Protein AF-0000000073406367 (afdb_homodimer)

Solvent-accessible surface area (backbone atoms only — not comparable to full-atom values): 50911 Å² total; per-residue (Å²): 112,74,60,57,54,50,44,50,31,50,30,35,41,52,18,30,58,46,17,44,56,32,30,74,64,54,22,62,35,59,53,30,27,22,51,23,15,34,50,27,43,74,74,62,51,68,64,83,35,63,36,47,51,50,34,30,53,48,17,54,26,46,50,26,20,48,58,19,28,65,53,51,63,80,81,30,58,84,48,40,60,60,23,47,52,29,38,53,43,16,50,50,47,32,38,48,54,42,46,55,52,29,58,74,74,64,52,54,68,59,37,39,53,52,49,31,49,31,45,62,26,43,27,58,72,62,32,53,63,65,42,57,93,69,50,56,70,68,59,46,52,40,53,52,48,25,39,54,46,33,51,50,51,45,45,52,51,49,29,54,64,71,23,62,86,45,60,71,75,56,48,53,59,50,47,51,49,34,26,53,49,18,22,50,50,22,43,67,46,35,41,60,15,65,78,58,38,72,57,39,34,50,43,31,46,51,23,50,42,47,44,31,34,51,48,12,61,74,70,59,38,42,32,45,37,33,13,22,28,25,12,41,18,24,36,73,42,34,90,54,49,66,57,54,50,59,55,43,44,45,46,36,46,54,23,38,50,53,28,31,22,52,56,16,50,72,52,77,86,45,80,76,48,47,71,56,43,51,57,53,34,54,50,42,35,49,44,29,27,47,18,44,15,51,25,40,25,72,68,31,43,52,57,69,58,20,49,52,52,16,50,57,53,27,25,32,15,68,62,25,38,55,53,35,46,56,37,36,75,71,62,61,33,54,71,65,56,39,47,37,35,53,47,28,30,40,49,19,19,44,48,28,50,57,44,53,83,43,39,68,61,53,46,51,54,49,47,51,50,36,62,72,66,50,42,62,58,55,41,53,50,40,33,51,42,39,52,50,42,64,74,37,41,69,64,49,46,51,50,51,49,49,49,50,51,51,48,48,49,51,50,50,51,50,51,48,49,48,52,52,41,28,73,74,40,68,75,43,54,72,48,48,60,54,51,57,38,48,52,48,50,53,50,52,50,46,45,55,53,57,35,64,68,45,79,56,66,76,56,23,56,44,50,40,51,52,44,50,53,50,46,51,54,51,40,52,47,48,45,52,51,50,32,51,66,43,41,84,34,74,64,69,59,40,58,51,41,55,52,48,35,52,47,47,50,66,60,37,48,65,50,47,54,52,47,51,53,48,51,54,70,71,95,115,74,58,57,55,50,46,50,31,50,28,36,41,52,17,28,58,46,18,44,56,33,30,74,64,54,22,62,35,61,53,31,27,22,50,23,15,34,51,27,42,75,74,62,50,68,64,84,34,63,36,44,51,49,34,30,51,47,16,53,26,44,49,26,22,47,58,19,29,65,53,49,62,81,80,32,56,85,49,41,59,62,23,47,52,28,36,54,42,18,50,52,46,32,37,47,56,41,46,55,52,26,58,75,74,64,53,52,69,58,36,36,52,51,49,30,49,29,44,60,23,40,26,59,72,62,31,53,62,66,41,58,93,70,51,55,68,68,57,48,51,40,53,52,47,23,41,53,46,32,51,50,52,44,44,52,51,48,27,52,63,72,23,62,86,46,59,69,75,55,49,53,60,50,47,51,48,33,24,52,49,19,24,50,48,24,43,66,47,36,40,59,16,65,78,56,37,70,59,39,33,48,44,31,47,51,22,48,41,46,44,32,34,53,48,12,60,74,70,60,36,42,33,46,37,35,13,21,28,24,12,40,18,23,36,72,42,33,91,56,48,66,58,53,50,59,55,42,44,45,44,36,47,53,21,37,51,52,30,32,21,50,55,15,51,72,52,78,87,46,79,75,48,46,72,54,44,52,57,52,32,54,50,42,34,49,44,28,26,49,18,43,14,49,24,41,25,72,70,30,42,52,55,69,58,20,48,53,53,16,48,59,51,27,24,33,18,68,63,24,37,55,52,34,46,56,37,36,76,70,63,62,33,53,70,66,56,40,46,37,35,53,48,28,30,41,50,18,20,44,49,29,52,58,43,51,85,41,40,68,60,54,46,49,54,49,48,51,50,37,61,73,67,51,43,61,58,56,40,53,51,39,32,51,42,39,50,51,43,65,74,37,40,69,63,48,48,51,49,51,48,49,50,50,49,51,49,50,50,51,50,50,52,50,52,50,50,48,51,50,41,29,73,72,39,68,74,42,54,73,48,46,61,56,49,56,40,48,53,48,49,53,49,52,49,47,46,55,54,56,36,62,68,46,79,55,65,76,56,22,56,45,49,39,50,51,44,48,51,50,46,49,54,52,39,52,46,48,44,52,51,52,33,50,65,44,41,84,33,74,64,69,60,40,58,51,44,53,52,47,37,53,49,48,50,65,62,37,46,64,51,47,54,52,48,51,54,50,50,55,71,70,98

InterPro domains:
  IPR006153 Cation/H+ exchanger, transmembrane domain [PF00999] (13-357)
  IPR038770 Sodium/solute symporter superfamily [G3DSA:1.20.1530.20] (2-362)

Sequence (1046 aa):
MESQLTLITLTLVIATIFGVALSRFRISPIPAYLIAGLLGKSFGLDYSSDLFNFLSTLAINLVSFNVGISLDIRELKNILSKATIIAITEYIVGFTIISIISLIIGLPFYDTFILTIISVTTSTTITYKLIQNKIDDKQSGLILAVLSLEDVITFIALGVILSSNSNIVEIIPTSLASLGLGYLVSRTIINRSINTSEESVIISSIASVLSFSLLGQIFDIPSTLANFLLGLGASYALKDTKKVSRILSPLIDFSLIFFFFSAGSYLNLSLSSLYVLVPISLIMTLVKYLSFSTSYWLTGSNFLVAFRSGIYMTSLSELGIIVALNAFQQGIITSLVYNLSAFLVMMSSTITSITVPRERRIIGLISKTYEKLRIDRIDGALQRITRVVKLNRNTTSNFILRFILIGLITIFSASYLLIFLVSFARFFIYIAPLISVLVPFLLALLVIEETRRLSNLGQKRINEIILWIIYVFITINFEIFIVRIISELNYYVIYLGILVSIIVIVIMYQRLNTFIKELDKSLMESQLTLITLTLVIATIFGVALSRFRISPIPAYLIAGLLGKSFGLDYSSDLFNFLSTLAINLVSFNVGISLDIRELKNILSKATIIAITEYIVGFTIISIISLIIGLPFYDTFILTIISVTTSTTITYKLIQNKIDDKQSGLILAVLSLEDVITFIALGVILSSNSNIVEIIPTSLASLGLGYLVSRTIINRSINTSEESVIISSIASVLSFSLLGQIFDIPSTLANFLLGLGASYALKDTKKVSRILSPLIDFSLIFFFFSAGSYLNLSLSSLYVLVPISLIMTLVKYLSFSTSYWLTGSNFLVAFRSGIYMTSLSELGIIVALNAFQQGIITSLVYNLSAFLVMMSSTITSITVPRERRIIGLISKTYEKLRIDRIDGALQRITRVVKLNRNTTSNFILRFILIGLITIFSASYLLIFLVSFARFFIYIAPLISVLVPFLLALLVIEETRRLSNLGQKRINEIILWIIYVFITINFEIFIVRIISELNYYVIYLGILVSIIVIVIMYQRLNTFIKELDKSL

Nearest PDB structures (foldseek):
  5bz2-assembly1_A-2  TM=7.770E-01  e=1.256E-09  Thermus thermophilus
  4bwz-assembly1_A  TM=6.239E-01  e=2.070E-09  Thermus thermophilus
  8xq9-assembly1_A  TM=7.175E-01  e=1.554E-06  Strongylocentrotus purpuratus
  8xq7-assembly1_B  TM=6.788E-01  e=6.141E-06  Strongylocentrotus purpuratus
  8xq4-assembly1_A  TM=5.512E-01  e=2.902E-06  Strongylocentrotus purpuratus

Radius of gyration: 36.96 Å; Cα contacts (8 Å, |Δi|>4): 1364; chains: 2; bounding box: 52×112×102 Å

Foldseek 3Di:
DVVLVVLVVVLVVQLVVQLVVCVVLQFHSLLSLLVSLQVSVVVPHDCPDPVNVVLLLLLLLVVLLLLQLPPLCVVCVVLLVLLLLLLVQLLLLLLLVLLVVCVVVVFAPLLSNLLSLLLQQFALVSLLVLCPPPPDPVVSSNLNSNNSVSVVVSLVSLQCLQLVVPDPVLAVVVLVVLLVVLLVLLQPQQQVQLPPDLVSNQVSLSVVLVVQCVVCVVSVTHSSSSSNSSSNSNSVRHPCSPSSSVSCVVSNVVSVSSSSSSLSNLADDDPVLCVVLVVVLVVSLVSNLCSSLVSSLLLLDASLVSSLSSLSRSQTHCVSLVSLSVCVVVVNGDSSSNNNSSVNNRNSSVSSSVCSVVSVVVSVVVVVVCVVVVCVVVSVVSNVLNVLCVVVVVVLVVLVVVLVVVLVCLLVVLLVVQVVVCVVPVVSLVCLLVSLQVSLVVSVLVLLVSLVPDDDPVNSVSSSVVSVVVSVSSSSVSLSSSQSVCVVPPNVVSVVSVVVNVVCCVVCVVVSNVVVVVVVVVD/DVVQVVLVVVLVVQLCVQLVVCVVLQFHSLLSLLVSLQVSVVVPHDCVDPVNVVLLLLLLLVVLLLLQLPPLCVVCVVLLVLLLQLLVQLLLLLLLVLLVVCVVVVFAPLLSNLLSLLLQQFALVSLLVLCPPPPDPVVSSNLNSNNSVSVVVSLVSLQCLQLVVPDPVLQVVVLVVLLVVLLVLLQPQQQVQLPPDLVSNQVSLSVVLVVQCVVCVVSVTHSSSSSNSSSNSNNVRHPCSPSSSVSCVVSNVVSVSSSSSSLSNLADDDPVLCVVLVVVLVVSLVSNLCSSLVSSLLLLDASLVSSLSSLSRSQTHCVSLVSLSVCVVVVNGDSSSNNNSSSNNRNSSVSSSVCSVVSVVVSVVVVVVCVVVVCVVVSVVSNLLNVVCVVVVVVLVVLVVVLVVVLVCLLVVLLVVQVVVCVVPVVSLVCLLVSLQVSLVVSVLVLLVSLVPDDDVVNSVSSSVVSVVVSVSSSSVSLSSSQSVCVVPPNVVSVVSVVVNVVCCVVCVVVSNVVVVVVVVVD

Secondary structure (DSSP, 8-state):
-HHHHHHHHHHHHHHHHHHHHHHHTT--SHHHHHHHHHHHHHHT--TTSHHHHHHHHHHHHHHHHHHHHH--TTTTHHHHHHHHHHHHHHHHHHHHHHHHHHHHHT--HHHHHHHHHHHH-B-HHHHHHHHTTTS-HHHHHHHHHHHHHHHHHHHHHHHHHHTTTS-HHHHHHHHHHHHHHHHHHIIIIIHHHHTT-HHHHHHHHHHHHHHHHHHHHHTT--HHHHHHHHHHHHHHH-S-HHHHHHHHHHHHHHHHHHHHHHHHTT----HHHHHHHHHHHHHHHHHHHHHHHHHHHHTT--HHHHHHHHHHT-SBPTHHHHHHHHHHHTTSS-HHHHHHHHHHHHHHHHHHHHHTTTHHHHHHHHHHHHHHTTHHHHHHHHHHHHHHHHHTHHHHHHHHHHHHHHHHHHHHHHHHHHHHHHHH-GGGGGGHHHHHHHHHHHHHHHHHHHHHT---HHHHHHHHHHHHHHHHHHHHHHHHHHHHHHHTS-THHHHHHHHHHHHHHHHHHHHHHHHHHHHHHH-/-HHHHHHHHHHHHHHHHHHHHHHHTT--SHHHHHHHHHHHHHHT--TTSHHHHHHHHHHHHHHHHHHHHH--TTTTHHHHHHHHHHHHHHHHHHHHHHHHHHHHHT--HHHHHHHHHHHH-B-HHHHHHHHTTTS-HHHHHHHHHHHHHHHHHHHHHHHHHHTTTS-HHHHHHHHHHHHHHHHHHIIIIIHHHHTT-HHHHHHHHHHHHHHHHHHHHHTT--HHHHHHHHHHHHHHH-S-HHHHHHHHHHHHHHHHHHHHHHHHTT----HHHHHHHHHHHHHHHHHHHHHHHHHHHHTT--HHHHHHHHHHT-SBPTHHHHHHHHHHHTTSS-HHHHHHHHHHHHHHHHHHHHHTTTHHHHHHHHHHHHHHTTHHHHHHHHHHHHHHHHHTHHHHHHHHHHHHHHHHHHHHHHHHHHHHHHHH-GGGGGGHHHHHHHHHHHHHHHHHHHHHT--SHHHHHHHHHHHHHHHHHHHHHHHHHHHHHHHTS-THHHHHHHHHHHHHHHHHHHHHHHHHHHHHHH-

pLDDT: mean 80.74, std 14.48, range [37.91, 96.94]

Organism: Sulfolobus acidocaldarius (strain ATCC 33909 / DSM 639 / JCM 8929 / NBRC 15157 / NCIMB 11770) (NCBI:txid330779)

Structure (mmCIF, N/CA/C/O backbone):
data_AF-0000000073406367-model_v1
#
loop_
_entity.id
_entity.type
_entity.pdbx_description
1 polymer 'Conserved protein'
#
loop_
_atom_site.group_PDB
_atom_site.id
_atom_site.type_symbol
_atom_site.label_atom_id
_atom_site.label_alt_id
_atom_site.label_comp_id
_atom_site.label_asym_id
_atom_site.label_entity_id
_atom_site.label_seq_id
_atom_site.pdbx_PDB_ins_code
_atom_site.Cartn_x
_atom_site.Cartn_y
_atom_site.Cartn_z
_atom_site.occupancy
_atom_site.B_iso_or_equiv
_atom_site.auth_seq_id
_atom_site.auth_comp_id
_atom_site.auth_asym_id
_atom_site.auth_atom_id
_atom_site.pdbx_PDB_model_num
ATOM 1 N N . MET A 1 1 ? -21.656 -0.828 13.07 1 46.56 1 MET A N 1
ATOM 2 C CA . MET A 1 1 ? -20.516 -0.262 12.352 1 46.56 1 MET A CA 1
ATOM 3 C C . MET A 1 1 ? -19.234 -0.431 13.148 1 46.56 1 MET A C 1
ATOM 5 O O . MET A 1 1 ? -18.219 -0.864 12.602 1 46.56 1 MET A O 1
ATOM 9 N N . GLU A 1 2 ? -19.344 -0.039 14.523 1 61.78 2 GLU A N 1
ATOM 10 C CA . GLU A 1 2 ? -18.266 -0.172 15.484 1 61.78 2 GLU A CA 1
ATOM 11 C C . GLU A 1 2 ? -17.891 -1.638 15.703 1 61.78 2 GLU A C 1
ATOM 13 O O . GLU A 1 2 ? -16.719 -1.979 15.805 1 61.78 2 GLU A O 1
ATOM 18 N N . SER A 1 3 ? -18.875 -2.41 15.25 1 80.69 3 SER A N 1
ATOM 19 C CA . SER A 1 3 ? -18.688 -3.824 15.555 1 80.69 3 SER A CA 1
ATOM 20 C C . SER A 1 3 ? -17.875 -4.52 14.477 1 80.69 3 SER A C 1
ATOM 22 O O . SER A 1 3 ? -16.969 -5.301 14.789 1 80.69 3 SER A O 1
ATOM 24 N N . GLN A 1 4 ? -18.047 -4.078 13.266 1 88 4 GLN A N 1
ATOM 25 C CA . GLN A 1 4 ? -17.312 -4.73 12.18 1 88 4 GLN A CA 1
ATOM 26 C C . GLN A 1 4 ? -15.836 -4.359 12.211 1 88 4 GLN A C 1
ATOM 28 O O . GLN A 1 4 ? -14.969 -5.211 11.984 1 88 4 GLN A O 1
ATOM 33 N N . LEU A 1 5 ? -15.609 -3.131 12.562 1 90.44 5 LEU A N 1
ATOM 34 C CA . LEU A 1 5 ? -14.234 -2.67 12.648 1 90.44 5 LEU A CA 1
ATOM 35 C C . LEU A 1 5 ? -13.484 -3.396 13.758 1 90.44 5 LEU A C 1
ATOM 37 O O . LEU A 1 5 ? -12.305 -3.715 13.609 1 90.44 5 LEU A O 1
ATOM 41 N N . THR A 1 6 ? -14.195 -3.598 14.828 1 92.25 6 THR A N 1
ATOM 42 C CA . THR A 1 6 ? -13.602 -4.32 15.945 1 92.25 6 THR A CA 1
ATOM 43 C C . THR A 1 6 ? -13.266 -5.754 15.547 1 92.25 6 THR A C 1
ATOM 45 O O . THR A 1 6 ? -12.203 -6.266 15.898 1 92.25 6 THR A O 1
ATOM 48 N N . LEU A 1 7 ? -14.164 -6.324 14.828 1 94 7 LEU A N 1
ATOM 49 C CA . LEU A 1 7 ? -13.961 -7.707 14.414 1 94 7 LEU A CA 1
ATOM 50 C C . LEU A 1 7 ? -12.828 -7.809 13.398 1 94 7 LEU A C 1
ATOM 52 O O . LEU A 1 7 ? -12.047 -8.758 13.43 1 94 7 LEU A O 1
ATOM 56 N N . ILE A 1 8 ? -12.742 -6.859 12.523 1 95.44 8 ILE A N 1
ATOM 57 C CA . ILE A 1 8 ? -11.656 -6.824 11.547 1 95.44 8 ILE A CA 1
ATOM 58 C C . ILE A 1 8 ? -10.32 -6.664 12.266 1 95.44 8 ILE A C 1
ATOM 60 O O . ILE A 1 8 ? -9.344 -7.336 11.93 1 95.44 8 ILE A O 1
ATOM 64 N N . THR A 1 9 ? -10.305 -5.785 13.227 1 94.38 9 THR A N 1
ATOM 65 C CA . THR A 1 9 ? -9.094 -5.535 13.992 1 94.38 9 THR A CA 1
ATOM 66 C C . THR A 1 9 ? -8.648 -6.789 14.742 1 94.38 9 THR A C 1
ATOM 68 O O . THR A 1 9 ? -7.469 -7.129 14.75 1 94.38 9 THR A O 1
ATOM 71 N N . LEU A 1 10 ? -9.594 -7.406 15.312 1 94.06 10 LEU A N 1
ATOM 72 C CA . LEU A 1 10 ? -9.289 -8.633 16.031 1 94.06 10 LEU A CA 1
ATOM 73 C C . LEU A 1 10 ? -8.727 -9.695 15.094 1 94.06 10 LEU A C 1
ATOM 75 O O . LEU A 1 10 ? -7.762 -10.391 15.438 1 94.06 10 LEU A O 1
ATOM 79 N N . THR A 1 11 ? -9.344 -9.844 13.984 1 95.25 11 THR A N 1
ATOM 80 C CA . THR A 1 11 ? -8.875 -10.805 12.992 1 95.25 11 THR A CA 1
ATOM 81 C C . THR A 1 11 ? -7.461 -10.477 12.539 1 95.25 11 THR A C 1
ATOM 83 O O . THR A 1 11 ? -6.629 -11.375 12.375 1 95.25 11 THR A O 1
ATOM 86 N N . LEU A 1 12 ? -7.234 -9.219 12.336 1 96.12 12 LEU A N 1
ATOM 87 C CA . LEU A 1 12 ? -5.91 -8.766 11.922 1 96.12 12 LEU A CA 1
ATOM 88 C C . LEU A 1 12 ? -4.875 -9.047 13.008 1 96.12 12 LEU A C 1
ATOM 90 O O . LEU A 1 12 ? -3.744 -9.43 12.711 1 96.12 12 LEU A O 1
ATOM 94 N N . VAL A 1 13 ? -5.227 -8.82 14.227 1 95.25 13 VAL A N 1
ATOM 95 C CA . VAL A 1 13 ? -4.309 -9.047 15.336 1 95.25 13 VAL A CA 1
ATOM 96 C C . VAL A 1 13 ? -3.955 -10.531 15.414 1 95.25 13 VAL A C 1
ATOM 98 O O . VAL A 1 13 ? -2.783 -10.883 15.562 1 95.25 13 VAL A O 1
ATOM 101 N N . ILE A 1 14 ? -4.926 -11.359 15.312 1 95.5 14 ILE A N 1
ATOM 102 C CA . ILE A 1 14 ? -4.703 -12.805 15.336 1 95.5 14 ILE A CA 1
ATOM 103 C C . ILE A 1 14 ? -3.795 -13.203 14.18 1 95.5 14 ILE A C 1
ATOM 105 O O . ILE A 1 14 ? -2.836 -13.961 14.367 1 95.5 14 ILE A O 1
ATOM 109 N N . ALA A 1 15 ? -4.156 -12.719 13 1 95.44 15 ALA A N 1
ATOM 110 C CA . ALA A 1 15 ? -3.354 -13.016 11.812 1 95.44 15 ALA A CA 1
ATOM 111 C C . ALA A 1 15 ? -1.911 -12.555 11.992 1 95.44 15 ALA A C 1
ATOM 113 O O . ALA A 1 15 ? -0.977 -13.227 11.547 1 95.44 15 ALA A O 1
ATOM 114 N N . THR A 1 16 ? -1.753 -11.391 12.648 1 94.69 16 THR A N 1
ATOM 115 C CA . THR A 1 16 ? -0.423 -10.828 12.852 1 94.69 16 THR A CA 1
ATOM 116 C C . THR A 1 16 ? 0.399 -11.703 13.789 1 94.69 16 THR A C 1
ATOM 118 O O . THR A 1 16 ? 1.562 -12 13.516 1 94.69 16 THR A O 1
ATOM 121 N N . ILE A 1 17 ? -0.13 -12.062 14.844 1 93.94 17 ILE A N 1
ATOM 122 C CA . ILE A 1 17 ? 0.576 -12.859 15.844 1 93.94 17 ILE A CA 1
ATOM 123 C C . ILE A 1 17 ? 1.018 -14.188 15.227 1 93.94 17 ILE A C 1
ATOM 125 O O . ILE A 1 17 ? 2.197 -14.547 15.289 1 93.94 17 ILE A O 1
ATOM 129 N N . PHE A 1 18 ? 0.125 -14.852 14.555 1 92.94 18 PHE A N 1
ATOM 130 C CA . PHE A 1 18 ? 0.433 -16.156 13.984 1 92.94 18 PHE A CA 1
ATOM 131 C C . PHE A 1 18 ? 1.265 -16.016 12.719 1 92.94 18 PHE A C 1
ATOM 133 O O . PHE A 1 18 ? 2.135 -16.844 12.438 1 92.94 18 PHE A O 1
ATOM 140 N N . GLY A 1 19 ? 0.916 -15 11.922 1 91.56 19 GLY A N 1
ATOM 141 C CA . GLY A 1 19 ? 1.676 -14.766 10.703 1 91.56 19 GLY A CA 1
ATOM 142 C C . GLY A 1 19 ? 3.137 -14.453 10.961 1 91.56 19 GLY A C 1
ATOM 143 O O . GLY A 1 19 ? 4.023 -15.016 10.32 1 91.56 19 GLY A O 1
ATOM 144 N N . VAL A 1 20 ? 3.385 -13.586 11.93 1 89.75 20 VAL A N 1
ATOM 145 C CA . VAL A 1 20 ? 4.75 -13.211 12.281 1 89.75 20 VAL A CA 1
ATOM 146 C C . VAL A 1 20 ? 5.473 -14.398 12.906 1 89.75 20 VAL A C 1
ATOM 148 O O . VAL A 1 20 ? 6.66 -14.617 12.656 1 89.75 20 VAL A O 1
ATOM 151 N N . ALA A 1 21 ? 4.832 -15.156 13.648 1 90.31 21 ALA A N 1
ATOM 152 C CA . ALA A 1 21 ? 5.414 -16.344 14.266 1 90.31 21 ALA A CA 1
ATOM 153 C C . ALA A 1 21 ? 5.867 -17.344 13.211 1 90.31 21 ALA A C 1
ATOM 155 O O . ALA A 1 21 ? 6.957 -17.922 13.312 1 90.31 21 ALA A O 1
ATOM 156 N N . LEU A 1 22 ? 5.027 -17.578 12.234 1 87.31 22 LEU A N 1
ATOM 157 C CA . LEU A 1 22 ? 5.363 -18.5 11.156 1 87.31 22 LEU A CA 1
ATOM 158 C C . LEU A 1 22 ? 6.539 -17.984 10.336 1 87.31 22 LEU A C 1
ATOM 160 O O . LEU A 1 22 ? 7.449 -18.734 9.992 1 87.31 22 LEU A O 1
ATOM 164 N N . SER A 1 23 ? 6.453 -16.703 10.078 1 85.12 23 SER A N 1
ATOM 165 C CA . SER A 1 23 ? 7.477 -16.094 9.234 1 85.12 23 SER A CA 1
ATOM 166 C C . SER A 1 23 ? 8.852 -16.156 9.891 1 85.12 23 SER A C 1
ATOM 168 O O . SER A 1 23 ? 9.875 -16.219 9.211 1 85.12 23 SER A O 1
ATOM 170 N N . ARG A 1 24 ? 8.891 -16.141 11.156 1 82.5 24 ARG A N 1
ATOM 171 C CA . ARG A 1 24 ? 10.148 -16.25 11.883 1 82.5 24 ARG A CA 1
ATOM 172 C C . ARG A 1 24 ? 10.859 -17.547 11.57 1 82.5 24 ARG A C 1
ATOM 174 O O . ARG A 1 24 ? 12.086 -17.625 11.617 1 82.5 24 ARG A O 1
ATOM 181 N N . PHE A 1 25 ? 10.07 -18.531 11.195 1 80.12 25 PHE A N 1
ATOM 182 C CA . PHE A 1 25 ? 10.625 -19.844 10.867 1 80.12 25 PHE A CA 1
ATOM 183 C C . PHE A 1 25 ? 10.711 -20.031 9.352 1 80.12 25 PHE A C 1
ATOM 185 O O . PHE A 1 25 ? 10.828 -21.156 8.867 1 80.12 25 PHE A O 1
ATOM 192 N N . ARG A 1 26 ? 10.43 -18.969 8.664 1 78.38 26 ARG A N 1
ATOM 193 C CA . ARG A 1 26 ? 10.5 -18.953 7.211 1 78.38 26 ARG A CA 1
ATOM 194 C C . ARG A 1 26 ? 9.383 -19.797 6.602 1 78.38 26 ARG A C 1
ATOM 196 O O . ARG A 1 26 ? 9.594 -20.484 5.602 1 78.38 26 ARG A O 1
ATOM 203 N N . ILE A 1 27 ? 8.414 -19.938 7.355 1 82.12 27 ILE A N 1
ATOM 204 C CA . ILE A 1 27 ? 7.184 -20.547 6.859 1 82.12 27 ILE A CA 1
ATOM 205 C C . ILE A 1 27 ? 6.25 -19.453 6.34 1 82.12 27 ILE A C 1
ATOM 207 O O . ILE A 1 27 ? 6.207 -18.344 6.891 1 82.12 27 ILE A O 1
ATOM 211 N N . SER A 1 28 ? 5.637 -19.719 5.215 1 82.44 28 SER A N 1
ATOM 212 C CA . SER A 1 28 ? 4.688 -18.766 4.652 1 82.44 28 SER A CA 1
ATOM 213 C C . SER A 1 28 ? 3.645 -18.359 5.684 1 82.44 28 SER A C 1
ATOM 215 O O . SER A 1 28 ? 3.123 -19.188 6.426 1 82.44 28 SER A O 1
ATOM 217 N N . PRO A 1 29 ? 3.381 -17.078 5.758 1 89.25 29 PRO A N 1
ATOM 218 C CA . PRO A 1 29 ? 2.387 -16.609 6.727 1 89.25 29 PRO A CA 1
ATOM 219 C C . PRO A 1 29 ? 0.952 -16.828 6.25 1 89.25 29 PRO A C 1
ATOM 221 O O . PRO A 1 29 ? 0.008 -16.656 7.027 1 89.25 29 PRO A O 1
ATOM 224 N N . ILE A 1 30 ? 0.739 -17.25 5.098 1 86.75 30 ILE A N 1
ATOM 225 C CA . ILE A 1 30 ? -0.562 -17.297 4.438 1 86.75 30 ILE A CA 1
ATOM 226 C C . ILE A 1 30 ? -1.494 -18.219 5.223 1 86.75 30 ILE A C 1
ATOM 228 O O . ILE A 1 30 ? -2.668 -17.906 5.426 1 86.75 30 ILE A O 1
ATOM 232 N N . PRO A 1 31 ? -1.022 -19.406 5.723 1 86.62 31 PRO A N 1
ATOM 233 C CA . PRO A 1 31 ? -1.911 -20.234 6.535 1 86.62 31 PRO A CA 1
ATOM 234 C C . PRO A 1 31 ? -2.477 -19.484 7.746 1 86.62 31 PRO A C 1
ATOM 236 O O . PRO A 1 31 ? -3.617 -19.734 8.148 1 86.62 31 PRO A O 1
ATOM 239 N N . ALA A 1 32 ? -1.681 -18.688 8.32 1 91.5 32 ALA A N 1
ATOM 240 C CA . ALA A 1 32 ? -2.145 -17.891 9.461 1 91.5 32 ALA A CA 1
ATOM 241 C C . ALA A 1 32 ? -3.285 -16.953 9.047 1 91.5 32 ALA A C 1
ATOM 243 O O . ALA A 1 32 ? -4.242 -16.766 9.805 1 91.5 32 ALA A O 1
ATOM 244 N N . TYR A 1 33 ? -3.184 -16.375 7.875 1 93.5 33 TYR A N 1
ATOM 245 C CA . TYR A 1 33 ? -4.23 -15.492 7.371 1 93.5 33 TYR A CA 1
ATOM 246 C C . TYR A 1 33 ? -5.52 -16.266 7.113 1 93.5 33 TYR A C 1
ATOM 248 O O . TYR A 1 33 ? -6.609 -15.781 7.414 1 93.5 33 TYR A O 1
ATOM 256 N N . LEU A 1 34 ? -5.363 -17.438 6.547 1 92.56 34 LEU A N 1
ATOM 257 C CA . LEU A 1 34 ? -6.52 -18.281 6.266 1 92.56 34 LEU A CA 1
ATOM 258 C C . LEU A 1 34 ? -7.227 -18.688 7.551 1 92.56 34 LEU A C 1
ATOM 260 O O . LEU A 1 34 ? -8.453 -18.609 7.645 1 92.56 34 LEU A O 1
ATOM 264 N N . ILE A 1 35 ? -6.473 -19.078 8.523 1 91.81 35 ILE A N 1
ATOM 265 C CA . ILE A 1 35 ? -7.035 -19.484 9.805 1 91.81 35 ILE A CA 1
ATOM 266 C C . ILE A 1 35 ? -7.703 -18.297 10.484 1 91.81 35 ILE A C 1
ATOM 268 O O . ILE A 1 35 ? -8.773 -18.422 11.086 1 91.81 35 ILE A O 1
ATOM 272 N N . ALA A 1 36 ? -7.027 -17.188 10.453 1 95.06 36 ALA A N 1
ATOM 273 C CA . ALA A 1 36 ? -7.625 -15.977 11 1 95.06 36 ALA A CA 1
ATOM 274 C C . ALA A 1 36 ? -8.961 -15.664 10.328 1 95.06 36 ALA A C 1
ATOM 276 O O . ALA A 1 36 ? -9.906 -15.219 10.984 1 95.06 36 ALA A O 1
ATOM 277 N N . GLY A 1 37 ? -9.008 -15.805 9.023 1 94 37 GLY A N 1
ATOM 278 C CA . GLY A 1 37 ? -10.258 -15.625 8.297 1 94 37 GLY A CA 1
ATOM 279 C C . GLY A 1 37 ? -11.352 -16.578 8.75 1 94 37 GLY A C 1
ATOM 280 O O . GLY A 1 37 ? -12.508 -16.172 8.898 1 94 37 GLY A O 1
ATOM 281 N N . LEU A 1 38 ? -10.953 -17.812 8.93 1 92.44 38 LEU A N 1
ATOM 282 C CA . LEU A 1 38 ? -11.898 -18.812 9.422 1 92.44 38 LEU A CA 1
ATOM 283 C C . LEU A 1 38 ? -12.43 -18.422 10.797 1 92.44 38 LEU A C 1
ATOM 285 O O . LEU A 1 38 ? -13.633 -18.531 11.055 1 92.44 38 LEU A O 1
ATOM 289 N N . LEU A 1 39 ? -11.539 -18.016 11.68 1 93.88 39 LEU A N 1
ATOM 290 C CA . LEU A 1 39 ? -11.945 -17.578 13.008 1 93.88 39 LEU A CA 1
ATOM 291 C C . LEU A 1 39 ? -12.82 -16.344 12.922 1 93.88 39 LEU A C 1
ATOM 293 O O . LEU A 1 39 ? -13.773 -16.188 13.695 1 93.88 39 LEU A O 1
ATOM 297 N N . GLY A 1 40 ? -12.453 -15.438 12.039 1 93.81 40 GLY A N 1
ATOM 298 C CA . GLY A 1 40 ? -13.266 -14.25 11.836 1 93.81 40 GLY A CA 1
ATOM 299 C C . GLY A 1 40 ? -14.703 -14.562 11.484 1 93.81 40 GLY A C 1
ATOM 300 O O . GLY A 1 40 ? -15.625 -13.891 11.953 1 93.81 40 GLY A O 1
ATOM 301 N N . LYS A 1 41 ? -14.828 -15.531 10.641 1 92.38 41 LYS A N 1
ATOM 302 C CA . LYS A 1 41 ? -16.172 -15.961 10.289 1 92.38 41 LYS A CA 1
ATOM 303 C C . LYS A 1 41 ? -16.938 -16.453 11.516 1 92.38 41 LYS A C 1
ATOM 305 O O . LYS A 1 41 ? -18.109 -16.141 11.695 1 92.38 41 LYS A O 1
ATOM 310 N N . SER A 1 42 ? -16.297 -17.203 12.328 1 91.69 42 SER A N 1
ATOM 311 C CA . SER A 1 42 ? -16.906 -17.734 13.547 1 91.69 42 SER A CA 1
ATOM 312 C C . SER A 1 42 ? -17.297 -16.609 14.508 1 91.69 42 SER A C 1
ATOM 314 O O . SER A 1 42 ? -18.266 -16.75 15.258 1 91.69 42 SER A O 1
ATOM 316 N N . PHE A 1 43 ? -16.531 -15.531 14.477 1 92.5 43 PHE A N 1
ATOM 317 C CA . PHE A 1 43 ? -16.812 -14.383 15.344 1 92.5 43 PHE A CA 1
ATOM 318 C C . PHE A 1 43 ? -17.938 -13.539 14.766 1 92.5 43 PHE A C 1
ATOM 320 O O . PHE A 1 43 ? -18.5 -12.68 15.461 1 92.5 43 PHE A O 1
ATOM 327 N N . GLY A 1 44 ? -18.312 -13.773 13.523 1 91.31 44 GLY A N 1
ATOM 328 C CA . GLY A 1 44 ? -19.438 -13.062 12.93 1 91.31 44 GLY A CA 1
ATOM 329 C C . GLY A 1 44 ? -19 -12.031 11.898 1 91.31 44 GLY A C 1
ATOM 330 O O . GLY A 1 44 ? -19.781 -11.164 11.523 1 91.31 44 GLY A O 1
ATOM 331 N N . LEU A 1 45 ? -17.781 -12.07 11.5 1 92.62 45 LEU A N 1
ATOM 332 C CA . LEU A 1 45 ? -17.297 -11.156 10.469 1 92.62 45 LEU A CA 1
ATOM 333 C C . LEU A 1 45 ? -17.984 -11.438 9.133 1 92.62 45 LEU A C 1
ATOM 335 O O . LEU A 1 45 ? -18.125 -12.594 8.734 1 92.62 45 LEU A O 1
ATOM 339 N N . ASP A 1 46 ? -18.516 -10.375 8.516 1 91.75 46 ASP A N 1
ATOM 340 C CA . ASP A 1 46 ? -19.234 -10.508 7.254 1 91.75 46 ASP A CA 1
ATOM 341 C C . ASP A 1 46 ? -18.297 -10.344 6.066 1 91.75 46 ASP A C 1
ATOM 343 O O . ASP A 1 46 ? -17.938 -9.219 5.703 1 91.75 46 ASP A O 1
ATOM 347 N N . TYR A 1 47 ? -18.016 -11.453 5.438 1 91.75 47 TYR A N 1
ATOM 348 C CA . TYR A 1 47 ? -17.078 -11.43 4.32 1 91.75 47 TYR A CA 1
ATOM 349 C C . TYR A 1 47 ? -17.781 -11.055 3.025 1 91.75 47 TYR A C 1
ATOM 351 O O . TYR A 1 47 ? -17.141 -10.914 1.979 1 91.75 47 TYR A O 1
ATOM 359 N N . SER A 1 48 ? -19.094 -10.836 3.066 1 87.75 48 SER A N 1
ATOM 360 C CA . SER A 1 48 ? -19.859 -10.398 1.896 1 87.75 48 SER A CA 1
ATOM 361 C C . SER A 1 48 ? -19.984 -8.883 1.858 1 87.75 48 SER A C 1
ATOM 363 O O . SER A 1 48 ? -20.672 -8.336 0.986 1 87.75 48 SER A O 1
ATOM 365 N N . SER A 1 49 ? -19.328 -8.273 2.744 1 90.38 49 SER A N 1
ATOM 366 C CA . SER A 1 49 ? -19.375 -6.82 2.801 1 90.38 49 SER A CA 1
ATOM 367 C C . SER A 1 49 ? -18.672 -6.191 1.603 1 90.38 49 SER A C 1
ATOM 369 O O . SER A 1 49 ? -17.906 -6.859 0.91 1 90.38 49 SER A O 1
ATOM 371 N N . ASP A 1 50 ? -18.922 -4.898 1.373 1 90 50 ASP A N 1
ATOM 372 C CA . ASP A 1 50 ? -18.297 -4.156 0.279 1 90 50 ASP A CA 1
ATOM 373 C C . ASP A 1 50 ? -16.781 -4.094 0.446 1 90 50 ASP A C 1
ATOM 375 O O . ASP A 1 50 ? -16.047 -4.086 -0.541 1 90 50 ASP A O 1
ATOM 379 N N . LEU A 1 51 ? -16.391 -4.086 1.642 1 92.81 51 LEU A N 1
ATOM 380 C CA . LEU A 1 51 ? -14.969 -4 1.933 1 92.81 51 LEU A CA 1
ATOM 381 C C . LEU A 1 51 ? -14.234 -5.227 1.403 1 92.81 51 LEU A C 1
ATOM 383 O O . LEU A 1 51 ? -13.281 -5.098 0.634 1 92.81 51 LEU A O 1
ATOM 387 N N . PHE A 1 52 ? -14.719 -6.387 1.768 1 93.5 52 PHE A N 1
ATOM 388 C CA . PHE A 1 52 ? -14.039 -7.621 1.388 1 93.5 52 PHE A CA 1
ATOM 389 C C . PHE A 1 52 ? -14.188 -7.883 -0.107 1 93.5 52 PHE A C 1
ATOM 391 O O . PHE A 1 52 ? -13.266 -8.383 -0.749 1 93.5 52 PHE A O 1
ATOM 398 N N . ASN A 1 53 ? -15.336 -7.539 -0.61 1 90.62 53 ASN A N 1
ATOM 399 C CA . ASN A 1 53 ? -15.531 -7.695 -2.049 1 90.62 53 ASN A CA 1
ATOM 400 C C . ASN A 1 53 ? -14.562 -6.82 -2.842 1 90.62 53 ASN A C 1
ATOM 402 O O . ASN A 1 53 ? -13.969 -7.273 -3.822 1 90.62 53 ASN A O 1
ATOM 406 N N . PHE A 1 54 ? -14.414 -5.625 -2.486 1 93.88 54 PHE A N 1
ATOM 407 C CA . PHE A 1 54 ? -13.531 -4.688 -3.168 1 93.88 54 PHE A CA 1
ATOM 408 C C . PHE A 1 54 ? -12.078 -5.121 -3.043 1 93.88 54 PHE A C 1
ATOM 410 O O . PHE A 1 54 ? -11.359 -5.199 -4.043 1 93.88 54 PHE A O 1
ATOM 417 N N . LEU A 1 55 ? -11.648 -5.363 -1.84 1 94.94 55 LEU A N 1
ATOM 418 C CA . LEU A 1 55 ? -10.242 -5.676 -1.593 1 94.94 55 LEU A CA 1
ATOM 419 C C . LEU A 1 55 ? -9.867 -7.02 -2.215 1 94.94 55 LEU A C 1
ATOM 421 O O . LEU A 1 55 ? -8.742 -7.199 -2.678 1 94.94 55 LEU A O 1
ATOM 425 N N . SER A 1 56 ? -10.781 -7.984 -2.176 1 91.62 56 SER A N 1
ATOM 426 C CA . SER A 1 56 ? -10.516 -9.266 -2.818 1 91.62 56 SER A CA 1
ATOM 427 C C . SER A 1 56 ? -10.375 -9.109 -4.328 1 91.62 56 SER A C 1
ATOM 429 O O . SER A 1 56 ? -9.469 -9.688 -4.938 1 91.62 56 SER A O 1
ATOM 431 N N . THR A 1 57 ? -11.273 -8.328 -4.883 1 90.94 57 THR A N 1
ATOM 432 C CA . THR A 1 57 ? -11.188 -8.055 -6.312 1 90.94 57 THR A CA 1
ATOM 433 C C . THR A 1 57 ? -9.891 -7.328 -6.648 1 90.94 57 THR A C 1
ATOM 435 O O . THR A 1 57 ? -9.234 -7.652 -7.641 1 90.94 57 THR A O 1
ATOM 438 N N . LEU A 1 58 ? -9.586 -6.391 -5.844 1 94.94 58 LEU A N 1
ATOM 439 C CA . LEU A 1 58 ? -8.359 -5.633 -6.047 1 94.94 58 LEU A CA 1
ATOM 440 C C . LEU A 1 58 ? -7.137 -6.539 -5.938 1 94.94 58 LEU A C 1
ATOM 442 O O . LEU A 1 58 ? -6.211 -6.445 -6.746 1 94.94 58 LEU A O 1
ATOM 446 N N . ALA A 1 59 ? -7.137 -7.406 -4.969 1 93.75 59 ALA A N 1
ATOM 447 C CA . ALA A 1 59 ? -6.012 -8.297 -4.703 1 93.75 59 ALA A CA 1
ATOM 448 C C . ALA A 1 59 ? -5.715 -9.18 -5.914 1 93.75 59 ALA A C 1
ATOM 450 O O . ALA A 1 59 ? -4.59 -9.18 -6.426 1 93.75 59 ALA A O 1
ATOM 451 N N . ILE A 1 60 ? -6.707 -9.852 -6.387 1 88.56 60 ILE A N 1
ATOM 452 C CA . ILE A 1 60 ? -6.547 -10.828 -7.457 1 88.56 60 ILE A CA 1
ATOM 453 C C . ILE A 1 60 ? -6.133 -10.117 -8.742 1 88.56 60 ILE A C 1
ATOM 455 O O . ILE A 1 60 ? -5.258 -10.594 -9.469 1 88.56 60 ILE A O 1
ATOM 459 N N . ASN A 1 61 ? -6.676 -9.008 -8.977 1 91.94 61 ASN A N 1
ATOM 460 C CA . ASN A 1 61 ? -6.41 -8.297 -10.219 1 91.94 61 ASN A CA 1
ATOM 461 C C . ASN A 1 61 ? -5.062 -7.578 -10.18 1 91.94 61 ASN A C 1
ATOM 463 O O . ASN A 1 61 ? -4.379 -7.48 -11.203 1 91.94 61 ASN A O 1
ATOM 467 N N . LEU A 1 62 ? -4.699 -7.07 -9.039 1 94.81 62 LEU A N 1
ATOM 468 C CA . LEU A 1 62 ? -3.389 -6.441 -8.914 1 94.81 62 LEU A CA 1
ATOM 469 C C . LEU A 1 62 ? -2.275 -7.477 -9.047 1 94.81 62 LEU A C 1
ATOM 471 O O . LEU A 1 62 ? -1.225 -7.191 -9.625 1 94.81 62 LEU A O 1
ATOM 475 N N . VAL A 1 63 ? -2.502 -8.617 -8.414 1 90.25 63 VAL A N 1
ATOM 476 C CA . VAL A 1 63 ? -1.525 -9.695 -8.531 1 90.25 63 VAL A CA 1
ATOM 477 C C . VAL A 1 63 ? -1.353 -10.078 -10 1 90.25 63 VAL A C 1
ATOM 479 O O . VAL A 1 63 ? -0.227 -10.227 -10.484 1 90.25 63 VAL A O 1
ATOM 482 N N . SER A 1 64 ? -2.488 -10.219 -10.656 1 88.62 64 SER A N 1
ATOM 483 C CA . SER A 1 64 ? -2.461 -10.562 -12.07 1 88.62 64 SER A CA 1
ATOM 484 C C . SER A 1 64 ? -1.729 -9.5 -12.883 1 88.62 64 SER A C 1
ATOM 486 O O . SER A 1 64 ? -0.93 -9.828 -13.766 1 88.62 64 SER A O 1
ATOM 488 N N . PHE A 1 65 ? -1.999 -8.266 -12.633 1 93.12 65 PHE A N 1
ATOM 489 C CA . PHE A 1 65 ? -1.337 -7.141 -13.281 1 93.12 65 PHE A CA 1
ATOM 490 C C . PHE A 1 65 ? 0.166 -7.176 -13.031 1 93.12 65 PHE A C 1
ATOM 492 O O . PHE A 1 65 ? 0.96 -6.953 -13.945 1 93.12 65 PHE A O 1
ATOM 499 N N . ASN A 1 66 ? 0.52 -7.457 -11.797 1 90.69 66 ASN A N 1
ATOM 500 C CA . ASN A 1 66 ? 1.922 -7.473 -11.391 1 90.69 66 ASN A CA 1
ATOM 501 C C . ASN A 1 66 ? 2.689 -8.594 -12.078 1 90.69 66 ASN A C 1
ATOM 503 O O . ASN A 1 66 ? 3.861 -8.43 -12.43 1 90.69 66 ASN A O 1
ATOM 507 N N . VAL A 1 67 ? 2.109 -9.742 -12.211 1 86.25 67 VAL A N 1
ATOM 508 C CA . VAL A 1 67 ? 2.721 -10.859 -12.93 1 86.25 67 VAL A CA 1
ATOM 509 C C . VAL A 1 67 ? 2.994 -10.461 -14.375 1 86.25 67 VAL A C 1
ATOM 511 O O . VAL A 1 67 ? 4.059 -10.758 -14.922 1 86.25 67 VAL A O 1
ATOM 514 N N . GLY A 1 68 ? 2.096 -9.758 -14.961 1 87.25 68 GLY A N 1
ATOM 515 C CA . GLY A 1 68 ? 2.258 -9.305 -16.328 1 87.25 68 GLY A CA 1
ATOM 516 C C . GLY A 1 68 ? 3.393 -8.312 -16.5 1 87.25 68 GLY A C 1
ATOM 517 O O . GLY A 1 68 ? 4.227 -8.461 -17.406 1 87.25 68 GLY A O 1
ATOM 518 N N . ILE A 1 69 ? 3.408 -7.379 -15.625 1 90.19 69 ILE A N 1
ATOM 519 C CA . ILE A 1 69 ? 4.391 -6.309 -15.75 1 90.19 69 ILE A CA 1
ATOM 520 C C . ILE A 1 69 ? 5.789 -6.859 -15.484 1 90.19 69 ILE A C 1
ATOM 522 O O . ILE A 1 69 ? 6.777 -6.336 -16 1 90.19 69 ILE A O 1
ATOM 526 N N . SER A 1 70 ? 5.961 -7.867 -14.734 1 83.06 70 SER A N 1
ATOM 527 C CA . SER A 1 70 ? 7.254 -8.422 -14.336 1 83.06 70 SER A CA 1
ATOM 528 C C . SER A 1 70 ? 7.867 -9.242 -15.469 1 83.06 70 SER A C 1
ATOM 530 O O . SER A 1 70 ? 9.047 -9.586 -15.422 1 83.06 70 SER A O 1
ATOM 532 N N . LEU A 1 71 ? 7.086 -9.547 -16.391 1 76.88 71 LEU A N 1
ATOM 533 C CA . LEU A 1 71 ? 7.605 -10.32 -17.531 1 76.88 71 LEU A CA 1
ATOM 534 C C . LEU A 1 71 ? 8.477 -9.445 -18.422 1 76.88 71 LEU A C 1
ATOM 536 O O . LEU A 1 71 ? 7.961 -8.742 -19.297 1 76.88 71 LEU A O 1
ATOM 540 N N . ASP A 1 72 ? 9.562 -9.008 -17.812 1 68.12 72 ASP A N 1
ATOM 541 C CA . ASP A 1 72 ? 10.477 -8.234 -18.656 1 68.12 72 ASP A CA 1
ATOM 542 C C . ASP A 1 72 ? 11.047 -9.094 -19.781 1 68.12 72 ASP A C 1
ATOM 544 O O . ASP A 1 72 ? 12.102 -9.711 -19.625 1 68.12 72 ASP A O 1
ATOM 548 N N . ILE A 1 73 ? 10.367 -9.141 -20.797 1 62.97 73 ILE A N 1
ATOM 549 C CA . ILE A 1 73 ? 10.734 -9.992 -21.922 1 62.97 73 ILE A CA 1
ATOM 550 C C . ILE A 1 73 ? 12.055 -9.516 -22.516 1 62.97 73 ILE A C 1
ATOM 552 O O . ILE A 1 73 ? 12.828 -10.32 -23.047 1 62.97 73 ILE A O 1
ATOM 556 N N . ARG A 1 74 ? 12.43 -8.297 -22.344 1 62.91 74 ARG A N 1
ATOM 557 C CA . ARG A 1 74 ? 13.617 -7.711 -22.969 1 62.91 74 ARG A CA 1
ATOM 558 C C . ARG A 1 74 ? 14.891 -8.203 -22.297 1 62.91 74 ARG A C 1
ATOM 560 O O . ARG A 1 74 ? 15.898 -8.445 -22.953 1 62.91 74 ARG A O 1
ATOM 567 N N . GLU A 1 75 ? 14.797 -8.43 -21.047 1 61.66 75 GLU A N 1
ATOM 568 C CA . GLU A 1 75 ? 15.984 -8.812 -20.297 1 61.66 75 GLU A CA 1
ATOM 569 C C . GLU A 1 75 ? 16.203 -10.32 -20.328 1 61.66 75 GLU A C 1
ATOM 571 O O . GLU A 1 75 ? 17.328 -10.797 -20.094 1 61.66 75 GLU A O 1
ATOM 576 N N . LEU A 1 76 ? 15.195 -11 -20.766 1 64.06 76 LEU A N 1
ATOM 577 C CA . LEU A 1 76 ? 15.281 -12.445 -20.594 1 64.06 76 LEU A CA 1
ATOM 578 C C . LEU A 1 76 ? 15.391 -13.148 -21.938 1 64.06 76 LEU A C 1
ATOM 580 O O . LEU A 1 76 ? 15.227 -14.367 -22.031 1 64.06 76 LEU A O 1
ATOM 584 N N . LYS A 1 77 ? 15.773 -12.43 -22.844 1 66.06 77 LYS A N 1
ATOM 585 C CA . LYS A 1 77 ? 15.695 -13.023 -24.172 1 66.06 77 LYS A CA 1
ATOM 586 C C . LYS A 1 77 ? 16.562 -14.281 -24.266 1 66.06 77 LYS A C 1
ATOM 588 O O . LYS A 1 77 ? 16.109 -15.312 -24.781 1 66.06 77 LYS A O 1
ATOM 593 N N . ASN A 1 78 ? 17.703 -14.203 -23.734 1 69.12 78 ASN A N 1
ATOM 594 C CA . ASN A 1 78 ? 18.625 -15.328 -23.906 1 69.12 78 ASN A CA 1
ATOM 595 C C . ASN A 1 78 ? 18.25 -16.5 -23 1 69.12 78 ASN A C 1
ATOM 597 O O . ASN A 1 78 ? 18.547 -17.656 -23.312 1 69.12 78 ASN A O 1
ATOM 601 N N . ILE A 1 79 ? 17.656 -16.203 -21.984 1 80.38 79 ILE A N 1
ATOM 602 C CA . ILE A 1 79 ? 17.375 -17.234 -20.984 1 80.38 79 ILE A CA 1
ATOM 603 C C . ILE A 1 79 ? 15.914 -17.656 -21.094 1 80.38 79 ILE A C 1
ATOM 605 O O . ILE A 1 79 ? 15.539 -18.734 -20.641 1 80.38 79 ILE A O 1
ATOM 609 N N . LEU A 1 80 ? 15.211 -16.922 -21.859 1 80.81 80 LEU A N 1
ATOM 610 C CA . LEU A 1 80 ? 13.766 -17.109 -21.922 1 80.81 80 LEU A CA 1
ATOM 611 C C . LEU A 1 80 ? 13.414 -18.406 -22.641 1 80.81 80 LEU A C 1
ATOM 613 O O . LEU A 1 80 ? 12.438 -19.078 -22.281 1 80.81 80 LEU A O 1
ATOM 617 N N . SER A 1 81 ? 14.211 -18.703 -23.578 1 79.62 81 SER A N 1
ATOM 618 C CA . SER A 1 81 ? 13.906 -19.922 -24.328 1 79.62 81 SER A CA 1
ATOM 619 C C . SER A 1 81 ? 14.031 -21.156 -23.453 1 79.62 81 SER A C 1
ATOM 621 O O . SER A 1 81 ? 13.125 -22 -23.438 1 79.62 81 SER A O 1
ATOM 623 N N . LYS A 1 82 ? 15.133 -21.234 -22.812 1 84.38 82 LYS A N 1
ATOM 624 C CA . LYS A 1 82 ? 15.344 -22.375 -21.922 1 84.38 82 LYS A CA 1
ATOM 625 C C . LYS A 1 82 ? 14.32 -22.375 -20.797 1 84.38 82 LYS A C 1
ATOM 627 O O . LYS A 1 82 ? 13.789 -23.438 -20.438 1 84.38 82 LYS A O 1
ATOM 632 N N . ALA A 1 83 ? 14.078 -21.25 -20.266 1 90.69 83 ALA A N 1
ATOM 633 C CA . ALA A 1 83 ? 13.117 -21.125 -19.172 1 90.69 83 ALA A CA 1
ATOM 634 C C . ALA A 1 83 ? 11.719 -21.547 -19.625 1 90.69 83 ALA A C 1
ATOM 636 O O . ALA A 1 83 ? 10.977 -22.172 -18.859 1 90.69 83 ALA A O 1
ATOM 637 N N . THR A 1 84 ? 11.406 -21.188 -20.828 1 86.94 84 THR A N 1
ATOM 638 C CA . THR A 1 84 ? 10.094 -21.531 -21.375 1 86.94 84 THR A CA 1
ATOM 639 C C . THR A 1 84 ? 9.945 -23.047 -21.531 1 86.94 84 THR A C 1
ATOM 641 O O . THR A 1 84 ? 8.898 -23.609 -21.203 1 86.94 84 THR A O 1
ATOM 644 N N . ILE A 1 85 ? 10.945 -23.609 -22 1 83.75 85 ILE A N 1
ATOM 645 C CA . ILE A 1 85 ? 10.914 -25.062 -22.188 1 83.75 85 ILE A CA 1
ATOM 646 C C . ILE A 1 85 ? 10.766 -25.75 -20.828 1 83.75 85 ILE A C 1
ATOM 648 O O . ILE A 1 85 ? 9.984 -26.703 -20.688 1 83.75 85 ILE A O 1
ATOM 652 N N . ILE A 1 86 ? 11.461 -25.281 -19.875 1 91.12 86 ILE A N 1
ATOM 653 C CA . ILE A 1 86 ? 11.406 -25.875 -18.547 1 91.12 86 ILE A CA 1
ATOM 654 C C . ILE A 1 86 ? 10 -25.719 -17.969 1 91.12 86 ILE A C 1
ATOM 656 O O . ILE A 1 86 ? 9.422 -26.688 -17.453 1 91.12 86 ILE A O 1
ATOM 660 N N . ALA A 1 87 ? 9.469 -24.547 -18.094 1 92.06 87 ALA A N 1
ATOM 661 C CA . ALA A 1 87 ? 8.156 -24.25 -17.516 1 92.06 87 ALA A CA 1
ATOM 662 C C . ALA A 1 87 ? 7.066 -25.094 -18.172 1 92.06 87 ALA A C 1
ATOM 664 O O . ALA A 1 87 ? 6.219 -25.672 -17.484 1 92.06 87 ALA A O 1
ATOM 665 N N . ILE A 1 88 ? 7.086 -25.203 -19.453 1 86.12 88 ILE A N 1
ATOM 666 C CA . ILE A 1 88 ? 6.074 -25.953 -20.188 1 86.12 88 ILE A CA 1
ATOM 667 C C . ILE A 1 88 ? 6.203 -27.438 -19.859 1 86.12 88 ILE A C 1
ATOM 669 O O . ILE A 1 88 ? 5.207 -28.109 -19.594 1 86.12 88 ILE A O 1
ATOM 673 N N . THR A 1 89 ? 7.406 -27.938 -19.922 1 86.12 89 THR A N 1
ATOM 674 C CA . THR A 1 89 ? 7.641 -29.344 -19.641 1 86.12 89 THR A CA 1
ATOM 675 C C . THR A 1 89 ? 7.273 -29.672 -18.203 1 86.12 89 THR A C 1
ATOM 677 O O . THR A 1 89 ? 6.785 -30.766 -17.906 1 86.12 89 THR A O 1
ATOM 680 N N . GLU A 1 90 ? 7.555 -28.797 -17.328 1 93.81 90 GLU A N 1
ATOM 681 C CA . GLU A 1 90 ? 7.211 -28.969 -15.922 1 93.81 90 GLU A CA 1
ATOM 682 C C . GLU A 1 90 ? 5.707 -29.156 -15.742 1 93.81 90 GLU A C 1
ATOM 684 O O . GLU A 1 90 ? 5.27 -30.031 -14.977 1 93.81 90 GLU A O 1
ATOM 689 N N . TYR A 1 91 ? 4.961 -28.344 -16.438 1 89.94 91 TYR A N 1
ATOM 690 C CA . TYR A 1 91 ? 3.508 -28.453 -16.359 1 89.94 91 TYR A CA 1
ATOM 691 C C . TYR A 1 91 ? 3.031 -29.766 -16.969 1 89.94 91 TYR A C 1
ATOM 693 O O . TYR A 1 91 ? 2.088 -30.375 -16.453 1 89.94 91 TYR A O 1
ATOM 701 N N . ILE A 1 92 ? 3.656 -30.188 -18 1 84.81 92 ILE A N 1
ATOM 702 C CA . ILE A 1 92 ? 3.279 -31.438 -18.656 1 84.81 92 ILE A CA 1
ATOM 703 C C . ILE A 1 92 ? 3.596 -32.625 -17.75 1 84.81 92 ILE A C 1
ATOM 705 O O . ILE A 1 92 ? 2.756 -33.5 -17.547 1 84.81 92 ILE A O 1
ATOM 709 N N . VAL A 1 93 ? 4.789 -32.625 -17.234 1 86.19 93 VAL A N 1
ATOM 710 C CA . VAL A 1 93 ? 5.207 -33.719 -16.328 1 86.19 93 VAL A CA 1
ATOM 711 C C . VAL A 1 93 ? 4.328 -33.719 -15.086 1 86.19 93 VAL A C 1
ATOM 713 O O . VAL A 1 93 ? 3.855 -34.75 -14.648 1 86.19 93 VAL A O 1
ATOM 716 N N . GLY A 1 94 ? 4.125 -32.562 -14.508 1 91.25 94 GLY A N 1
ATOM 717 C CA . GLY A 1 94 ? 3.266 -32.438 -13.336 1 91.25 94 GLY A CA 1
ATOM 718 C C . GLY A 1 94 ? 1.851 -32.906 -13.586 1 91.25 94 GLY A C 1
ATOM 719 O O . GLY A 1 94 ? 1.288 -33.656 -12.766 1 91.25 94 GLY A O 1
ATOM 720 N N . PHE A 1 95 ? 1.31 -32.5 -14.719 1 89.12 95 PHE A N 1
ATOM 721 C CA . PHE A 1 95 ? -0.049 -32.906 -15.07 1 89.12 95 PHE A CA 1
ATOM 722 C C . PHE A 1 95 ? -0.147 -34.406 -15.227 1 89.12 95 PHE A C 1
ATOM 724 O O . PHE A 1 95 ? -1.139 -35.031 -14.812 1 89.12 95 PHE A O 1
ATOM 731 N N . THR A 1 96 ? 0.808 -35 -15.828 1 83.62 96 THR A N 1
ATOM 732 C CA . THR A 1 96 ? 0.817 -36.438 -16.031 1 83.62 96 THR A CA 1
ATOM 733 C C . THR A 1 96 ? 0.814 -37.188 -14.695 1 83.62 96 THR A C 1
ATOM 735 O O . THR A 1 96 ? 0.004 -38.062 -14.484 1 83.62 96 THR A O 1
ATOM 738 N N . ILE A 1 97 ? 1.688 -36.781 -13.828 1 88.94 97 ILE A N 1
ATOM 739 C CA . ILE A 1 97 ? 1.8 -37.438 -12.539 1 88.94 97 ILE A CA 1
ATOM 740 C C . ILE A 1 97 ? 0.53 -37.219 -11.719 1 88.94 97 ILE A C 1
ATOM 742 O O . ILE A 1 97 ? -0.014 -38.156 -11.125 1 88.94 97 ILE A O 1
ATOM 746 N N . ILE A 1 98 ? 0.052 -36.062 -11.703 1 91.94 98 ILE A N 1
ATOM 747 C CA . ILE A 1 98 ? -1.118 -35.719 -10.906 1 91.94 98 ILE A CA 1
ATOM 748 C C . ILE A 1 98 ? -2.359 -36.375 -11.477 1 91.94 98 ILE A C 1
ATOM 750 O O . ILE A 1 98 ? -3.252 -36.781 -10.734 1 91.94 98 ILE A O 1
ATOM 754 N N . SER A 1 99 ? -2.404 -36.5 -12.797 1 86.19 99 SER A N 1
ATOM 755 C CA . SER A 1 99 ? -3.516 -37.188 -13.422 1 86.19 99 SER A CA 1
ATOM 756 C C . SER A 1 99 ? -3.574 -38.656 -12.977 1 86.19 99 SER A C 1
ATOM 758 O O . SER A 1 99 ? -4.656 -39.188 -12.766 1 86.19 99 SER A O 1
ATOM 760 N N . ILE A 1 100 ? -2.439 -39.219 -12.859 1 83.31 100 ILE A N 1
ATOM 761 C CA . ILE A 1 100 ? -2.369 -40.625 -12.391 1 83.31 100 ILE A CA 1
ATOM 762 C C . ILE A 1 100 ? -2.85 -40.688 -10.945 1 83.31 100 ILE A C 1
ATOM 764 O O . ILE A 1 100 ? -3.662 -41.562 -10.602 1 83.31 100 ILE A O 1
ATOM 768 N N . ILE A 1 101 ? -2.406 -39.844 -10.141 1 86.44 101 ILE A N 1
ATOM 769 C CA . ILE A 1 101 ? -2.781 -39.812 -8.734 1 86.44 101 ILE A CA 1
ATOM 770 C C . ILE A 1 101 ? -4.27 -39.5 -8.602 1 86.44 101 ILE A C 1
ATOM 772 O O . ILE A 1 101 ? -4.965 -40.094 -7.781 1 86.44 101 ILE A O 1
ATOM 776 N N . SER A 1 102 ? -4.746 -38.531 -9.328 1 87.69 102 SER A N 1
ATOM 777 C CA . SER A 1 102 ? -6.145 -38.094 -9.281 1 87.69 102 SER A CA 1
ATOM 778 C C . SER A 1 102 ? -7.078 -39.25 -9.695 1 87.69 102 SER A C 1
ATOM 780 O O . SER A 1 102 ? -8.203 -39.344 -9.203 1 87.69 102 SER A O 1
ATOM 782 N N . LEU A 1 103 ? -6.645 -40.094 -10.609 1 81.12 103 LEU A N 1
ATOM 783 C CA . LEU A 1 103 ? -7.43 -41.25 -11.031 1 81.12 103 LEU A CA 1
ATOM 784 C C . LEU A 1 103 ? -7.598 -42.25 -9.891 1 81.12 103 LEU A C 1
ATOM 786 O O . LEU A 1 103 ? -8.664 -42.844 -9.727 1 81.12 103 LEU A O 1
ATOM 790 N N . ILE A 1 104 ? -6.574 -42.375 -9.141 1 82.38 104 ILE A N 1
ATOM 791 C CA . ILE A 1 104 ? -6.586 -43.312 -8.023 1 82.38 104 ILE A CA 1
ATOM 792 C C . ILE A 1 104 ? -7.52 -42.812 -6.926 1 82.38 104 ILE A C 1
ATOM 794 O O . ILE A 1 104 ? -8.273 -43.594 -6.328 1 82.38 104 ILE A O 1
ATOM 798 N N . ILE A 1 105 ? -7.578 -41.562 -6.711 1 85 105 ILE A N 1
ATOM 799 C CA . ILE A 1 105 ? -8.375 -40.969 -5.645 1 85 105 ILE A CA 1
ATOM 800 C C . ILE A 1 105 ? -9.781 -40.656 -6.16 1 85 105 ILE A C 1
ATOM 802 O O . ILE A 1 105 ? -10.711 -40.469 -5.371 1 85 105 ILE A O 1
ATOM 806 N N . GLY A 1 106 ? -10.016 -40.625 -7.48 1 84.06 106 GLY A N 1
ATOM 807 C CA . GLY A 1 106 ? -11.328 -40.406 -8.062 1 84.06 106 GLY A CA 1
ATOM 808 C C . GLY A 1 106 ? -11.688 -38.938 -8.203 1 84.06 106 GLY A C 1
ATOM 809 O O . GLY A 1 106 ? -12.844 -38.562 -7.992 1 84.06 106 GLY A O 1
ATOM 810 N N . LEU A 1 107 ? -10.773 -38.188 -8.5 1 87.81 107 LEU A N 1
ATOM 811 C CA . LEU A 1 107 ? -11.039 -36.75 -8.688 1 87.81 107 LEU A CA 1
ATOM 812 C C . LEU A 1 107 ? -11.5 -36.469 -10.109 1 87.81 107 LEU A C 1
ATOM 814 O O . LEU A 1 107 ? -10.992 -37.062 -11.062 1 87.81 107 LEU A O 1
ATOM 818 N N . PRO A 1 108 ? -12.477 -35.562 -10.219 1 85.31 108 PRO A N 1
ATOM 819 C CA . PRO A 1 108 ? -12.914 -35.156 -11.555 1 85.31 108 PRO A CA 1
ATOM 820 C C . PRO A 1 108 ? -11.82 -34.469 -12.352 1 85.31 108 PRO A C 1
ATOM 822 O O . PRO A 1 108 ? -10.797 -34.062 -11.781 1 85.31 108 PRO A O 1
ATOM 825 N N . PHE A 1 109 ? -12.07 -34.281 -13.617 1 82.5 109 PHE A N 1
ATOM 826 C CA . PHE A 1 109 ? -11.086 -33.75 -14.547 1 82.5 109 PHE A CA 1
ATOM 827 C C . PHE A 1 109 ? -10.703 -32.312 -14.164 1 82.5 109 PHE A C 1
ATOM 829 O O . PHE A 1 109 ? -9.516 -31.984 -14.125 1 82.5 109 PHE A O 1
ATOM 836 N N . TYR A 1 110 ? -11.711 -31.484 -13.93 1 85.06 110 TYR A N 1
ATOM 837 C CA . TYR A 1 110 ? -11.422 -30.094 -13.609 1 85.06 110 TYR A CA 1
ATOM 838 C C . TYR A 1 110 ? -10.648 -29.984 -12.305 1 85.06 110 TYR A C 1
ATOM 840 O O . TYR A 1 110 ? -9.766 -29.125 -12.164 1 85.06 110 TYR A O 1
ATOM 848 N N . ASP A 1 111 ? -10.977 -30.844 -11.414 1 92.12 111 ASP A N 1
ATOM 849 C CA . ASP A 1 111 ? -10.234 -30.906 -10.156 1 92.12 111 ASP A CA 1
ATOM 850 C C . ASP A 1 111 ? -8.766 -31.25 -10.398 1 92.12 111 ASP A C 1
ATOM 852 O O . ASP A 1 111 ? -7.871 -30.656 -9.789 1 92.12 111 ASP A O 1
ATOM 856 N N . THR A 1 112 ? -8.555 -32.219 -11.305 1 90.06 112 THR A N 1
ATOM 857 C CA . THR A 1 112 ? -7.199 -32.625 -11.625 1 90.06 112 THR A CA 1
ATOM 858 C C . THR A 1 112 ? -6.41 -31.5 -12.273 1 90.06 112 THR A C 1
ATOM 860 O O . THR A 1 112 ? -5.242 -31.281 -11.945 1 90.06 112 THR A O 1
ATOM 863 N N . PHE A 1 113 ? -7.023 -30.891 -13.125 1 89 113 PHE A N 1
ATOM 864 C CA . PHE A 1 113 ? -6.383 -29.797 -13.844 1 89 113 PHE A CA 1
ATOM 865 C C . PHE A 1 113 ? -6.004 -28.672 -12.883 1 89 113 PHE A C 1
ATOM 867 O O . PHE A 1 113 ? -4.879 -28.172 -12.93 1 89 113 PHE A O 1
ATOM 874 N N . ILE A 1 114 ? -6.93 -28.281 -12.047 1 91.81 114 ILE A N 1
ATOM 875 C CA . ILE A 1 114 ? -6.68 -27.188 -11.102 1 91.81 114 ILE A CA 1
ATOM 876 C C . ILE A 1 114 ? -5.633 -27.625 -10.078 1 91.81 114 ILE A C 1
ATOM 878 O O . ILE A 1 114 ? -4.781 -26.828 -9.672 1 91.81 114 ILE A O 1
ATOM 882 N N . LEU A 1 115 ? -5.727 -28.844 -9.711 1 93.5 115 LEU A N 1
ATOM 883 C CA . LEU A 1 115 ? -4.734 -29.375 -8.781 1 93.5 115 LEU A CA 1
ATOM 884 C C . LEU A 1 115 ? -3.336 -29.312 -9.391 1 93.5 115 LEU A C 1
ATOM 886 O O . LEU A 1 115 ? -2.354 -29.078 -8.68 1 93.5 115 LEU A O 1
ATOM 890 N N . THR A 1 116 ? -3.244 -29.578 -10.672 1 92.75 116 THR A N 1
ATOM 891 C CA . THR A 1 116 ? -1.964 -29.469 -11.367 1 92.75 116 THR A CA 1
ATOM 892 C C . THR A 1 116 ? -1.436 -28.047 -11.328 1 92.75 116 THR A C 1
ATOM 894 O O . THR A 1 116 ? -0.262 -27.812 -11.023 1 92.75 116 THR A O 1
ATOM 897 N N . ILE A 1 117 ? -2.275 -27.141 -11.586 1 92.12 117 ILE A N 1
ATOM 898 C CA . ILE A 1 117 ? -1.89 -25.734 -11.602 1 92.12 117 ILE A CA 1
ATOM 899 C C . ILE A 1 117 ? -1.392 -25.312 -10.219 1 92.12 117 ILE A C 1
ATOM 901 O O . ILE A 1 117 ? -0.342 -24.672 -10.094 1 92.12 117 ILE A O 1
ATOM 905 N N . ILE A 1 118 ? -2.088 -25.688 -9.227 1 92.88 118 ILE A N 1
ATOM 906 C CA . ILE A 1 118 ? -1.762 -25.344 -7.848 1 92.88 118 ILE A CA 1
ATOM 907 C C . ILE A 1 118 ? -0.426 -25.984 -7.461 1 92.88 118 ILE A C 1
ATOM 909 O O . ILE A 1 118 ? 0.375 -25.359 -6.75 1 92.88 118 ILE A O 1
ATOM 913 N N . SER A 1 119 ? -0.202 -27.125 -7.934 1 94 119 SER A N 1
ATOM 914 C CA . SER A 1 119 ? 0.947 -27.906 -7.492 1 94 119 SER A CA 1
ATOM 915 C C . SER A 1 119 ? 2.201 -27.531 -8.281 1 94 119 SER A C 1
ATOM 917 O O . SER A 1 119 ? 3.311 -27.922 -7.902 1 94 119 SER A O 1
ATOM 919 N N . VAL A 1 120 ? 2.059 -26.828 -9.336 1 92.62 120 VAL A N 1
ATOM 920 C CA . VAL A 1 120 ? 3.219 -26.562 -10.18 1 92.62 120 VAL A CA 1
ATOM 921 C C . VAL A 1 120 ? 3.693 -25.125 -9.961 1 92.62 120 VAL A C 1
ATOM 923 O O . VAL A 1 120 ? 4.883 -24.828 -10.094 1 92.62 120 VAL A O 1
ATOM 926 N N . THR A 1 121 ? 2.875 -24.266 -9.57 1 92 121 THR A N 1
ATOM 927 C CA . THR A 1 121 ? 3.232 -22.859 -9.406 1 92 121 THR A CA 1
ATOM 928 C C . THR A 1 121 ? 4.051 -22.656 -8.133 1 92 121 THR A C 1
ATOM 930 O O . THR A 1 121 ? 3.639 -23.078 -7.051 1 92 121 THR A O 1
ATOM 933 N N . THR A 1 122 ? 5.211 -21.984 -8.312 1 94.31 122 THR A N 1
ATOM 934 C CA . THR A 1 122 ? 6.164 -21.797 -7.227 1 94.31 122 THR A CA 1
ATOM 935 C C . THR A 1 122 ? 6.109 -20.375 -6.688 1 94.31 122 THR A C 1
ATOM 937 O O . THR A 1 122 ? 5.848 -19.438 -7.434 1 94.31 122 THR A O 1
ATOM 940 N N . SER A 1 123 ? 6.363 -20.25 -5.391 1 88.81 123 SER A N 1
ATOM 941 C CA . SER A 1 123 ? 6.406 -18.938 -4.758 1 88.81 123 SER A CA 1
ATOM 942 C C . SER A 1 123 ? 7.672 -18.172 -5.141 1 88.81 123 SER A C 1
ATOM 944 O O . SER A 1 123 ? 8.781 -18.594 -4.801 1 88.81 123 SER A O 1
ATOM 946 N N . THR A 1 124 ? 7.508 -17.016 -5.77 1 83.81 124 THR A N 1
ATOM 947 C CA . THR A 1 124 ? 8.641 -16.203 -6.199 1 83.81 124 THR A CA 1
ATOM 948 C C . THR A 1 124 ? 9.336 -15.57 -4.996 1 83.81 124 THR A C 1
ATOM 950 O O . THR A 1 124 ? 10.57 -15.492 -4.957 1 83.81 124 THR A O 1
ATOM 953 N N . THR A 1 125 ? 8.602 -15.109 -4.031 1 74.25 125 THR A N 1
ATOM 954 C CA . THR A 1 125 ? 9.133 -14.391 -2.875 1 74.25 125 THR A CA 1
ATOM 955 C C . THR A 1 125 ? 10.016 -15.312 -2.029 1 74.25 125 THR A C 1
ATOM 957 O O . THR A 1 125 ? 11.109 -14.922 -1.621 1 74.25 125 THR A O 1
ATOM 960 N N . ILE A 1 126 ? 9.531 -16.484 -1.765 1 79.44 126 ILE A N 1
ATOM 961 C CA . ILE A 1 126 ? 10.273 -17.422 -0.929 1 79.44 126 ILE A CA 1
ATOM 962 C C . ILE A 1 126 ? 11.508 -17.922 -1.68 1 79.44 126 ILE A C 1
ATOM 964 O O . ILE A 1 126 ? 12.609 -17.938 -1.132 1 79.44 126 ILE A O 1
ATOM 968 N N . THR A 1 127 ? 11.367 -18.328 -2.896 1 87.25 127 THR A N 1
ATOM 969 C CA . THR A 1 127 ? 12.461 -18.859 -3.699 1 87.25 127 THR A CA 1
ATOM 970 C C . THR A 1 127 ? 13.555 -17.812 -3.891 1 87.25 127 THR A C 1
ATOM 972 O O . THR A 1 127 ? 14.742 -18.125 -3.775 1 87.25 127 THR A O 1
ATOM 975 N N . TYR A 1 128 ? 13.164 -16.625 -4.195 1 81.25 128 TYR A N 1
ATOM 976 C CA . TYR A 1 128 ? 14.125 -15.547 -4.383 1 81.25 128 TYR A CA 1
ATOM 977 C C . TYR A 1 128 ? 15.008 -15.375 -3.15 1 81.25 128 TYR A C 1
ATOM 979 O O . TYR A 1 128 ? 16.219 -15.227 -3.264 1 81.25 128 TYR A O 1
ATOM 987 N N . LYS A 1 129 ? 14.469 -15.414 -2.023 1 77 129 LYS A N 1
ATOM 988 C CA . LYS A 1 129 ? 15.203 -15.25 -0.771 1 77 129 LYS A CA 1
ATOM 989 C C . LYS A 1 129 ? 16.141 -16.422 -0.533 1 77 129 LYS A C 1
ATOM 991 O O . LYS A 1 129 ? 17.234 -16.25 0.004 1 77 129 LYS A O 1
ATOM 996 N N . LEU A 1 130 ? 15.711 -17.547 -0.895 1 84.81 130 LEU A N 1
ATOM 997 C CA . LEU A 1 130 ? 16.469 -18.766 -0.605 1 84.81 130 LEU A CA 1
ATOM 998 C C . LEU A 1 130 ? 17.641 -18.906 -1.555 1 84.81 130 LEU A C 1
ATOM 1000 O O . LEU A 1 130 ? 18.688 -19.453 -1.178 1 84.81 130 LEU A O 1
ATOM 1004 N N . ILE A 1 131 ? 17.469 -18.391 -2.754 1 88.88 131 ILE A N 1
ATOM 1005 C CA . ILE A 1 131 ? 18.5 -18.609 -3.752 1 88.88 131 ILE A CA 1
ATOM 1006 C C . ILE A 1 131 ? 19.562 -17.516 -3.66 1 88.88 131 ILE A C 1
ATOM 1008 O O . ILE A 1 131 ? 20.672 -17.672 -4.16 1 88.88 131 ILE A O 1
ATOM 1012 N N . GLN A 1 132 ? 19.141 -16.453 -3.027 1 80.75 132 GLN A N 1
ATOM 1013 C CA . GLN A 1 132 ? 20.062 -15.328 -2.936 1 80.75 132 GLN A CA 1
ATOM 1014 C C . GLN A 1 132 ? 21.359 -15.742 -2.248 1 80.75 132 GLN A C 1
ATOM 1016 O O . GLN A 1 132 ? 21.344 -16.312 -1.151 1 80.75 132 GLN A O 1
ATOM 1021 N N . ASN A 1 133 ? 22.516 -15.531 -2.865 1 76.62 133 ASN A N 1
ATOM 1022 C CA . ASN A 1 133 ? 23.875 -15.758 -2.385 1 76.62 133 ASN A CA 1
ATOM 1023 C C . ASN A 1 133 ? 24.172 -17.25 -2.225 1 76.62 133 ASN A C 1
ATOM 1025 O O . ASN A 1 133 ? 25.156 -17.625 -1.58 1 76.62 133 ASN A O 1
ATOM 1029 N N . LYS A 1 134 ? 23.312 -18.141 -2.666 1 83.81 134 LYS A N 1
ATOM 1030 C CA . LYS A 1 134 ? 23.547 -19.578 -2.535 1 83.81 134 LYS A CA 1
ATOM 1031 C C . LYS A 1 134 ? 23.859 -20.219 -3.889 1 83.81 134 LYS A C 1
ATOM 1033 O O . LYS A 1 134 ? 24.547 -21.234 -3.963 1 83.81 134 LYS A O 1
ATOM 1038 N N . ILE A 1 135 ? 23.188 -19.688 -4.836 1 86.44 135 ILE A N 1
ATOM 1039 C CA . ILE A 1 135 ? 23.344 -20.219 -6.188 1 86.44 135 ILE A CA 1
ATOM 1040 C C . ILE A 1 135 ? 23.984 -19.156 -7.086 1 86.44 135 ILE A C 1
ATOM 1042 O O . ILE A 1 135 ? 23.906 -17.953 -6.793 1 86.44 135 ILE A O 1
ATOM 1046 N N . ASP A 1 136 ? 24.625 -19.578 -8.117 1 87.75 136 ASP A N 1
ATOM 1047 C CA . ASP A 1 136 ? 25.297 -18.656 -9.031 1 87.75 136 ASP A CA 1
ATOM 1048 C C . ASP A 1 136 ? 24.281 -17.766 -9.742 1 87.75 136 ASP A C 1
ATOM 1050 O O . ASP A 1 136 ? 23.109 -18.141 -9.891 1 87.75 136 ASP A O 1
ATOM 1054 N N . ASP A 1 137 ? 24.719 -16.688 -10.273 1 84.88 137 ASP A N 1
ATOM 1055 C CA . ASP A 1 137 ? 23.875 -15.656 -10.852 1 84.88 137 ASP A CA 1
ATOM 1056 C C . ASP A 1 137 ? 23.156 -16.172 -12.102 1 84.88 137 ASP A C 1
ATOM 1058 O O . ASP A 1 137 ? 22 -15.828 -12.344 1 84.88 137 ASP A O 1
ATOM 1062 N N . LYS A 1 138 ? 23.891 -16.906 -12.812 1 84.94 138 LYS A N 1
ATOM 1063 C CA . LYS A 1 138 ? 23.281 -17.422 -14.039 1 84.94 138 LYS A CA 1
ATOM 1064 C C . LYS A 1 138 ? 22.141 -18.391 -13.734 1 84.94 138 LYS A C 1
ATOM 1066 O O . LYS A 1 138 ? 21.078 -18.328 -14.352 1 84.94 138 LYS A O 1
ATOM 1071 N N . GLN A 1 139 ? 22.406 -19.25 -12.828 1 88.88 139 GLN A N 1
ATOM 1072 C CA . GLN A 1 139 ? 21.375 -20.203 -12.422 1 88.88 139 GLN A CA 1
ATOM 1073 C C . GLN A 1 139 ? 20.219 -19.5 -11.727 1 88.88 139 GLN A C 1
ATOM 1075 O O . GLN A 1 139 ? 19.047 -19.875 -11.906 1 88.88 139 GLN A O 1
ATOM 1080 N N . SER A 1 140 ? 20.578 -18.531 -10.961 1 89.69 140 SER A N 1
ATOM 1081 C CA . SER A 1 140 ? 19.547 -17.766 -10.281 1 89.69 140 SER A CA 1
ATOM 1082 C C . SER A 1 140 ? 18.641 -17.047 -11.273 1 89.69 140 SER A C 1
ATOM 1084 O O . SER A 1 140 ? 17.422 -17.016 -11.094 1 89.69 140 SER A O 1
ATOM 1086 N N . GLY A 1 141 ? 19.25 -16.531 -12.281 1 86.25 141 GLY A N 1
ATOM 1087 C CA . GLY A 1 141 ? 18.484 -15.875 -13.328 1 86.25 141 GLY A CA 1
ATOM 1088 C C . GLY A 1 141 ? 17.516 -16.812 -14.039 1 86.25 141 GLY A C 1
ATOM 1089 O O . GLY A 1 141 ? 16.391 -16.438 -14.344 1 86.25 141 GLY A O 1
ATOM 1090 N N . LEU A 1 142 ? 17.984 -18 -14.266 1 89.31 142 LEU A N 1
ATOM 1091 C CA . LEU A 1 142 ? 17.141 -19 -14.938 1 89.31 142 LEU A CA 1
ATOM 1092 C C . LEU A 1 142 ? 15.969 -19.391 -14.055 1 89.31 142 LEU A C 1
ATOM 1094 O O . LEU A 1 142 ? 14.836 -19.5 -14.531 1 89.31 142 LEU A O 1
ATOM 1098 N N . ILE A 1 143 ? 16.266 -19.625 -12.836 1 91.69 143 ILE A N 1
ATOM 1099 C CA . ILE A 1 143 ? 15.234 -20.031 -11.891 1 91.69 143 ILE A CA 1
ATOM 1100 C C . ILE A 1 143 ? 14.172 -18.938 -11.789 1 91.69 143 ILE A C 1
ATOM 1102 O O . ILE A 1 143 ? 12.969 -19.219 -11.828 1 91.69 143 ILE A O 1
ATOM 1106 N N . LEU A 1 144 ? 14.602 -17.734 -11.766 1 87.94 144 LEU A N 1
ATOM 1107 C CA . LEU A 1 144 ? 13.68 -16.609 -11.656 1 87.94 144 LEU A CA 1
ATOM 1108 C C . LEU A 1 144 ? 12.836 -16.469 -12.922 1 87.94 144 LEU A C 1
ATOM 1110 O O . LEU A 1 144 ? 11.664 -16.094 -12.852 1 87.94 144 LEU A O 1
ATOM 1114 N N . ALA A 1 145 ? 13.469 -16.719 -13.977 1 87.94 145 ALA A N 1
ATOM 1115 C CA . ALA A 1 145 ? 12.734 -16.688 -15.242 1 87.94 145 ALA A CA 1
ATOM 1116 C C . ALA A 1 145 ? 11.664 -17.766 -15.281 1 87.94 145 ALA A C 1
ATOM 1118 O O . ALA A 1 145 ? 10.547 -17.531 -15.758 1 87.94 145 ALA A O 1
ATOM 1119 N N . VAL A 1 146 ? 11.961 -18.922 -14.828 1 91.62 146 VAL A N 1
ATOM 1120 C CA . VAL A 1 146 ? 11.008 -20.016 -14.797 1 91.62 146 VAL A CA 1
ATOM 1121 C C . VAL A 1 146 ? 9.844 -19.672 -13.875 1 91.62 146 VAL A C 1
ATOM 1123 O O . VAL A 1 146 ? 8.688 -19.953 -14.195 1 91.62 146 VAL A O 1
ATOM 1126 N N . LEU A 1 147 ? 10.164 -19.078 -12.789 1 91.25 147 LEU A N 1
ATOM 1127 C CA . LEU A 1 147 ? 9.141 -18.656 -11.828 1 91.25 147 LEU A CA 1
ATOM 1128 C C . LEU A 1 147 ? 8.125 -17.734 -12.484 1 91.25 147 LEU A C 1
ATOM 1130 O O . LEU A 1 147 ? 6.918 -17.906 -12.32 1 91.25 147 LEU A O 1
ATOM 1134 N N . SER A 1 148 ? 8.641 -16.797 -13.188 1 86 148 SER A N 1
ATOM 1135 C CA . SER A 1 148 ? 7.785 -15.828 -13.859 1 86 148 SER A CA 1
ATOM 1136 C C . SER A 1 148 ? 6.898 -16.5 -14.898 1 86 148 SER A C 1
ATOM 1138 O O . SER A 1 148 ? 5.723 -16.156 -15.039 1 86 148 SER A O 1
ATOM 1140 N N . LEU A 1 149 ? 7.465 -17.422 -15.57 1 86.56 149 LEU A N 1
ATOM 1141 C CA . LEU A 1 149 ? 6.719 -18.125 -16.625 1 86.56 149 LEU A CA 1
ATOM 1142 C C . LEU A 1 149 ? 5.66 -19.031 -16.016 1 86.56 149 LEU A C 1
ATOM 1144 O O . LEU A 1 149 ? 4.586 -19.219 -16.594 1 86.56 149 LEU A O 1
ATOM 1148 N N . GLU A 1 150 ? 5.965 -19.688 -14.922 1 91.56 150 GLU A N 1
ATOM 1149 C CA . GLU A 1 150 ? 4.973 -20.484 -14.203 1 91.56 150 GLU A CA 1
ATOM 1150 C C . GLU A 1 150 ? 3.729 -19.656 -13.883 1 91.56 150 GLU A C 1
ATOM 1152 O O . GLU A 1 150 ? 2.604 -20.125 -14.047 1 91.56 150 GLU A O 1
ATOM 1157 N N . ASP A 1 151 ? 3.986 -18.516 -13.484 1 88.19 151 ASP A N 1
ATOM 1158 C CA . ASP A 1 151 ? 2.877 -17.625 -13.141 1 88.19 151 ASP A CA 1
ATOM 1159 C C . ASP A 1 151 ? 2.057 -17.266 -14.383 1 88.19 151 ASP A C 1
ATOM 1161 O O . ASP A 1 151 ? 0.826 -17.234 -14.328 1 88.19 151 ASP A O 1
ATOM 1165 N N . VAL A 1 152 ? 2.732 -17.047 -15.422 1 83.62 152 VAL A N 1
ATOM 1166 C CA . VAL A 1 152 ? 2.08 -16.688 -16.688 1 83.62 152 VAL A CA 1
ATOM 1167 C C . VAL A 1 152 ? 1.185 -17.844 -17.141 1 83.62 152 VAL A C 1
ATOM 1169 O O . VAL A 1 152 ? 0.017 -17.641 -17.469 1 83.62 152 VAL A O 1
ATOM 1172 N N . ILE A 1 153 ? 1.719 -18.969 -17.109 1 85.62 153 ILE A N 1
ATOM 1173 C CA . ILE A 1 153 ? 0.98 -20.156 -17.547 1 85.62 153 ILE A CA 1
ATOM 1174 C C . ILE A 1 153 ? -0.229 -20.359 -16.641 1 85.62 153 ILE A C 1
ATOM 1176 O O . ILE A 1 153 ? -1.31 -20.734 -17.109 1 85.62 153 ILE A O 1
ATOM 1180 N N . THR A 1 154 ? -0.045 -20.109 -15.398 1 85.94 154 THR A N 1
ATOM 1181 C CA . THR A 1 154 ? -1.11 -20.266 -14.414 1 85.94 154 THR A CA 1
ATOM 1182 C C . THR A 1 154 ? -2.275 -19.328 -14.719 1 85.94 154 THR A C 1
ATOM 1184 O O . THR A 1 154 ? -3.434 -19.75 -14.727 1 85.94 154 THR A O 1
ATOM 1187 N N . PHE A 1 155 ? -2.053 -18.125 -15 1 79.12 155 PHE A N 1
ATOM 1188 C CA . PHE A 1 155 ? -3.107 -17.141 -15.234 1 79.12 155 PHE A CA 1
ATOM 1189 C C . PHE A 1 155 ? -3.775 -17.375 -16.578 1 79.12 155 PHE A C 1
ATOM 1191 O O . PHE A 1 155 ? -4.98 -17.156 -16.734 1 79.12 155 PHE A O 1
ATOM 1198 N N . ILE A 1 156 ? -2.99 -17.812 -17.531 1 75.88 156 ILE A N 1
ATOM 1199 C CA . ILE A 1 156 ? -3.562 -18.156 -18.828 1 75.88 156 ILE A CA 1
ATOM 1200 C C . ILE A 1 156 ? -4.48 -19.375 -18.672 1 75.88 156 ILE A C 1
ATOM 1202 O O . ILE A 1 156 ? -5.602 -19.375 -19.188 1 75.88 156 ILE A O 1
ATOM 1206 N N . ALA A 1 157 ? -3.959 -20.328 -17.984 1 77.19 157 ALA A N 1
ATOM 1207 C CA . ALA A 1 157 ? -4.746 -21.531 -17.75 1 77.19 157 ALA A CA 1
ATOM 1208 C C . ALA A 1 157 ? -6.035 -21.219 -17 1 77.19 157 ALA A C 1
ATOM 1210 O O . ALA A 1 157 ? -7.098 -21.75 -17.328 1 77.19 157 ALA A O 1
ATOM 1211 N N . LEU A 1 158 ? -5.926 -20.359 -15.992 1 75.81 158 LEU A N 1
ATOM 1212 C CA . LEU A 1 158 ? -7.102 -19.938 -15.234 1 75.81 158 LEU A CA 1
ATOM 1213 C C . LEU A 1 158 ? -8.102 -19.219 -16.141 1 75.81 158 LEU A C 1
ATOM 1215 O O . LEU A 1 158 ? -9.312 -19.453 -16.031 1 75.81 158 LEU A O 1
ATOM 1219 N N . GLY A 1 159 ? -7.609 -18.359 -16.922 1 72.81 159 GLY A N 1
ATOM 1220 C CA . GLY A 1 159 ? -8.469 -17.641 -17.844 1 72.81 159 GLY A CA 1
ATOM 1221 C C . GLY A 1 159 ? -9.258 -18.562 -18.766 1 72.81 159 GLY A C 1
ATOM 1222 O O . GLY A 1 159 ? -10.453 -18.359 -18.984 1 72.81 159 GLY A O 1
ATOM 1223 N N . VAL A 1 160 ? -8.641 -19.578 -19.188 1 69.94 160 VAL A N 1
ATOM 1224 C CA . VAL A 1 160 ? -9.25 -20.516 -20.125 1 69.94 160 VAL A CA 1
ATOM 1225 C C . VAL A 1 160 ? -10.312 -21.344 -19.422 1 69.94 160 VAL A C 1
ATOM 1227 O O . VAL A 1 160 ? -11.391 -21.594 -19.969 1 69.94 160 VAL A O 1
ATOM 1230 N N . ILE A 1 161 ? -10.078 -21.719 -18.25 1 71.69 161 ILE A N 1
ATOM 1231 C CA . ILE A 1 161 ? -10.984 -22.562 -17.484 1 71.69 161 ILE A CA 1
ATOM 1232 C C . ILE A 1 161 ? -12.234 -21.781 -17.094 1 71.69 161 ILE A C 1
ATOM 1234 O O . ILE A 1 161 ? -13.344 -22.312 -17.141 1 71.69 161 ILE A O 1
ATOM 1238 N N . LEU A 1 162 ? -11.93 -20.578 -16.734 1 72.69 162 LEU A N 1
ATOM 1239 C CA . LEU A 1 162 ? -13.047 -19.75 -16.25 1 72.69 162 LEU A CA 1
ATOM 1240 C C . LEU A 1 162 ? -13.906 -19.281 -17.422 1 72.69 162 LEU A C 1
ATOM 1242 O O . LEU A 1 162 ? -15.062 -18.906 -17.234 1 72.69 162 LEU A O 1
ATOM 1246 N N . SER A 1 163 ? -13.227 -19.203 -18.609 1 63.62 163 SER A N 1
ATOM 1247 C CA . SER A 1 163 ? -13.961 -18.766 -19.797 1 63.62 163 SER A CA 1
ATOM 1248 C C . SER A 1 163 ? -14.82 -19.891 -20.359 1 63.62 163 SER A C 1
ATOM 1250 O O . SER A 1 163 ? -15.531 -19.703 -21.344 1 63.62 163 SER A O 1
ATOM 1252 N N . SER A 1 164 ? -14.656 -21.062 -20.016 1 57.91 164 SER A N 1
ATOM 1253 C CA . SER A 1 164 ? -15.25 -22.266 -20.594 1 57.91 164 SER A CA 1
ATOM 1254 C C . SER A 1 164 ? -16.688 -22.016 -21.016 1 57.91 164 SER A C 1
ATOM 1256 O O . SER A 1 164 ? -17.188 -22.641 -21.969 1 57.91 164 SER A O 1
ATOM 1258 N N . ASN A 1 165 ? -17.297 -21.109 -20.406 1 54.56 165 ASN A N 1
ATOM 1259 C CA . ASN A 1 165 ? -18.625 -20.875 -20.969 1 54.56 165 ASN A CA 1
ATOM 1260 C C . ASN A 1 165 ? -18.562 -20 -22.219 1 54.56 165 ASN A C 1
ATOM 1262 O O . ASN A 1 165 ? -19.562 -19.875 -22.953 1 54.56 165 ASN A O 1
ATOM 1266 N N . SER A 1 166 ? -17.406 -19.359 -22.375 1 55.22 166 SER A N 1
ATOM 1267 C CA . SER A 1 166 ? -17.281 -18.484 -23.531 1 55.22 166 SER A CA 1
ATOM 1268 C C . SER A 1 166 ? -16.547 -19.188 -24.672 1 55.22 166 SER A C 1
ATOM 1270 O O . SER A 1 166 ? -15.773 -20.125 -24.438 1 55.22 166 SER A O 1
ATOM 1272 N N . ASN A 1 167 ? -16.938 -19.016 -25.906 1 57.72 167 ASN A N 1
ATOM 1273 C CA . ASN A 1 167 ? -16.359 -19.547 -27.125 1 57.72 167 ASN A CA 1
ATOM 1274 C C . ASN A 1 167 ? -14.883 -19.156 -27.25 1 57.72 167 ASN A C 1
ATOM 1276 O O . ASN A 1 167 ? -14.523 -18 -27.078 1 57.72 167 ASN A O 1
ATOM 1280 N N . ILE A 1 168 ? -13.992 -20.172 -27.109 1 61.09 168 ILE A N 1
ATOM 1281 C CA . ILE A 1 168 ? -12.555 -20.016 -27.266 1 61.09 168 ILE A CA 1
ATOM 1282 C C . ILE A 1 168 ? -12.266 -19.016 -28.391 1 61.09 168 ILE A C 1
ATOM 1284 O O . ILE A 1 168 ? -11.312 -18.234 -28.312 1 61.09 168 ILE A O 1
ATOM 1288 N N . VAL A 1 169 ? -13.156 -18.953 -29.328 1 60.03 169 VAL A N 1
ATOM 1289 C CA . VAL A 1 169 ? -12.984 -18.094 -30.5 1 60.03 169 VAL A CA 1
ATOM 1290 C C . VAL A 1 169 ? -13.086 -16.625 -30.094 1 60.03 169 VAL A C 1
ATOM 1292 O O . VAL A 1 169 ? -12.398 -15.773 -30.656 1 60.03 169 VAL A O 1
ATOM 1295 N N . GLU A 1 170 ? -13.812 -16.438 -29.109 1 67.69 170 GLU A N 1
ATOM 1296 C CA . GLU A 1 170 ? -14.008 -15.055 -28.688 1 67.69 170 GLU A CA 1
ATOM 1297 C C . GLU A 1 170 ? -12.93 -14.625 -27.703 1 67.69 170 GLU A C 1
ATOM 1299 O O . GLU A 1 170 ? -12.641 -13.438 -27.562 1 67.69 170 GLU A O 1
ATOM 1304 N N . ILE A 1 171 ? -12.273 -15.586 -27.172 1 72.62 171 ILE A N 1
ATOM 1305 C CA . ILE A 1 171 ? -11.297 -15.289 -26.125 1 72.62 171 ILE A CA 1
ATOM 1306 C C . ILE A 1 171 ? -10.023 -14.719 -26.75 1 72.62 171 ILE A C 1
ATOM 1308 O O . ILE A 1 171 ? -9.406 -13.805 -26.203 1 72.62 171 ILE A O 1
ATOM 1312 N N . ILE A 1 172 ? -9.703 -15.203 -27.906 1 73.12 172 ILE A N 1
ATOM 1313 C CA . ILE A 1 172 ? -8.43 -14.836 -28.5 1 73.12 172 ILE A CA 1
ATOM 1314 C C . ILE A 1 172 ? -8.469 -13.375 -28.953 1 73.12 172 ILE A C 1
ATOM 1316 O O . ILE A 1 172 ? -7.621 -12.578 -28.547 1 73.12 172 ILE A O 1
ATOM 1320 N N . PRO A 1 173 ? -9.469 -12.977 -29.75 1 76.81 173 PRO A N 1
ATOM 1321 C CA . PRO A 1 173 ? -9.492 -11.57 -30.141 1 76.81 173 PRO A CA 1
ATOM 1322 C C . PRO A 1 173 ? -9.656 -10.617 -28.953 1 76.81 173 PRO A C 1
ATOM 1324 O O . PRO A 1 173 ? -9.062 -9.531 -28.953 1 76.81 173 PRO A O 1
ATOM 1327 N N . THR A 1 174 ? -10.422 -11.008 -28.062 1 79.31 174 THR A N 1
ATOM 1328 C CA . THR A 1 174 ? -10.641 -10.148 -26.906 1 79.31 174 THR A CA 1
ATOM 1329 C C . THR A 1 174 ? -9.367 -10.031 -26.078 1 79.31 174 THR A C 1
ATOM 1331 O O . THR A 1 174 ? -9.094 -8.977 -25.5 1 79.31 174 THR A O 1
ATOM 1334 N N . SER A 1 175 ? -8.68 -11.117 -26.031 1 80.75 175 SER A N 1
ATOM 1335 C CA . SER A 1 175 ? -7.402 -11.078 -25.312 1 80.75 175 SER A CA 1
ATOM 1336 C C . SER A 1 175 ? -6.41 -10.156 -26.031 1 80.75 175 SER A C 1
ATOM 1338 O O . SER A 1 175 ? -5.672 -9.414 -25.375 1 80.75 175 SER A O 1
ATOM 1340 N N . LEU A 1 176 ? -6.426 -10.242 -27.281 1 82.56 176 LEU A N 1
ATOM 1341 C CA . LEU A 1 176 ? -5.535 -9.375 -28.047 1 82.56 176 LEU A CA 1
ATOM 1342 C C . LEU A 1 176 ? -5.941 -7.914 -27.906 1 82.56 176 LEU A C 1
ATOM 1344 O O . LEU A 1 176 ? -5.082 -7.031 -27.812 1 82.56 176 LEU A O 1
ATOM 1348 N N . ALA A 1 177 ? -7.176 -7.707 -27.938 1 87.19 177 ALA A N 1
ATOM 1349 C CA . ALA A 1 177 ? -7.684 -6.355 -27.734 1 87.19 177 ALA A CA 1
ATOM 1350 C C . ALA A 1 177 ? -7.305 -5.832 -26.344 1 87.19 177 ALA A C 1
ATOM 1352 O O . ALA A 1 177 ? -6.969 -4.656 -26.188 1 87.19 177 ALA A O 1
ATOM 1353 N N . SER A 1 178 ? -7.43 -6.695 -25.391 1 88.44 178 SER A N 1
ATOM 1354 C CA . SER A 1 178 ? -7.062 -6.316 -24.031 1 88.44 178 SER A CA 1
ATOM 1355 C C . SER A 1 178 ? -5.582 -5.969 -23.938 1 88.44 178 SER A C 1
ATOM 1357 O O . SER A 1 178 ? -5.199 -5.047 -23.203 1 88.44 178 SER A O 1
ATOM 1359 N N . LEU A 1 179 ? -4.809 -6.73 -24.641 1 90.12 179 LEU A N 1
ATOM 1360 C CA . LEU A 1 179 ? -3.377 -6.453 -24.672 1 90.12 179 LEU A CA 1
ATOM 1361 C C . LEU A 1 179 ? -3.102 -5.098 -25.312 1 90.12 179 LEU A C 1
ATOM 1363 O O . LEU A 1 179 ? -2.32 -4.305 -24.781 1 90.12 179 LEU A O 1
ATOM 1367 N N . GLY A 1 180 ? -3.691 -4.906 -26.438 1 92.31 180 GLY A N 1
ATOM 1368 C CA . GLY A 1 180 ? -3.523 -3.629 -27.109 1 92.31 180 GLY A CA 1
ATOM 1369 C C . GLY A 1 180 ? -4.004 -2.451 -26.297 1 92.31 180 GLY A C 1
ATOM 1370 O O . GLY A 1 180 ? -3.318 -1.432 -26.203 1 92.31 180 GLY A O 1
ATOM 1371 N N . LEU A 1 181 ? -5.164 -2.541 -25.75 1 93.81 181 LEU A N 1
ATOM 1372 C CA . LEU A 1 181 ? -5.707 -1.495 -24.891 1 93.81 181 LEU A CA 1
ATOM 1373 C C . LEU A 1 181 ? -4.836 -1.293 -23.656 1 93.81 181 LEU A C 1
ATOM 1375 O O . LEU A 1 181 ? -4.684 -0.168 -23.172 1 93.81 181 LEU A O 1
ATOM 1379 N N . GLY A 1 182 ? -4.438 -2.412 -23.109 1 94.12 182 GLY A N 1
ATOM 1380 C CA . GLY A 1 182 ? -3.537 -2.326 -21.969 1 94.12 182 GLY A CA 1
ATOM 1381 C C . GLY A 1 182 ? -2.277 -1.533 -22.266 1 94.12 182 GLY A C 1
ATOM 1382 O O . GLY A 1 182 ? -1.827 -0.741 -21.438 1 94.12 182 GLY A O 1
ATOM 1383 N N . TYR A 1 183 ? -1.729 -1.793 -23.406 1 93.5 183 TYR A N 1
ATOM 1384 C CA . TYR A 1 183 ? -0.562 -1.035 -23.844 1 93.5 183 TYR A CA 1
ATOM 1385 C C . TYR A 1 183 ? -0.878 0.454 -23.922 1 93.5 183 TYR A C 1
ATOM 1387 O O . TYR A 1 183 ? -0.107 1.286 -23.453 1 93.5 183 TYR A O 1
ATOM 1395 N N . LEU A 1 184 ? -1.975 0.761 -24.516 1 94.56 184 LEU A N 1
ATOM 1396 C CA . LEU A 1 184 ? -2.359 2.152 -24.734 1 94.56 184 LEU A CA 1
ATOM 1397 C C . LEU A 1 184 ? -2.605 2.854 -23.391 1 94.56 184 LEU A C 1
ATOM 1399 O O . LEU A 1 184 ? -2.139 3.977 -23.188 1 94.56 184 LEU A O 1
ATOM 1403 N N . VAL A 1 185 ? -3.373 2.25 -22.562 1 94.5 185 VAL A N 1
ATOM 1404 C CA . VAL A 1 185 ? -3.693 2.822 -21.266 1 94.5 185 VAL A CA 1
ATOM 1405 C C . VAL A 1 185 ? -2.41 3.014 -20.453 1 94.5 185 VAL A C 1
ATOM 1407 O O . VAL A 1 185 ? -2.232 4.039 -19.797 1 94.5 185 VAL A O 1
ATOM 1410 N N . SER A 1 186 ? -1.579 2 -20.438 1 94.31 186 SER A N 1
ATOM 1411 C CA . SER A 1 186 ? -0.327 2.084 -19.703 1 94.31 186 SER A CA 1
ATOM 1412 C C . SER A 1 186 ? 0.566 3.195 -20.25 1 94.31 186 SER A C 1
ATOM 1414 O O . SER A 1 186 ? 1.215 3.908 -19.469 1 94.31 186 SER A O 1
ATOM 1416 N N . ARG A 1 187 ? 0.558 3.311 -21.516 1 93.06 187 ARG A N 1
ATOM 1417 C CA . ARG A 1 187 ? 1.4 4.312 -22.156 1 93.06 187 ARG A CA 1
ATOM 1418 C C . ARG A 1 187 ? 0.888 5.723 -21.875 1 93.06 187 ARG A C 1
ATOM 1420 O O . ARG A 1 187 ? 1.679 6.648 -21.688 1 93.06 187 ARG A O 1
ATOM 1427 N N . THR A 1 188 ? -0.357 5.926 -21.828 1 91.75 188 THR A N 1
ATOM 1428 C CA . THR A 1 188 ? -0.941 7.258 -21.75 1 91.75 188 THR A CA 1
ATOM 1429 C C . THR A 1 188 ? -1.168 7.672 -20.297 1 91.75 188 THR A C 1
ATOM 1431 O O . THR A 1 188 ? -1.098 8.859 -19.969 1 91.75 188 THR A O 1
ATOM 1434 N N . ILE A 1 189 ? -1.485 6.738 -19.469 1 92.69 189 ILE A N 1
ATOM 1435 C CA . ILE A 1 189 ? -1.904 7.086 -18.125 1 92.69 189 ILE A CA 1
ATOM 1436 C C . ILE A 1 189 ? -0.807 6.707 -17.125 1 92.69 189 ILE A C 1
ATOM 1438 O O . ILE A 1 189 ? -0.255 7.574 -16.438 1 92.69 189 ILE A O 1
ATOM 1442 N N . ILE A 1 190 ? -0.441 5.48 -17.109 1 92.94 190 ILE A N 1
ATOM 1443 C CA . ILE A 1 190 ? 0.468 4.988 -16.078 1 92.94 190 ILE A CA 1
ATOM 1444 C C . ILE A 1 190 ? 1.868 5.547 -16.312 1 92.94 190 ILE A C 1
ATOM 1446 O O . ILE A 1 190 ? 2.537 5.98 -15.367 1 92.94 190 ILE A O 1
ATOM 1450 N N . ASN A 1 191 ? 2.289 5.496 -17.531 1 92.56 191 ASN A N 1
ATOM 1451 C CA . ASN A 1 191 ? 3.639 5.969 -17.828 1 92.56 191 ASN A CA 1
ATOM 1452 C C . ASN A 1 191 ? 3.809 7.441 -17.469 1 92.56 191 ASN A C 1
ATOM 1454 O O . ASN A 1 191 ? 4.871 7.855 -17 1 92.56 191 ASN A O 1
ATOM 1458 N N . ARG A 1 192 ? 2.871 8.242 -17.672 1 88.81 192 ARG A N 1
ATOM 1459 C CA . ARG A 1 192 ? 2.918 9.664 -17.359 1 88.81 192 ARG A CA 1
ATOM 1460 C C . ARG A 1 192 ? 2.943 9.891 -15.852 1 88.81 192 ARG A C 1
ATOM 1462 O O . ARG A 1 192 ? 3.488 10.891 -15.375 1 88.81 192 ARG A O 1
ATOM 1469 N N . SER A 1 193 ? 2.377 9 -15.156 1 90.88 193 SER A N 1
ATOM 1470 C CA . SER A 1 193 ? 2.295 9.125 -13.703 1 90.88 193 SER A CA 1
ATOM 1471 C C . SER A 1 193 ? 3.633 8.805 -13.047 1 90.88 193 SER A C 1
ATOM 1473 O O . SER A 1 193 ? 3.902 9.25 -11.93 1 90.88 193 SER A O 1
ATOM 1475 N N . ILE A 1 194 ? 4.469 8.016 -13.695 1 89.31 194 ILE A N 1
ATOM 1476 C CA . ILE A 1 194 ? 5.727 7.543 -13.125 1 89.31 194 ILE A CA 1
ATOM 1477 C C . ILE A 1 194 ? 6.629 8.734 -12.812 1 89.31 194 ILE A C 1
ATOM 1479 O O . ILE A 1 194 ? 7.367 8.719 -11.82 1 89.31 194 ILE A O 1
ATOM 1483 N N . ASN A 1 195 ? 6.562 9.773 -13.547 1 82.12 195 ASN A N 1
ATOM 1484 C CA . ASN A 1 195 ? 7.465 10.906 -13.391 1 82.12 195 ASN A CA 1
ATOM 1485 C C . ASN A 1 195 ? 6.867 11.977 -12.477 1 82.12 195 ASN A C 1
ATOM 1487 O O . ASN A 1 195 ? 7.523 12.969 -12.164 1 82.12 195 ASN A O 1
ATOM 1491 N N . THR A 1 196 ? 5.754 11.789 -12.055 1 82.5 196 THR A N 1
ATOM 1492 C CA . THR A 1 196 ? 5.113 12.812 -11.242 1 82.5 196 THR A CA 1
ATOM 1493 C C . THR A 1 196 ? 5.23 12.477 -9.758 1 82.5 196 THR A C 1
ATOM 1495 O O . THR A 1 196 ? 6.047 13.07 -9.047 1 82.5 196 THR A O 1
ATOM 1498 N N . SER A 1 197 ? 4.488 11.5 -9.281 1 83.56 197 SER A N 1
ATOM 1499 C CA . SER A 1 197 ? 4.531 11.109 -7.875 1 83.56 197 SER A CA 1
ATOM 1500 C C . SER A 1 197 ? 4.168 9.633 -7.707 1 83.56 197 SER A C 1
ATOM 1502 O O . SER A 1 197 ? 3.566 9.031 -8.594 1 83.56 197 SER A O 1
ATOM 1504 N N . GLU A 1 198 ? 4.574 9.086 -6.582 1 88.25 198 GLU A N 1
ATOM 1505 C CA . GLU A 1 198 ? 4.211 7.707 -6.277 1 88.25 198 GLU A CA 1
ATOM 1506 C C . GLU A 1 198 ? 2.701 7.559 -6.102 1 88.25 198 GLU A C 1
ATOM 1508 O O . GLU A 1 198 ? 2.125 6.531 -6.461 1 88.25 198 GLU A O 1
ATOM 1513 N N . GLU A 1 199 ? 2.146 8.57 -5.605 1 89 199 GLU A N 1
ATOM 1514 C CA . GLU A 1 199 ? 0.697 8.578 -5.434 1 89 199 GLU A CA 1
ATOM 1515 C C . GLU A 1 199 ? -0.019 8.484 -6.777 1 89 199 GLU A C 1
ATOM 1517 O O . GLU A 1 199 ? -1.034 7.793 -6.895 1 89 199 GLU A O 1
ATOM 1522 N N . SER A 1 200 ? 0.518 9.203 -7.723 1 90.81 200 SER A N 1
ATOM 1523 C CA . SER A 1 200 ? -0.076 9.18 -9.055 1 90.81 200 SER A CA 1
ATOM 1524 C C . SER A 1 200 ? 0.039 7.793 -9.688 1 90.81 200 SER A C 1
ATOM 1526 O O . SER A 1 200 ? -0.859 7.355 -10.406 1 90.81 200 SER A O 1
ATOM 1528 N N . VAL A 1 201 ? 1.142 7.156 -9.43 1 93.5 201 VAL A N 1
ATOM 1529 C CA . VAL A 1 201 ? 1.345 5.805 -9.945 1 93.5 201 VAL A CA 1
ATOM 1530 C C . VAL A 1 201 ? 0.322 4.859 -9.32 1 93.5 201 VAL A C 1
ATOM 1532 O O . VAL A 1 201 ? -0.252 4.012 -10.008 1 93.5 201 VAL A O 1
ATOM 1535 N N . ILE A 1 202 ? 0.065 5.004 -8.07 1 95 202 ILE A N 1
ATOM 1536 C CA . ILE A 1 202 ? -0.86 4.152 -7.332 1 95 202 ILE A CA 1
ATOM 1537 C C . ILE A 1 202 ? -2.271 4.316 -7.891 1 95 202 ILE A C 1
ATOM 1539 O O . ILE A 1 202 ? -2.914 3.332 -8.266 1 95 202 ILE A O 1
ATOM 1543 N N . ILE A 1 203 ? -2.729 5.504 -7.969 1 94.62 203 ILE A N 1
ATOM 1544 C CA . ILE A 1 203 ? -4.113 5.738 -8.359 1 94.62 203 ILE A CA 1
ATOM 1545 C C . ILE A 1 203 ? -4.305 5.363 -9.828 1 94.62 203 ILE A C 1
ATOM 1547 O O . ILE A 1 203 ? -5.348 4.828 -10.211 1 94.62 203 ILE A O 1
ATOM 1551 N N . SER A 1 204 ? -3.354 5.715 -10.68 1 95.5 204 SER A N 1
ATOM 1552 C CA . SER A 1 204 ? -3.463 5.375 -12.094 1 95.5 204 SER A CA 1
ATOM 1553 C C . SER A 1 204 ? -3.477 3.863 -12.297 1 95.5 204 SER A C 1
ATOM 1555 O O . SER A 1 204 ? -4.242 3.352 -13.117 1 95.5 204 SER A O 1
ATOM 1557 N N . SER A 1 205 ? -2.635 3.18 -11.57 1 96.06 205 SER A N 1
ATOM 1558 C CA . SER A 1 205 ? -2.566 1.728 -11.703 1 96.06 205 SER A CA 1
ATOM 1559 C C . SER A 1 205 ? -3.842 1.065 -11.195 1 96.06 205 SER A C 1
ATOM 1561 O O . SER A 1 205 ? -4.391 0.178 -11.852 1 96.06 205 SER A O 1
ATOM 1563 N N . ILE A 1 206 ? -4.305 1.474 -10.047 1 96.88 206 ILE A N 1
ATOM 1564 C CA . ILE A 1 206 ? -5.5 0.886 -9.453 1 96.88 206 ILE A CA 1
ATOM 1565 C C . ILE A 1 206 ? -6.711 1.177 -10.336 1 96.88 206 ILE A C 1
ATOM 1567 O O . ILE A 1 206 ? -7.543 0.295 -10.57 1 96.88 206 ILE A O 1
ATOM 1571 N N . ALA A 1 207 ? -6.809 2.404 -10.781 1 96.5 207 ALA A N 1
ATOM 1572 C CA . ALA A 1 207 ? -7.902 2.77 -11.672 1 96.5 207 ALA A CA 1
ATOM 1573 C C . ALA A 1 207 ? -7.883 1.919 -12.938 1 96.5 207 ALA A C 1
ATOM 1575 O O . ALA A 1 207 ? -8.93 1.479 -13.414 1 96.5 207 ALA A O 1
ATOM 1576 N N . SER A 1 208 ? -6.727 1.753 -13.508 1 96.5 208 SER A N 1
ATOM 1577 C CA . SER A 1 208 ? -6.59 0.95 -14.719 1 96.5 208 SER A CA 1
ATOM 1578 C C . SER A 1 208 ? -6.957 -0.508 -14.461 1 96.5 208 SER A C 1
ATOM 1580 O O . SER A 1 208 ? -7.68 -1.121 -15.25 1 96.5 208 SER A O 1
ATOM 1582 N N . VAL A 1 209 ? -6.465 -1.05 -13.375 1 96.38 209 VAL A N 1
ATOM 1583 C CA . VAL A 1 209 ? -6.699 -2.447 -13.031 1 96.38 209 VAL A CA 1
ATOM 1584 C C . VAL A 1 209 ? -8.195 -2.684 -12.82 1 96.38 209 VAL A C 1
ATOM 1586 O O . VAL A 1 209 ? -8.75 -3.664 -13.32 1 96.38 209 VAL A O 1
ATOM 1589 N N . LEU A 1 210 ? -8.82 -1.823 -12.086 1 96.19 210 LEU A N 1
ATOM 1590 C CA . LEU A 1 210 ? -10.25 -1.976 -11.836 1 96.19 210 LEU A CA 1
ATOM 1591 C C . LEU A 1 210 ? -11.055 -1.736 -13.109 1 96.19 210 LEU A C 1
ATOM 1593 O O . LEU A 1 210 ? -12.094 -2.367 -13.32 1 96.19 210 LEU A O 1
ATOM 1597 N N . SER A 1 211 ? -10.602 -0.798 -13.922 1 95.75 211 SER A N 1
ATOM 1598 C CA . SER A 1 211 ? -11.258 -0.571 -15.203 1 95.75 211 SER A CA 1
ATOM 1599 C C . SER A 1 211 ? -11.219 -1.822 -16.078 1 95.75 211 SER A C 1
ATOM 1601 O O . SER A 1 211 ? -12.211 -2.176 -16.703 1 95.75 211 SER A O 1
ATOM 1603 N N . PHE A 1 212 ? -10.102 -2.465 -16.094 1 94.81 212 PHE A N 1
ATOM 1604 C CA . PHE A 1 212 ? -9.953 -3.674 -16.891 1 94.81 212 PHE A CA 1
ATOM 1605 C C . PHE A 1 212 ? -10.758 -4.824 -16.297 1 94.81 212 PHE A C 1
ATOM 1607 O O . PHE A 1 212 ? -11.211 -5.715 -17.016 1 94.81 212 PHE A O 1
ATOM 1614 N N . SER A 1 213 ? -10.836 -4.801 -14.969 1 92.44 213 SER A N 1
ATOM 1615 C CA . SER A 1 213 ? -11.711 -5.785 -14.336 1 92.44 213 SER A CA 1
ATOM 1616 C C . SER A 1 213 ? -13.148 -5.621 -14.805 1 92.44 213 SER A C 1
ATOM 1618 O O . SER A 1 213 ? -13.836 -6.609 -15.07 1 92.44 213 SER A O 1
ATOM 1620 N N . LEU A 1 214 ? -13.617 -4.391 -14.938 1 91 214 LEU A N 1
ATOM 1621 C CA . LEU A 1 214 ? -14.961 -4.109 -15.414 1 91 214 LEU A CA 1
ATOM 1622 C C . LEU A 1 214 ? -15.102 -4.445 -16.891 1 91 214 LEU A C 1
ATOM 1624 O O . LEU A 1 214 ? -16.125 -4.988 -17.328 1 91 214 LEU A O 1
ATOM 1628 N N . LEU A 1 215 ? -14.117 -4.121 -17.641 1 89.5 215 LEU A N 1
ATOM 1629 C CA . LEU A 1 215 ? -14.125 -4.43 -19.062 1 89.5 215 LEU A CA 1
ATOM 1630 C C . LEU A 1 215 ? -14.18 -5.938 -19.297 1 89.5 215 LEU A C 1
ATOM 1632 O O . LEU A 1 215 ? -14.812 -6.406 -20.234 1 89.5 215 LEU A O 1
ATOM 1636 N N . GLY A 1 216 ? -13.359 -6.617 -18.484 1 85.5 216 GLY A N 1
ATOM 1637 C CA . GLY A 1 216 ? -13.414 -8.07 -18.578 1 85.5 216 GLY A CA 1
ATOM 1638 C C . GLY A 1 216 ? -14.82 -8.625 -18.391 1 85.5 216 GLY A C 1
ATOM 1639 O O . GLY A 1 216 ? -15.219 -9.539 -19.109 1 85.5 216 GLY A O 1
ATOM 1640 N N . GLN A 1 217 ? -15.539 -8.047 -17.5 1 82.62 217 GLN A N 1
ATOM 1641 C CA . GLN A 1 217 ? -16.906 -8.477 -17.25 1 82.62 217 GLN A CA 1
ATOM 1642 C C . GLN A 1 217 ? -17.797 -8.172 -18.453 1 82.62 217 GLN A C 1
ATOM 1644 O O . GLN A 1 217 ? -18.703 -8.945 -18.781 1 82.62 217 GLN A O 1
ATOM 1649 N N . ILE A 1 218 ? -17.578 -7.062 -19.047 1 83.31 218 ILE A N 1
ATOM 1650 C CA . ILE A 1 218 ? -18.375 -6.633 -20.188 1 83.31 218 ILE A CA 1
ATOM 1651 C C . ILE A 1 218 ? -18.094 -7.527 -21.391 1 83.31 218 ILE A C 1
ATOM 1653 O O . ILE A 1 218 ? -19.016 -7.895 -22.125 1 83.31 218 ILE A O 1
ATOM 1657 N N . PHE A 1 219 ? -16.891 -7.938 -21.562 1 80.88 219 PHE A N 1
ATOM 1658 C CA . PHE A 1 219 ? -16.5 -8.711 -22.734 1 80.88 219 PHE A CA 1
ATOM 1659 C C . PHE A 1 219 ? -16.453 -10.203 -22.406 1 80.88 219 PHE A C 1
ATOM 1661 O O . PHE A 1 219 ? -16 -11.008 -23.219 1 80.88 219 PHE A O 1
ATOM 1668 N N . ASP A 1 220 ? -16.797 -10.523 -21.219 1 77.88 220 ASP A N 1
ATOM 1669 C CA . ASP A 1 220 ? -16.906 -11.906 -20.75 1 77.88 220 ASP A CA 1
ATOM 1670 C C . ASP A 1 220 ? -15.539 -12.586 -20.734 1 77.88 220 ASP A C 1
ATOM 1672 O O . ASP A 1 220 ? -15.391 -13.711 -21.219 1 77.88 220 ASP A O 1
ATOM 1676 N N . ILE A 1 221 ? -14.648 -11.945 -20.469 1 78.56 221 ILE A N 1
ATOM 1677 C CA . ILE A 1 221 ? -13.312 -12.477 -20.188 1 78.56 221 ILE A CA 1
ATOM 1678 C C . ILE A 1 221 ? -13.008 -12.367 -18.703 1 78.56 221 ILE A C 1
ATOM 1680 O O . ILE A 1 221 ? -13.359 -11.375 -18.062 1 78.56 221 ILE A O 1
ATOM 1684 N N . PRO A 1 222 ? -12.461 -13.43 -18.188 1 81.12 222 PRO A N 1
ATOM 1685 C CA . PRO A 1 222 ? -12.102 -13.336 -16.781 1 81.12 222 PRO A CA 1
ATOM 1686 C C . PRO A 1 222 ? -11.25 -12.109 -16.453 1 81.12 222 PRO A C 1
ATOM 1688 O O . PRO A 1 222 ? -10.352 -11.758 -17.234 1 81.12 222 PRO A O 1
ATOM 1691 N N . SER A 1 223 ? -11.562 -11.484 -15.359 1 87.12 223 SER A N 1
ATOM 1692 C CA . SER A 1 223 ? -10.883 -10.25 -14.977 1 87.12 223 SER A CA 1
ATOM 1693 C C . SER A 1 223 ? -9.391 -10.477 -14.773 1 87.12 223 SER A C 1
ATOM 1695 O O . SER A 1 223 ? -8.578 -9.602 -15.078 1 87.12 223 SER A O 1
ATOM 1697 N N . THR A 1 224 ? -9.039 -11.633 -14.32 1 84.44 224 THR A N 1
ATOM 1698 C CA . THR A 1 224 ? -7.641 -11.953 -14.078 1 84.44 224 THR A CA 1
ATOM 1699 C C . THR A 1 224 ? -6.859 -11.969 -15.391 1 84.44 224 THR A C 1
ATOM 1701 O O . THR A 1 224 ? -5.73 -11.477 -15.453 1 84.44 224 THR A O 1
ATOM 1704 N N . LEU A 1 225 ? -7.441 -12.547 -16.359 1 83.69 225 LEU A N 1
ATOM 1705 C CA . LEU A 1 225 ? -6.785 -12.586 -17.656 1 83.69 225 LEU A CA 1
ATOM 1706 C C . LEU A 1 225 ? -6.664 -11.188 -18.25 1 83.69 225 LEU A C 1
ATOM 1708 O O . LEU A 1 225 ? -5.625 -10.828 -18.812 1 83.69 225 LEU A O 1
ATOM 1712 N N . ALA A 1 226 ? -7.723 -10.5 -18.203 1 89.06 226 ALA A N 1
ATOM 1713 C CA . ALA A 1 226 ? -7.711 -9.125 -18.719 1 89.06 226 ALA A CA 1
ATOM 1714 C C . ALA A 1 226 ? -6.609 -8.312 -18.047 1 89.06 226 ALA A C 1
ATOM 1716 O O . ALA A 1 226 ? -5.898 -7.555 -18.719 1 89.06 226 ALA A O 1
ATOM 1717 N N . ASN A 1 227 ? -6.473 -8.391 -16.766 1 92.06 227 ASN A N 1
ATOM 1718 C CA . ASN A 1 227 ? -5.488 -7.602 -16.016 1 92.06 227 ASN A CA 1
ATOM 1719 C C . ASN A 1 227 ? -4.074 -8.133 -16.234 1 92.06 227 ASN A C 1
ATOM 1721 O O . ASN A 1 227 ? -3.105 -7.375 -16.172 1 92.06 227 ASN A O 1
ATOM 1725 N N . PHE A 1 228 ? -3.982 -9.406 -16.438 1 87.75 228 PHE A N 1
ATOM 1726 C CA . PHE A 1 228 ? -2.688 -9.945 -16.828 1 87.75 228 PHE A CA 1
ATOM 1727 C C . PHE A 1 228 ? -2.219 -9.32 -18.141 1 87.75 228 PHE A C 1
ATOM 1729 O O . PHE A 1 228 ? -1.06 -8.922 -18.266 1 87.75 228 PHE A O 1
ATOM 1736 N N . LEU A 1 229 ? -3.098 -9.297 -19.031 1 89.19 229 LEU A N 1
ATOM 1737 C CA . LEU A 1 229 ? -2.779 -8.719 -20.328 1 89.19 229 LEU A CA 1
ATOM 1738 C C . LEU A 1 229 ? -2.494 -7.223 -20.203 1 89.19 229 LEU A C 1
ATOM 1740 O O . LEU A 1 229 ? -1.644 -6.688 -20.922 1 89.19 229 LEU A O 1
ATOM 1744 N N . LEU A 1 230 ? -3.279 -6.555 -19.391 1 93.88 230 LEU A N 1
ATOM 1745 C CA . LEU A 1 230 ? -2.955 -5.168 -19.078 1 93.88 230 LEU A CA 1
ATOM 1746 C C . LEU A 1 230 ? -1.516 -5.047 -18.578 1 93.88 230 LEU A C 1
ATOM 1748 O O . LEU A 1 230 ? -0.778 -4.164 -19.031 1 93.88 230 LEU A O 1
ATOM 1752 N N . GLY A 1 231 ? -1.12 -5.887 -17.656 1 93.44 231 GLY A N 1
ATOM 1753 C CA . GLY A 1 231 ? 0.242 -5.891 -17.156 1 93.44 231 GLY A CA 1
ATOM 1754 C C . GLY A 1 231 ? 1.279 -6.16 -18.219 1 93.44 231 GLY A C 1
ATOM 1755 O O . GLY A 1 231 ? 2.33 -5.516 -18.25 1 93.44 231 GLY A O 1
ATOM 1756 N N . LEU A 1 232 ? 0.979 -7.121 -19.047 1 88.06 232 LEU A N 1
ATOM 1757 C CA . LEU A 1 232 ? 1.877 -7.434 -20.141 1 88.06 232 LEU A CA 1
ATOM 1758 C C . LEU A 1 232 ? 2.031 -6.234 -21.078 1 88.06 232 LEU A C 1
ATOM 1760 O O . LEU A 1 232 ? 3.135 -5.934 -21.531 1 88.06 232 LEU A O 1
ATOM 1764 N N . GLY A 1 233 ? 0.937 -5.656 -21.375 1 90.62 233 GLY A N 1
ATOM 1765 C CA . GLY A 1 233 ? 0.998 -4.43 -22.156 1 90.62 233 GLY A CA 1
ATOM 1766 C C . GLY A 1 233 ? 1.812 -3.338 -21.484 1 90.62 233 GLY A C 1
ATOM 1767 O O . GLY A 1 233 ? 2.564 -2.621 -22.156 1 90.62 233 GLY A O 1
ATOM 1768 N N . ALA A 1 234 ? 1.604 -3.211 -20.266 1 93.56 234 ALA A N 1
ATOM 1769 C CA . ALA A 1 234 ? 2.336 -2.211 -19.484 1 93.56 234 ALA A CA 1
ATOM 1770 C C . ALA A 1 234 ? 3.838 -2.484 -19.516 1 93.56 234 ALA A C 1
ATOM 1772 O O . ALA A 1 234 ? 4.645 -1.552 -19.516 1 93.56 234 ALA A O 1
ATOM 1773 N N . SER A 1 235 ? 4.254 -3.76 -19.438 1 90.06 235 SER A N 1
ATOM 1774 C CA . SER A 1 235 ? 5.664 -4.125 -19.469 1 90.06 235 SER A CA 1
ATOM 1775 C C . SER A 1 235 ? 6.355 -3.586 -20.719 1 90.06 235 SER A C 1
ATOM 1777 O O . SER A 1 235 ? 7.543 -3.26 -20.688 1 90.06 235 SER A O 1
ATOM 1779 N N . TYR A 1 236 ? 5.613 -3.408 -21.766 1 86.75 236 TYR A N 1
ATOM 1780 C CA . TYR A 1 236 ? 6.16 -2.898 -23.016 1 86.75 236 TYR A CA 1
ATOM 1781 C C . TYR A 1 236 ? 6.082 -1.377 -23.062 1 86.75 236 TYR A C 1
ATOM 1783 O O . TYR A 1 236 ? 6.922 -0.725 -23.688 1 86.75 236 TYR A O 1
ATOM 1791 N N . ALA A 1 237 ? 5.152 -0.872 -22.422 1 90.44 237 ALA A N 1
ATOM 1792 C CA . ALA A 1 237 ? 4.844 0.549 -22.562 1 90.44 237 ALA A CA 1
ATOM 1793 C C . ALA A 1 237 ? 5.613 1.384 -21.547 1 90.44 237 ALA A C 1
ATOM 1795 O O . ALA A 1 237 ? 5.898 2.561 -21.781 1 90.44 237 ALA A O 1
ATOM 1796 N N . LEU A 1 238 ? 5.898 0.862 -20.422 1 90.88 238 LEU A N 1
ATOM 1797 C CA . LEU A 1 238 ? 6.43 1.636 -19.312 1 90.88 238 LEU A CA 1
ATOM 1798 C C . LEU A 1 238 ? 7.945 1.773 -19.406 1 90.88 238 LEU A C 1
ATOM 1800 O O . LEU A 1 238 ? 8.633 0.837 -19.828 1 90.88 238 LEU A O 1
ATOM 1804 N N . LYS A 1 239 ? 8.43 2.869 -18.984 1 86.25 239 LYS A N 1
ATOM 1805 C CA . LYS A 1 239 ? 9.867 3.135 -18.938 1 86.25 239 LYS A CA 1
ATOM 1806 C C . LYS A 1 239 ? 10.531 2.426 -17.766 1 86.25 239 LYS A C 1
ATOM 1808 O O . LYS A 1 239 ? 11.688 2.008 -17.859 1 86.25 239 LYS A O 1
ATOM 1813 N N . ASP A 1 240 ? 9.812 2.328 -16.719 1 89.5 240 ASP A N 1
ATOM 1814 C CA . ASP A 1 240 ? 10.352 1.733 -15.5 1 89.5 240 ASP A CA 1
ATOM 1815 C C . ASP A 1 240 ? 9.328 0.809 -14.844 1 89.5 240 ASP A C 1
ATOM 1817 O O . ASP A 1 240 ? 8.625 1.21 -13.914 1 89.5 240 ASP A O 1
ATOM 1821 N N . THR A 1 241 ? 9.336 -0.416 -15.25 1 89.69 241 THR A N 1
ATOM 1822 C CA . THR A 1 241 ? 8.391 -1.405 -14.742 1 89.69 241 THR A CA 1
ATOM 1823 C C . THR A 1 241 ? 8.711 -1.776 -13.297 1 89.69 241 THR A C 1
ATOM 1825 O O . THR A 1 241 ? 7.809 -2.037 -12.5 1 89.69 241 THR A O 1
ATOM 1828 N N . LYS A 1 242 ? 9.961 -1.764 -12.961 1 88.38 242 LYS A N 1
ATOM 1829 C CA . LYS A 1 242 ? 10.398 -2.143 -11.625 1 88.38 242 LYS A CA 1
ATOM 1830 C C . LYS A 1 242 ? 9.906 -1.14 -10.578 1 88.38 242 LYS A C 1
ATOM 1832 O O . LYS A 1 242 ? 9.539 -1.521 -9.469 1 88.38 242 LYS A O 1
ATOM 1837 N N . LYS A 1 243 ? 9.891 0.092 -10.984 1 91.38 243 LYS A N 1
ATOM 1838 C CA . LYS A 1 243 ? 9.406 1.132 -10.086 1 91.38 243 LYS A CA 1
ATOM 1839 C C . LYS A 1 243 ? 7.918 0.961 -9.797 1 91.38 243 LYS A C 1
ATOM 1841 O O . LYS A 1 243 ? 7.484 1.076 -8.648 1 91.38 243 LYS A O 1
ATOM 1846 N N . VAL A 1 244 ? 7.16 0.738 -10.828 1 92.88 244 VAL A N 1
ATOM 1847 C CA . VAL A 1 244 ? 5.723 0.555 -10.672 1 92.88 244 VAL A CA 1
ATOM 1848 C C . VAL A 1 244 ? 5.445 -0.658 -9.789 1 92.88 244 VAL A C 1
ATOM 1850 O O . VAL A 1 244 ? 4.617 -0.592 -8.875 1 92.88 244 VAL A O 1
ATOM 1853 N N . SER A 1 245 ? 6.129 -1.724 -10.031 1 91.06 245 SER A N 1
ATOM 1854 C CA . SER A 1 245 ? 5.953 -2.941 -9.242 1 91.06 245 SER A CA 1
ATOM 1855 C C . SER A 1 245 ? 6.305 -2.713 -7.781 1 91.06 245 SER A C 1
ATOM 1857 O O . SER A 1 245 ? 5.641 -3.242 -6.887 1 91.06 245 SER A O 1
ATOM 1859 N N . ARG A 1 246 ? 7.34 -1.998 -7.594 1 90.75 246 ARG A N 1
ATOM 1860 C CA . ARG A 1 246 ? 7.781 -1.707 -6.234 1 90.75 246 ARG A CA 1
ATOM 1861 C C . ARG A 1 246 ? 6.75 -0.867 -5.488 1 90.75 246 ARG A C 1
ATOM 1863 O O . ARG A 1 246 ? 6.477 -1.108 -4.309 1 90.75 246 ARG A O 1
ATOM 1870 N N . ILE A 1 247 ? 6.203 0.083 -6.145 1 93.12 247 ILE A N 1
ATOM 1871 C CA . ILE A 1 247 ? 5.238 0.998 -5.547 1 93.12 247 ILE A CA 1
ATOM 1872 C C . ILE A 1 247 ? 3.941 0.251 -5.242 1 93.12 247 ILE A C 1
ATOM 1874 O O . ILE A 1 247 ? 3.291 0.514 -4.227 1 93.12 247 ILE A O 1
ATOM 1878 N N . LEU A 1 248 ? 3.611 -0.701 -6.039 1 95.06 248 LEU A N 1
ATOM 1879 C CA . LEU A 1 248 ? 2.334 -1.396 -5.918 1 95.06 248 LEU A CA 1
ATOM 1880 C C . LEU A 1 248 ? 2.449 -2.584 -4.969 1 95.06 248 LEU A C 1
ATOM 1882 O O . LEU A 1 248 ? 1.438 -3.105 -4.496 1 95.06 248 LEU A O 1
ATOM 1886 N N . SER A 1 249 ? 3.641 -3.039 -4.656 1 93.12 249 SER A N 1
ATOM 1887 C CA . SER A 1 249 ? 3.875 -4.27 -3.908 1 93.12 249 SER A CA 1
ATOM 1888 C C . SER A 1 249 ? 3.191 -4.23 -2.547 1 93.12 249 SER A C 1
ATOM 1890 O O . SER A 1 249 ? 2.518 -5.184 -2.154 1 93.12 249 SER A O 1
ATOM 1892 N N . PRO A 1 250 ? 3.322 -3.129 -1.817 1 93.81 250 PRO A N 1
ATOM 1893 C CA . PRO A 1 250 ? 2.648 -3.088 -0.517 1 93.81 250 PRO A CA 1
ATOM 1894 C C . PRO A 1 250 ? 1.129 -3.17 -0.636 1 93.81 250 PRO A C 1
ATOM 1896 O O . PRO A 1 250 ? 0.466 -3.723 0.246 1 93.81 250 PRO A O 1
ATOM 1899 N N . LEU A 1 251 ? 0.608 -2.6 -1.679 1 95.69 251 LEU A N 1
ATOM 1900 C CA . LEU A 1 251 ? -0.833 -2.635 -1.897 1 95.69 251 LEU A CA 1
ATOM 1901 C C . LEU A 1 251 ? -1.301 -4.051 -2.223 1 95.69 251 LEU A C 1
ATOM 1903 O O . LEU A 1 251 ? -2.375 -4.469 -1.785 1 95.69 251 LEU A O 1
ATOM 1907 N N . ILE A 1 252 ? -0.524 -4.691 -2.99 1 94.5 252 ILE A N 1
ATOM 1908 C CA . ILE A 1 252 ? -0.82 -6.082 -3.32 1 94.5 252 ILE A CA 1
ATOM 1909 C C . ILE A 1 252 ? -0.829 -6.926 -2.049 1 94.5 252 ILE A C 1
ATOM 1911 O O . ILE A 1 252 ? -1.782 -7.664 -1.791 1 94.5 252 ILE A O 1
ATOM 1915 N N . ASP A 1 253 ? 0.203 -6.77 -1.256 1 93 253 ASP A N 1
ATOM 1916 C CA . ASP A 1 253 ? 0.32 -7.531 -0.016 1 93 253 ASP A CA 1
ATOM 1917 C C . ASP A 1 253 ? -0.848 -7.234 0.922 1 93 253 ASP A C 1
ATOM 1919 O O . ASP A 1 253 ? -1.406 -8.148 1.534 1 93 253 ASP A O 1
ATOM 1923 N N . PHE A 1 254 ? -1.142 -6 0.991 1 95.25 254 PHE A N 1
ATOM 1924 C CA . PHE A 1 254 ? -2.24 -5.566 1.846 1 95.25 254 PHE A CA 1
ATOM 1925 C C . PHE A 1 254 ? -3.559 -6.176 1.381 1 95.25 254 PHE A C 1
ATOM 1927 O O . PHE A 1 254 ? -4.309 -6.73 2.186 1 95.25 254 PHE A O 1
ATOM 1934 N N . SER A 1 255 ? -3.918 -6.016 0.138 1 95.62 255 SER A N 1
ATOM 1935 C CA . SER A 1 255 ? -5.164 -6.543 -0.409 1 95.62 255 SER A CA 1
ATOM 1936 C C . SER A 1 255 ? -5.215 -8.062 -0.299 1 95.62 255 SER A C 1
ATOM 1938 O O . SER A 1 255 ? -6.285 -8.641 -0.083 1 95.62 255 SER A O 1
ATOM 1940 N N . LEU A 1 256 ? -4.113 -8.695 -0.428 1 93.44 256 LEU A N 1
ATOM 1941 C CA . LEU A 1 256 ? -4.047 -10.148 -0.352 1 93.44 256 LEU A CA 1
ATOM 1942 C C . LEU A 1 256 ? -4.406 -10.641 1.048 1 93.44 256 LEU A C 1
ATOM 1944 O O . LEU A 1 256 ? -5 -11.703 1.205 1 93.44 256 LEU A O 1
ATOM 1948 N N . ILE A 1 257 ? -3.979 -9.93 2.047 1 94.31 257 ILE A N 1
ATOM 1949 C CA . ILE A 1 257 ? -4.305 -10.305 3.418 1 94.31 257 ILE A CA 1
ATOM 1950 C C . ILE A 1 257 ? -5.816 -10.414 3.576 1 94.31 257 ILE A C 1
ATOM 1952 O O . ILE A 1 257 ? -6.32 -11.406 4.109 1 94.31 257 ILE A O 1
ATOM 1956 N N . PHE A 1 258 ? -6.512 -9.461 3.092 1 95.06 258 PHE A N 1
ATOM 1957 C CA . PHE A 1 258 ? -7.969 -9.469 3.189 1 95.06 258 PHE A CA 1
ATOM 1958 C C . PHE A 1 258 ? -8.562 -10.547 2.289 1 95.06 258 PHE A C 1
ATOM 1960 O O . PHE A 1 258 ? -9.57 -11.164 2.633 1 95.06 258 PHE A O 1
ATOM 1967 N N . PHE A 1 259 ? -8.008 -10.688 1.136 1 93.94 259 PHE A N 1
ATOM 1968 C CA . PHE A 1 259 ? -8.43 -11.773 0.261 1 93.94 259 PHE A CA 1
ATOM 1969 C C . PHE A 1 259 ? -8.312 -13.117 0.974 1 93.94 259 PHE A C 1
ATOM 1971 O O . PHE A 1 259 ? -9.227 -13.945 0.897 1 93.94 259 PHE A O 1
ATOM 1978 N N . PHE A 1 260 ? -7.234 -13.328 1.685 1 93.5 260 PHE A N 1
ATOM 1979 C CA . PHE A 1 260 ? -7.004 -14.602 2.348 1 93.5 260 PHE A CA 1
ATOM 1980 C C . PHE A 1 260 ? -7.918 -14.758 3.557 1 93.5 260 PHE A C 1
ATOM 1982 O O . PHE A 1 260 ? -8.289 -15.875 3.924 1 93.5 260 PHE A O 1
ATOM 1989 N N . PHE A 1 261 ? -8.25 -13.625 4.191 1 94.94 261 PHE A N 1
ATOM 1990 C CA . PHE A 1 261 ? -9.289 -13.703 5.211 1 94.94 261 PHE A CA 1
ATOM 1991 C C . PHE A 1 261 ? -10.578 -14.273 4.625 1 94.94 261 PHE A C 1
ATOM 1993 O O . PHE A 1 261 ? -11.164 -15.195 5.191 1 94.94 261 PHE A O 1
ATOM 2000 N N . SER A 1 262 ? -10.961 -13.664 3.506 1 92.75 262 SER A N 1
ATOM 2001 C CA . SER A 1 262 ? -12.172 -14.125 2.838 1 92.75 262 SER A CA 1
ATOM 2002 C C . SER A 1 262 ? -12.031 -15.57 2.371 1 92.75 262 SER A C 1
ATOM 2004 O O . SER A 1 262 ? -12.977 -16.359 2.482 1 92.75 262 SER A O 1
ATOM 2006 N N . ALA A 1 263 ? -10.906 -15.875 1.796 1 92.06 263 ALA A N 1
ATOM 2007 C CA . ALA A 1 263 ? -10.641 -17.234 1.322 1 92.06 263 ALA A CA 1
ATOM 2008 C C . ALA A 1 263 ? -10.703 -18.234 2.469 1 92.06 263 ALA A C 1
ATOM 2010 O O . ALA A 1 263 ? -11.156 -19.375 2.285 1 92.06 263 ALA A O 1
ATOM 2011 N N . GLY A 1 264 ? -10.211 -17.812 3.6 1 92.56 264 GLY A N 1
ATOM 2012 C CA . GLY A 1 264 ? -10.227 -18.672 4.77 1 92.56 264 GLY A CA 1
ATOM 2013 C C . GLY A 1 264 ? -11.625 -19.016 5.238 1 92.56 264 GLY A C 1
ATOM 2014 O O . GLY A 1 264 ? -11.844 -20.078 5.82 1 92.56 264 GLY A O 1
ATOM 2015 N N . SER A 1 265 ? -12.516 -18.172 4.992 1 92.12 265 SER A N 1
ATOM 2016 C CA . SER A 1 265 ? -13.891 -18.391 5.43 1 92.12 265 SER A CA 1
ATOM 2017 C C . SER A 1 265 ? -14.531 -19.547 4.668 1 92.12 265 SER A C 1
ATOM 2019 O O . SER A 1 265 ? -15.508 -20.141 5.129 1 92.12 265 SER A O 1
ATOM 2021 N N . TYR A 1 266 ? -14 -19.891 3.51 1 89.69 266 TYR A N 1
ATOM 2022 C CA . TYR A 1 266 ? -14.547 -20.969 2.688 1 89.69 266 TYR A CA 1
ATOM 2023 C C . TYR A 1 266 ? -13.898 -22.312 3.033 1 89.69 266 TYR A C 1
ATOM 2025 O O . TYR A 1 266 ? -14.32 -23.359 2.533 1 89.69 266 TYR A O 1
ATOM 2033 N N . LEU A 1 267 ? -12.914 -22.234 3.9 1 89.5 267 LEU A N 1
ATOM 2034 C CA . LEU A 1 267 ? -12.219 -23.453 4.27 1 89.5 267 LEU A CA 1
ATOM 2035 C C . LEU A 1 267 ? -13.078 -24.312 5.18 1 89.5 267 LEU A C 1
ATOM 2037 O O . LEU A 1 267 ? -13.781 -23.797 6.051 1 89.5 267 LEU A O 1
ATOM 2041 N N . ASN A 1 268 ? -13.18 -25.484 4.781 1 85.19 268 ASN A N 1
ATOM 2042 C CA . ASN A 1 268 ? -13.82 -26.484 5.633 1 85.19 268 ASN A CA 1
ATOM 2043 C C . ASN A 1 268 ? -12.797 -27.438 6.246 1 85.19 268 ASN A C 1
ATOM 2045 O O . ASN A 1 268 ? -12.492 -28.469 5.668 1 85.19 268 ASN A O 1
ATOM 2049 N N . LEU A 1 269 ? -12.312 -26.953 7.438 1 80.12 269 LEU A N 1
ATOM 2050 C CA . LEU A 1 269 ? -11.258 -27.75 8.07 1 80.12 269 LEU A CA 1
ATOM 2051 C C . LEU A 1 269 ? -11.836 -28.609 9.188 1 80.12 269 LEU A C 1
ATOM 2053 O O . LEU A 1 269 ? -12.469 -28.094 10.117 1 80.12 269 LEU A O 1
ATOM 2057 N N . SER A 1 270 ? -12.094 -29.828 8.883 1 80.44 270 SER A N 1
ATOM 2058 C CA . SER A 1 270 ? -12.43 -30.797 9.922 1 80.44 270 SER A CA 1
ATOM 2059 C C . SER A 1 270 ? -11.227 -31.656 10.281 1 80.44 270 SER A C 1
ATOM 2061 O O . SER A 1 270 ? -10.305 -31.828 9.484 1 80.44 270 SER A O 1
ATOM 2063 N N . LEU A 1 271 ? -11.148 -32.031 11.461 1 79.5 271 LEU A N 1
ATOM 2064 C CA . LEU A 1 271 ? -10.055 -32.906 11.906 1 79.5 271 LEU A CA 1
ATOM 2065 C C . LEU A 1 271 ? -9.969 -34.156 11.047 1 79.5 271 LEU A C 1
ATOM 2067 O O . LEU A 1 271 ? -8.875 -34.656 10.781 1 79.5 271 LEU A O 1
ATOM 2071 N N . SER A 1 272 ? -11.094 -34.625 10.633 1 81.62 272 SER A N 1
ATOM 2072 C CA . SER A 1 272 ? -11.133 -35.812 9.805 1 81.62 272 SER A CA 1
ATOM 2073 C C . SER A 1 272 ? -10.547 -35.562 8.422 1 81.62 272 SER A C 1
ATOM 2075 O O . SER A 1 272 ? -9.992 -36.469 7.801 1 81.62 272 SER A O 1
ATOM 2077 N N . SER A 1 273 ? -10.586 -34.406 8 1 85 273 SER A N 1
ATOM 2078 C CA . SER A 1 273 ? -10.086 -34.062 6.676 1 85 273 SER A CA 1
ATOM 2079 C C . SER A 1 273 ? -8.562 -34 6.66 1 85 273 SER A C 1
ATOM 2081 O O . SER A 1 273 ? -7.938 -34.125 5.605 1 85 273 SER A O 1
ATOM 2083 N N . LEU A 1 274 ? -7.977 -33.875 7.816 1 86.44 274 LEU A N 1
ATOM 2084 C CA . LEU A 1 274 ? -6.523 -33.719 7.91 1 86.44 274 LEU A CA 1
ATOM 2085 C C . LEU A 1 274 ? -5.832 -35.031 7.492 1 86.44 274 LEU A C 1
ATOM 2087 O O . LEU A 1 274 ? -4.723 -35 6.957 1 86.44 274 LEU A O 1
ATOM 2091 N N . TYR A 1 275 ? -6.516 -36.094 7.688 1 87.06 275 TYR A N 1
ATOM 2092 C CA . TYR A 1 275 ? -5.941 -37.375 7.344 1 87.06 275 TYR A CA 1
ATOM 2093 C C . TYR A 1 275 ? -5.773 -37.531 5.832 1 87.06 275 TYR A C 1
ATOM 2095 O O . TYR A 1 275 ? -4.91 -38.281 5.363 1 87.06 275 TYR A O 1
ATOM 2103 N N . VAL A 1 276 ? -6.578 -36.844 5.172 1 87.06 276 VAL A N 1
ATOM 2104 C CA . VAL A 1 276 ? -6.527 -36.906 3.717 1 87.06 276 VAL A CA 1
ATOM 2105 C C . VAL A 1 276 ? -5.672 -35.781 3.168 1 87.06 276 VAL A C 1
ATOM 2107 O O . VAL A 1 276 ? -4.898 -35.969 2.23 1 87.06 276 VAL A O 1
ATOM 2110 N N . LEU A 1 277 ? -5.727 -34.625 3.762 1 91.38 277 LEU A N 1
ATOM 2111 C CA . LEU A 1 277 ? -5.098 -33.438 3.238 1 91.38 277 LEU A CA 1
ATOM 2112 C C . LEU A 1 277 ? -3.584 -33.5 3.418 1 91.38 277 LEU A C 1
ATOM 2114 O O . LEU A 1 277 ? -2.834 -33.062 2.533 1 91.38 277 LEU A O 1
ATOM 2118 N N . VAL A 1 278 ? -3.115 -34 4.523 1 91.19 278 VAL A N 1
ATOM 2119 C CA . VAL A 1 278 ? -1.69 -33.969 4.844 1 91.19 278 VAL A CA 1
ATOM 2120 C C . VAL A 1 278 ? -0.933 -34.906 3.896 1 91.19 278 VAL A C 1
ATOM 2122 O O . VAL A 1 278 ? 0.016 -34.469 3.232 1 91.19 278 VAL A O 1
ATOM 2125 N N . PRO A 1 279 ? -1.354 -36.156 3.762 1 91.88 279 PRO A N 1
ATOM 2126 C CA . PRO A 1 279 ? -0.61 -37.031 2.861 1 91.88 279 PRO A CA 1
ATOM 2127 C C . PRO A 1 279 ? -0.652 -36.562 1.408 1 91.88 279 PRO A C 1
ATOM 2129 O O . PRO A 1 279 ? 0.357 -36.656 0.703 1 91.88 279 PRO A O 1
ATOM 2132 N N . ILE A 1 280 ? -1.764 -36.156 0.954 1 92 280 ILE A N 1
ATOM 2133 C CA . ILE A 1 280 ? -1.881 -35.719 -0.43 1 92 280 ILE A CA 1
ATOM 2134 C C . ILE A 1 280 ? -0.979 -34.5 -0.659 1 92 280 ILE A C 1
ATOM 2136 O O . ILE A 1 280 ? -0.351 -34.375 -1.713 1 92 280 ILE A O 1
ATOM 2140 N N . SER A 1 281 ? -0.972 -33.594 0.327 1 93.12 281 SER A N 1
ATOM 2141 C CA . SER A 1 281 ? -0.121 -32.406 0.205 1 93.12 281 SER A CA 1
ATOM 2142 C C . SER A 1 281 ? 1.354 -32.812 0.148 1 93.12 281 SER A C 1
ATOM 2144 O O . SER A 1 281 ? 2.135 -32.188 -0.576 1 93.12 281 SER A O 1
ATOM 2146 N N . LEU A 1 282 ? 1.75 -33.75 0.896 1 93.69 282 LEU A N 1
ATOM 2147 C CA . LEU A 1 282 ? 3.129 -34.25 0.876 1 93.69 282 LEU A CA 1
ATOM 2148 C C . LEU A 1 282 ? 3.48 -34.844 -0.484 1 93.69 282 LEU A C 1
ATOM 2150 O O . LEU A 1 282 ? 4.555 -34.562 -1.024 1 93.69 282 LEU A O 1
ATOM 2154 N N . ILE A 1 283 ? 2.586 -35.562 -0.983 1 94.31 283 ILE A N 1
ATOM 2155 C CA . ILE A 1 283 ? 2.801 -36.219 -2.279 1 94.31 283 ILE A CA 1
ATOM 2156 C C . ILE A 1 283 ? 2.885 -35.156 -3.369 1 94.31 283 ILE A C 1
ATOM 2158 O O . ILE A 1 283 ? 3.736 -35.219 -4.258 1 94.31 283 ILE A O 1
ATOM 2162 N N . MET A 1 284 ? 1.98 -34.219 -3.289 1 94.44 284 MET A N 1
ATOM 2163 C CA . MET A 1 284 ? 1.954 -33.156 -4.301 1 94.44 284 MET A CA 1
ATOM 2164 C C . MET A 1 284 ? 3.236 -32.312 -4.266 1 94.44 284 MET A C 1
ATOM 2166 O O . MET A 1 284 ? 3.713 -31.859 -5.301 1 94.44 284 MET A O 1
ATOM 2170 N N . THR A 1 285 ? 3.744 -32.062 -3.066 1 95.19 285 THR A N 1
ATOM 2171 C CA . THR A 1 285 ? 5.008 -31.359 -2.945 1 95.19 285 THR A CA 1
ATOM 2172 C C . THR A 1 285 ? 6.145 -32.156 -3.58 1 95.19 285 THR A C 1
ATOM 2174 O O . THR A 1 285 ? 7.027 -31.578 -4.223 1 95.19 285 THR A O 1
ATOM 2177 N N . LEU A 1 286 ? 6.113 -33.406 -3.385 1 95.31 286 LEU A N 1
ATOM 2178 C CA . LEU A 1 286 ? 7.105 -34.281 -4.016 1 95.31 286 LEU A CA 1
ATOM 2179 C C . LEU A 1 286 ? 6.957 -34.25 -5.531 1 95.31 286 LEU A C 1
ATOM 2181 O O . LEU A 1 286 ? 7.957 -34.281 -6.258 1 95.31 286 LEU A O 1
ATOM 2185 N N . VAL A 1 287 ? 5.734 -34.312 -5.961 1 95.06 287 VAL A N 1
ATOM 2186 C CA . VAL A 1 287 ? 5.465 -34.25 -7.395 1 95.06 287 VAL A CA 1
ATOM 2187 C C . VAL A 1 287 ? 6.039 -32.938 -7.977 1 95.06 287 VAL A C 1
ATOM 2189 O O . VAL A 1 287 ? 6.621 -32.969 -9.062 1 95.06 287 VAL A O 1
ATOM 2192 N N . LYS A 1 288 ? 5.812 -31.844 -7.297 1 96 288 LYS A N 1
ATOM 2193 C CA . LYS A 1 288 ? 6.371 -30.562 -7.734 1 96 288 LYS A CA 1
ATOM 2194 C C . LYS A 1 288 ? 7.891 -30.641 -7.836 1 96 288 LYS A C 1
ATOM 2196 O O . LYS A 1 288 ? 8.477 -30.188 -8.82 1 96 288 LYS A O 1
ATOM 2201 N N . TYR A 1 289 ? 8.531 -31.172 -6.793 1 96.56 289 TYR A N 1
ATOM 2202 C CA . TYR A 1 289 ? 9.977 -31.344 -6.785 1 96.56 289 TYR A CA 1
ATOM 2203 C C . TYR A 1 289 ? 10.445 -32.156 -7.992 1 96.56 289 TYR A C 1
ATOM 2205 O O . TYR A 1 289 ? 11.367 -31.734 -8.703 1 96.56 289 TYR A O 1
ATOM 2213 N N . LEU A 1 290 ? 9.781 -33.219 -8.25 1 95.62 290 LEU A N 1
ATOM 2214 C CA . LEU A 1 290 ? 10.164 -34.094 -9.336 1 95.62 290 LEU A CA 1
ATOM 2215 C C . LEU A 1 290 ? 9.859 -33.469 -10.695 1 95.62 290 LEU A C 1
ATOM 2217 O O . LEU A 1 290 ? 10.625 -33.625 -11.641 1 95.62 290 LEU A O 1
ATOM 2221 N N . SER A 1 291 ? 8.719 -32.844 -10.805 1 95.12 291 SER A N 1
ATOM 2222 C CA . SER A 1 291 ? 8.328 -32.219 -12.07 1 95.12 291 SER A CA 1
ATOM 2223 C C . SER A 1 291 ? 9.336 -31.172 -12.516 1 95.12 291 SER A C 1
ATOM 2225 O O . SER A 1 291 ? 9.758 -31.156 -13.672 1 95.12 291 SER A O 1
ATOM 2227 N N . PHE A 1 292 ? 9.688 -30.297 -11.633 1 96.44 292 PHE A N 1
ATOM 2228 C CA . PHE A 1 292 ? 10.641 -29.25 -11.992 1 96.44 292 PHE A CA 1
ATOM 2229 C C . PHE A 1 292 ? 12.016 -29.844 -12.273 1 96.44 292 PHE A C 1
ATOM 2231 O O . PHE A 1 292 ? 12.648 -29.5 -13.281 1 96.44 292 PHE A O 1
ATOM 2238 N N . SER A 1 293 ? 12.562 -30.703 -11.32 1 95.81 293 SER A N 1
ATOM 2239 C CA . SER A 1 293 ? 13.906 -31.266 -11.438 1 95.81 293 SER A CA 1
ATOM 2240 C C . SER A 1 293 ? 14.062 -32.062 -12.727 1 95.81 293 SER A C 1
ATOM 2242 O O . SER A 1 293 ? 15.078 -31.938 -13.414 1 95.81 293 SER A O 1
ATOM 2244 N N . THR A 1 294 ? 13.078 -32.812 -13.016 1 93.19 294 THR A N 1
ATOM 2245 C CA . THR A 1 294 ? 13.125 -33.594 -14.242 1 93.19 294 THR A CA 1
ATOM 2246 C C . THR A 1 294 ? 13.078 -32.719 -15.469 1 93.19 294 THR A C 1
ATOM 2248 O O . THR A 1 294 ? 13.781 -32.938 -16.453 1 93.19 294 THR A O 1
ATOM 2251 N N . SER A 1 295 ? 12.203 -31.719 -15.461 1 92.19 295 SER A N 1
ATOM 2252 C CA . SER A 1 295 ? 12.094 -30.797 -16.578 1 92.19 295 SER A CA 1
ATOM 2253 C C . SER A 1 295 ? 13.398 -30.031 -16.781 1 92.19 295 SER A C 1
ATOM 2255 O O . SER A 1 295 ? 13.82 -29.812 -17.922 1 92.19 295 SER A O 1
ATOM 2257 N N . TYR A 1 296 ? 13.969 -29.531 -15.656 1 93.62 296 TYR A N 1
ATOM 2258 C CA . TYR A 1 296 ? 15.258 -28.859 -15.719 1 93.62 296 TYR A CA 1
ATOM 2259 C C . TYR A 1 296 ? 16.344 -29.781 -16.266 1 93.62 296 TYR A C 1
ATOM 2261 O O . TYR A 1 296 ? 17.156 -29.359 -17.094 1 93.62 296 TYR A O 1
ATOM 2269 N N . TRP A 1 297 ? 16.344 -31 -15.875 1 91.94 297 TRP A N 1
ATOM 2270 C CA . TRP A 1 297 ? 17.312 -32 -16.312 1 91.94 297 TRP A CA 1
ATOM 2271 C C . TRP A 1 297 ? 17.156 -32.281 -17.812 1 91.94 297 TRP A C 1
ATOM 2273 O O . TRP A 1 297 ? 18.141 -32.469 -18.516 1 91.94 297 TRP A O 1
ATOM 2283 N N . LEU A 1 298 ? 16.016 -32.312 -18.281 1 85.62 298 LEU A N 1
ATOM 2284 C CA . LEU A 1 298 ? 15.711 -32.656 -19.672 1 85.62 298 LEU A CA 1
ATOM 2285 C C . LEU A 1 298 ? 16.234 -31.594 -20.625 1 85.62 298 LEU A C 1
ATOM 2287 O O . LEU A 1 298 ? 16.375 -31.844 -21.828 1 85.62 298 LEU A O 1
ATOM 2291 N N . THR A 1 299 ? 16.516 -30.406 -20.141 1 84.25 299 THR A N 1
ATOM 2292 C CA . THR A 1 299 ? 17.047 -29.344 -21 1 84.25 299 THR A CA 1
ATOM 2293 C C . THR A 1 299 ? 18.547 -29.516 -21.203 1 84.25 299 THR A C 1
ATOM 2295 O O . THR A 1 299 ? 19.172 -28.703 -21.891 1 84.25 299 THR A O 1
ATOM 2298 N N . GLY A 1 300 ? 19.156 -30.484 -20.594 1 82.94 300 GLY A N 1
ATOM 2299 C CA . GLY A 1 300 ? 20.562 -30.781 -20.797 1 82.94 300 GLY A CA 1
ATOM 2300 C C . GLY A 1 300 ? 21.438 -30.375 -19.625 1 82.94 300 GLY A C 1
ATOM 2301 O O . GLY A 1 300 ? 22.672 -30.453 -19.703 1 82.94 300 GLY A O 1
ATOM 2302 N N . SER A 1 301 ? 20.859 -29.953 -18.641 1 87.75 301 SER A N 1
ATOM 2303 C CA . SER A 1 301 ? 21.609 -29.594 -17.453 1 87.75 301 SER A CA 1
ATOM 2304 C C . SER A 1 301 ? 22.031 -30.844 -16.672 1 87.75 301 SER A C 1
ATOM 2306 O O . SER A 1 301 ? 21.438 -31.906 -16.844 1 87.75 301 SER A O 1
ATOM 2308 N N . ASN A 1 302 ? 23.062 -30.641 -15.953 1 90.25 302 ASN A N 1
ATOM 2309 C CA . ASN A 1 302 ? 23.531 -31.734 -15.117 1 90.25 302 ASN A CA 1
ATOM 2310 C C . ASN A 1 302 ? 22.469 -32.188 -14.109 1 90.25 302 ASN A C 1
ATOM 2312 O O . ASN A 1 302 ? 21.781 -31.344 -13.523 1 90.25 302 ASN A O 1
ATOM 2316 N N . PHE A 1 303 ? 22.422 -33.5 -13.969 1 92.06 303 PHE A N 1
ATOM 2317 C CA . PHE A 1 303 ? 21.422 -34.125 -13.102 1 92.06 303 PHE A CA 1
ATOM 2318 C C . PHE A 1 303 ? 21.484 -33.531 -11.695 1 92.06 303 PHE A C 1
ATOM 2320 O O . PHE A 1 303 ? 20.469 -33.125 -11.125 1 92.06 303 PHE A O 1
ATOM 2327 N N . LEU A 1 304 ? 22.625 -33.438 -11.148 1 92.31 304 LEU A N 1
ATOM 2328 C CA . LEU A 1 304 ? 22.797 -33 -9.773 1 92.31 304 LEU A CA 1
ATOM 2329 C C . LEU A 1 304 ? 22.453 -31.516 -9.633 1 92.31 304 LEU A C 1
ATOM 2331 O O . LEU A 1 304 ? 21.938 -31.094 -8.602 1 92.31 304 LEU A O 1
ATOM 2335 N N . VAL A 1 305 ? 22.75 -30.797 -10.672 1 92 305 VAL A N 1
ATOM 2336 C CA . VAL A 1 305 ? 22.422 -29.359 -10.672 1 92 305 VAL A CA 1
ATOM 2337 C C . VAL A 1 305 ? 20.906 -29.172 -10.742 1 92 305 VAL A C 1
ATOM 2339 O O . VAL A 1 305 ? 20.344 -28.359 -10.008 1 92 305 VAL A O 1
ATOM 2342 N N . ALA A 1 306 ? 20.281 -29.938 -11.586 1 94.19 306 ALA A N 1
ATOM 2343 C CA . ALA A 1 306 ? 18.844 -29.844 -11.773 1 94.19 306 ALA A CA 1
ATOM 2344 C C . ALA A 1 306 ? 18.094 -30.25 -10.508 1 94.19 306 ALA A C 1
ATOM 2346 O O . ALA A 1 306 ? 17.172 -29.547 -10.078 1 94.19 306 ALA A O 1
ATOM 2347 N N . PHE A 1 307 ? 18.516 -31.312 -9.898 1 94.5 307 PHE A N 1
ATOM 2348 C CA . PHE A 1 307 ? 17.812 -31.828 -8.734 1 94.5 307 PHE A CA 1
ATOM 2349 C C . PHE A 1 307 ? 18.156 -31.016 -7.488 1 94.5 307 PHE A C 1
ATOM 2351 O O . PHE A 1 307 ? 17.344 -30.922 -6.566 1 94.5 307 PHE A O 1
ATOM 2358 N N . ARG A 1 308 ? 19.297 -30.406 -7.488 1 94.12 308 ARG A N 1
ATOM 2359 C CA . ARG A 1 308 ? 19.609 -29.453 -6.426 1 94.12 308 ARG A CA 1
ATOM 2360 C C . ARG A 1 308 ? 18.75 -28.219 -6.539 1 94.12 308 ARG A C 1
ATOM 2362 O O . ARG A 1 308 ? 18.203 -27.734 -5.539 1 94.12 308 ARG A O 1
ATOM 2369 N N . SER A 1 309 ? 18.625 -27.734 -7.777 1 94.25 309 SER A N 1
ATOM 2370 C CA . SER A 1 309 ? 17.797 -26.547 -8.023 1 94.25 309 SER A CA 1
ATOM 2371 C C . SER A 1 309 ? 16.344 -26.812 -7.664 1 94.25 309 SER A C 1
ATOM 2373 O O . SER A 1 309 ? 15.633 -25.906 -7.242 1 94.25 309 SER A O 1
ATOM 2375 N N . GLY A 1 310 ? 15.938 -28.047 -7.828 1 95.69 310 GLY A N 1
ATOM 2376 C CA . GLY A 1 310 ? 14.562 -28.422 -7.527 1 95.69 310 GLY A CA 1
ATOM 2377 C C . GLY A 1 310 ? 14.203 -28.25 -6.066 1 95.69 310 GLY A C 1
ATOM 2378 O O . GLY A 1 310 ? 13.047 -27.984 -5.734 1 95.69 310 GLY A O 1
ATOM 2379 N N . ILE A 1 311 ? 15.156 -28.359 -5.195 1 94.81 311 ILE A N 1
ATOM 2380 C CA . ILE A 1 311 ? 14.922 -28.219 -3.764 1 94.81 311 ILE A CA 1
ATOM 2381 C C . ILE A 1 311 ? 14.461 -26.797 -3.455 1 94.81 311 ILE A C 1
ATOM 2383 O O . ILE A 1 311 ? 13.609 -26.578 -2.59 1 94.81 311 ILE A O 1
ATOM 2387 N N . TYR A 1 312 ? 14.984 -25.828 -4.246 1 93.38 312 TYR A N 1
ATOM 2388 C CA . TYR A 1 312 ? 14.656 -24.422 -4.035 1 93.38 312 TYR A CA 1
ATOM 2389 C C . TYR A 1 312 ? 13.305 -24.078 -4.648 1 93.38 312 TYR A C 1
ATOM 2391 O O . TYR A 1 312 ? 12.719 -23.031 -4.34 1 93.38 312 TYR A O 1
ATOM 2399 N N . MET A 1 313 ? 12.742 -25 -5.461 1 94.44 313 MET A N 1
ATOM 2400 C CA . MET A 1 313 ? 11.523 -24.719 -6.211 1 94.44 313 MET A CA 1
ATOM 2401 C C . MET A 1 313 ? 10.32 -25.438 -5.586 1 94.44 313 MET A C 1
ATOM 2403 O O . MET A 1 313 ? 9.258 -25.516 -6.203 1 94.44 313 MET A O 1
ATOM 2407 N N . THR A 1 314 ? 10.445 -25.891 -4.371 1 94.19 314 THR A N 1
ATOM 2408 C CA . THR A 1 314 ? 9.422 -26.734 -3.777 1 94.19 314 THR A CA 1
ATOM 2409 C C . THR A 1 314 ? 8.336 -25.906 -3.109 1 94.19 314 THR A C 1
ATOM 2411 O O . THR A 1 314 ? 7.223 -26.391 -2.875 1 94.19 314 THR A O 1
ATOM 2414 N N . SER A 1 315 ? 8.594 -24.703 -2.773 1 92.56 315 SER A N 1
ATOM 2415 C CA . SER A 1 315 ? 7.598 -23.859 -2.131 1 92.56 315 SER A CA 1
ATOM 2416 C C . SER A 1 315 ? 6.559 -23.375 -3.135 1 92.56 315 SER A C 1
ATOM 2418 O O . SER A 1 315 ? 6.887 -22.625 -4.066 1 92.56 315 SER A O 1
ATOM 2420 N N . LEU A 1 316 ? 5.363 -23.781 -2.861 1 94.31 316 LEU A N 1
ATOM 2421 C CA . LEU A 1 316 ? 4.301 -23.469 -3.811 1 94.31 316 LEU A CA 1
ATOM 2422 C C . LEU A 1 316 ? 3.777 -22.047 -3.594 1 94.31 316 LEU A C 1
ATOM 2424 O O . LEU A 1 316 ? 3.9 -21.5 -2.498 1 94.31 316 LEU A O 1
ATOM 2428 N N . SER A 1 317 ? 3.238 -21.531 -4.637 1 89.94 317 SER A N 1
ATOM 2429 C CA . SER A 1 317 ? 2.824 -20.125 -4.668 1 89.94 317 SER A CA 1
ATOM 2430 C C . SER A 1 317 ? 1.42 -19.953 -4.098 1 89.94 317 SER A C 1
ATOM 2432 O O . SER A 1 317 ? 0.594 -20.875 -4.18 1 89.94 317 SER A O 1
ATOM 2434 N N . GLU A 1 318 ? 1.156 -18.828 -3.604 1 87.56 318 GLU A N 1
ATOM 2435 C CA . GLU A 1 318 ? -0.168 -18.438 -3.125 1 87.56 318 GLU A CA 1
ATOM 2436 C C . GLU A 1 318 ? -1.143 -18.266 -4.285 1 87.56 318 GLU A C 1
ATOM 2438 O O . GLU A 1 318 ? -2.359 -18.281 -4.09 1 87.56 318 GLU A O 1
ATOM 2443 N N . LEU A 1 319 ? -0.601 -18.062 -5.438 1 87.88 319 LEU A N 1
ATOM 2444 C CA . LEU A 1 319 ? -1.437 -17.969 -6.629 1 87.88 319 LEU A CA 1
ATOM 2445 C C . LEU A 1 319 ? -2.303 -19.203 -6.801 1 87.88 319 LEU A C 1
ATOM 2447 O O . LEU A 1 319 ? -3.406 -19.125 -7.344 1 87.88 319 LEU A O 1
ATOM 2451 N N . GLY A 1 320 ? -1.775 -20.266 -6.328 1 90.75 320 GLY A N 1
ATOM 2452 C CA . GLY A 1 320 ? -2.559 -21.5 -6.379 1 90.75 320 GLY A CA 1
ATOM 2453 C C . GLY A 1 320 ? -3.865 -21.406 -5.613 1 90.75 320 GLY A C 1
ATOM 2454 O O . GLY A 1 320 ? -4.898 -21.891 -6.074 1 90.75 320 GLY A O 1
ATOM 2455 N N . ILE A 1 321 ? -3.812 -20.766 -4.504 1 91 321 ILE A N 1
ATOM 2456 C CA . ILE A 1 321 ? -5.008 -20.578 -3.688 1 91 321 ILE A CA 1
ATOM 2457 C C . ILE A 1 321 ? -5.988 -19.656 -4.402 1 91 321 ILE A C 1
ATOM 2459 O O . ILE A 1 321 ? -7.199 -19.891 -4.379 1 91 321 ILE A O 1
ATOM 2463 N N . ILE A 1 322 ? -5.445 -18.656 -4.996 1 88 322 ILE A N 1
ATOM 2464 C CA . ILE A 1 322 ? -6.266 -17.688 -5.719 1 88 322 ILE A CA 1
ATOM 2465 C C . ILE A 1 322 ? -7.008 -18.391 -6.855 1 88 322 ILE A C 1
ATOM 2467 O O . ILE A 1 322 ? -8.219 -18.219 -7.016 1 88 322 ILE A O 1
ATOM 2471 N N . VAL A 1 323 ? -6.336 -19.188 -7.555 1 88.5 323 VAL A N 1
ATOM 2472 C CA . VAL A 1 323 ? -6.91 -19.906 -8.68 1 88.5 323 VAL A CA 1
ATOM 2473 C C . VAL A 1 323 ? -7.945 -20.922 -8.172 1 88.5 323 VAL A C 1
ATOM 2475 O O . VAL A 1 323 ? -9.039 -21.016 -8.719 1 88.5 323 VAL A O 1
ATOM 2478 N N . ALA A 1 324 ? -7.617 -21.594 -7.152 1 91.19 324 ALA A N 1
ATOM 2479 C CA . ALA A 1 324 ? -8.508 -22.609 -6.59 1 91.19 324 ALA A CA 1
ATOM 2480 C C . ALA A 1 324 ? -9.797 -21.984 -6.062 1 91.19 324 ALA A C 1
ATOM 2482 O O . ALA A 1 324 ? -10.883 -22.516 -6.254 1 91.19 324 ALA A O 1
ATOM 2483 N N . LEU A 1 325 ? -9.648 -20.875 -5.406 1 88.88 325 LEU A N 1
ATOM 2484 C CA . LEU A 1 325 ? -10.82 -20.203 -4.852 1 88.88 325 LEU A CA 1
ATOM 2485 C C . LEU A 1 325 ? -11.75 -19.734 -5.965 1 88.88 325 LEU A C 1
ATOM 2487 O O . LEU A 1 325 ? -12.969 -19.875 -5.867 1 88.88 325 LEU A O 1
ATOM 2491 N N . ASN A 1 326 ? -11.141 -19.062 -6.906 1 84 326 ASN A N 1
ATOM 2492 C CA . ASN A 1 326 ? -11.945 -18.594 -8.031 1 84 326 ASN A CA 1
ATOM 2493 C C . ASN A 1 326 ? -12.68 -19.75 -8.703 1 84 326 ASN A C 1
ATOM 2495 O O . ASN A 1 326 ? -13.867 -19.641 -9.023 1 84 326 ASN A O 1
ATOM 2499 N N . ALA A 1 327 ? -12.039 -20.859 -8.961 1 85.69 327 ALA A N 1
ATOM 2500 C CA . ALA A 1 327 ? -12.656 -22.031 -9.562 1 85.69 327 ALA A CA 1
ATOM 2501 C C . ALA A 1 327 ? -13.719 -22.625 -8.648 1 85.69 327 ALA A C 1
ATOM 2503 O O . ALA A 1 327 ? -14.758 -23.109 -9.117 1 85.69 327 ALA A O 1
ATOM 2504 N N . PHE A 1 328 ? -13.477 -22.594 -7.375 1 89.56 328 PHE A N 1
ATOM 2505 C CA . PHE A 1 328 ? -14.398 -23.125 -6.387 1 89.56 328 PHE A CA 1
ATOM 2506 C C . PHE A 1 328 ? -15.68 -22.297 -6.328 1 89.56 328 PHE A C 1
ATOM 2508 O O . PHE A 1 328 ? -16.781 -22.859 -6.293 1 89.56 328 PHE A O 1
ATOM 2515 N N . GLN A 1 329 ? -15.469 -21.031 -6.273 1 84.62 329 GLN A N 1
ATOM 2516 C CA . GLN A 1 329 ? -16.609 -20.125 -6.199 1 84.62 329 GLN A CA 1
ATOM 2517 C C . GLN A 1 329 ? -17.5 -20.266 -7.434 1 84.62 329 GLN A C 1
ATOM 2519 O O . GLN A 1 329 ? -18.719 -20.062 -7.355 1 84.62 329 GLN A O 1
ATOM 2524 N N . GLN A 1 330 ? -16.938 -20.625 -8.555 1 81.94 330 GLN A N 1
ATOM 2525 C CA . GLN A 1 330 ? -17.703 -20.828 -9.789 1 81.94 330 GLN A CA 1
ATOM 2526 C C . GLN A 1 330 ? -18.266 -22.234 -9.867 1 81.94 330 GLN A C 1
ATOM 2528 O O . GLN A 1 330 ? -18.969 -22.578 -10.828 1 81.94 330 GLN A O 1
ATOM 2533 N N . GLY A 1 331 ? -17.984 -23.047 -8.922 1 86.94 331 GLY A N 1
ATOM 2534 C CA . GLY A 1 331 ? -18.5 -24.406 -8.859 1 86.94 331 GLY A CA 1
ATOM 2535 C C . GLY A 1 331 ? -17.766 -25.359 -9.773 1 86.94 331 GLY A C 1
ATOM 2536 O O . GLY A 1 331 ? -18.281 -26.438 -10.094 1 86.94 331 GLY A O 1
ATOM 2537 N N . ILE A 1 332 ? -16.656 -25.016 -10.203 1 85.44 332 ILE A N 1
ATOM 2538 C CA . ILE A 1 332 ? -15.898 -25.812 -11.164 1 85.44 332 ILE A CA 1
ATOM 2539 C C . ILE A 1 332 ? -15.18 -26.953 -10.438 1 85.44 332 ILE A C 1
ATOM 2541 O O . ILE A 1 332 ? -15.031 -28.047 -10.984 1 85.44 332 ILE A O 1
ATOM 2545 N N . ILE A 1 333 ? -14.758 -26.594 -9.203 1 90.5 333 ILE A N 1
ATOM 2546 C CA . ILE A 1 333 ? -14 -27.625 -8.484 1 90.5 333 ILE A CA 1
ATOM 2547 C C . ILE A 1 333 ? -14.695 -27.938 -7.16 1 90.5 333 ILE A C 1
ATOM 2549 O O . ILE A 1 333 ? -15.547 -27.172 -6.703 1 90.5 333 ILE A O 1
ATOM 2553 N N . THR A 1 334 ? -14.312 -29.094 -6.652 1 90.81 334 THR A N 1
ATOM 2554 C CA . THR A 1 334 ? -14.883 -29.562 -5.395 1 90.81 334 THR A CA 1
ATOM 2555 C C . THR A 1 334 ? -14.188 -28.906 -4.207 1 90.81 334 THR A C 1
ATOM 2557 O O . THR A 1 334 ? -13.109 -28.312 -4.359 1 90.81 334 THR A O 1
ATOM 2560 N N . SER A 1 335 ? -14.836 -29.031 -3.002 1 91.25 335 SER A N 1
ATOM 2561 C CA . SER A 1 335 ? -14.305 -28.438 -1.775 1 91.25 335 SER A CA 1
ATOM 2562 C C . SER A 1 335 ? -12.984 -29.094 -1.383 1 91.25 335 SER A C 1
ATOM 2564 O O . SER A 1 335 ? -12.133 -28.438 -0.767 1 91.25 335 SER A O 1
ATOM 2566 N N . LEU A 1 336 ? -12.805 -30.281 -1.785 1 90.69 336 LEU A N 1
ATOM 2567 C CA . LEU A 1 336 ? -11.586 -31 -1.45 1 90.69 336 LEU A CA 1
ATOM 2568 C C . LEU A 1 336 ? -10.367 -30.344 -2.084 1 90.69 336 LEU A C 1
ATOM 2570 O O . LEU A 1 336 ? -9.352 -30.125 -1.416 1 90.69 336 LEU A O 1
ATOM 2574 N N . VAL A 1 337 ? -10.5 -30.016 -3.338 1 92.12 337 VAL A N 1
ATOM 2575 C CA . VAL A 1 337 ? -9.383 -29.438 -4.059 1 92.12 337 VAL A CA 1
ATOM 2576 C C . VAL A 1 337 ? -9.086 -28.031 -3.51 1 92.12 337 VAL A C 1
ATOM 2578 O O . VAL A 1 337 ? -7.922 -27.641 -3.41 1 92.12 337 VAL A O 1
ATOM 2581 N N . TYR A 1 338 ? -10.125 -27.344 -3.178 1 92.88 338 TYR A N 1
ATOM 2582 C CA . TYR A 1 338 ? -9.914 -26.031 -2.59 1 92.88 338 TYR A CA 1
ATOM 2583 C C . TYR A 1 338 ? -9.203 -26.141 -1.246 1 92.88 338 TYR A C 1
ATOM 2585 O O . TYR A 1 338 ? -8.242 -25.406 -0.982 1 92.88 338 TYR A O 1
ATOM 2593 N N . ASN A 1 339 ? -9.664 -27.031 -0.399 1 92.31 339 ASN A N 1
ATOM 2594 C CA . ASN A 1 339 ? -9.016 -27.234 0.888 1 92.31 339 ASN A CA 1
ATOM 2595 C C . ASN A 1 339 ? -7.559 -27.656 0.716 1 92.31 339 ASN A C 1
ATOM 2597 O O . ASN A 1 339 ? -6.684 -27.219 1.469 1 92.31 339 ASN A O 1
ATOM 2601 N N . LEU A 1 340 ? -7.336 -28.453 -0.254 1 92.31 340 LEU A N 1
ATOM 2602 C CA . LEU A 1 340 ? -5.984 -28.938 -0.53 1 92.31 340 LEU A CA 1
ATOM 2603 C C . LEU A 1 340 ? -5.07 -27.781 -0.924 1 92.31 340 LEU A C 1
ATOM 2605 O O . LEU A 1 340 ? -3.887 -27.766 -0.581 1 92.31 340 LEU A O 1
ATOM 2609 N N . SER A 1 341 ? -5.602 -26.859 -1.698 1 91.81 341 SER A N 1
ATOM 2610 C CA . SER A 1 341 ? -4.797 -25.734 -2.158 1 91.81 341 SER A CA 1
ATOM 2611 C C . SER A 1 341 ? -4.211 -24.969 -0.984 1 91.81 341 SER A C 1
ATOM 2613 O O . SER A 1 341 ? -3.031 -24.609 -0.995 1 91.81 341 SER A O 1
ATOM 2615 N N . ALA A 1 342 ? -5.008 -24.703 -0.005 1 88.25 342 ALA A N 1
ATOM 2616 C CA . ALA A 1 342 ? -4.555 -23.984 1.181 1 88.25 342 ALA A CA 1
ATOM 2617 C C . ALA A 1 342 ? -3.5 -24.781 1.939 1 88.25 342 ALA A C 1
ATOM 2619 O O . ALA A 1 342 ? -2.475 -24.234 2.352 1 88.25 342 ALA A O 1
ATOM 2620 N N . PHE A 1 343 ? -3.682 -26 2.076 1 89.12 343 PHE A N 1
ATOM 2621 C CA . PHE A 1 343 ? -2.775 -26.859 2.826 1 89.12 343 PHE A CA 1
ATOM 2622 C C . PHE A 1 343 ? -1.466 -27.047 2.072 1 89.12 343 PHE A C 1
ATOM 2624 O O . PHE A 1 343 ? -0.4 -27.156 2.684 1 89.12 343 PHE A O 1
ATOM 2631 N N . LEU A 1 344 ? -1.609 -27.156 0.816 1 92.25 344 LEU A N 1
ATOM 2632 C CA . LEU A 1 344 ? -0.435 -27.359 -0.024 1 92.25 344 LEU A CA 1
ATOM 2633 C C . LEU A 1 344 ? 0.541 -26.203 0.114 1 92.25 344 LEU A C 1
ATOM 2635 O O . LEU A 1 344 ? 1.754 -26.406 0.193 1 92.25 344 LEU A O 1
ATOM 2639 N N . VAL A 1 345 ? 0.033 -25 0.115 1 87.31 345 VAL A N 1
ATOM 2640 C CA . VAL A 1 345 ? 0.889 -23.828 0.238 1 87.31 345 VAL A CA 1
ATOM 2641 C C . VAL A 1 345 ? 1.604 -23.844 1.588 1 87.31 345 VAL A C 1
ATOM 2643 O O . VAL A 1 345 ? 2.812 -23.609 1.661 1 87.31 345 VAL A O 1
ATOM 2646 N N . MET A 1 346 ? 0.878 -24.156 2.602 1 86.25 346 MET A N 1
ATOM 2647 C CA . MET A 1 346 ? 1.444 -24.203 3.945 1 86.25 346 MET A CA 1
ATOM 2648 C C . MET A 1 346 ? 2.467 -25.328 4.07 1 86.25 346 MET A C 1
ATOM 2650 O O . MET A 1 346 ? 3.58 -25.109 4.555 1 86.25 346 MET A O 1
ATOM 2654 N N . MET A 1 347 ? 2.133 -26.438 3.625 1 90.12 347 MET A N 1
ATOM 2655 C CA . MET A 1 347 ? 2.977 -27.625 3.773 1 90.12 347 MET A CA 1
ATOM 2656 C C . MET A 1 347 ? 4.234 -27.5 2.916 1 90.12 347 MET A C 1
ATOM 2658 O O . MET A 1 347 ? 5.324 -27.875 3.354 1 90.12 347 MET A O 1
ATOM 2662 N N . SER A 1 348 ? 4.047 -27.062 1.726 1 92.88 348 SER A N 1
ATOM 2663 C CA . SER A 1 348 ? 5.191 -26.938 0.827 1 92.88 348 SER A CA 1
ATOM 2664 C C . SER A 1 348 ? 6.211 -25.938 1.361 1 92.88 348 SER A C 1
ATOM 2666 O O . SER A 1 348 ? 7.418 -26.172 1.269 1 92.88 348 SER A O 1
ATOM 2668 N N . SER A 1 349 ? 5.75 -24.812 1.879 1 88.38 349 SER A N 1
ATOM 2669 C CA . SER A 1 349 ? 6.656 -23.828 2.453 1 88.38 349 SER A CA 1
ATOM 2670 C C . SER A 1 349 ? 7.391 -24.391 3.666 1 88.38 349 SER A C 1
ATOM 2672 O O . SER A 1 349 ? 8.57 -24.094 3.881 1 88.38 349 SER A O 1
ATOM 2674 N N . THR A 1 350 ? 6.707 -25.141 4.48 1 89.19 350 THR A N 1
ATOM 2675 C CA . THR A 1 350 ? 7.32 -25.781 5.637 1 89.19 350 THR A CA 1
ATOM 2676 C C . THR A 1 350 ? 8.391 -26.781 5.203 1 89.19 350 THR A C 1
ATOM 2678 O O . THR A 1 350 ? 9.492 -26.797 5.75 1 89.19 350 THR A O 1
ATOM 2681 N N . ILE A 1 351 ? 8.039 -27.531 4.262 1 92.44 351 ILE A N 1
ATOM 2682 C CA . ILE A 1 351 ? 8.977 -28.516 3.752 1 92.44 351 ILE A CA 1
ATOM 2683 C C . ILE A 1 351 ? 10.219 -27.828 3.189 1 92.44 351 ILE A C 1
ATOM 2685 O O . ILE A 1 351 ? 11.344 -28.266 3.43 1 92.44 351 ILE A O 1
ATOM 2689 N N . THR A 1 352 ? 9.977 -26.812 2.459 1 91 352 THR A N 1
ATOM 2690 C CA . THR A 1 352 ? 11.07 -26.047 1.868 1 91 352 THR A CA 1
ATOM 2691 C C . THR A 1 352 ? 11.977 -25.469 2.953 1 91 352 THR A C 1
ATOM 2693 O O . THR A 1 352 ? 13.203 -25.484 2.822 1 91 352 THR A O 1
ATOM 2696 N N . SER A 1 353 ? 11.398 -24.938 3.996 1 86.44 353 SER A N 1
ATOM 2697 C CA . SER A 1 353 ? 12.156 -24.328 5.094 1 86.44 353 SER A CA 1
ATOM 2698 C C . SER A 1 353 ? 13.016 -25.375 5.805 1 86.44 353 SER A C 1
ATOM 2700 O O . SER A 1 353 ? 14.047 -25.031 6.395 1 86.44 353 SER A O 1
ATOM 2702 N N . ILE A 1 354 ? 12.664 -26.562 5.727 1 89.44 354 ILE A N 1
ATOM 2703 C CA . ILE A 1 354 ? 13.391 -27.641 6.383 1 89.44 354 ILE A CA 1
ATOM 2704 C C . ILE A 1 354 ? 14.43 -28.219 5.426 1 89.44 354 ILE A C 1
ATOM 2706 O O . ILE A 1 354 ? 15.539 -28.562 5.836 1 89.44 354 ILE A O 1
ATOM 2710 N N . THR A 1 355 ? 14.102 -28.328 4.191 1 92.06 355 THR A N 1
ATOM 2711 C CA . THR A 1 355 ? 14.922 -29.031 3.225 1 92.06 355 THR A CA 1
ATOM 2712 C C . THR A 1 355 ? 16.062 -28.156 2.732 1 92.06 355 THR A C 1
ATOM 2714 O O . THR A 1 355 ? 17.172 -28.641 2.504 1 92.06 355 THR A O 1
ATOM 2717 N N . VAL A 1 356 ? 15.836 -26.875 2.551 1 90.12 356 VAL A N 1
ATOM 2718 C CA . VAL A 1 356 ? 16.828 -26 1.933 1 90.12 356 VAL A CA 1
ATOM 2719 C C . VAL A 1 356 ? 18.062 -25.922 2.814 1 90.12 356 VAL A C 1
ATOM 2721 O O . VAL A 1 356 ? 19.188 -26.047 2.326 1 90.12 356 VAL A O 1
ATOM 2724 N N . PRO A 1 357 ? 17.906 -25.688 4.152 1 87.75 357 PRO A N 1
ATOM 2725 C CA . PRO A 1 357 ? 19.109 -25.688 4.992 1 87.75 357 PRO A CA 1
ATOM 2726 C C . PRO A 1 357 ? 19.828 -27.031 4.988 1 87.75 357 PRO A C 1
ATOM 2728 O O . PRO A 1 357 ? 21.031 -27.094 5.285 1 87.75 357 PRO A O 1
ATOM 2731 N N . ARG A 1 358 ? 19.203 -28.125 4.668 1 92.69 358 ARG A N 1
ATOM 2732 C CA . ARG A 1 358 ? 19.781 -29.469 4.645 1 92.69 358 ARG A CA 1
ATOM 2733 C C . ARG A 1 358 ? 20.094 -29.891 3.219 1 92.69 358 ARG A C 1
ATOM 2735 O O . ARG A 1 358 ? 20.109 -31.094 2.914 1 92.69 358 ARG A O 1
ATOM 2742 N N . GLU A 1 359 ? 20.188 -28.922 2.342 1 91.69 359 GLU A N 1
ATOM 2743 C CA . GLU A 1 359 ? 20.359 -29.188 0.917 1 91.69 359 GLU A CA 1
ATOM 2744 C C . GLU A 1 359 ? 21.594 -30.062 0.667 1 91.69 359 GLU A C 1
ATOM 2746 O O . GLU A 1 359 ? 21.547 -30.969 -0.171 1 91.69 359 GLU A O 1
ATOM 2751 N N . ARG A 1 360 ? 22.719 -29.828 1.359 1 90.25 360 ARG A N 1
ATOM 2752 C CA . ARG A 1 360 ? 23.953 -30.578 1.152 1 90.25 360 ARG A CA 1
ATOM 2753 C C . ARG A 1 360 ? 23.766 -32.062 1.481 1 90.25 360 ARG A C 1
ATOM 2755 O O . ARG A 1 360 ? 24.281 -32.906 0.775 1 90.25 360 ARG A O 1
ATOM 2762 N N . ARG A 1 361 ? 23.047 -32.312 2.51 1 93.19 361 ARG A N 1
ATOM 2763 C CA . ARG A 1 361 ? 22.797 -33.688 2.914 1 93.19 361 ARG A CA 1
ATOM 2764 C C . ARG A 1 361 ? 21.906 -34.406 1.908 1 93.19 361 ARG A C 1
ATOM 2766 O O . ARG A 1 361 ? 22.125 -35.562 1.578 1 93.19 361 ARG A O 1
ATOM 2773 N N . ILE A 1 362 ? 20.922 -33.75 1.481 1 93.38 362 ILE A N 1
ATOM 2774 C CA . ILE A 1 362 ? 19.969 -34.344 0.543 1 93.38 362 ILE A CA 1
ATOM 2775 C C . ILE A 1 362 ? 20.656 -34.625 -0.786 1 93.38 362 ILE A C 1
ATOM 2777 O O . ILE A 1 362 ? 20.469 -35.688 -1.364 1 93.38 362 ILE A O 1
ATOM 2781 N N . ILE A 1 363 ? 21.391 -33.688 -1.236 1 91 363 ILE A N 1
ATOM 2782 C CA . ILE A 1 363 ? 22.094 -33.875 -2.502 1 91 363 ILE A CA 1
ATOM 2783 C C . ILE A 1 363 ? 23.156 -34.938 -2.355 1 91 363 ILE A C 1
ATOM 2785 O O . ILE A 1 363 ? 23.438 -35.688 -3.303 1 91 363 ILE A O 1
ATOM 2789 N N . GLY A 1 364 ? 23.75 -34.938 -1.182 1 91.19 364 GLY A N 1
ATOM 2790 C CA . GLY A 1 364 ? 24.688 -36.031 -0.923 1 91.19 364 GLY A CA 1
ATOM 2791 C C . GLY A 1 364 ? 24.078 -37.406 -1.077 1 91.19 364 GLY A C 1
ATOM 2792 O O . GLY A 1 364 ? 24.688 -38.312 -1.656 1 91.19 364 GLY A O 1
ATOM 2793 N N . LEU A 1 365 ? 22.891 -37.562 -0.613 1 91.94 365 LEU A N 1
ATOM 2794 C CA . LEU A 1 365 ? 22.172 -38.844 -0.74 1 91.94 365 LEU A CA 1
ATOM 2795 C C . LEU A 1 365 ? 21.812 -39.094 -2.197 1 91.94 365 LEU A C 1
ATOM 2797 O O . LEU A 1 365 ? 21.906 -40.25 -2.656 1 91.94 365 LEU A O 1
ATOM 2801 N N . ILE A 1 366 ? 21.406 -38.062 -2.869 1 91.25 366 ILE A N 1
ATOM 2802 C CA . ILE A 1 366 ? 21.031 -38.188 -4.273 1 91.25 366 ILE A CA 1
ATOM 2803 C C . ILE A 1 366 ? 22.266 -38.531 -5.105 1 91.25 366 ILE A C 1
ATOM 2805 O O . ILE A 1 366 ? 22.172 -39.312 -6.059 1 91.25 366 ILE A O 1
ATOM 2809 N N . SER A 1 367 ? 23.344 -37.938 -4.75 1 89.62 367 SER A N 1
ATOM 2810 C CA . SER A 1 367 ? 24.594 -38.188 -5.457 1 89.62 367 SER A CA 1
ATOM 2811 C C . SER A 1 367 ? 25.016 -39.656 -5.312 1 89.62 367 SER A C 1
ATOM 2813 O O . SER A 1 367 ? 25.562 -40.25 -6.246 1 89.62 367 SER A O 1
ATOM 2815 N N . LYS A 1 368 ? 24.781 -40.188 -4.172 1 90 368 LYS A N 1
ATOM 2816 C CA . LYS A 1 368 ? 25.094 -41.594 -3.959 1 90 368 LYS A CA 1
ATOM 2817 C C . LYS A 1 368 ? 24.25 -42.5 -4.863 1 90 368 LYS A C 1
ATOM 2819 O O . LYS A 1 368 ? 24.75 -43.469 -5.438 1 90 368 LYS A O 1
ATOM 2824 N N . THR A 1 369 ? 22.984 -42.156 -4.941 1 87.31 369 THR A N 1
ATOM 2825 C CA . THR A 1 369 ? 22.094 -42.906 -5.816 1 87.31 369 THR A CA 1
ATOM 2826 C C . THR A 1 369 ? 22.453 -42.656 -7.281 1 87.31 369 THR A C 1
ATOM 2828 O O . THR A 1 369 ? 22.328 -43.594 -8.102 1 87.31 369 THR A O 1
ATOM 2831 N N . TYR A 1 370 ? 22.859 -41.469 -7.566 1 86 370 TYR A N 1
ATOM 2832 C CA . TYR A 1 370 ? 23.312 -41.094 -8.891 1 86 370 TYR A CA 1
ATOM 2833 C C . TYR A 1 370 ? 24.484 -41.969 -9.336 1 86 370 TYR A C 1
ATOM 2835 O O . TYR A 1 370 ? 24.516 -42.406 -10.477 1 86 370 TYR A O 1
ATOM 2843 N N . GLU A 1 371 ? 25.391 -42.156 -8.453 1 85.06 371 GLU A N 1
ATOM 2844 C CA . GLU A 1 371 ? 26.562 -42.969 -8.758 1 85.06 371 GLU A CA 1
ATOM 2845 C C . GLU A 1 371 ? 26.203 -44.469 -8.836 1 85.06 371 GLU A C 1
ATOM 2847 O O . GLU A 1 371 ? 26.688 -45.188 -9.719 1 85.06 371 GLU A O 1
ATOM 2852 N N . LYS A 1 372 ? 25.344 -44.844 -7.961 1 86.38 372 LYS A N 1
ATOM 2853 C CA . LYS A 1 372 ? 24.969 -46.281 -7.895 1 86.38 372 LYS A CA 1
ATOM 2854 C C . LYS A 1 372 ? 24.172 -46.688 -9.133 1 86.38 372 LYS A C 1
ATOM 2856 O O . LYS A 1 372 ? 24.375 -47.781 -9.648 1 86.38 372 LYS A O 1
ATOM 2861 N N . LEU A 1 373 ? 23.297 -45.781 -9.594 1 84.56 373 LEU A N 1
ATOM 2862 C CA . LEU A 1 373 ? 22.422 -46.125 -10.711 1 84.56 373 LEU A CA 1
ATOM 2863 C C . LEU A 1 373 ? 23.047 -45.719 -12.039 1 84.56 373 LEU A C 1
ATOM 2865 O O . LEU A 1 373 ? 22.453 -45.906 -13.102 1 84.56 373 LEU A O 1
ATOM 2869 N N . ARG A 1 374 ? 24.266 -45.219 -12.062 1 81 374 ARG A N 1
ATOM 2870 C CA . ARG A 1 374 ? 25.031 -44.812 -13.234 1 81 374 ARG A CA 1
ATOM 2871 C C . ARG A 1 374 ? 24.234 -43.844 -14.094 1 81 374 ARG A C 1
ATOM 2873 O O . ARG A 1 374 ? 24.094 -44.062 -15.305 1 81 374 ARG A O 1
ATOM 2880 N N . ILE A 1 375 ? 23.719 -42.906 -13.43 1 83.75 375 ILE A N 1
ATOM 2881 C CA . ILE A 1 375 ? 22.922 -41.906 -14.109 1 83.75 375 ILE A CA 1
ATOM 2882 C C . ILE A 1 375 ? 23.812 -41 -14.945 1 83.75 375 ILE A C 1
ATOM 2884 O O . ILE A 1 375 ? 23.344 -40.281 -15.844 1 83.75 375 ILE A O 1
ATOM 2888 N N . ASP A 1 376 ? 25.047 -41.031 -14.734 1 81.56 376 ASP A N 1
ATOM 2889 C CA . ASP A 1 376 ? 26.031 -40.25 -15.484 1 81.56 376 ASP A CA 1
ATOM 2890 C C . ASP A 1 376 ? 25.938 -40.562 -16.984 1 81.56 376 ASP A C 1
ATOM 2892 O O . ASP A 1 376 ? 26.125 -39.656 -17.812 1 81.56 376 ASP A O 1
ATOM 2896 N N . ARG A 1 377 ? 25.609 -41.719 -17.281 1 78.25 377 ARG A N 1
ATOM 2897 C CA . ARG A 1 377 ? 25.469 -42.062 -18.688 1 78.25 377 ARG A CA 1
ATOM 2898 C C . ARG A 1 377 ? 24.266 -41.375 -19.312 1 78.25 377 ARG A C 1
ATOM 2900 O O . ARG A 1 377 ? 24.328 -40.906 -20.453 1 78.25 377 ARG A O 1
ATOM 2907 N N . ILE A 1 378 ? 23.281 -41.438 -18.516 1 81 378 ILE A N 1
ATOM 2908 C CA . ILE A 1 378 ? 22.078 -40.781 -19 1 81 378 ILE A CA 1
ATOM 2909 C C . ILE A 1 378 ? 22.312 -39.281 -19.094 1 81 378 ILE A C 1
ATOM 2911 O O . ILE A 1 378 ? 21.844 -38.625 -20.047 1 81 378 ILE A O 1
ATOM 2915 N N . ASP A 1 379 ? 23 -38.75 -18.141 1 85.5 379 ASP A N 1
ATOM 2916 C CA . ASP A 1 379 ? 23.359 -37.344 -18.125 1 85.5 379 ASP A CA 1
ATOM 2917 C C . ASP A 1 379 ? 24.141 -36.938 -19.375 1 85.5 379 ASP A C 1
ATOM 2919 O O . ASP A 1 379 ? 23.875 -35.906 -20 1 85.5 379 ASP A O 1
ATOM 2923 N N . GLY A 1 380 ? 25.141 -37.688 -19.625 1 77.31 380 GLY A N 1
ATOM 2924 C CA . GLY A 1 380 ? 25.938 -37.469 -20.812 1 77.31 380 GLY A CA 1
ATOM 2925 C C . GLY A 1 380 ? 25.156 -37.562 -22.109 1 77.31 380 GLY A C 1
ATOM 2926 O O . GLY A 1 380 ? 25.328 -36.75 -23.016 1 77.31 380 GLY A O 1
ATOM 2927 N N . ALA A 1 381 ? 24.266 -38.531 -22.109 1 77.94 381 ALA A N 1
ATOM 2928 C CA . ALA A 1 381 ? 23.422 -38.688 -23.297 1 77.94 381 ALA A CA 1
ATOM 2929 C C . ALA A 1 381 ? 22.5 -37.5 -23.484 1 77.94 381 ALA A C 1
ATOM 2931 O O . ALA A 1 381 ? 22.312 -37.031 -24.609 1 77.94 381 ALA A O 1
ATOM 2932 N N . LEU A 1 382 ? 21.953 -37.031 -22.438 1 80.88 382 LEU A N 1
ATOM 2933 C CA . LEU A 1 382 ? 21.047 -35.875 -22.484 1 80.88 382 LEU A CA 1
ATOM 2934 C C . LEU A 1 382 ? 21.781 -34.625 -22.922 1 80.88 382 LEU A C 1
ATOM 2936 O O . LEU A 1 382 ? 21.25 -33.812 -23.688 1 80.88 382 LEU A O 1
ATOM 2940 N N . GLN A 1 383 ? 22.938 -34.469 -22.422 1 81.56 383 GLN A N 1
ATOM 2941 C CA . GLN A 1 383 ? 23.734 -33.281 -22.781 1 81.56 383 GLN A CA 1
ATOM 2942 C C . GLN A 1 383 ? 24.109 -33.312 -24.266 1 81.56 383 GLN A C 1
ATOM 2944 O O . GLN A 1 383 ? 24.125 -32.281 -24.938 1 81.56 383 GLN A O 1
ATOM 2949 N N . ARG A 1 384 ? 24.375 -34.469 -24.734 1 75.62 384 ARG A N 1
ATOM 2950 C CA . ARG A 1 384 ? 24.703 -34.625 -26.141 1 75.62 384 ARG A CA 1
ATOM 2951 C C . ARG A 1 384 ? 23.484 -34.312 -27.016 1 75.62 384 ARG A C 1
ATOM 2953 O O . ARG A 1 384 ? 23.609 -33.656 -28.047 1 75.62 384 ARG A O 1
ATOM 2960 N N . ILE A 1 385 ? 22.422 -34.781 -26.562 1 74.19 385 ILE A N 1
ATOM 2961 C CA . ILE A 1 385 ? 21.188 -34.562 -27.297 1 74.19 385 ILE A CA 1
ATOM 2962 C C . ILE A 1 385 ? 20.891 -33.062 -27.359 1 74.19 385 ILE A C 1
ATOM 2964 O O . ILE A 1 385 ? 20.547 -32.531 -28.422 1 74.19 385 ILE A O 1
ATOM 2968 N N . THR A 1 386 ? 21.047 -32.406 -26.25 1 76.06 386 THR A N 1
ATOM 2969 C CA . THR A 1 386 ? 20.734 -31 -26.172 1 76.06 386 THR A CA 1
ATOM 2970 C C . THR A 1 386 ? 21.703 -30.172 -27.016 1 76.06 386 THR A C 1
ATOM 2972 O O . THR A 1 386 ? 21.328 -29.172 -27.609 1 76.06 386 THR A O 1
ATOM 2975 N N . ARG A 1 387 ? 22.891 -30.531 -27.047 1 72.81 387 ARG A N 1
ATOM 2976 C CA . ARG A 1 387 ? 23.891 -29.859 -27.875 1 72.81 387 ARG A CA 1
ATOM 2977 C C . ARG A 1 387 ? 23.547 -29.969 -29.359 1 72.81 387 ARG A C 1
ATOM 2979 O O . ARG A 1 387 ? 23.703 -29.016 -30.109 1 72.81 387 ARG A O 1
ATOM 2986 N N . VAL A 1 388 ? 23.094 -31.109 -29.703 1 64.94 388 VAL A N 1
ATOM 2987 C CA . VAL A 1 388 ? 22.75 -31.359 -31.094 1 64.94 388 VAL A CA 1
ATOM 2988 C C . VAL A 1 388 ? 21.516 -30.547 -31.469 1 64.94 388 VAL A C 1
ATOM 2990 O O . VAL A 1 388 ? 21.438 -30 -32.562 1 64.94 388 VAL A O 1
ATOM 2993 N N . VAL A 1 389 ? 20.609 -30.516 -30.531 1 67.5 389 VAL A N 1
ATOM 2994 C CA . VAL A 1 389 ? 19.375 -29.766 -30.75 1 67.5 389 VAL A CA 1
ATOM 2995 C C . VAL A 1 389 ? 19.688 -28.281 -30.891 1 67.5 389 VAL A C 1
ATOM 2997 O O . VAL A 1 389 ? 19.094 -27.594 -31.734 1 67.5 389 VAL A O 1
ATOM 3000 N N . LYS A 1 390 ? 20.594 -27.719 -30.125 1 68.81 390 LYS A N 1
ATOM 3001 C CA . LYS A 1 390 ? 20.969 -26.312 -30.188 1 68.81 390 LYS A CA 1
ATOM 3002 C C . LYS A 1 390 ? 21.672 -25.984 -31.5 1 68.81 390 LYS A C 1
ATOM 3004 O O . LYS A 1 390 ? 21.531 -24.875 -32.031 1 68.81 390 LYS A O 1
ATOM 3009 N N . LEU A 1 391 ? 22.438 -26.969 -31.969 1 56.25 391 LEU A N 1
ATOM 3010 C CA . LEU A 1 391 ? 23.203 -26.766 -33.188 1 56.25 391 LEU A CA 1
ATOM 3011 C C . LEU A 1 391 ? 22.281 -26.75 -34.406 1 56.25 391 LEU A C 1
ATOM 3013 O O . LEU A 1 391 ? 22.547 -26.062 -35.406 1 56.25 391 LEU A O 1
ATOM 3017 N N . ASN A 1 392 ? 21.156 -27.516 -34.281 1 59.41 392 ASN A N 1
ATOM 3018 C CA . ASN A 1 392 ? 20.219 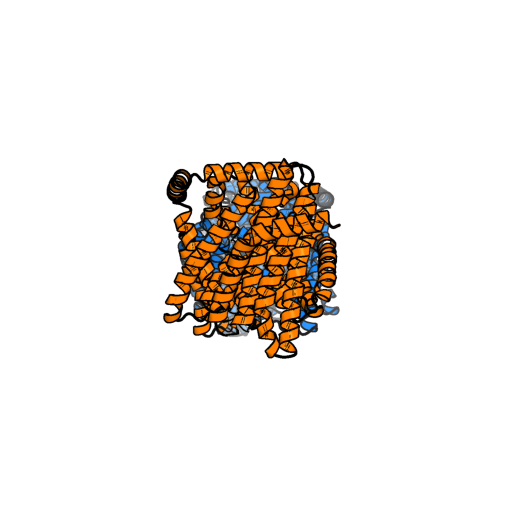-27.578 -35.375 1 59.41 392 ASN A CA 1
ATOM 3019 C C . ASN A 1 392 ? 18.859 -27.016 -35 1 59.41 392 ASN A C 1
ATOM 3021 O O . ASN A 1 392 ? 17.828 -27.656 -35.219 1 59.41 392 ASN A O 1
ATOM 3025 N N . ARG A 1 393 ? 18.891 -25.875 -34.406 1 62.22 393 ARG A N 1
ATOM 3026 C CA . ARG A 1 393 ? 17.75 -25.281 -33.719 1 62.22 393 ARG A CA 1
ATOM 3027 C C . ARG A 1 393 ? 16.578 -25.094 -34.688 1 62.22 393 ARG A C 1
ATOM 3029 O O . ARG A 1 393 ? 15.43 -25.375 -34.344 1 62.22 393 ARG A O 1
ATOM 3036 N N . ASN A 1 394 ? 16.844 -24.656 -35.844 1 57.94 394 ASN A N 1
ATOM 3037 C CA . ASN A 1 394 ? 15.766 -24.359 -36.781 1 57.94 394 ASN A CA 1
ATOM 3038 C C . ASN A 1 394 ? 15.062 -25.625 -37.25 1 57.94 394 ASN A C 1
ATOM 3040 O O . ASN A 1 394 ? 13.828 -25.688 -37.281 1 57.94 394 ASN A O 1
ATOM 3044 N N . THR A 1 395 ? 15.898 -26.578 -37.594 1 56.34 395 THR A N 1
ATOM 3045 C CA . THR A 1 395 ? 15.297 -27.797 -38.156 1 56.34 395 THR A CA 1
ATOM 3046 C C . THR A 1 395 ? 14.633 -28.609 -37.031 1 56.34 395 THR A C 1
ATOM 3048 O O . THR A 1 395 ? 13.508 -29.094 -37.219 1 56.34 395 THR A O 1
ATOM 3051 N N . THR A 1 396 ? 15.258 -28.703 -35.969 1 61.81 396 THR A N 1
ATOM 3052 C CA . THR A 1 396 ? 14.734 -29.516 -34.875 1 61.81 396 THR A CA 1
ATOM 3053 C C . THR A 1 396 ? 13.5 -28.859 -34.25 1 61.81 396 THR A C 1
ATOM 3055 O O . THR A 1 396 ? 12.531 -29.531 -33.906 1 61.81 396 THR A O 1
ATOM 3058 N N . SER A 1 397 ? 13.57 -27.562 -34.25 1 62.56 397 SER A N 1
ATOM 3059 C CA . SER A 1 397 ? 12.438 -26.859 -33.688 1 62.56 397 SER A CA 1
ATOM 3060 C C . SER A 1 397 ? 11.188 -27.016 -34.531 1 62.56 397 SER A C 1
ATOM 3062 O O . SER A 1 397 ? 10.086 -27.203 -34.031 1 62.56 397 SER A O 1
ATOM 3064 N N . ASN A 1 398 ? 11.391 -26.953 -35.781 1 59.38 398 ASN A N 1
ATOM 3065 C CA . ASN A 1 398 ? 10.258 -27.109 -36.688 1 59.38 398 ASN A CA 1
ATOM 3066 C C . ASN A 1 398 ? 9.68 -28.531 -36.625 1 59.38 398 ASN A C 1
ATOM 3068 O O . ASN A 1 398 ? 8.461 -28.703 -36.656 1 59.38 398 ASN A O 1
ATOM 3072 N N . PHE A 1 399 ? 10.578 -29.406 -36.438 1 60.69 399 PHE A N 1
ATOM 3073 C CA . PHE A 1 399 ? 10.156 -30.797 -36.344 1 60.69 399 PHE A CA 1
ATOM 3074 C C . PHE A 1 399 ? 9.383 -31.062 -35.062 1 60.69 399 PHE A C 1
ATOM 3076 O O . PHE A 1 399 ? 8.336 -31.703 -35.062 1 60.69 399 PHE A O 1
ATOM 3083 N N . ILE A 1 400 ? 9.836 -30.562 -34.062 1 64.25 400 ILE A N 1
ATOM 3084 C CA . ILE A 1 400 ? 9.211 -30.734 -32.75 1 64.25 400 ILE A CA 1
ATOM 3085 C C . ILE A 1 400 ? 7.855 -30.031 -32.719 1 64.25 400 ILE A C 1
ATOM 3087 O O . ILE A 1 400 ? 6.863 -30.594 -32.25 1 64.25 400 ILE A O 1
ATOM 3091 N N . LEU A 1 401 ? 7.922 -28.938 -33.312 1 60.41 401 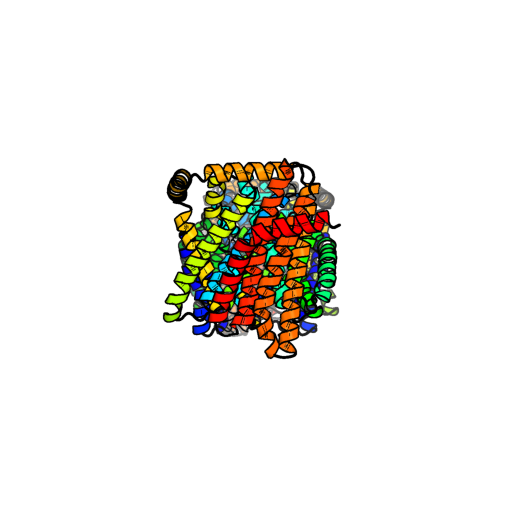LEU A N 1
ATOM 3092 C CA . LEU A 1 401 ? 6.684 -28.172 -33.344 1 60.41 401 LEU A CA 1
ATOM 3093 C C . LEU A 1 401 ? 5.625 -28.875 -34.188 1 60.41 401 LEU A C 1
ATOM 3095 O O . LEU A 1 401 ? 4.449 -28.922 -33.812 1 60.41 401 LEU A O 1
ATOM 3099 N N . ARG A 1 402 ? 6.016 -29.375 -35.25 1 58.69 402 ARG A N 1
ATOM 3100 C CA . ARG A 1 402 ? 5.09 -30.094 -36.125 1 58.69 402 ARG A CA 1
ATOM 3101 C C . ARG A 1 402 ? 4.535 -31.328 -35.438 1 58.69 402 ARG A C 1
ATOM 3103 O O . ARG A 1 402 ? 3.338 -31.609 -35.531 1 58.69 402 ARG A O 1
ATOM 3110 N N . PHE A 1 403 ? 5.379 -32.031 -34.75 1 63.81 403 PHE A N 1
ATOM 3111 C CA . PHE A 1 403 ? 4.938 -33.219 -34.062 1 63.81 403 PHE A CA 1
ATOM 3112 C C . PHE A 1 403 ? 3.967 -32.875 -32.938 1 63.81 403 PHE A C 1
ATOM 3114 O O . PHE A 1 403 ? 2.955 -33.562 -32.75 1 63.81 403 PHE A O 1
ATOM 3121 N N . ILE A 1 404 ? 4.297 -31.859 -32.312 1 63.62 404 ILE A N 1
ATOM 3122 C CA . ILE A 1 404 ? 3.43 -31.438 -31.203 1 63.62 404 ILE A CA 1
ATOM 3123 C C . ILE A 1 404 ? 2.07 -31.016 -31.766 1 63.62 404 ILE A C 1
ATOM 3125 O O . ILE A 1 404 ? 1.029 -31.375 -31.203 1 63.62 404 ILE A O 1
ATOM 3129 N N . LEU A 1 405 ? 2.117 -30.344 -32.812 1 57.59 405 LEU A N 1
ATOM 3130 C CA . LEU A 1 405 ? 0.881 -29.859 -33.438 1 57.59 405 LEU A CA 1
ATOM 3131 C C . LEU A 1 405 ? 0.031 -31.016 -33.938 1 57.59 405 LEU A C 1
ATOM 3133 O O . LEU A 1 405 ? -1.172 -31.078 -33.656 1 57.59 405 LEU A O 1
ATOM 3137 N N . ILE A 1 406 ? 0.637 -31.922 -34.594 1 60.09 406 ILE A N 1
ATOM 3138 C CA . ILE A 1 406 ? -0.092 -33.062 -35.125 1 60.09 406 ILE A CA 1
ATOM 3139 C C . ILE A 1 406 ? -0.587 -33.938 -33.969 1 60.09 406 ILE A C 1
ATOM 3141 O O . ILE A 1 406 ? -1.711 -34.438 -34 1 60.09 406 ILE A O 1
ATOM 3145 N N . GLY A 1 407 ? 0.239 -34.062 -33 1 63.06 407 GLY A N 1
ATOM 3146 C CA . GLY A 1 407 ? -0.166 -34.812 -31.828 1 63.06 407 GLY A CA 1
ATOM 3147 C C . GLY A 1 407 ? -1.362 -34.219 -31.109 1 63.06 407 GLY A C 1
ATOM 3148 O O . GLY A 1 407 ? -2.32 -34.906 -30.797 1 63.06 407 GLY A O 1
ATOM 3149 N N . LEU A 1 408 ? -1.317 -32.906 -31 1 61.94 408 LEU A N 1
ATOM 3150 C CA . LEU A 1 408 ? -2.406 -32.219 -30.312 1 61.94 408 LEU A CA 1
ATOM 3151 C C . LEU A 1 408 ? -3.693 -32.312 -31.125 1 61.94 408 LEU A C 1
ATOM 3153 O O . LEU A 1 408 ? -4.77 -32.531 -30.562 1 61.94 408 LEU A O 1
ATOM 3157 N N . ILE A 1 409 ? -3.574 -32.156 -32.375 1 56.97 409 ILE A N 1
ATOM 3158 C CA . ILE A 1 409 ? -4.734 -32.219 -33.25 1 56.97 409 ILE A CA 1
ATOM 3159 C C . ILE A 1 409 ? -5.336 -33.625 -33.188 1 56.97 409 ILE A C 1
ATOM 3161 O O . ILE A 1 409 ? -6.559 -33.781 -33.125 1 56.97 409 ILE A O 1
ATOM 3165 N N . THR A 1 410 ? -4.508 -34.562 -33.219 1 61.03 410 THR A N 1
ATOM 3166 C CA . THR A 1 410 ? -4.992 -35.938 -33.219 1 61.03 410 THR A CA 1
ATOM 3167 C C . THR A 1 410 ? -5.68 -36.281 -31.906 1 61.03 410 THR A C 1
ATOM 3169 O O . THR A 1 410 ? -6.746 -36.906 -31.906 1 61.03 410 THR A O 1
ATOM 3172 N N . ILE A 1 411 ? -5.113 -35.812 -30.875 1 69 411 ILE A N 1
ATOM 3173 C CA . ILE A 1 411 ? -5.656 -36.094 -29.547 1 69 411 ILE A CA 1
ATOM 3174 C C . ILE A 1 411 ? -6.969 -35.344 -29.344 1 69 411 ILE A C 1
ATOM 3176 O O . ILE A 1 411 ? -7.965 -35.938 -28.906 1 69 411 ILE A O 1
ATOM 3180 N N . PHE A 1 412 ? -6.934 -34.188 -29.719 1 61.25 412 PHE A N 1
ATOM 3181 C CA . PHE A 1 412 ? -8.133 -33.375 -29.531 1 61.25 412 PHE A CA 1
ATOM 3182 C C . PHE A 1 412 ? -9.258 -33.875 -30.438 1 61.25 412 PHE A C 1
ATOM 3184 O O . PHE A 1 412 ? -10.414 -33.938 -30.016 1 61.25 412 PHE A O 1
ATOM 3191 N N . SER A 1 413 ? -8.938 -34.156 -31.641 1 60.03 413 SER A N 1
ATOM 3192 C CA . SER A 1 413 ? -9.945 -34.656 -32.562 1 60.03 413 SER A CA 1
ATOM 3193 C C . SER A 1 413 ? -10.523 -36 -32.125 1 60.03 413 SER A C 1
ATOM 3195 O O . SER A 1 413 ? -11.734 -36.188 -32.188 1 60.03 413 SER A O 1
ATOM 3197 N N . ALA A 1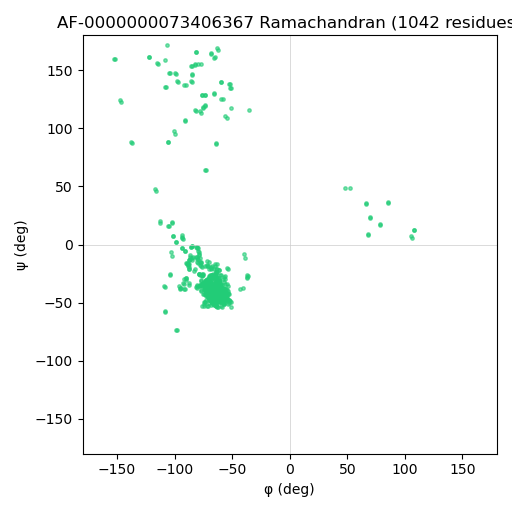 414 ? -9.609 -36.844 -31.609 1 68.69 414 ALA A N 1
ATOM 3198 C CA . ALA A 1 414 ? -10.07 -38.125 -31.141 1 68.69 414 ALA A CA 1
ATOM 3199 C C . ALA A 1 414 ? -10.938 -38 -29.891 1 68.69 414 ALA A C 1
ATOM 3201 O O . ALA A 1 414 ? -11.977 -38.656 -29.766 1 68.69 414 ALA A O 1
ATOM 3202 N N . SER A 1 415 ? -10.555 -37.188 -29.031 1 68.38 415 SER A N 1
ATOM 3203 C CA . SER A 1 415 ? -11.305 -37 -27.797 1 68.38 415 SER A CA 1
ATOM 3204 C C . SER A 1 415 ? -12.656 -36.344 -28.078 1 68.38 415 SER A C 1
ATOM 3206 O O . SER A 1 415 ? -13.68 -36.75 -27.531 1 68.38 415 SER A O 1
ATOM 3208 N N . TYR A 1 416 ? -12.625 -35.375 -28.906 1 61.62 416 TYR A N 1
ATOM 3209 C CA . TYR A 1 416 ? -13.875 -34.719 -29.234 1 61.62 416 TYR A CA 1
ATOM 3210 C C . TYR A 1 416 ? -14.82 -35.656 -29.984 1 61.62 416 TYR A C 1
ATOM 3212 O O . TYR A 1 416 ? -16.031 -35.625 -29.75 1 61.62 416 TYR A O 1
ATOM 3220 N N . LEU A 1 417 ? -14.297 -36.375 -30.875 1 62.31 417 LEU A N 1
ATOM 3221 C CA . LEU A 1 417 ? -15.102 -37.344 -31.594 1 62.31 417 LEU A CA 1
ATOM 3222 C C . LEU A 1 417 ? -15.742 -38.344 -30.641 1 62.31 417 LEU A C 1
ATOM 3224 O O . LEU A 1 417 ? -16.922 -38.688 -30.781 1 62.31 417 LEU A O 1
ATOM 3228 N N . LEU A 1 418 ? -14.961 -38.75 -29.688 1 72.69 418 LEU A N 1
ATOM 3229 C CA . LEU A 1 418 ? -15.484 -39.719 -28.719 1 72.69 418 LEU A CA 1
ATOM 3230 C C . LEU A 1 418 ? -16.578 -39.094 -27.859 1 72.69 418 LEU A C 1
ATOM 3232 O O . LEU A 1 418 ? -17.625 -39.719 -27.656 1 72.69 418 LEU A O 1
ATOM 3236 N N . ILE A 1 419 ? -16.391 -37.938 -27.406 1 67.12 419 ILE A N 1
ATOM 3237 C CA . ILE A 1 419 ? -17.391 -37.25 -26.594 1 67.12 419 ILE A CA 1
ATOM 3238 C C . ILE A 1 419 ? -18.656 -37 -27.422 1 67.12 419 ILE A C 1
ATOM 3240 O O . ILE A 1 419 ? -19.766 -37.188 -26.922 1 67.12 419 ILE A O 1
ATOM 3244 N N . PHE A 1 420 ? -18.422 -36.625 -28.656 1 61.75 420 PHE A N 1
ATOM 3245 C CA . PHE A 1 420 ? -19.547 -36.375 -29.547 1 61.75 420 PHE A CA 1
ATOM 3246 C C . PHE A 1 420 ? -20.328 -37.656 -29.781 1 61.75 420 PHE A C 1
ATOM 3248 O O . PHE A 1 420 ? -21.562 -37.656 -29.734 1 61.75 420 PHE A O 1
ATOM 3255 N N . LEU A 1 421 ? -19.688 -38.688 -29.984 1 65.44 421 LEU A N 1
ATOM 3256 C CA . LEU A 1 421 ? -20.344 -39.969 -30.25 1 65.44 421 LEU A CA 1
ATOM 3257 C C . LEU A 1 421 ? -21.078 -40.469 -29.016 1 65.44 421 LEU A C 1
ATOM 3259 O O . LEU A 1 421 ? -22.203 -40.969 -29.125 1 65.44 421 LEU A O 1
ATOM 3263 N N . VAL A 1 422 ? -20.469 -40.219 -27.906 1 71.38 422 VAL A N 1
ATOM 3264 C CA . VAL A 1 422 ? -21.078 -40.656 -26.656 1 71.38 422 VAL A CA 1
ATOM 3265 C C . VAL A 1 422 ? -22.297 -39.812 -26.344 1 71.38 422 VAL A C 1
ATOM 3267 O O . VAL A 1 422 ? -23.297 -40.312 -25.797 1 71.38 422 VAL A O 1
ATOM 3270 N N . SER A 1 423 ? -22.203 -38.531 -26.641 1 67.12 423 SER A N 1
ATOM 3271 C CA . SER A 1 423 ? -23.344 -37.656 -26.422 1 67.12 423 SER A CA 1
ATOM 3272 C C . SER A 1 423 ? -24.5 -38 -27.344 1 67.12 423 SER A C 1
ATOM 3274 O O . SER A 1 423 ? -25.672 -37.781 -27 1 67.12 423 SER A O 1
ATOM 3276 N N . PHE A 1 424 ? -24.188 -38.562 -28.562 1 63.09 424 PHE A N 1
ATOM 3277 C CA . PHE A 1 424 ? -25.219 -39 -29.516 1 63.09 424 PHE A CA 1
ATOM 3278 C C . PHE A 1 424 ? -25.875 -40.281 -29.047 1 63.09 424 PHE A C 1
ATOM 3280 O O . PHE A 1 424 ? -27.109 -40.406 -29.094 1 63.09 424 PHE A O 1
ATOM 3287 N N . ALA A 1 425 ? -25.125 -41.312 -28.672 1 65.75 425 ALA A N 1
ATOM 3288 C CA . ALA A 1 425 ? -25.609 -42.562 -28.109 1 65.75 425 ALA A CA 1
ATOM 3289 C C . ALA A 1 425 ? -24.594 -43.125 -27.125 1 65.75 425 ALA A C 1
ATOM 3291 O O . ALA A 1 425 ? -23.406 -43.281 -27.438 1 65.75 425 ALA A O 1
ATOM 3292 N N . ARG A 1 426 ? -25.016 -43.375 -25.906 1 75.12 426 ARG A N 1
ATOM 3293 C CA . ARG A 1 426 ? -24.156 -43.875 -24.828 1 75.12 426 ARG A CA 1
ATOM 3294 C C . ARG A 1 426 ? -23.438 -45.156 -25.234 1 75.12 426 ARG A C 1
ATOM 3296 O O . ARG A 1 426 ? -22.359 -45.469 -24.734 1 75.12 426 ARG A O 1
ATOM 3303 N N . PHE A 1 427 ? -24.062 -45.844 -26.328 1 66.56 427 PHE A N 1
ATOM 3304 C CA . PHE A 1 427 ? -23.484 -47.125 -26.797 1 66.56 427 PHE A CA 1
ATOM 3305 C C . PHE A 1 427 ? -22.094 -46.875 -27.375 1 66.56 427 PHE A C 1
ATOM 3307 O O . PHE A 1 427 ? -21.25 -47.781 -27.344 1 66.56 427 PHE A O 1
ATOM 3314 N N . PHE A 1 428 ? -21.781 -45.688 -27.703 1 65.12 428 PHE A N 1
ATOM 3315 C CA . PHE A 1 428 ? -20.516 -45.375 -28.359 1 65.12 428 PHE A CA 1
ATOM 3316 C C . PHE A 1 428 ? -19.375 -45.312 -27.344 1 65.12 428 PHE A C 1
ATOM 3318 O O . PHE A 1 428 ? -18.203 -45.219 -27.703 1 65.12 428 PHE A O 1
ATOM 3325 N N . ILE A 1 429 ? -19.688 -45.469 -26.125 1 72 429 ILE A N 1
ATOM 3326 C CA . ILE A 1 429 ? -18.672 -45.5 -25.078 1 72 429 ILE A CA 1
ATOM 3327 C C . ILE A 1 429 ? -17.797 -46.75 -25.266 1 72 429 ILE A C 1
ATOM 3329 O O . ILE A 1 429 ? -16.609 -46.75 -24.906 1 72 429 ILE A O 1
ATOM 3333 N N . TYR A 1 430 ? -18.375 -47.719 -25.984 1 64.44 430 TYR A N 1
ATOM 3334 C CA . TYR A 1 430 ? -17.672 -48.969 -26.172 1 64.44 430 TYR A CA 1
ATOM 3335 C C . TYR A 1 430 ? -16.594 -48.844 -27.25 1 64.44 430 TYR A C 1
ATOM 3337 O O . TYR A 1 430 ? -15.742 -49.719 -27.391 1 64.44 430 TYR A O 1
ATOM 3345 N N . ILE A 1 431 ? -16.594 -47.688 -27.938 1 68.75 431 ILE A N 1
ATOM 3346 C CA . ILE A 1 431 ? -15.586 -47.406 -28.953 1 68.75 431 ILE A CA 1
ATOM 3347 C C . ILE A 1 431 ? -14.359 -46.781 -28.297 1 68.75 431 ILE A C 1
ATOM 3349 O O . ILE A 1 431 ? -13.266 -46.781 -28.859 1 68.75 431 ILE A O 1
ATOM 3353 N N . ALA A 1 432 ? -14.422 -46.406 -27.078 1 73.56 432 ALA A N 1
ATOM 3354 C CA . ALA A 1 432 ? -13.383 -45.656 -26.391 1 73.56 432 ALA A CA 1
ATOM 3355 C C . ALA A 1 432 ? -12.094 -46.469 -26.281 1 73.56 432 ALA A C 1
ATOM 3357 O O . ALA A 1 432 ? -11.008 -45.969 -26.531 1 73.56 432 ALA A O 1
ATOM 3358 N N . PRO A 1 433 ? -12.273 -47.812 -25.953 1 66.75 433 PRO A N 1
ATOM 3359 C CA . PRO A 1 433 ? -11.031 -48.594 -25.906 1 66.75 433 PRO A CA 1
ATOM 3360 C C . PRO A 1 433 ? -10.336 -48.688 -27.266 1 66.75 433 PRO A C 1
ATOM 3362 O O . PRO A 1 433 ? -9.102 -48.688 -27.328 1 66.75 433 PRO A O 1
ATOM 3365 N N . LEU A 1 434 ? -11.125 -48.688 -28.266 1 66.75 434 LEU A N 1
ATOM 3366 C CA . LEU A 1 434 ? -10.547 -48.719 -29.609 1 66.75 434 LEU A CA 1
ATOM 3367 C C . LEU A 1 434 ? -9.797 -47.438 -29.906 1 66.75 434 LEU A C 1
ATOM 3369 O O . LEU A 1 434 ? -8.695 -47.469 -30.469 1 66.75 434 LEU A O 1
ATOM 3373 N N . ILE A 1 435 ? -10.336 -46.344 -29.516 1 72.12 435 ILE A N 1
ATOM 3374 C CA . ILE A 1 435 ? -9.711 -45.062 -29.734 1 72.12 435 ILE A CA 1
ATOM 3375 C C . ILE A 1 435 ? -8.461 -44.938 -28.859 1 72.12 435 ILE A C 1
ATOM 3377 O O . ILE A 1 435 ? -7.465 -44.344 -29.281 1 72.12 435 ILE A O 1
ATOM 3381 N N . SER A 1 436 ? -8.508 -45.531 -27.75 1 73.81 436 SER A N 1
ATOM 3382 C CA . SER A 1 436 ? -7.379 -45.469 -26.828 1 73.81 436 SER A CA 1
ATOM 3383 C C . SER A 1 436 ? -6.16 -46.188 -27.391 1 73.81 436 SER A C 1
ATOM 3385 O O . SER A 1 436 ? -5.02 -45.844 -27.062 1 73.81 436 SER A O 1
ATOM 3387 N N . VAL A 1 437 ? -6.48 -47.094 -28.234 1 67.06 437 VAL A N 1
ATOM 3388 C CA . VAL A 1 437 ? -5.383 -47.844 -28.828 1 67.06 437 VAL A CA 1
ATOM 3389 C C . VAL A 1 437 ? -4.996 -47.25 -30.172 1 67.06 437 VAL A C 1
ATOM 3391 O O . VAL A 1 437 ? -3.812 -47.156 -30.5 1 67.06 437 VAL A O 1
ATOM 3394 N N . LEU A 1 438 ? -5.941 -46.781 -30.875 1 67.81 438 LEU A N 1
ATOM 3395 C CA . LEU A 1 438 ? -5.719 -46.344 -32.25 1 67.81 438 LEU A CA 1
ATOM 3396 C C . LEU A 1 438 ? -4.926 -45.031 -32.281 1 67.81 438 LEU A C 1
ATOM 3398 O O . LEU A 1 438 ? -4.027 -44.844 -33.094 1 67.81 438 LEU A O 1
ATOM 3402 N N . VAL A 1 439 ? -5.23 -44.125 -31.406 1 76.06 439 VAL A N 1
ATOM 3403 C CA . VAL A 1 439 ? -4.629 -42.781 -31.453 1 76.06 439 VAL A CA 1
ATOM 3404 C C . VAL A 1 439 ? -3.143 -42.875 -31.109 1 76.06 439 VAL A C 1
ATOM 3406 O O . VAL A 1 439 ? -2.297 -42.375 -31.859 1 76.06 439 VAL A O 1
ATOM 3409 N N . PRO A 1 440 ? -2.797 -43.562 -30.031 1 75.44 440 PRO A N 1
ATOM 3410 C CA . PRO A 1 440 ? -1.362 -43.719 -29.781 1 75.44 440 PRO A CA 1
ATOM 3411 C C . PRO A 1 440 ? -0.641 -44.438 -30.906 1 75.44 440 PRO A C 1
ATOM 3413 O O . PRO A 1 440 ? 0.51 -44.125 -31.219 1 75.44 440 PRO A O 1
ATOM 3416 N N . PHE A 1 441 ? -1.294 -45.344 -31.5 1 69.19 441 PHE A N 1
ATOM 3417 C CA . PHE A 1 441 ? -0.708 -46.094 -32.594 1 69.19 441 PHE A CA 1
ATOM 3418 C C . PHE A 1 441 ? -0.427 -45.156 -33.781 1 69.19 441 PHE A C 1
ATOM 3420 O O . PHE A 1 441 ? 0.653 -45.219 -34.375 1 69.19 441 PHE A O 1
ATOM 3427 N N . LEU A 1 442 ? -1.405 -44.344 -34.094 1 70.38 442 LEU A N 1
ATOM 3428 C CA . LEU A 1 442 ? -1.235 -43.406 -35.188 1 70.38 442 LEU A CA 1
ATOM 3429 C C . LEU A 1 442 ? -0.122 -42.406 -34.875 1 70.38 442 LEU A C 1
ATOM 3431 O O . LEU A 1 442 ? 0.654 -42.031 -35.75 1 70.38 442 LEU A O 1
ATOM 3435 N N . LEU A 1 443 ? -0.051 -42 -33.656 1 77.62 443 LEU A N 1
ATOM 3436 C CA . LEU A 1 443 ? 0.988 -41.062 -33.25 1 77.62 443 LEU A CA 1
ATOM 3437 C C . LEU A 1 443 ? 2.367 -41.719 -33.312 1 77.62 443 LEU A C 1
ATOM 3439 O O . LEU A 1 443 ? 3.348 -41.062 -33.688 1 77.62 443 LEU A O 1
ATOM 3443 N N . ALA A 1 444 ? 2.438 -42.969 -32.906 1 72.69 444 ALA A N 1
ATOM 3444 C CA . ALA A 1 444 ? 3.705 -43.688 -33.031 1 72.69 444 ALA A CA 1
ATOM 3445 C C . ALA A 1 444 ? 4.148 -43.812 -34.469 1 72.69 444 ALA A C 1
ATOM 3447 O O . ALA A 1 444 ? 5.336 -43.656 -34.781 1 72.69 444 ALA A O 1
ATOM 3448 N N . LEU A 1 445 ? 3.145 -43.969 -35.375 1 67.62 445 LEU A N 1
ATOM 3449 C CA . LEU A 1 445 ? 3.441 -44 -36.812 1 67.62 445 LEU A CA 1
ATOM 3450 C C . LEU A 1 445 ? 3.969 -42.688 -37.312 1 67.62 445 LEU A C 1
ATOM 3452 O O . LEU A 1 445 ? 4.855 -42.625 -38.156 1 67.62 445 LEU A O 1
ATOM 3456 N N . LEU A 1 446 ? 3.418 -41.719 -36.75 1 72.12 446 LEU A N 1
ATOM 3457 C CA . LEU A 1 446 ? 3.857 -40.375 -37.125 1 72.12 446 LEU A CA 1
ATOM 3458 C C . LEU A 1 446 ? 5.293 -40.125 -36.688 1 72.12 446 LEU A C 1
ATOM 3460 O O . LEU A 1 446 ? 6.066 -39.5 -37.375 1 72.12 446 LEU A O 1
ATOM 3464 N N . VAL A 1 447 ? 5.648 -40.562 -35.5 1 73.44 447 VAL A N 1
ATOM 3465 C CA . VAL A 1 447 ? 7.016 -40.406 -35 1 73.44 447 VAL A CA 1
ATOM 3466 C C . VAL A 1 447 ? 7.984 -41.125 -35.938 1 73.44 447 VAL A C 1
ATOM 3468 O O . VAL A 1 447 ? 9.023 -40.562 -36.312 1 73.44 447 VAL A O 1
ATOM 3471 N N . ILE A 1 448 ? 7.625 -42.344 -36.344 1 69.5 448 ILE A N 1
ATOM 3472 C CA . ILE A 1 448 ? 8.5 -43.125 -37.219 1 69.5 448 ILE A CA 1
ATOM 3473 C C . ILE A 1 448 ? 8.633 -42.469 -38.562 1 69.5 448 ILE A C 1
ATOM 3475 O O . ILE A 1 448 ? 9.734 -42.375 -39.125 1 69.5 448 ILE A O 1
ATOM 3479 N N . GLU A 1 449 ? 7.508 -41.938 -39.031 1 66.69 449 GLU A N 1
ATOM 3480 C CA . GLU A 1 449 ? 7.531 -41.312 -40.344 1 66.69 449 GLU A CA 1
ATOM 3481 C C . GLU A 1 449 ? 8.359 -40.031 -40.312 1 66.69 449 GLU A C 1
ATOM 3483 O O . GLU A 1 449 ? 9.133 -39.75 -41.25 1 66.69 449 GLU A O 1
ATOM 3488 N N . GLU A 1 450 ? 8.18 -39.281 -39.281 1 66.62 450 GLU A N 1
ATOM 3489 C CA . GLU A 1 450 ? 8.891 -38.031 -39.219 1 66.62 450 GLU A CA 1
ATOM 3490 C C . GLU A 1 450 ? 10.391 -38.219 -39.031 1 66.62 450 GLU A C 1
ATOM 3492 O O . GLU A 1 450 ? 11.203 -37.438 -39.531 1 66.62 450 GLU A O 1
ATOM 3497 N N . THR A 1 451 ? 10.75 -39.219 -38.312 1 70.12 451 THR A N 1
ATOM 3498 C CA . THR A 1 451 ? 12.164 -39.531 -38.094 1 70.12 451 THR A CA 1
ATOM 3499 C C . THR A 1 451 ? 12.812 -40 -39.375 1 70.12 451 THR A C 1
ATOM 3501 O O . THR A 1 451 ? 14 -39.781 -39.625 1 70.12 451 THR A O 1
ATOM 3504 N N . ARG A 1 452 ? 12.117 -40.625 -40.156 1 64.06 452 ARG A N 1
ATOM 3505 C CA . ARG A 1 452 ? 12.664 -41.156 -41.406 1 64.06 452 ARG A CA 1
ATOM 3506 C C . ARG A 1 452 ? 12.977 -40.031 -42.375 1 64.06 452 ARG A C 1
ATOM 3508 O O . ARG A 1 452 ? 13.867 -40.156 -43.219 1 64.06 452 ARG A O 1
ATOM 3515 N N . ARG A 1 453 ? 12.258 -39.031 -42.219 1 60.62 453 ARG A N 1
ATOM 3516 C CA . ARG A 1 453 ? 12.461 -37.906 -43.125 1 60.62 453 ARG A CA 1
ATOM 3517 C C . ARG A 1 453 ? 13.773 -37.188 -42.812 1 60.62 453 ARG A C 1
ATOM 3519 O O . ARG A 1 453 ? 14.281 -36.438 -43.625 1 60.62 453 ARG A O 1
ATOM 3526 N N . LEU A 1 454 ? 14.273 -37.375 -41.719 1 60 454 LEU A N 1
ATOM 3527 C CA . LEU A 1 454 ? 15.5 -36.688 -41.344 1 60 454 LEU A CA 1
ATOM 3528 C C . LEU A 1 454 ? 16.719 -37.406 -41.938 1 60 454 LEU A C 1
ATOM 3530 O O . LEU A 1 454 ? 16.828 -38.625 -41.844 1 60 454 LEU A O 1
ATOM 3534 N N . SER A 1 455 ? 17.469 -36.812 -42.844 1 55.28 455 SER A N 1
ATOM 3535 C CA . SER A 1 455 ? 18.594 -37.344 -43.594 1 55.28 455 SER A CA 1
ATOM 3536 C C . SER A 1 455 ? 19.812 -37.562 -42.719 1 55.28 455 SER A C 1
ATOM 3538 O O . SER A 1 455 ? 20.547 -38.562 -42.875 1 55.28 455 SER A O 1
ATOM 3540 N N . ASN A 1 456 ? 20.172 -36.656 -41.938 1 57 456 ASN A N 1
ATOM 3541 C CA . ASN A 1 456 ? 21.422 -36.75 -41.188 1 57 456 ASN A CA 1
ATOM 3542 C C . ASN A 1 456 ? 21.281 -37.688 -39.969 1 57 456 ASN A C 1
ATOM 3544 O O . ASN A 1 456 ? 20.438 -37.469 -39.125 1 57 456 ASN A O 1
ATOM 3548 N N . LEU A 1 457 ? 22.016 -38.844 -39.938 1 54.31 457 LEU A N 1
ATOM 3549 C CA . LEU A 1 457 ? 21.953 -39.969 -39.031 1 54.31 457 LEU A CA 1
ATOM 3550 C C . LEU A 1 457 ? 22.062 -39.5 -37.594 1 54.31 457 LEU A C 1
ATOM 3552 O O . LEU A 1 457 ? 21.344 -39.969 -36.719 1 54.31 457 LEU A O 1
ATOM 3556 N N . GLY A 1 458 ? 23.062 -38.688 -37.312 1 58.31 458 GLY A N 1
ATOM 3557 C CA . GLY A 1 458 ? 23.25 -38.25 -35.938 1 58.31 458 GLY A CA 1
ATOM 3558 C C . GLY A 1 458 ? 22.062 -37.5 -35.375 1 58.31 458 GLY A C 1
ATOM 3559 O O . GLY A 1 458 ? 21.641 -37.75 -34.25 1 58.31 458 GLY A O 1
ATOM 3560 N N . GLN A 1 459 ? 21.516 -36.812 -36.25 1 62.81 459 GLN A N 1
ATOM 3561 C CA . GLN A 1 459 ? 20.359 -36 -35.906 1 62.81 459 GLN A CA 1
ATOM 3562 C C . GLN A 1 459 ? 19.094 -36.844 -35.812 1 62.81 459 GLN A C 1
ATOM 3564 O O . GLN A 1 459 ? 18.203 -36.562 -35 1 62.81 459 GLN A O 1
ATOM 3569 N N . LYS A 1 460 ? 19.219 -37.844 -36.531 1 67.62 460 LYS A N 1
ATOM 3570 C CA . LYS A 1 460 ? 18.047 -38.719 -36.625 1 67.62 460 LYS A CA 1
ATOM 3571 C C . LYS A 1 460 ? 17.766 -39.406 -35.281 1 67.62 460 LYS A C 1
ATOM 3573 O O . LYS A 1 460 ? 16.625 -39.469 -34.812 1 67.62 460 LYS A O 1
ATOM 3578 N N . ARG A 1 461 ? 18.844 -39.938 -34.688 1 67.81 461 ARG A N 1
ATOM 3579 C CA . ARG A 1 461 ? 18.656 -40.688 -33.469 1 67.81 461 ARG A CA 1
ATOM 3580 C C . ARG A 1 461 ? 18.172 -39.781 -32.344 1 67.81 461 ARG A C 1
ATOM 3582 O O . ARG A 1 461 ? 17.297 -40.156 -31.562 1 67.81 461 ARG A O 1
ATOM 3589 N N . ILE A 1 462 ? 18.766 -38.656 -32.406 1 70.25 462 ILE A N 1
ATOM 3590 C CA . ILE A 1 462 ? 18.422 -37.719 -31.328 1 70.25 462 ILE A CA 1
ATOM 3591 C C . ILE A 1 462 ? 16.984 -37.25 -31.5 1 70.25 462 ILE A C 1
ATOM 3593 O O . ILE A 1 462 ? 16.219 -37.219 -30.531 1 70.25 462 ILE A O 1
ATOM 3597 N N . ASN A 1 463 ? 16.688 -36.906 -32.656 1 69.75 463 ASN A N 1
ATOM 3598 C CA . ASN A 1 463 ? 15.32 -36.469 -32.938 1 69.75 463 ASN A CA 1
ATOM 3599 C C . ASN A 1 463 ? 14.312 -37.594 -32.688 1 69.75 463 ASN A C 1
ATOM 3601 O O . ASN A 1 463 ? 13.203 -37.344 -32.219 1 69.75 463 ASN A O 1
ATOM 3605 N N . GLU A 1 464 ? 14.781 -38.75 -32.969 1 72.06 464 GLU A N 1
ATOM 3606 C CA . GLU A 1 464 ? 13.914 -39.906 -32.688 1 72.06 464 GLU A CA 1
ATOM 3607 C C . GLU A 1 464 ? 13.641 -40.062 -31.203 1 72.06 464 GLU A C 1
ATOM 3609 O O . GLU A 1 464 ? 12.5 -40.281 -30.797 1 72.06 464 GLU A O 1
ATOM 3614 N N . ILE A 1 465 ? 14.633 -39.844 -30.469 1 72.88 465 ILE A N 1
ATOM 3615 C CA . ILE A 1 465 ? 14.477 -40 -29.016 1 72.88 465 ILE A CA 1
ATOM 3616 C C . ILE A 1 465 ? 13.562 -38.875 -28.484 1 72.88 465 ILE A C 1
ATOM 3618 O O . ILE A 1 465 ? 12.672 -39.156 -27.672 1 72.88 465 ILE A O 1
ATOM 3622 N N . ILE A 1 466 ? 13.75 -37.781 -28.984 1 73.06 466 ILE A N 1
ATOM 3623 C CA . ILE A 1 466 ? 12.945 -36.625 -28.547 1 73.06 466 ILE A CA 1
ATOM 3624 C C . ILE A 1 466 ? 11.484 -36.875 -28.906 1 73.06 466 ILE A C 1
ATOM 3626 O O . ILE A 1 466 ? 10.586 -36.656 -28.078 1 73.06 466 ILE A O 1
ATOM 3630 N N . LEU A 1 467 ? 11.289 -37.281 -30.094 1 75.5 467 LEU A N 1
ATOM 3631 C CA . LEU A 1 467 ? 9.922 -37.5 -30.547 1 75.5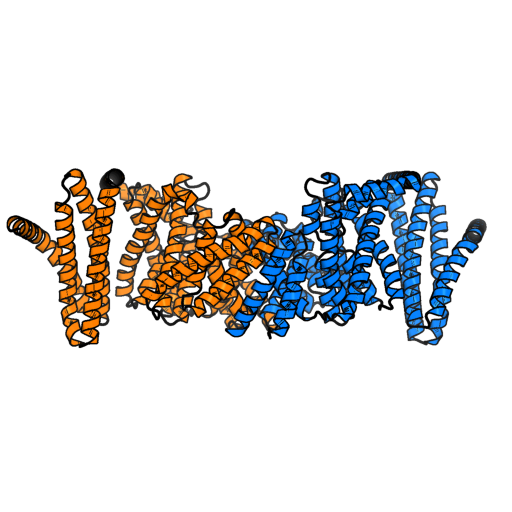 467 LEU A CA 1
ATOM 3632 C C . LEU A 1 467 ? 9.25 -38.625 -29.75 1 75.5 467 LEU A C 1
ATOM 3634 O O . LEU A 1 467 ? 8.055 -38.531 -29.453 1 75.5 467 LEU A O 1
ATOM 3638 N N . TRP A 1 468 ? 10.047 -39.594 -29.344 1 73.31 468 TRP A N 1
ATOM 3639 C CA . TRP A 1 468 ? 9.469 -40.688 -28.562 1 73.31 468 TRP A CA 1
ATOM 3640 C C . TRP A 1 468 ? 9.125 -40.219 -27.141 1 73.31 468 TRP A C 1
ATOM 3642 O O . TRP A 1 468 ? 8.125 -40.656 -26.562 1 73.31 468 TRP A O 1
ATOM 3652 N N . ILE A 1 469 ? 9.93 -39.375 -26.656 1 72.5 469 ILE A N 1
ATOM 3653 C CA . ILE A 1 469 ? 9.641 -38.812 -25.328 1 72.5 469 ILE A CA 1
ATOM 3654 C C . ILE A 1 469 ? 8.336 -38 -25.391 1 72.5 469 ILE A C 1
ATOM 3656 O O . ILE A 1 469 ? 7.465 -38.156 -24.531 1 72.5 469 ILE A O 1
ATOM 3660 N N . ILE A 1 470 ? 8.219 -37.281 -26.375 1 74.06 470 ILE A N 1
ATOM 3661 C CA . ILE A 1 470 ? 7.02 -36.469 -26.547 1 74.06 470 ILE A CA 1
ATOM 3662 C C . ILE A 1 470 ? 5.812 -37.375 -26.75 1 74.06 470 ILE A C 1
ATOM 3664 O O . ILE A 1 470 ? 4.738 -37.125 -26.203 1 74.06 470 ILE A O 1
ATOM 3668 N N . TYR A 1 471 ? 6.082 -38.375 -27.547 1 73.19 471 TYR A N 1
ATOM 3669 C CA . TYR A 1 471 ? 5.047 -39.375 -27.797 1 73.19 471 TYR A CA 1
ATOM 3670 C C . TYR A 1 471 ? 4.543 -39.969 -26.5 1 73.19 471 TYR A C 1
ATOM 3672 O O . TYR A 1 471 ? 3.334 -40.094 -26.281 1 73.19 471 TYR A O 1
ATOM 3680 N N . VAL A 1 472 ? 5.469 -40.312 -25.609 1 71.12 472 VAL A N 1
ATOM 3681 C CA . VAL A 1 472 ? 5.098 -40.938 -24.359 1 71.12 472 VAL A CA 1
ATOM 3682 C C . VAL A 1 472 ? 4.27 -40 -23.5 1 71.12 472 VAL A C 1
ATOM 3684 O O . VAL A 1 472 ? 3.242 -40.375 -22.953 1 71.12 472 VAL A O 1
ATOM 3687 N N . PHE A 1 473 ? 4.609 -38.844 -23.453 1 72.06 473 PHE A N 1
ATOM 3688 C CA . PHE A 1 473 ? 3.895 -37.875 -22.641 1 72.06 473 PHE A CA 1
ATOM 3689 C C . PHE A 1 473 ? 2.5 -37.625 -23.203 1 72.06 473 PHE A C 1
ATOM 3691 O O . PHE A 1 473 ? 1.521 -37.562 -22.453 1 72.06 473 PHE A O 1
ATOM 3698 N N . ILE A 1 474 ? 2.453 -37.469 -24.453 1 71.75 474 ILE A N 1
ATOM 3699 C CA . ILE A 1 474 ? 1.175 -37.188 -25.094 1 71.75 474 ILE A CA 1
ATOM 3700 C C . ILE A 1 474 ? 0.242 -38.375 -24.938 1 71.75 474 ILE A C 1
ATOM 3702 O O . ILE A 1 474 ? -0.938 -38.219 -24.625 1 71.75 474 ILE A O 1
ATOM 3706 N N . THR A 1 475 ? 0.841 -39.5 -25.125 1 70.81 475 THR A N 1
ATOM 3707 C CA . THR A 1 475 ? 0.034 -40.719 -25.078 1 70.81 475 THR A CA 1
ATOM 3708 C C . THR A 1 475 ? -0.464 -40.969 -23.656 1 70.81 475 THR A C 1
ATOM 3710 O O . THR A 1 475 ? -1.62 -41.375 -23.469 1 70.81 475 THR A O 1
ATOM 3713 N N . ILE A 1 476 ? 0.38 -40.781 -22.703 1 69.62 476 ILE A N 1
ATOM 3714 C CA . ILE A 1 476 ? -0.028 -41 -21.312 1 69.62 476 ILE A CA 1
ATOM 3715 C C . ILE A 1 476 ? -1.188 -40.062 -20.969 1 69.62 476 ILE A C 1
ATOM 3717 O O . ILE A 1 476 ? -2.191 -40.5 -20.391 1 69.62 476 ILE A O 1
ATOM 3721 N N . ASN A 1 477 ? -1.124 -38.906 -21.297 1 71 477 ASN A N 1
ATOM 3722 C CA . ASN A 1 477 ? -2.172 -37.938 -20.984 1 71 477 ASN A CA 1
ATOM 3723 C C . ASN A 1 477 ? -3.461 -38.25 -21.734 1 71 477 ASN A C 1
ATOM 3725 O O . ASN A 1 477 ? -4.559 -38.062 -21.203 1 71 477 ASN A O 1
ATOM 3729 N N . PHE A 1 478 ? -3.258 -38.656 -22.969 1 72.56 478 PHE A N 1
ATOM 3730 C CA . PHE A 1 478 ? -4.41 -39.062 -23.766 1 72.56 478 PHE A CA 1
ATOM 3731 C C . PHE A 1 478 ? -5.121 -40.25 -23.156 1 72.56 478 PHE A C 1
ATOM 3733 O O . PHE A 1 478 ? -6.352 -40.281 -23.047 1 72.56 478 PHE A O 1
ATOM 3740 N N . GLU A 1 479 ? -4.293 -41.156 -22.703 1 66.44 479 GLU A N 1
ATOM 3741 C CA . GLU A 1 479 ? -4.875 -42.344 -22.094 1 66.44 479 GLU A CA 1
ATOM 3742 C C . GLU A 1 479 ? -5.605 -42 -20.797 1 66.44 479 GLU A C 1
ATOM 3744 O O . GLU A 1 479 ? -6.684 -42.531 -20.531 1 66.44 479 GLU A O 1
ATOM 3749 N N . ILE A 1 480 ? -5.031 -41.219 -20.141 1 71 480 ILE A N 1
ATOM 3750 C CA . ILE A 1 480 ? -5.652 -40.812 -18.891 1 71 480 ILE A CA 1
ATOM 3751 C C . ILE A 1 480 ? -6.98 -40.094 -19.188 1 71 480 ILE A C 1
ATOM 3753 O O . ILE A 1 480 ? -7.973 -40.312 -18.484 1 71 480 ILE A O 1
ATOM 3757 N N . PHE A 1 481 ? -6.996 -39.312 -20.141 1 72 481 PHE A N 1
ATOM 3758 C CA . PHE A 1 481 ? -8.203 -38.594 -20.531 1 72 481 PHE A CA 1
ATOM 3759 C C . PHE A 1 481 ? -9.297 -39.562 -20.969 1 72 481 PHE A C 1
ATOM 3761 O O . PHE A 1 481 ? -10.461 -39.406 -20.594 1 72 481 PHE A O 1
ATOM 3768 N N . ILE A 1 482 ? -8.914 -40.531 -21.75 1 66.44 482 ILE A N 1
ATOM 3769 C CA . ILE A 1 482 ? -9.875 -41.5 -22.25 1 66.44 482 ILE A CA 1
ATOM 3770 C C . ILE A 1 482 ? -10.406 -42.344 -21.094 1 66.44 482 ILE A C 1
ATOM 3772 O O . ILE A 1 482 ? -11.602 -42.656 -21.031 1 66.44 482 ILE A O 1
ATOM 3776 N N . VAL A 1 483 ? -9.5 -42.625 -20.188 1 64.81 483 VAL A N 1
ATOM 3777 C CA . VAL A 1 483 ? -9.898 -43.406 -19.016 1 64.81 483 VAL A CA 1
ATOM 3778 C C . VAL A 1 483 ? -10.93 -42.656 -18.203 1 64.81 483 VAL A C 1
ATOM 3780 O O . VAL A 1 483 ? -11.875 -43.219 -17.672 1 64.81 483 VAL A O 1
ATOM 3783 N N . ARG A 1 484 ? -10.75 -41.5 -18.109 1 69.62 484 ARG A N 1
ATOM 3784 C CA . ARG A 1 484 ? -11.672 -40.656 -17.344 1 69.62 484 ARG A CA 1
ATOM 3785 C C . ARG A 1 484 ? -13.055 -40.625 -18 1 69.62 484 ARG A C 1
ATOM 3787 O O . ARG A 1 484 ? -14.07 -40.594 -17.312 1 69.62 484 ARG A O 1
ATOM 3794 N N . ILE A 1 485 ? -12.992 -40.5 -19.234 1 62.88 485 ILE A N 1
ATOM 3795 C CA . ILE A 1 485 ? -14.258 -40.531 -19.969 1 62.88 485 ILE A CA 1
ATOM 3796 C C . ILE A 1 485 ? -14.953 -41.875 -19.75 1 62.88 485 ILE A C 1
ATOM 3798 O O . ILE A 1 485 ? -16.172 -41.906 -19.531 1 62.88 485 ILE A O 1
ATOM 3802 N N . ILE A 1 486 ? -14.039 -42.844 -19.75 1 57.94 486 ILE A N 1
ATOM 3803 C CA . ILE A 1 486 ? -14.578 -44.219 -19.594 1 57.94 486 ILE A CA 1
ATOM 3804 C C . ILE A 1 486 ? -14.992 -44.438 -18.141 1 57.94 486 ILE A C 1
ATOM 3806 O O . ILE A 1 486 ? -15.977 -45.125 -17.859 1 57.94 486 ILE A O 1
ATOM 3810 N N . SER A 1 487 ? -13.992 -44.094 -17.234 1 57.34 487 SER A N 1
ATOM 3811 C CA . SER A 1 487 ? -14.227 -44.344 -15.82 1 57.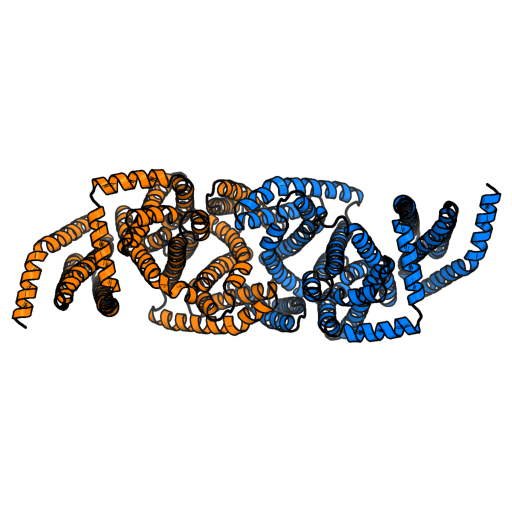34 487 SER A CA 1
ATOM 3812 C C . SER A 1 487 ? -15.547 -43.75 -15.359 1 57.34 487 SER A C 1
ATOM 3814 O O . SER A 1 487 ? -16.109 -44.156 -14.344 1 57.34 487 SER A O 1
ATOM 3816 N N . GLU A 1 488 ? -15.656 -42.594 -15.727 1 52.41 488 GLU A N 1
ATOM 3817 C CA . GLU A 1 488 ? -17.062 -42.344 -15.391 1 52.41 488 GLU A CA 1
ATOM 3818 C C . GLU A 1 488 ? -17.922 -43.562 -15.703 1 52.41 488 GLU A C 1
ATOM 3820 O O . GLU A 1 488 ? -19.031 -43.688 -15.18 1 52.41 488 GLU A O 1
ATOM 3825 N N . LEU A 1 489 ? -17.109 -44.531 -16.422 1 44.16 489 LEU A N 1
ATOM 3826 C CA . LEU A 1 489 ? -17.562 -45.906 -16.594 1 44.16 489 LEU A CA 1
ATOM 3827 C C . LEU A 1 489 ? -16.766 -46.844 -15.695 1 44.16 489 LEU A C 1
ATOM 3829 O O . LEU A 1 489 ? -15.727 -46.469 -15.156 1 44.16 489 LEU A O 1
ATOM 3833 N N . ASN A 1 490 ? -17.016 -48.312 -15.438 1 43.66 490 ASN A N 1
ATOM 3834 C CA . ASN A 1 490 ? -16.438 -49.312 -14.547 1 43.66 490 ASN A CA 1
ATOM 3835 C C . ASN A 1 490 ? -14.922 -49.344 -14.648 1 43.66 490 ASN A C 1
ATOM 3837 O O . ASN A 1 490 ? -14.367 -49.375 -15.75 1 43.66 490 ASN A O 1
ATOM 3841 N N . TYR A 1 491 ? -14.094 -49.062 -13.625 1 43.69 491 TYR A N 1
ATOM 3842 C CA . TYR A 1 491 ? -12.656 -48.969 -13.398 1 43.69 491 TYR A CA 1
ATOM 3843 C C . TYR A 1 491 ? -11.914 -50.094 -14.117 1 43.69 491 TYR A C 1
ATOM 3845 O O . TYR A 1 491 ? -10.789 -49.906 -14.578 1 43.69 491 TYR A O 1
ATOM 3853 N N . TYR A 1 492 ? -12.461 -51.312 -14.172 1 44.22 492 TYR A N 1
ATOM 3854 C CA . TYR A 1 492 ? -11.797 -52.469 -14.727 1 44.22 492 TYR A CA 1
ATOM 3855 C C . TYR A 1 492 ? -11.461 -52.281 -16.203 1 44.22 492 TYR A C 1
ATOM 3857 O O . TYR A 1 492 ? -10.414 -52.75 -16.672 1 44.22 492 TYR A O 1
ATOM 3865 N N . VAL A 1 493 ? -12.234 -51.562 -16.797 1 41.91 493 VAL A N 1
ATOM 3866 C CA . VAL A 1 493 ? -12.062 -51.406 -18.234 1 41.91 493 VAL A CA 1
ATOM 3867 C C . VAL A 1 493 ? -10.875 -50.469 -18.5 1 41.91 493 VAL A C 1
ATOM 3869 O O . VAL A 1 493 ? -10.141 -50.656 -19.469 1 41.91 493 VAL A O 1
ATOM 3872 N N . ILE A 1 494 ? -10.5 -49.688 -17.5 1 44.66 494 ILE A N 1
ATOM 3873 C CA . ILE A 1 494 ? -9.414 -48.719 -17.594 1 44.66 494 ILE A CA 1
ATOM 3874 C C . ILE A 1 494 ? -8.07 -49.438 -17.578 1 44.66 494 ILE A C 1
ATOM 3876 O O . ILE A 1 494 ? -7.207 -49.188 -18.422 1 44.66 494 ILE A O 1
ATOM 3880 N N . TYR A 1 495 ? -7.996 -50.219 -16.578 1 44.34 495 TYR A N 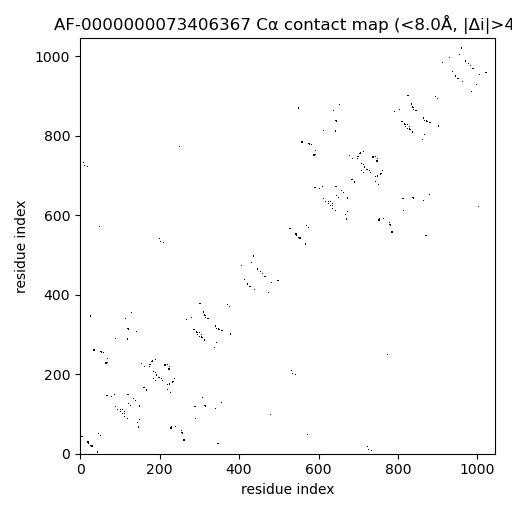1
ATOM 3881 C CA . TYR A 1 495 ? -6.75 -50.938 -16.406 1 44.34 495 TYR A CA 1
ATOM 3882 C C . TYR A 1 495 ? -6.465 -51.812 -17.625 1 44.34 495 TYR A C 1
ATOM 3884 O O . TYR A 1 495 ? -5.324 -51.906 -18.078 1 44.34 495 TYR A O 1
ATOM 3892 N N . LEU A 1 496 ? -7.527 -52.344 -18.156 1 45.06 496 LEU A N 1
ATOM 3893 C CA . LEU A 1 496 ? -7.367 -53.219 -19.312 1 45.06 496 LEU A CA 1
ATOM 3894 C C . LEU A 1 496 ? -6.973 -52.438 -20.547 1 45.06 496 LEU A C 1
ATOM 3896 O O . LEU A 1 496 ? -6.145 -52.875 -21.344 1 45.06 496 LEU A O 1
ATOM 3900 N N . GLY A 1 497 ? -7.426 -51.25 -20.656 1 43.81 497 GLY A N 1
ATOM 3901 C CA . GLY A 1 497 ? -7.09 -50.406 -21.812 1 43.81 497 GLY A CA 1
ATOM 3902 C C . GLY A 1 497 ? -5.645 -49.938 -21.797 1 43.81 497 GLY A C 1
ATOM 3903 O O . GLY A 1 497 ? -4.961 -50.031 -22.828 1 43.81 497 GLY A O 1
ATOM 3904 N N . ILE A 1 498 ? -5.191 -49.5 -20.625 1 47.69 498 ILE A N 1
ATOM 3905 C CA . ILE A 1 498 ? -3.803 -49.094 -20.5 1 47.69 498 ILE A CA 1
ATOM 3906 C C . ILE A 1 498 ? -2.875 -50.25 -20.766 1 47.69 498 ILE A C 1
ATOM 3908 O O . ILE A 1 498 ? -1.883 -50.125 -21.484 1 47.69 498 ILE A O 1
ATOM 3912 N N . LEU A 1 499 ? -3.217 -51.375 -20.156 1 46.44 499 LEU A N 1
ATOM 3913 C CA . LEU A 1 499 ? -2.41 -52.594 -20.359 1 46.44 499 LEU A CA 1
ATOM 3914 C C . LEU A 1 499 ? -2.361 -52.969 -21.828 1 46.44 499 LEU A C 1
ATOM 3916 O O . LEU A 1 499 ? -1.298 -53.312 -22.344 1 46.44 499 LEU A O 1
ATOM 3920 N N . VAL A 1 500 ? -3.447 -52.875 -22.469 1 46.38 500 VAL A N 1
ATOM 3921 C CA . VAL A 1 500 ? -3.514 -53.281 -23.875 1 46.38 500 VAL A CA 1
ATOM 3922 C C . VAL A 1 500 ? -2.742 -52.281 -24.719 1 46.38 500 VAL A C 1
ATOM 3924 O O . VAL A 1 500 ? -2.025 -52.656 -25.656 1 46.38 500 VAL A O 1
ATOM 3927 N N . SER A 1 501 ? -2.797 -51.062 -24.359 1 46.16 501 SER A N 1
ATOM 3928 C CA . SER A 1 501 ? -2.084 -50.031 -25.125 1 46.16 501 SER A CA 1
ATOM 3929 C C . SER A 1 501 ? -0.574 -50.219 -25 1 46.16 501 SER A C 1
ATOM 3931 O O . SER A 1 501 ? 0.148 -50.094 -26 1 46.16 501 SER A O 1
ATOM 3933 N N . ILE A 1 502 ? -0.15 -50.469 -23.859 1 48.19 502 ILE A N 1
ATOM 3934 C CA . ILE A 1 502 ? 1.268 -50.719 -23.625 1 48.19 502 ILE A CA 1
ATOM 3935 C C . ILE A 1 502 ? 1.708 -51.938 -24.406 1 48.19 502 ILE A C 1
ATOM 3937 O O . ILE A 1 502 ? 2.77 -51.938 -25.031 1 48.19 502 ILE A O 1
ATOM 3941 N N . ILE A 1 503 ? 0.924 -53 -24.328 1 47.72 503 ILE A N 1
ATOM 3942 C CA . ILE A 1 503 ? 1.244 -54.25 -25.016 1 47.72 503 ILE A CA 1
ATOM 3943 C C . ILE A 1 503 ? 1.308 -54 -26.516 1 47.72 503 ILE A C 1
ATOM 3945 O O . ILE A 1 503 ? 2.221 -54.5 -27.188 1 47.72 503 ILE A O 1
ATOM 3949 N N . VAL A 1 504 ? 0.39 -53.312 -26.953 1 45.81 504 VAL A N 1
ATOM 3950 C CA . VAL A 1 504 ? 0.344 -53.062 -28.391 1 45.81 504 VAL A CA 1
ATOM 3951 C C . VAL A 1 504 ? 1.573 -52.25 -28.812 1 45.81 504 VAL A C 1
ATOM 3953 O O . VAL A 1 504 ? 2.186 -52.562 -29.844 1 45.81 504 VAL A O 1
ATOM 3956 N N . ILE A 1 505 ? 1.985 -51.344 -28.016 1 47.28 505 ILE A N 1
ATOM 3957 C CA . ILE A 1 505 ? 3.16 -50.531 -28.312 1 47.28 505 ILE A CA 1
ATOM 3958 C C . ILE A 1 505 ? 4.402 -51.438 -28.344 1 47.28 505 ILE A C 1
ATOM 3960 O O . ILE A 1 505 ? 5.238 -51.312 -29.25 1 47.28 505 ILE A O 1
ATOM 3964 N N . VAL A 1 506 ? 4.512 -52.188 -27.328 1 47.69 506 VAL A N 1
ATOM 3965 C CA . VAL A 1 506 ? 5.68 -53.062 -27.203 1 47.69 506 VAL A CA 1
ATOM 3966 C C . VAL A 1 506 ? 5.699 -54.062 -28.359 1 47.69 506 VAL A C 1
ATOM 3968 O O . VAL A 1 506 ? 6.75 -54.312 -28.953 1 47.69 506 VAL A O 1
ATOM 3971 N N . ILE A 1 507 ? 4.555 -54.656 -28.578 1 47.16 507 ILE A N 1
ATOM 3972 C CA . ILE A 1 507 ? 4.512 -55.719 -29.578 1 47.16 507 ILE A CA 1
ATOM 3973 C C . ILE A 1 507 ? 4.605 -55.125 -30.969 1 47.16 507 ILE A C 1
ATOM 3975 O O . ILE A 1 507 ? 5.297 -55.656 -31.844 1 47.16 507 ILE A O 1
ATOM 3979 N N . MET A 1 508 ? 3.91 -54.094 -31.141 1 42.44 508 MET A N 1
ATOM 3980 C CA . MET A 1 508 ? 3.76 -53.625 -32.5 1 42.44 508 MET A CA 1
ATOM 3981 C C . MET A 1 508 ? 4.938 -52.75 -32.906 1 42.44 508 MET A C 1
ATOM 3983 O O . MET A 1 508 ? 5.039 -52.344 -34.062 1 42.44 508 MET A O 1
ATOM 3987 N N . TYR A 1 509 ? 5.75 -52.375 -32 1 45.97 509 TYR A N 1
ATOM 3988 C CA . TYR A 1 509 ? 6.914 -51.562 -32.375 1 45.97 509 TYR A CA 1
ATOM 3989 C C . TYR A 1 509 ? 7.715 -52.25 -33.469 1 45.97 509 TYR A C 1
ATOM 3991 O O . TYR A 1 509 ? 8.086 -51.594 -34.469 1 45.97 509 TYR A O 1
ATOM 3999 N N . GLN A 1 510 ? 7.996 -53.469 -33.188 1 48.69 510 GLN A N 1
ATOM 4000 C CA . GLN A 1 510 ? 8.797 -54.156 -34.219 1 48.69 510 GLN A CA 1
ATOM 4001 C C . GLN A 1 510 ? 8.039 -54.281 -35.531 1 48.69 510 GLN A C 1
ATOM 4003 O O . GLN A 1 510 ? 8.609 -54.125 -36.594 1 48.69 510 GLN A O 1
ATOM 4008 N N . ARG A 1 511 ? 6.75 -54.562 -35.406 1 48.34 511 ARG A N 1
ATOM 4009 C CA . ARG A 1 511 ? 5.977 -54.781 -36.594 1 48.34 511 ARG A CA 1
ATOM 4010 C C . ARG A 1 511 ? 5.656 -53.5 -37.312 1 48.34 511 ARG A C 1
ATOM 4012 O O . ARG A 1 511 ? 5.605 -53.438 -38.562 1 48.34 511 ARG A O 1
ATOM 4019 N N . LEU A 1 512 ? 5.449 -52.531 -36.625 1 48.47 512 LEU A N 1
ATOM 4020 C CA . LEU A 1 512 ? 5.145 -51.219 -37.219 1 48.47 512 LEU A CA 1
ATOM 4021 C C . LEU A 1 512 ? 6.336 -50.688 -38 1 48.47 512 LEU A C 1
ATOM 4023 O O . LEU A 1 512 ? 6.168 -50.125 -39.094 1 48.47 512 LEU A O 1
ATOM 4027 N N . ASN A 1 513 ? 7.5 -50.906 -37.469 1 47.78 513 ASN A N 1
ATOM 4028 C CA . ASN A 1 513 ? 8.703 -50.562 -38.219 1 47.78 513 ASN A CA 1
ATOM 4029 C C . ASN A 1 513 ? 8.758 -51.312 -39.562 1 47.78 513 ASN A C 1
ATOM 4031 O O . ASN A 1 513 ? 9.133 -50.719 -40.594 1 47.78 513 ASN A O 1
ATOM 4035 N N . THR A 1 514 ? 8.375 -52.562 -39.469 1 50.38 514 THR A N 1
ATOM 4036 C CA . THR A 1 514 ? 8.406 -53.344 -40.719 1 50.38 514 THR A CA 1
ATOM 4037 C C . THR A 1 514 ? 7.309 -52.875 -41.656 1 50.38 514 THR A C 1
ATOM 4039 O O . THR A 1 514 ? 7.527 -52.812 -42.875 1 50.38 514 THR A O 1
ATOM 4042 N N . PHE A 1 515 ? 6.18 -52.531 -41.156 1 47.56 515 PHE A N 1
ATOM 4043 C CA . PHE A 1 515 ? 5.059 -52.094 -42 1 47.56 515 PHE A CA 1
ATOM 4044 C C . PHE A 1 515 ? 5.359 -50.75 -42.656 1 47.56 515 PHE A C 1
ATOM 4046 O O . PHE A 1 515 ? 5.102 -50.594 -43.844 1 47.56 515 PHE A O 1
ATOM 4053 N N . ILE A 1 516 ? 5.891 -49.906 -41.938 1 48.91 516 ILE A N 1
ATOM 4054 C CA . ILE A 1 516 ? 6.211 -48.594 -42.5 1 48.91 516 ILE A CA 1
ATOM 4055 C C . ILE A 1 516 ? 7.305 -48.719 -43.562 1 48.91 516 ILE A C 1
ATOM 4057 O O . ILE A 1 516 ? 7.246 -48.094 -44.625 1 48.91 516 ILE A O 1
ATOM 4061 N N . LYS A 1 517 ? 8.266 -49.562 -43.281 1 52.12 517 LYS A N 1
ATOM 4062 C CA . LYS A 1 517 ? 9.266 -49.844 -44.312 1 52.12 517 LYS A CA 1
ATOM 4063 C C . LYS A 1 517 ? 8.617 -50.406 -45.562 1 52.12 517 LYS A C 1
ATOM 4065 O O . LYS A 1 517 ? 9.016 -50.062 -46.688 1 52.12 517 LYS A O 1
ATOM 4070 N N . GLU A 1 518 ? 7.621 -51.219 -45.344 1 50.25 518 GLU A N 1
ATOM 4071 C CA . GLU A 1 518 ? 6.953 -51.812 -46.5 1 50.25 518 GLU A CA 1
ATOM 4072 C C . GLU A 1 518 ? 6.082 -50.812 -47.219 1 50.25 518 GLU A C 1
ATOM 4074 O O . GLU A 1 518 ? 6.004 -50.812 -48.438 1 50.25 518 GLU A O 1
ATOM 4079 N N . LEU A 1 519 ? 5.473 -49.938 -46.438 1 45.94 519 LEU A N 1
ATOM 4080 C CA . LEU A 1 519 ? 4.672 -48.875 -47.062 1 45.94 519 LEU A CA 1
ATOM 4081 C C . LEU A 1 519 ? 5.555 -47.938 -47.844 1 45.94 519 LEU A C 1
ATOM 4083 O O . LEU A 1 519 ? 5.164 -47.469 -48.938 1 45.94 519 LEU A O 1
ATOM 4087 N N . ASP A 1 520 ? 6.656 -47.594 -47.438 1 47.19 520 ASP A N 1
ATOM 4088 C CA . ASP A 1 520 ? 7.605 -46.75 -48.156 1 47.19 520 ASP A CA 1
ATOM 4089 C C . ASP A 1 520 ? 8.086 -47.438 -49.438 1 47.19 520 ASP A C 1
ATOM 4091 O O . ASP A 1 520 ? 8.32 -46.781 -50.438 1 47.19 520 ASP A O 1
ATOM 4095 N N . LYS A 1 521 ? 8.281 -48.781 -49.375 1 51.62 521 LYS A N 1
ATOM 4096 C CA . LYS A 1 521 ? 8.656 -49.5 -50.594 1 51.62 521 LYS A CA 1
ATOM 4097 C C . LYS A 1 521 ? 7.508 -49.5 -51.594 1 51.62 521 LYS A C 1
ATOM 4099 O O . LYS A 1 521 ? 7.738 -49.562 -52.812 1 51.62 521 LYS A O 1
ATOM 4104 N N . SER A 1 522 ? 6.359 -49.469 -51.031 1 41.5 522 SER A N 1
ATOM 4105 C CA . SER A 1 522 ? 5.242 -49.531 -51.969 1 41.5 522 SER A CA 1
ATOM 4106 C C . SER A 1 522 ? 4.93 -48.125 -52.531 1 41.5 522 SER A C 1
ATOM 4108 O O . SER A 1 522 ? 4.191 -48 -53.5 1 41.5 522 SER A O 1
ATOM 4110 N N . LEU A 1 523 ? 5.293 -47.062 -51.875 1 37.91 523 LEU A N 1
ATOM 4111 C CA . LEU A 1 523 ? 5.082 -45.75 -52.469 1 37.91 523 LEU A CA 1
ATOM 4112 C C . LEU A 1 523 ? 6.285 -45.344 -53.312 1 37.91 523 LEU A C 1
ATOM 4114 O O . LEU A 1 523 ? 7.43 -45.531 -52.906 1 37.91 523 LEU A O 1
ATOM 4118 N N . MET B 1 1 ? -24.328 -4.895 -5.941 1 46.41 1 MET B N 1
ATOM 4119 C CA . MET B 1 1 ? -22.922 -5.172 -5.637 1 46.41 1 MET B CA 1
ATOM 4120 C C . MET B 1 1 ? -22.016 -4.75 -6.789 1 46.41 1 MET B C 1
ATOM 4122 O O . MET B 1 1 ? -21 -4.086 -6.578 1 46.41 1 MET B O 1
ATOM 4126 N N . GLU B 1 2 ? -22.469 -5.176 -8.086 1 61.78 2 GLU B N 1
ATOM 4127 C CA . GLU B 1 2 ? -21.797 -4.844 -9.336 1 61.78 2 GLU B CA 1
ATOM 4128 C C . GLU B 1 2 ? -21.844 -3.34 -9.602 1 61.78 2 GLU B C 1
ATOM 4130 O O . GLU B 1 2 ? -20.859 -2.754 -10.047 1 61.78 2 GLU B O 1
ATOM 4135 N N . SER B 1 3 ? -22.781 -2.799 -8.82 1 80.88 3 SER B N 1
ATOM 4136 C CA . SER B 1 3 ? -23.016 -1.39 -9.117 1 80.88 3 SER B CA 1
ATOM 4137 C C . SER B 1 3 ? -22.062 -0.493 -8.336 1 80.88 3 SER B C 1
ATOM 4139 O O . SER B 1 3 ? -21.5 0.458 -8.883 1 80.88 3 SER B O 1
ATOM 4141 N N . GLN B 1 4 ? -21.75 -0.916 -7.145 1 88.06 4 GLN B N 1
ATOM 4142 C CA . GLN B 1 4 ? -20.875 -0.079 -6.328 1 88.06 4 GLN B CA 1
ATOM 4143 C C . GLN B 1 4 ? -19.438 -0.113 -6.84 1 88.06 4 GLN B C 1
ATOM 4145 O O . GLN B 1 4 ? -18.766 0.917 -6.871 1 88.06 4 GLN B O 1
ATOM 4150 N N . LEU B 1 5 ? -19.078 -1.277 -7.297 1 90.56 5 LEU B N 1
ATOM 4151 C CA . LEU B 1 5 ? -17.719 -1.424 -7.828 1 90.56 5 LEU B CA 1
ATOM 4152 C C . LEU B 1 5 ? -17.547 -0.592 -9.094 1 90.56 5 LEU B C 1
ATOM 4154 O O . LEU B 1 5 ? -16.484 -0.014 -9.32 1 90.56 5 LEU B O 1
ATOM 4158 N N . THR B 1 6 ? -18.594 -0.58 -9.875 1 92.38 6 THR B N 1
ATOM 4159 C CA . THR B 1 6 ? -18.562 0.213 -11.094 1 92.38 6 THR B CA 1
ATOM 4160 C C . THR B 1 6 ? -18.438 1.7 -10.773 1 92.38 6 THR B C 1
ATOM 4162 O O . THR B 1 6 ? -17.688 2.422 -11.422 1 92.38 6 THR B O 1
ATOM 4165 N N . LEU B 1 7 ? -19.172 2.074 -9.797 1 94.06 7 LEU B N 1
ATOM 4166 C CA . LEU B 1 7 ? -19.156 3.482 -9.414 1 94.06 7 LEU B CA 1
ATOM 4167 C C . LEU B 1 7 ? -17.812 3.869 -8.805 1 94.06 7 LEU B C 1
ATOM 4169 O O . LEU B 1 7 ? -17.312 4.973 -9.047 1 94.06 7 LEU B O 1
ATOM 4173 N N . ILE B 1 8 ? -17.25 2.99 -8.023 1 95.5 8 ILE B N 1
ATOM 4174 C CA . ILE B 1 8 ? -15.938 3.234 -7.438 1 95.5 8 ILE B CA 1
ATOM 4175 C C . ILE B 1 8 ? -14.891 3.35 -8.547 1 95.5 8 ILE B C 1
ATOM 4177 O O . ILE B 1 8 ? -14.031 4.234 -8.508 1 95.5 8 ILE B O 1
ATOM 4181 N N . THR B 1 9 ? -14.984 2.467 -9.5 1 94.44 9 THR B N 1
ATOM 4182 C CA . THR B 1 9 ? -14.047 2.463 -10.617 1 94.44 9 THR B CA 1
ATOM 4183 C C . THR B 1 9 ? -14.164 3.756 -11.422 1 94.44 9 THR B C 1
ATOM 4185 O O . THR B 1 9 ? -13.148 4.352 -11.789 1 94.44 9 THR B O 1
ATOM 4188 N N . LEU B 1 10 ? -15.352 4.129 -11.648 1 94.12 10 LEU B N 1
ATOM 4189 C CA . LEU B 1 10 ? -15.578 5.371 -12.383 1 94.12 10 LEU B CA 1
ATOM 4190 C C . LEU B 1 10 ? -14.992 6.562 -11.633 1 94.12 10 LEU B C 1
ATOM 4192 O O . LEU B 1 10 ? -14.375 7.441 -12.234 1 94.12 10 LEU B O 1
ATOM 4196 N N . THR B 1 11 ? -15.242 6.605 -10.391 1 95.38 11 THR B N 1
ATOM 4197 C CA . THR B 1 11 ? -14.711 7.68 -9.555 1 95.38 11 THR B CA 1
ATOM 4198 C C . THR B 1 11 ? -13.188 7.691 -9.586 1 95.38 11 THR B C 1
ATOM 4200 O O . THR B 1 11 ? -12.57 8.75 -9.656 1 95.38 11 THR B O 1
ATOM 4203 N N . LEU B 1 12 ? -12.633 6.512 -9.508 1 96.25 12 LEU B N 1
ATOM 4204 C CA . LEU B 1 12 ? -11.18 6.383 -9.547 1 96.25 12 LEU B CA 1
ATOM 4205 C C . LEU B 1 12 ? -10.633 6.844 -10.891 1 96.25 12 LEU B C 1
ATOM 4207 O O . LEU B 1 12 ? -9.578 7.484 -10.953 1 96.25 12 LEU B O 1
ATOM 4211 N N . VAL B 1 13 ? -11.297 6.52 -11.938 1 95.38 13 VAL B N 1
ATOM 4212 C CA . VAL B 1 13 ? -10.852 6.906 -13.273 1 95.38 13 VAL B CA 1
ATOM 4213 C C . VAL B 1 13 ? -10.875 8.43 -13.406 1 95.38 13 VAL B C 1
ATOM 4215 O O . VAL B 1 13 ? -9.922 9.031 -13.898 1 95.38 13 VAL B O 1
ATOM 4218 N N . ILE B 1 14 ? -11.922 9.023 -12.969 1 95.5 14 ILE B N 1
ATOM 4219 C CA . ILE B 1 14 ? -12.047 10.477 -13.008 1 95.5 14 ILE B CA 1
ATOM 4220 C C . ILE B 1 14 ? -10.938 11.109 -12.172 1 95.5 14 ILE B C 1
ATOM 4222 O O . ILE B 1 14 ? -10.281 12.055 -12.625 1 95.5 14 ILE B O 1
ATOM 4226 N N . ALA B 1 15 ? -10.789 10.602 -10.961 1 95.56 15 ALA B N 1
ATOM 4227 C CA . ALA B 1 15 ? -9.742 11.109 -10.078 1 95.56 15 ALA B CA 1
ATOM 4228 C C . ALA B 1 15 ? -8.367 10.977 -10.719 1 95.56 15 ALA B C 1
ATOM 4230 O O . ALA B 1 15 ? -7.512 11.852 -10.57 1 95.56 15 ALA B O 1
ATOM 4231 N N . THR B 1 16 ? -8.164 9.859 -11.43 1 94.69 16 THR B N 1
ATOM 4232 C CA . THR B 1 16 ? -6.871 9.602 -12.055 1 94.69 16 THR B CA 1
ATOM 4233 C C . THR B 1 16 ? -6.602 10.602 -13.18 1 94.69 16 THR B C 1
ATOM 4235 O O . THR B 1 16 ? -5.508 11.156 -13.273 1 94.69 16 THR B O 1
ATOM 4238 N N . ILE B 1 17 ? -7.516 10.797 -13.992 1 93.94 17 ILE B N 1
ATOM 4239 C CA . ILE B 1 17 ? -7.355 11.688 -15.133 1 93.94 17 ILE B CA 1
ATOM 4240 C C . ILE B 1 17 ? -7.051 13.102 -14.641 1 93.94 17 ILE B C 1
ATOM 4242 O O . ILE B 1 17 ? -6.059 13.711 -15.055 1 93.94 17 ILE B O 1
ATOM 4246 N N . PHE B 1 18 ? -7.801 13.57 -13.711 1 93 18 PHE B N 1
ATOM 4247 C CA . PHE B 1 18 ? -7.625 14.938 -13.211 1 93 18 PHE B CA 1
ATOM 4248 C C . PHE B 1 18 ? -6.426 15.016 -12.281 1 93 18 PHE B C 1
ATOM 4250 O O . PHE B 1 18 ? -5.719 16.031 -12.258 1 93 18 PHE B O 1
ATOM 4257 N N . GLY B 1 19 ? -6.27 13.977 -11.453 1 91.81 19 GLY B N 1
ATOM 4258 C CA . GLY B 1 19 ? -5.133 13.969 -10.547 1 91.81 19 GLY B CA 1
ATOM 4259 C C . GLY B 1 19 ? -3.797 13.977 -11.266 1 91.81 19 GLY B C 1
ATOM 4260 O O . GLY B 1 19 ? -2.902 14.75 -10.914 1 91.81 19 GLY B O 1
ATOM 4261 N N . VAL B 1 20 ? -3.684 13.164 -12.297 1 89.81 20 VAL B N 1
ATOM 4262 C CA . VAL B 1 20 ? -2.451 13.086 -13.07 1 89.81 20 VAL B CA 1
ATOM 4263 C C . VAL B 1 20 ? -2.25 14.383 -13.852 1 89.81 20 VAL B C 1
ATOM 4265 O O . VAL B 1 20 ? -1.124 14.875 -13.984 1 89.81 20 VAL B O 1
ATOM 4268 N N . ALA B 1 21 ? -3.242 14.961 -14.32 1 90.38 21 ALA B N 1
ATOM 4269 C CA . ALA B 1 21 ? -3.17 16.234 -15.047 1 90.38 21 ALA B CA 1
ATOM 4270 C C . ALA B 1 21 ? -2.639 17.344 -14.148 1 90.38 21 ALA B C 1
ATOM 4272 O O . ALA B 1 21 ? -1.79 18.141 -14.57 1 90.38 21 ALA B O 1
ATOM 4273 N N . LEU B 1 22 ? -3.158 17.422 -12.938 1 87.56 22 LEU B N 1
ATOM 4274 C CA . LEU B 1 22 ? -2.711 18.438 -11.992 1 87.56 22 LEU B CA 1
ATOM 4275 C C . LEU B 1 22 ? -1.254 18.203 -11.602 1 87.56 22 LEU B C 1
ATOM 4277 O O . LEU B 1 22 ? -0.471 19.156 -11.531 1 87.56 22 LEU B O 1
ATOM 4281 N N . SER B 1 23 ? -0.973 16.953 -11.383 1 85.25 23 SER B N 1
ATOM 4282 C CA . SER B 1 23 ? 0.373 16.609 -10.93 1 85.25 23 SER B CA 1
ATOM 4283 C C . SER B 1 23 ? 1.416 16.969 -11.984 1 85.25 23 SER B C 1
ATOM 4285 O O . SER B 1 23 ? 2.562 17.266 -11.648 1 85.25 23 SER B O 1
ATOM 4287 N N . ARG B 1 24 ? 1.069 16.922 -13.195 1 82.69 24 ARG B N 1
ATOM 4288 C CA . ARG B 1 24 ? 1.976 17.281 -14.281 1 82.69 24 ARG B CA 1
ATOM 4289 C C . ARG B 1 24 ? 2.439 18.719 -14.164 1 82.69 24 ARG B C 1
ATOM 4291 O O . ARG B 1 24 ? 3.543 19.062 -14.586 1 82.69 24 ARG B O 1
ATOM 4298 N N . PHE B 1 25 ? 1.604 19.5 -13.523 1 80.31 25 PHE B N 1
ATOM 4299 C CA . PHE B 1 25 ? 1.93 20.906 -13.336 1 80.31 25 PHE B CA 1
ATOM 4300 C C . PHE B 1 25 ? 2.451 21.172 -11.93 1 80.31 25 PHE B C 1
ATOM 4302 O O . PHE B 1 25 ? 2.457 22.312 -11.461 1 80.31 25 PHE B O 1
ATOM 4309 N N . ARG B 1 26 ? 2.654 20.109 -11.227 1 78.69 26 ARG B N 1
ATOM 4310 C CA . ARG B 1 26 ? 3.186 20.156 -9.867 1 78.69 26 ARG B CA 1
ATOM 4311 C C . ARG B 1 26 ? 2.162 20.75 -8.898 1 78.69 26 ARG B C 1
ATOM 4313 O O . ARG B 1 26 ? 2.518 21.5 -7.996 1 78.69 26 ARG B O 1
ATOM 4320 N N . ILE B 1 27 ? 0.995 20.656 -9.297 1 82.75 27 ILE B N 1
ATOM 4321 C CA . ILE B 1 27 ? -0.12 20.969 -8.414 1 82.75 27 ILE B CA 1
ATOM 4322 C C . ILE B 1 27 ? -0.572 19.719 -7.668 1 82.75 27 ILE B C 1
ATOM 4324 O O . ILE B 1 27 ? -0.54 18.625 -8.219 1 82.75 27 ILE B O 1
ATOM 4328 N N . SER B 1 28 ? -0.84 19.891 -6.391 1 83.19 28 SER B N 1
ATOM 4329 C CA . SER B 1 28 ? -1.327 18.781 -5.594 1 83.19 28 SER B CA 1
ATOM 4330 C C . SER B 1 28 ? -2.52 18.094 -6.262 1 83.19 28 SER B C 1
ATOM 4332 O O . SER B 1 28 ? -3.418 18.766 -6.77 1 83.19 28 SER B O 1
ATOM 4334 N N . PRO B 1 29 ? -2.502 16.781 -6.289 1 89.62 29 PRO B N 1
ATOM 4335 C CA . PRO B 1 29 ? -3.621 16.078 -6.91 1 89.62 29 PRO B CA 1
ATOM 4336 C C . PRO B 1 29 ? -4.844 15.984 -6 1 89.62 29 PRO B C 1
ATOM 4338 O O . PRO B 1 29 ? -5.922 15.586 -6.449 1 89.62 29 PRO B O 1
ATOM 4341 N N . ILE B 1 30 ? -4.766 16.391 -4.828 1 87.31 30 ILE B N 1
ATOM 4342 C CA . ILE B 1 30 ? -5.773 16.188 -3.793 1 87.31 30 ILE B CA 1
ATOM 4343 C C . ILE B 1 30 ? -7.086 16.844 -4.215 1 87.31 30 ILE B C 1
ATOM 4345 O O . ILE B 1 30 ? -8.156 16.266 -4.055 1 87.31 30 ILE B O 1
ATOM 4349 N N . PRO B 1 31 ? -7.066 18.094 -4.793 1 86.75 31 PRO B N 1
ATOM 4350 C CA . PRO B 1 31 ? -8.328 18.688 -5.258 1 86.75 31 PRO B CA 1
ATOM 4351 C C . PRO B 1 31 ? -9.062 17.781 -6.254 1 86.75 31 PRO B C 1
ATOM 4353 O O . PRO B 1 31 ? -10.289 17.75 -6.27 1 86.75 31 PRO B O 1
ATOM 4356 N N . ALA B 1 32 ? -8.336 17.141 -7.09 1 91.69 32 ALA B N 1
ATOM 4357 C CA . ALA B 1 32 ? -8.938 16.219 -8.055 1 91.69 32 ALA B CA 1
ATOM 4358 C C . ALA B 1 32 ? -9.664 15.078 -7.34 1 91.69 32 ALA B C 1
ATOM 4360 O O . ALA B 1 32 ? -10.742 14.656 -7.762 1 91.69 32 ALA B O 1
ATOM 4361 N N . TYR B 1 33 ? -9.07 14.578 -6.273 1 93.75 33 TYR B N 1
ATOM 4362 C CA . TYR B 1 33 ? -9.68 13.508 -5.5 1 93.75 33 TYR B CA 1
ATOM 4363 C C . TYR B 1 33 ? -10.961 13.977 -4.82 1 93.75 33 TYR B C 1
ATOM 4365 O O . TYR B 1 33 ? -11.953 13.25 -4.781 1 93.75 33 TYR B O 1
ATOM 4373 N N . LEU B 1 34 ? -10.891 15.18 -4.285 1 92.81 34 LEU B N 1
ATOM 4374 C CA . LEU B 1 34 ? -12.062 15.758 -3.623 1 92.81 34 LEU B CA 1
ATOM 4375 C C . LEU B 1 34 ? -13.203 15.953 -4.613 1 92.81 34 LEU B C 1
ATOM 4377 O O . LEU B 1 34 ? -14.352 15.602 -4.316 1 92.81 34 LEU B O 1
ATOM 4381 N N . ILE B 1 35 ? -12.906 16.453 -5.758 1 92 35 ILE B N 1
ATOM 4382 C CA . ILE B 1 35 ? -13.922 16.688 -6.785 1 92 35 ILE B CA 1
ATOM 4383 C C . ILE B 1 35 ? -14.484 15.352 -7.262 1 92 35 ILE B C 1
ATOM 4385 O O . ILE B 1 35 ? -15.688 15.227 -7.492 1 92 35 ILE B O 1
ATOM 4389 N N . ALA B 1 36 ? -13.609 14.422 -7.48 1 95.19 36 ALA B N 1
ATOM 4390 C CA . ALA B 1 36 ? -14.062 13.086 -7.859 1 95.19 36 ALA B CA 1
ATOM 4391 C C . ALA B 1 36 ? -15.008 12.508 -6.809 1 95.19 36 ALA B C 1
ATOM 4393 O O . ALA B 1 36 ? -15.992 11.844 -7.148 1 95.19 36 ALA B O 1
ATOM 4394 N N . GLY B 1 37 ? -14.664 12.688 -5.551 1 94.19 37 GLY B N 1
ATOM 4395 C CA . GLY B 1 37 ? -15.547 12.266 -4.473 1 94.19 37 GLY B CA 1
ATOM 4396 C C . GLY B 1 37 ? -16.906 12.93 -4.523 1 94.19 37 GLY B C 1
ATOM 4397 O O . GLY B 1 37 ? -17.938 12.273 -4.316 1 94.19 37 GLY B O 1
ATOM 4398 N N . LEU B 1 38 ? -16.875 14.227 -4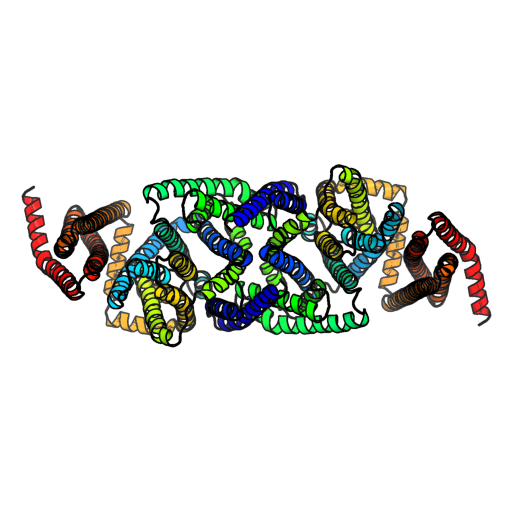.777 1 92.69 38 LEU B N 1
ATOM 4399 C CA . LEU B 1 38 ? -18.125 14.977 -4.91 1 92.69 38 LEU B CA 1
ATOM 4400 C C . LEU B 1 38 ? -18.969 14.43 -6.062 1 92.69 38 LEU B C 1
ATOM 4402 O O . LEU B 1 38 ? -20.172 14.25 -5.922 1 92.69 38 LEU B O 1
ATOM 4406 N N . LEU B 1 39 ? -18.344 14.188 -7.188 1 94 39 LEU B N 1
ATOM 4407 C CA . LEU B 1 39 ? -19.031 13.617 -8.336 1 94 39 LEU B CA 1
ATOM 4408 C C . LEU B 1 39 ? -19.547 12.219 -8.031 1 94 39 LEU B C 1
ATOM 4410 O O . LEU B 1 39 ? -20.625 11.836 -8.469 1 94 39 LEU B O 1
ATOM 4414 N N . GLY B 1 40 ? -18.719 11.461 -7.352 1 93.94 40 GLY B N 1
ATOM 4415 C CA . GLY B 1 40 ? -19.141 10.125 -6.945 1 93.94 40 GLY B CA 1
ATOM 4416 C C . GLY B 1 40 ? -20.438 10.133 -6.148 1 93.94 40 GLY B C 1
ATOM 4417 O O . GLY B 1 40 ? -21.281 9.258 -6.328 1 93.94 40 GLY B O 1
ATOM 4418 N N . LYS B 1 41 ? -20.5 11.078 -5.266 1 92.5 41 LYS B N 1
ATOM 4419 C CA . LYS B 1 41 ? -21.719 11.219 -4.488 1 92.5 41 LYS B CA 1
ATOM 4420 C C . LYS B 1 41 ? -22.922 11.484 -5.395 1 92.5 41 LYS B C 1
ATOM 4422 O O . LYS B 1 41 ? -24 10.914 -5.203 1 92.5 41 LYS B O 1
ATOM 4427 N N . SER B 1 42 ? -22.75 12.328 -6.344 1 91.69 42 SER B N 1
ATOM 4428 C CA . SER B 1 42 ? -23.812 12.672 -7.285 1 91.69 42 SER B CA 1
ATOM 4429 C C . SER B 1 42 ? -24.234 11.461 -8.117 1 91.69 42 SER B C 1
ATOM 4431 O O . SER B 1 42 ? -25.391 11.352 -8.523 1 91.69 42 SER B O 1
ATOM 4433 N N . PHE B 1 43 ? -23.281 10.562 -8.367 1 92.56 43 PHE B N 1
ATOM 4434 C CA . PHE B 1 43 ? -23.562 9.359 -9.148 1 92.56 43 PHE B CA 1
ATOM 4435 C C . PHE B 1 43 ? -24.234 8.297 -8.281 1 92.56 43 PHE B C 1
ATOM 4437 O O . PHE B 1 43 ? -24.766 7.316 -8.797 1 92.56 43 PHE B O 1
ATOM 4444 N N . GLY B 1 44 ? -24.234 8.477 -6.988 1 91.44 44 GLY B N 1
ATOM 4445 C CA . GLY B 1 44 ? -24.922 7.551 -6.102 1 91.44 44 GLY B CA 1
ATOM 4446 C C . GLY B 1 44 ? -23.969 6.684 -5.297 1 91.44 44 GLY B C 1
ATOM 4447 O O . GLY B 1 44 ? -24.375 5.676 -4.715 1 91.44 44 GLY B O 1
ATOM 4448 N N . LEU B 1 45 ? -22.734 7.008 -5.293 1 92.75 45 LEU B N 1
ATOM 4449 C CA . LEU B 1 45 ? -21.766 6.262 -4.496 1 92.75 45 LEU B CA 1
ATOM 4450 C C . LEU B 1 45 ? -22.047 6.434 -3.008 1 92.75 45 LEU B C 1
ATOM 4452 O O . LEU B 1 45 ? -22.312 7.543 -2.545 1 92.75 45 LEU B O 1
ATOM 4456 N N . ASP B 1 46 ? -22.094 5.293 -2.295 1 91.88 46 ASP B N 1
ATOM 4457 C CA . ASP B 1 46 ? -22.391 5.309 -0.866 1 91.88 46 ASP B CA 1
ATOM 4458 C C . ASP B 1 46 ? -21.109 5.402 -0.043 1 91.88 46 ASP B C 1
ATOM 4460 O O . ASP B 1 46 ? -20.406 4.402 0.143 1 91.88 46 ASP B O 1
ATOM 4464 N N . TYR B 1 47 ? -20.906 6.562 0.515 1 91.88 47 TYR B N 1
ATOM 4465 C CA . TYR B 1 47 ? -19.688 6.789 1.278 1 91.88 47 TYR B CA 1
ATOM 4466 C C . TYR B 1 47 ? -19.844 6.312 2.717 1 91.88 47 TYR B C 1
ATOM 4468 O O . TYR B 1 47 ? -18.906 6.367 3.504 1 91.88 47 TYR B O 1
ATOM 4476 N N . SER B 1 48 ? -21.031 5.805 3.08 1 87.88 48 SER B N 1
ATOM 4477 C CA . SER B 1 48 ? -21.266 5.258 4.414 1 87.88 48 SER B CA 1
ATOM 4478 C C . SER B 1 48 ? -21.031 3.748 4.438 1 87.88 48 SER B C 1
ATOM 4480 O O . SER B 1 48 ? -21.266 3.098 5.457 1 87.88 48 SER B O 1
ATOM 4482 N N . SER B 1 49 ? -20.562 3.264 3.367 1 90.44 49 SER B N 1
ATOM 4483 C CA . SER B 1 49 ? -20.297 1.83 3.277 1 90.44 49 SER B CA 1
ATOM 4484 C C . SER B 1 49 ? -19.141 1.42 4.168 1 90.44 49 SER B C 1
ATOM 4486 O O . SER B 1 49 ? -18.359 2.268 4.605 1 90.44 49 SER B O 1
ATOM 4488 N N . ASP B 1 50 ? -19 0.104 4.41 1 90.19 50 ASP B N 1
ATOM 4489 C CA . ASP B 1 50 ? -17.922 -0.444 5.223 1 90.19 50 ASP B CA 1
ATOM 4490 C C . ASP B 1 50 ? -16.562 -0.172 4.586 1 90.19 50 ASP B C 1
ATOM 4492 O O . ASP B 1 50 ? -15.57 0.021 5.285 1 90.19 50 ASP B O 1
ATOM 4496 N N . LEU B 1 51 ? -16.594 -0.128 3.324 1 92.88 51 LEU B N 1
ATOM 4497 C CA . LEU B 1 51 ? -15.352 0.1 2.594 1 92.88 51 LEU B CA 1
ATOM 4498 C C . LEU B 1 51 ? -14.773 1.477 2.912 1 92.88 51 LEU B C 1
ATOM 4500 O O . LEU B 1 51 ? -13.625 1.591 3.338 1 92.88 51 LEU B O 1
ATOM 4504 N N . PHE B 1 52 ? -15.602 2.484 2.762 1 93.56 52 PHE B N 1
ATOM 4505 C CA . PHE B 1 52 ? -15.125 3.852 2.953 1 93.56 52 PHE B CA 1
ATOM 4506 C C . PHE B 1 52 ? -14.852 4.125 4.426 1 93.56 52 PHE B C 1
ATOM 4508 O O . PHE B 1 52 ? -13.914 4.848 4.766 1 93.56 52 PHE B O 1
ATOM 4515 N N . ASN B 1 53 ? -15.664 3.551 5.258 1 90.94 53 ASN B N 1
ATOM 4516 C CA . ASN B 1 53 ? -15.43 3.713 6.691 1 90.94 53 ASN B CA 1
ATOM 4517 C C . ASN B 1 53 ? -14.086 3.107 7.105 1 90.94 53 ASN B C 1
ATOM 4519 O O . ASN B 1 53 ? -13.336 3.719 7.863 1 90.94 53 ASN B O 1
ATOM 4523 N N . PHE B 1 54 ? -13.797 1.966 6.664 1 93.94 54 PHE B N 1
ATOM 4524 C CA . PHE B 1 54 ? -12.555 1.27 6.996 1 93.94 54 PHE B CA 1
ATOM 4525 C C . PHE B 1 54 ? -11.352 2.01 6.434 1 93.94 54 PHE B C 1
ATOM 4527 O O . PHE B 1 54 ? -10.391 2.279 7.156 1 93.94 54 PHE B O 1
ATOM 4534 N N . LEU B 1 55 ? -11.398 2.299 5.18 1 95 55 LEU B N 1
ATOM 4535 C CA . LEU B 1 55 ? -10.25 2.904 4.516 1 95 55 LEU B CA 1
ATOM 4536 C C . LEU B 1 55 ? -10 4.316 5.039 1 95 55 LEU B C 1
ATOM 4538 O O . LEU B 1 55 ? -8.852 4.758 5.129 1 95 55 LEU B O 1
ATOM 4542 N N . SER B 1 56 ? -11.078 5.059 5.32 1 91.88 56 SER B N 1
ATOM 4543 C CA . SER B 1 56 ? -10.914 6.391 5.895 1 91.88 56 SER B CA 1
ATOM 4544 C C . SER B 1 56 ? -10.273 6.32 7.273 1 91.88 56 SER B C 1
ATOM 4546 O O . SER B 1 56 ? -9.375 7.105 7.59 1 91.88 56 SER B O 1
ATOM 4548 N N . THR B 1 57 ? -10.758 5.387 8.055 1 91.12 57 THR B N 1
ATOM 4549 C CA . THR B 1 57 ? -10.172 5.191 9.375 1 91.12 57 THR B CA 1
ATOM 4550 C C . THR B 1 57 ? -8.703 4.777 9.266 1 91.12 57 THR B C 1
ATOM 4552 O O . THR B 1 57 ? -7.855 5.273 10.008 1 91.12 57 THR B O 1
ATOM 4555 N N . LEU B 1 58 ? -8.469 3.9 8.359 1 95.06 58 LEU B N 1
ATOM 4556 C CA . LEU B 1 58 ? -7.102 3.445 8.141 1 95.06 58 LEU B CA 1
ATOM 4557 C C . LEU B 1 58 ? -6.211 4.598 7.688 1 95.06 58 LEU B C 1
ATOM 4559 O O . LEU B 1 58 ? -5.082 4.738 8.164 1 95.06 58 LEU B O 1
ATOM 4563 N N . ALA B 1 59 ? -6.719 5.398 6.805 1 93.81 59 ALA B N 1
ATOM 4564 C CA . ALA B 1 59 ? -5.961 6.508 6.234 1 93.81 59 ALA B CA 1
ATOM 4565 C C . ALA B 1 59 ? -5.5 7.473 7.324 1 93.81 59 ALA B C 1
ATOM 4567 O O . ALA B 1 59 ? -4.305 7.75 7.457 1 93.81 59 ALA B O 1
ATOM 4568 N N . ILE B 1 60 ? -6.414 7.941 8.109 1 88.75 60 ILE B N 1
ATOM 4569 C CA . ILE B 1 60 ? -6.145 8.961 9.117 1 88.75 60 ILE B CA 1
ATOM 4570 C C . ILE B 1 60 ? -5.203 8.406 10.18 1 88.75 60 ILE B C 1
ATOM 4572 O O . ILE B 1 60 ? -4.273 9.086 10.617 1 88.75 60 ILE B O 1
ATOM 4576 N N . ASN B 1 61 ? -5.383 7.207 10.531 1 92 61 ASN B N 1
ATOM 4577 C CA . ASN B 1 61 ? -4.59 6.609 11.602 1 92 61 ASN B CA 1
ATOM 4578 C C . ASN B 1 61 ? -3.199 6.215 11.117 1 92 61 ASN B C 1
ATOM 4580 O O . ASN B 1 61 ? -2.225 6.305 11.867 1 92 61 ASN B O 1
ATOM 4584 N N . LEU B 1 62 ? -3.119 5.762 9.883 1 94.81 62 LEU B N 1
ATOM 4585 C CA . LEU B 1 62 ? -1.809 5.441 9.328 1 94.81 62 LEU B CA 1
ATOM 4586 C C . LEU B 1 62 ? -0.972 6.703 9.148 1 94.81 62 LEU B C 1
ATOM 4588 O O . LEU B 1 62 ? 0.243 6.684 9.359 1 94.81 62 LEU B O 1
ATOM 4592 N N . VAL B 1 63 ? -1.629 7.746 8.664 1 90.31 63 VAL B N 1
ATOM 4593 C CA . VAL B 1 63 ? -0.932 9.023 8.516 1 90.31 63 VAL B CA 1
ATOM 4594 C C . VAL B 1 63 ? -0.399 9.477 9.867 1 90.31 63 VAL B C 1
ATOM 4596 O O . VAL B 1 63 ? 0.757 9.898 9.984 1 90.31 63 VAL B O 1
ATOM 4599 N N . SER B 1 64 ? -1.275 9.383 10.852 1 88.75 64 SER B N 1
ATOM 4600 C CA . SER B 1 64 ? -0.886 9.773 12.203 1 88.75 64 SER B CA 1
ATOM 4601 C C . SER B 1 64 ? 0.283 8.93 12.703 1 88.75 64 SER B C 1
ATOM 4603 O O . SER B 1 64 ? 1.222 9.461 13.305 1 88.75 64 SER B O 1
ATOM 4605 N N . PHE B 1 65 ? 0.227 7.652 12.492 1 93.06 65 PHE B N 1
ATOM 4606 C CA . PHE B 1 65 ? 1.296 6.734 12.867 1 93.06 65 PHE B CA 1
ATOM 4607 C C . PHE B 1 65 ? 2.596 7.102 12.156 1 93.06 65 PHE B C 1
ATOM 4609 O O . PHE B 1 65 ? 3.664 7.098 12.766 1 93.06 65 PHE B O 1
ATOM 4616 N N . ASN B 1 66 ? 2.477 7.41 10.883 1 90.75 66 ASN B N 1
ATOM 4617 C CA . ASN B 1 66 ? 3.641 7.727 10.062 1 90.75 66 ASN B CA 1
ATOM 4618 C C . ASN B 1 66 ? 4.312 9.023 10.516 1 90.75 66 ASN B C 1
ATOM 4620 O O . ASN B 1 66 ? 5.539 9.141 10.477 1 90.75 66 ASN B O 1
ATOM 4624 N N . VAL B 1 67 ? 3.553 10.016 10.867 1 86.44 67 VAL B N 1
ATOM 4625 C CA . VAL B 1 67 ? 4.086 11.266 11.398 1 86.44 67 VAL B CA 1
ATOM 4626 C C . VAL B 1 67 ? 4.879 10.984 12.672 1 86.44 67 VAL B C 1
ATOM 4628 O O . VAL B 1 67 ? 5.965 11.539 12.875 1 86.44 67 VAL B O 1
ATOM 4631 N N . GLY B 1 68 ? 4.395 10.117 13.492 1 87.25 68 GLY B N 1
ATOM 4632 C CA . GLY B 1 68 ? 5.078 9.758 14.727 1 87.25 68 GLY B CA 1
ATOM 4633 C C . GLY B 1 68 ? 6.398 9.055 14.492 1 87.25 68 GLY B C 1
ATOM 4634 O O . GLY B 1 68 ? 7.414 9.422 15.094 1 87.25 68 GLY B O 1
ATOM 4635 N N . ILE B 1 69 ? 6.344 8.117 13.617 1 90.31 69 ILE B N 1
ATOM 4636 C CA . ILE B 1 69 ? 7.531 7.301 13.383 1 90.31 69 ILE B CA 1
ATOM 4637 C C . ILE B 1 69 ? 8.617 8.141 12.719 1 90.31 69 ILE B C 1
ATOM 4639 O O . ILE B 1 69 ? 9.812 7.871 12.883 1 90.31 69 ILE B O 1
ATOM 4643 N N . SER B 1 70 ? 8.328 9.133 11.992 1 82.94 70 SER B N 1
ATOM 4644 C CA . SER B 1 70 ? 9.273 9.953 11.242 1 82.94 70 SER B CA 1
ATOM 4645 C C . SER B 1 70 ? 10.016 10.922 12.156 1 82.94 70 SER B C 1
ATOM 4647 O O . SER B 1 70 ? 11.023 11.516 11.758 1 82.94 70 SER B O 1
ATOM 4649 N N . LEU B 1 71 ? 9.5 11.086 13.289 1 76.88 71 LEU B N 1
ATOM 4650 C CA . LEU B 1 71 ? 10.156 11.984 14.234 1 76.88 71 LEU B CA 1
ATOM 4651 C C . LEU B 1 71 ? 11.43 11.344 14.789 1 76.88 71 LEU B C 1
ATOM 4653 O O . LEU B 1 71 ? 11.375 10.609 15.781 1 76.88 71 LEU B O 1
ATOM 4657 N N . ASP B 1 72 ? 12.352 11.125 13.867 1 68.5 72 ASP B N 1
ATOM 4658 C CA . ASP B 1 72 ? 13.617 10.594 14.352 1 68.5 72 ASP B CA 1
ATOM 4659 C C . ASP B 1 72 ? 14.312 11.594 15.273 1 68.5 72 ASP B C 1
ATOM 4661 O O . ASP B 1 72 ? 15.117 12.414 14.82 1 68.5 72 ASP B O 1
ATOM 4665 N N . ILE B 1 73 ? 13.977 11.523 16.438 1 63.5 73 ILE B N 1
ATOM 4666 C CA . ILE B 1 73 ? 14.484 12.469 17.438 1 63.5 73 ILE B CA 1
ATOM 4667 C C . ILE B 1 73 ? 15.992 12.32 17.562 1 63.5 73 ILE B C 1
ATOM 4669 O O . ILE B 1 73 ? 16.703 13.297 17.859 1 63.5 73 ILE B O 1
ATOM 4673 N N . ARG B 1 74 ? 16.562 11.211 17.234 1 63.31 74 ARG B N 1
ATOM 4674 C CA . ARG B 1 74 ? 17.984 10.938 17.422 1 63.31 74 ARG B CA 1
ATOM 4675 C C . ARG B 1 74 ? 18.828 11.664 16.391 1 63.31 74 ARG B C 1
ATOM 4677 O O . ARG B 1 74 ? 19.922 12.156 16.719 1 63.31 74 ARG B O 1
ATOM 4684 N N . GLU B 1 75 ? 18.297 11.797 15.258 1 61.91 75 GLU B N 1
ATOM 4685 C CA . GLU B 1 75 ? 19.078 12.391 14.172 1 61.91 75 GLU B CA 1
ATOM 4686 C C . GLU B 1 75 ? 18.953 13.914 14.188 1 61.91 75 GLU B C 1
ATOM 4688 O O . GLU B 1 75 ? 19.812 14.609 13.633 1 61.91 75 GLU B O 1
ATOM 4693 N N . LEU B 1 76 ? 18.016 14.352 14.945 1 64.31 76 LEU B N 1
ATOM 4694 C CA . LEU B 1 76 ? 17.719 15.773 14.812 1 64.31 76 LEU B CA 1
ATOM 4695 C C . LEU B 1 76 ? 18.094 16.531 16.078 1 64.31 76 LEU B C 1
ATOM 4697 O O . LEU B 1 76 ? 17.703 17.688 16.25 1 64.31 76 LEU B O 1
ATOM 4701 N N . LYS B 1 77 ? 18.859 15.93 16.797 1 66.19 77 LYS B N 1
ATOM 4702 C CA . LYS B 1 77 ? 19.078 16.531 18.109 1 66.19 77 LYS B CA 1
ATOM 4703 C C . LYS B 1 77 ? 19.641 17.953 17.969 1 66.19 77 LYS B C 1
ATOM 4705 O O . LYS B 1 77 ? 19.172 18.875 18.641 1 66.19 77 LYS B O 1
ATOM 4710 N N . ASN B 1 78 ? 20.547 18.094 17.109 1 68.88 78 ASN B N 1
ATOM 4711 C CA . ASN B 1 78 ? 21.219 19.391 17.031 1 68.88 78 ASN B CA 1
ATOM 4712 C C . ASN B 1 78 ? 20.344 20.438 16.328 1 68.88 78 ASN B C 1
ATOM 4714 O O . ASN B 1 78 ? 20.469 21.625 16.594 1 68.88 78 ASN B O 1
ATOM 4718 N N . ILE B 1 79 ? 19.531 20 15.531 1 80.44 79 ILE B N 1
ATOM 4719 C CA . ILE B 1 79 ? 18.734 20.938 14.742 1 80.44 79 ILE B CA 1
ATOM 4720 C C . ILE B 1 79 ? 17.312 21.031 15.305 1 80.44 79 ILE B C 1
ATOM 4722 O O . ILE B 1 79 ? 16.594 21.984 15.031 1 80.44 79 ILE B O 1
ATOM 4726 N N . LEU B 1 80 ? 17.094 20.188 16.234 1 80.88 80 LEU B N 1
ATOM 4727 C CA . LEU B 1 80 ? 15.734 20.047 16.734 1 80.88 80 LEU B CA 1
ATOM 4728 C C . LEU B 1 80 ? 15.344 21.25 17.578 1 80.88 80 LEU B C 1
ATOM 4730 O O . LEU B 1 80 ? 14.18 21.672 17.578 1 80.88 80 LEU B O 1
ATOM 4734 N N . SER B 1 81 ? 16.312 21.766 18.219 1 79.56 81 SER B N 1
ATOM 4735 C CA . SER B 1 81 ? 16 22.906 19.078 1 79.56 81 SER B CA 1
ATOM 4736 C C . SER B 1 81 ? 15.57 24.109 18.25 1 79.56 81 SER B C 1
ATOM 4738 O O . SER B 1 81 ? 14.547 24.734 18.547 1 79.56 81 SER B O 1
ATOM 4740 N N . LYS B 1 82 ? 16.375 24.391 17.297 1 84.31 82 LYS B N 1
ATOM 4741 C CA . LYS B 1 82 ? 16.047 25.516 16.422 1 84.31 82 LYS B CA 1
ATOM 4742 C C . LYS B 1 82 ? 14.742 25.266 15.664 1 84.31 82 LYS B C 1
ATOM 4744 O O . LYS B 1 82 ? 13.906 26.156 15.531 1 84.31 82 LYS B O 1
ATOM 4749 N N . ALA B 1 83 ? 14.594 24.094 15.203 1 90.69 83 ALA B N 1
ATOM 4750 C CA . ALA B 1 83 ? 13.391 23.719 14.461 1 90.69 83 ALA B CA 1
ATOM 4751 C C . ALA B 1 83 ? 12.148 23.844 15.344 1 90.69 83 ALA B C 1
ATOM 4753 O O . ALA B 1 83 ? 11.086 24.25 14.875 1 90.69 83 ALA B O 1
ATOM 4754 N N . THR B 1 84 ? 12.312 23.469 16.578 1 87.12 84 THR B N 1
ATOM 4755 C CA . THR B 1 84 ? 11.195 23.531 17.516 1 87.12 84 THR B CA 1
ATOM 4756 C C . THR B 1 84 ? 10.773 24.969 17.766 1 87.12 84 THR B C 1
ATOM 4758 O O . THR B 1 84 ? 9.586 25.281 17.797 1 87.12 84 THR B O 1
ATOM 4761 N N . ILE B 1 85 ? 11.711 25.781 17.906 1 83.75 85 ILE B N 1
ATOM 4762 C CA . ILE B 1 85 ? 11.422 27.188 18.141 1 83.75 85 ILE B CA 1
ATOM 4763 C C . ILE B 1 85 ? 10.711 27.781 16.922 1 83.75 85 ILE B C 1
ATOM 4765 O O . ILE B 1 85 ? 9.742 28.531 17.078 1 83.75 85 ILE B O 1
ATOM 4769 N N . ILE B 1 86 ? 11.164 27.422 15.789 1 91.19 86 ILE B N 1
ATOM 4770 C CA . ILE B 1 86 ? 10.57 27.953 14.562 1 91.19 86 ILE B CA 1
ATOM 4771 C C . ILE B 1 86 ? 9.125 27.469 14.453 1 91.19 86 ILE B C 1
ATOM 4773 O O . ILE B 1 86 ? 8.219 28.266 14.172 1 91.19 86 ILE B O 1
ATOM 4777 N N . ALA B 1 87 ? 8.93 26.203 14.695 1 92.19 87 ALA B N 1
ATOM 4778 C CA . ALA B 1 87 ? 7.598 25.625 14.547 1 92.19 87 ALA B CA 1
ATOM 4779 C C . ALA B 1 87 ? 6.613 26.234 15.539 1 92.19 87 ALA B C 1
ATOM 4781 O O . ALA B 1 87 ? 5.488 26.578 15.172 1 92.19 87 ALA B O 1
ATOM 4782 N N . ILE B 1 88 ? 7.012 26.375 16.766 1 86.19 88 ILE B N 1
ATOM 4783 C CA . ILE B 1 88 ? 6.141 26.922 17.797 1 86.19 88 ILE B CA 1
ATOM 4784 C C . ILE B 1 88 ? 5.836 28.375 17.5 1 86.19 88 ILE B C 1
ATOM 4786 O O . ILE B 1 88 ? 4.684 28.812 17.578 1 86.19 88 ILE B O 1
ATOM 4790 N N . THR B 1 89 ? 6.863 29.125 17.203 1 86.19 89 THR B N 1
ATOM 4791 C CA . THR B 1 89 ? 6.684 30.547 16.906 1 86.19 89 THR B CA 1
ATOM 4792 C C . THR B 1 89 ? 5.824 30.734 15.664 1 86.19 89 THR B C 1
ATOM 4794 O O . THR B 1 89 ? 5.043 31.688 15.578 1 86.19 89 THR B O 1
ATOM 4797 N N . GLU B 1 90 ? 6.008 29.906 14.727 1 93.81 90 GLU B N 1
ATOM 4798 C CA . GLU B 1 90 ? 5.211 29.953 13.5 1 93.81 90 GLU B CA 1
ATOM 4799 C C . GLU B 1 90 ? 3.725 29.797 13.805 1 93.81 90 GLU B C 1
ATOM 4801 O O . GLU B 1 90 ? 2.895 30.516 13.25 1 93.81 90 GLU B O 1
ATOM 4806 N N . TYR B 1 91 ? 3.428 28.859 14.68 1 89.88 91 TYR B N 1
ATOM 4807 C CA . TYR B 1 91 ? 2.037 28.656 15.07 1 89.88 91 TYR B CA 1
ATOM 4808 C C . TYR B 1 91 ? 1.494 29.844 15.836 1 89.88 91 TYR B C 1
ATOM 4810 O O . TYR B 1 91 ? 0.33 30.219 15.672 1 89.88 91 TYR B O 1
ATOM 4818 N N . ILE B 1 92 ? 2.312 30.422 16.641 1 84.69 92 ILE B N 1
ATOM 4819 C CA . ILE B 1 92 ? 1.894 31.578 17.438 1 84.69 92 ILE B CA 1
ATOM 4820 C C . ILE B 1 92 ? 1.644 32.781 16.516 1 84.69 92 ILE B C 1
ATOM 4822 O O . ILE B 1 92 ? 0.613 33.438 16.609 1 84.69 92 ILE B O 1
ATOM 4826 N N . VAL B 1 93 ? 2.582 33.031 15.641 1 86.31 93 VAL B N 1
ATOM 4827 C CA . VAL B 1 93 ? 2.451 34.125 14.695 1 86.31 93 VAL B CA 1
ATOM 4828 C C . VAL B 1 93 ? 1.25 33.906 13.789 1 86.31 93 VAL B C 1
ATOM 4830 O O . VAL B 1 93 ? 0.448 34.812 13.555 1 86.31 93 VAL B O 1
ATOM 4833 N N . GLY B 1 94 ? 1.13 32.719 13.266 1 91.38 94 GLY B N 1
ATOM 4834 C CA . GLY B 1 94 ? -0.003 32.344 12.422 1 91.38 94 GLY B CA 1
ATOM 4835 C C . GLY B 1 94 ? -1.34 32.531 13.117 1 91.38 94 GLY B C 1
ATOM 4836 O O . GLY B 1 94 ? -2.277 33.094 12.539 1 91.38 94 GLY B O 1
ATOM 4837 N N . PHE B 1 95 ? -1.374 32.031 14.359 1 89.06 95 PHE B N 1
ATOM 4838 C CA . PHE B 1 95 ? -2.605 32.156 15.133 1 89.06 95 PHE B CA 1
ATOM 4839 C C . PHE B 1 95 ? -2.984 33.594 15.367 1 89.06 95 PHE B C 1
ATOM 4841 O O . PHE B 1 95 ? -4.164 33.969 15.312 1 89.06 95 PHE B O 1
ATOM 4848 N N . THR B 1 96 ? -2.045 34.406 15.656 1 83.56 96 THR B N 1
ATOM 4849 C CA . THR B 1 96 ? -2.291 35.812 15.906 1 83.56 96 THR B CA 1
ATOM 4850 C C . THR B 1 96 ? -2.871 36.5 14.672 1 83.56 96 THR B C 1
ATOM 4852 O O . THR B 1 96 ? -3.887 37.188 14.75 1 83.56 96 THR B O 1
ATOM 4855 N N . ILE B 1 97 ? -2.254 36.25 13.539 1 89.06 97 ILE B N 1
ATOM 4856 C CA . ILE B 1 97 ? -2.699 36.906 12.305 1 89.06 97 ILE B CA 1
ATOM 4857 C C . ILE B 1 97 ? -4.078 36.375 11.914 1 89.06 97 ILE B C 1
ATOM 4859 O O . ILE B 1 97 ? -4.969 37.125 11.555 1 89.06 97 ILE B O 1
ATOM 4863 N N . ILE B 1 98 ? -4.266 35.125 12.008 1 91.94 98 ILE B N 1
ATOM 4864 C CA . ILE B 1 98 ? -5.52 34.5 11.602 1 91.94 98 ILE B CA 1
ATOM 4865 C C . ILE B 1 98 ? -6.637 34.906 12.562 1 91.94 98 ILE B C 1
ATOM 4867 O O . ILE B 1 98 ? -7.785 35.094 12.156 1 91.94 98 ILE B O 1
ATOM 4871 N N . SER B 1 99 ? -6.289 35.031 13.836 1 86 99 SER B N 1
ATOM 4872 C CA . SER B 1 99 ? -7.27 35.5 14.812 1 86 99 SER B CA 1
ATOM 4873 C C . SER B 1 99 ? -7.785 36.906 14.461 1 86 99 SER B C 1
ATOM 4875 O O . SER B 1 99 ? -8.977 37.188 14.625 1 86 99 SER B O 1
ATOM 4877 N N . ILE B 1 100 ? -6.902 37.719 14 1 83.31 100 ILE B N 1
ATOM 4878 C CA . ILE B 1 100 ? -7.289 39.062 13.594 1 83.31 100 ILE B CA 1
ATOM 4879 C C . ILE B 1 100 ? -8.211 38.969 12.375 1 83.31 100 ILE B C 1
ATOM 4881 O O . ILE B 1 100 ? -9.258 39.625 12.336 1 83.31 100 ILE B O 1
ATOM 4885 N N . ILE B 1 101 ? -7.871 38.219 11.438 1 86.44 101 ILE B N 1
ATOM 4886 C CA . ILE B 1 101 ? -8.648 38.062 10.219 1 86.44 101 ILE B CA 1
ATOM 4887 C C . ILE B 1 101 ? -10 37.406 10.547 1 86.44 101 ILE B C 1
ATOM 4889 O O . ILE B 1 101 ? -11.031 37.812 10.008 1 86.44 101 ILE B O 1
ATOM 4893 N N . SER B 1 102 ? -9.977 36.375 11.352 1 87.75 102 SER B N 1
ATOM 4894 C CA . SER B 1 102 ? -11.188 35.656 11.727 1 87.75 102 SER B CA 1
ATOM 4895 C C . SER B 1 102 ? -12.164 36.562 12.453 1 87.75 102 SER B C 1
ATOM 4897 O O . SER B 1 102 ? -13.383 36.406 12.344 1 87.75 102 SER B O 1
ATOM 4899 N N . LEU B 1 103 ? -11.672 37.531 13.227 1 81 103 LEU B N 1
ATOM 4900 C CA . LEU B 1 103 ? -12.516 38.5 13.922 1 81 103 LEU B CA 1
ATOM 4901 C C . LEU B 1 103 ? -13.25 39.406 12.93 1 81 103 LEU B C 1
ATOM 4903 O O . LEU B 1 103 ? -14.414 39.719 13.133 1 81 103 LEU B O 1
ATOM 4907 N N . ILE B 1 104 ? -12.57 39.75 11.883 1 81.94 104 ILE B N 1
ATOM 4908 C CA . ILE B 1 104 ? -13.133 40.625 10.859 1 81.94 104 ILE B CA 1
ATOM 4909 C C . ILE B 1 104 ? -14.234 39.875 10.094 1 81.94 104 ILE B C 1
ATOM 4911 O O . ILE B 1 104 ? -15.281 40.438 9.789 1 81.94 104 ILE B O 1
ATOM 4915 N N . ILE B 1 105 ? -14.094 38.656 9.867 1 84.88 105 ILE B N 1
ATOM 4916 C CA . ILE B 1 105 ? -15.031 37.844 9.078 1 84.88 105 ILE B CA 1
ATOM 4917 C C . ILE B 1 105 ? -16.109 37.281 9.992 1 84.88 105 ILE B C 1
ATOM 4919 O O . ILE B 1 105 ? -17.172 36.844 9.523 1 84.88 105 ILE B O 1
ATOM 4923 N N . GLY B 1 106 ? -15.898 37.25 11.305 1 84.06 106 GLY B N 1
ATOM 4924 C CA . GLY B 1 106 ? -16.891 36.75 12.258 1 84.06 106 GLY B CA 1
ATOM 4925 C C . GLY B 1 106 ? -16.859 35.25 12.453 1 84.06 106 GLY B C 1
ATOM 4926 O O . GLY B 1 106 ? -17.891 34.625 12.609 1 84.06 106 GLY B O 1
ATOM 4927 N N . LEU B 1 107 ? -15.727 34.719 12.414 1 87.81 107 LEU B N 1
ATOM 4928 C CA . LEU B 1 107 ? -15.602 33.281 12.617 1 87.81 107 LEU B CA 1
ATOM 4929 C C . LEU B 1 107 ? -15.523 32.938 14.102 1 87.81 107 LEU B C 1
ATOM 4931 O O . LEU B 1 107 ? -14.883 33.656 14.875 1 87.81 107 LEU B O 1
ATOM 4935 N N . PRO B 1 108 ? -16.203 31.859 14.477 1 85.44 108 PRO B N 1
ATOM 4936 C CA . PRO B 1 108 ? -16.109 31.406 15.867 1 85.44 108 PRO B CA 1
ATOM 4937 C C . PRO B 1 108 ? -14.688 31 16.25 1 85.44 108 PRO B C 1
ATOM 4939 O O . PRO B 1 108 ? -13.828 30.828 15.383 1 85.44 108 PRO B O 1
ATOM 4942 N N . PHE B 1 109 ? -14.492 30.828 17.547 1 82.5 109 PHE B N 1
ATOM 4943 C CA . PHE B 1 109 ? -13.172 30.547 18.094 1 82.5 109 PHE B CA 1
ATOM 4944 C C . PHE B 1 109 ? -12.617 29.234 17.578 1 82.5 109 PHE B C 1
ATOM 4946 O O . PHE B 1 109 ? -11.461 29.172 17.156 1 82.5 109 PHE B O 1
ATOM 4953 N N . TYR B 1 110 ? -13.445 28.188 17.625 1 85.12 110 TYR B N 1
ATOM 4954 C CA . TYR B 1 110 ? -12.969 26.891 17.188 1 85.12 110 TYR B CA 1
ATOM 4955 C C . TYR B 1 110 ? -12.641 26.906 15.695 1 85.12 110 TYR B C 1
ATOM 4957 O O . TYR B 1 110 ? -11.688 26.25 15.258 1 85.12 110 TYR B O 1
ATOM 4965 N N . ASP B 1 111 ? -13.422 27.656 14.969 1 92.19 111 ASP B N 1
ATOM 4966 C CA . ASP B 1 111 ? -13.133 27.812 13.547 1 92.19 111 ASP B CA 1
ATOM 4967 C C . ASP B 1 111 ? -11.781 28.484 13.336 1 92.19 111 ASP B C 1
ATOM 4969 O O . ASP B 1 111 ? -11.016 28.094 12.453 1 92.19 111 ASP B O 1
ATOM 4973 N N . THR B 1 112 ? -11.508 29.484 14.188 1 90.06 112 THR B N 1
ATOM 4974 C CA . THR B 1 112 ? -10.25 30.219 14.086 1 90.06 112 THR B CA 1
ATOM 4975 C C . THR B 1 112 ? -9.07 29.312 14.414 1 90.06 112 THR B C 1
ATOM 4977 O O . THR B 1 112 ? -8.047 29.344 13.727 1 90.06 112 THR B O 1
ATOM 4980 N N . PHE B 1 113 ? -9.234 28.609 15.383 1 88.69 113 PHE B N 1
ATOM 4981 C CA . PHE B 1 113 ? -8.18 27.703 15.82 1 88.69 113 PHE B CA 1
ATOM 4982 C C . PHE B 1 113 ? -7.879 26.672 14.75 1 88.69 113 PHE B C 1
ATOM 4984 O O . PHE B 1 113 ? -6.715 26.422 14.422 1 88.69 113 PHE B O 1
ATOM 4991 N N . ILE B 1 114 ? -8.93 26.062 14.219 1 91.88 114 ILE B N 1
ATOM 4992 C CA . ILE B 1 114 ? -8.758 25.031 13.203 1 91.88 114 ILE B CA 1
ATOM 4993 C C . ILE B 1 114 ? -8.203 25.641 11.922 1 91.88 114 ILE B C 1
ATOM 4995 O O . ILE B 1 114 ? -7.371 25.047 11.242 1 91.88 114 ILE B O 1
ATOM 4999 N N . LEU B 1 115 ? -8.672 26.797 11.648 1 93.69 115 LEU B N 1
ATOM 5000 C CA . LEU B 1 115 ? -8.156 27.5 10.477 1 93.69 115 LEU B CA 1
ATOM 5001 C C . LEU B 1 115 ? -6.664 27.766 10.617 1 93.69 115 LEU B C 1
ATOM 5003 O O . LEU B 1 115 ? -5.93 27.734 9.625 1 93.69 115 LEU B O 1
ATOM 5007 N N . THR B 1 116 ? -6.223 28.094 11.812 1 92.75 116 THR B N 1
ATOM 5008 C CA . THR B 1 116 ? -4.801 28.297 12.062 1 92.75 116 THR B CA 1
ATOM 5009 C C . THR B 1 116 ? -4.012 27.016 11.805 1 92.75 116 THR B C 1
ATOM 5011 O O . THR B 1 116 ? -2.973 27.047 11.141 1 92.75 116 THR B O 1
ATOM 5014 N N . ILE B 1 117 ? -4.512 25.953 12.281 1 92.31 117 ILE B N 1
ATOM 5015 C CA . ILE B 1 117 ? -3.842 24.672 12.125 1 92.31 117 ILE B CA 1
ATOM 5016 C C . ILE B 1 117 ? -3.723 24.328 10.641 1 92.31 117 ILE B C 1
ATOM 5018 O O . ILE B 1 117 ? -2.652 23.938 10.18 1 92.31 117 ILE B O 1
ATOM 5022 N N . ILE B 1 118 ? -4.766 24.516 9.93 1 93.06 118 ILE B N 1
ATOM 5023 C CA . ILE B 1 118 ? -4.824 24.203 8.508 1 93.06 118 ILE B CA 1
ATOM 5024 C C . ILE B 1 118 ? -3.846 25.109 7.746 1 93.06 118 ILE B C 1
ATOM 5026 O O . ILE B 1 118 ? -3.197 24.656 6.797 1 93.06 118 ILE B O 1
ATOM 5030 N N . SER B 1 119 ? -3.732 26.266 8.172 1 94.12 119 SER B N 1
ATOM 5031 C CA . SER B 1 119 ? -2.98 27.266 7.426 1 94.12 119 SER B CA 1
ATOM 5032 C C . SER B 1 119 ? -1.496 27.219 7.766 1 94.12 119 SER B C 1
ATOM 5034 O O . SER B 1 119 ? -0.672 27.812 7.074 1 94.12 119 SER B O 1
ATOM 5036 N N . VAL B 1 120 ? -1.135 26.531 8.797 1 92.75 120 VAL B N 1
ATOM 5037 C CA . VAL B 1 120 ? 0.261 26.547 9.219 1 92.75 120 VAL B CA 1
ATOM 5038 C C . VAL B 1 120 ? 0.943 25.25 8.805 1 92.75 120 VAL B C 1
ATOM 5040 O O . VAL B 1 120 ? 2.15 25.234 8.547 1 92.75 120 VAL B O 1
ATOM 5043 N N . THR B 1 121 ? 0.256 24.219 8.648 1 92.06 121 THR B N 1
ATOM 5044 C CA . THR B 1 121 ? 0.84 22.922 8.328 1 92.06 121 THR B CA 1
ATOM 5045 C C . THR B 1 121 ? 1.248 22.875 6.859 1 92.06 121 THR B C 1
ATOM 5047 O O . THR B 1 121 ? 0.442 23.156 5.973 1 92.06 121 THR B O 1
ATOM 5050 N N . THR B 1 122 ? 2.527 22.469 6.648 1 94.5 122 THR B N 1
ATOM 5051 C CA . THR B 1 122 ? 3.113 22.469 5.312 1 94.5 122 THR B CA 1
ATOM 5052 C C . THR B 1 122 ? 3.201 21.047 4.766 1 94.5 122 THR B C 1
ATOM 5054 O O . THR B 1 122 ? 3.398 20.094 5.523 1 94.5 122 THR B O 1
ATOM 5057 N N . SER B 1 123 ? 3.064 20.953 3.447 1 88.94 123 SER B N 1
ATOM 5058 C CA . SER B 1 123 ? 3.188 19.656 2.781 1 88.94 123 SER B CA 1
ATOM 5059 C C . SER B 1 123 ? 4.641 19.203 2.721 1 88.94 123 SER B C 1
ATOM 5061 O O . SER B 1 123 ? 5.469 19.828 2.059 1 88.94 123 SER B O 1
ATOM 5063 N N . THR B 1 124 ? 4.938 18.047 3.334 1 83.94 124 THR B N 1
ATOM 5064 C CA . THR B 1 124 ? 6.293 17.516 3.355 1 83.94 124 THR B CA 1
ATOM 5065 C C . THR B 1 124 ? 6.695 17.016 1.972 1 83.94 124 THR B C 1
ATOM 5067 O O . THR B 1 124 ? 7.836 17.203 1.543 1 83.94 124 THR B O 1
ATOM 5070 N N . THR B 1 125 ? 5.797 16.375 1.271 1 74.56 125 THR B N 1
ATOM 5071 C CA . THR B 1 125 ? 6.078 15.75 -0.018 1 74.56 125 THR B CA 1
ATOM 5072 C C . THR B 1 125 ? 6.43 16.812 -1.064 1 74.56 125 THR B C 1
ATOM 5074 O O . THR B 1 125 ? 7.395 16.641 -1.815 1 74.56 125 THR B O 1
ATOM 5077 N N . ILE B 1 126 ? 5.645 17.844 -1.122 1 79.56 126 ILE B N 1
ATOM 5078 C CA . ILE B 1 126 ? 5.867 18.891 -2.111 1 79.56 126 ILE B CA 1
ATOM 5079 C C . ILE B 1 126 ? 7.137 19.656 -1.768 1 79.56 126 ILE B C 1
ATOM 5081 O O . ILE B 1 126 ? 7.984 19.891 -2.633 1 79.56 126 ILE B O 1
ATOM 5085 N N . THR B 1 127 ? 7.316 20.062 -0.55 1 87.38 127 THR B N 1
ATOM 5086 C CA . THR B 1 127 ? 8.461 20.844 -0.112 1 87.38 127 THR B CA 1
ATOM 5087 C C . THR B 1 127 ? 9.758 20.062 -0.309 1 87.38 127 THR B C 1
ATOM 5089 O O . THR B 1 127 ? 10.758 20.625 -0.779 1 87.38 127 THR B O 1
ATOM 5092 N N . TYR B 1 128 ? 9.75 18.828 0.054 1 81.38 128 TYR B N 1
ATOM 5093 C CA . TYR B 1 128 ? 10.938 17.984 -0.107 1 81.38 128 TYR B CA 1
ATOM 5094 C C . TYR B 1 128 ? 11.398 17.969 -1.559 1 81.38 128 TYR B C 1
ATOM 5096 O O . TYR B 1 128 ? 12.594 18.094 -1.838 1 81.38 128 TYR B O 1
ATOM 5104 N N . LYS B 1 129 ? 10.539 17.859 -2.461 1 77.06 129 LYS B N 1
ATOM 5105 C CA . LYS B 1 129 ? 10.859 17.828 -3.887 1 77.06 129 LYS B CA 1
ATOM 5106 C C . LYS B 1 129 ? 11.398 19.172 -4.363 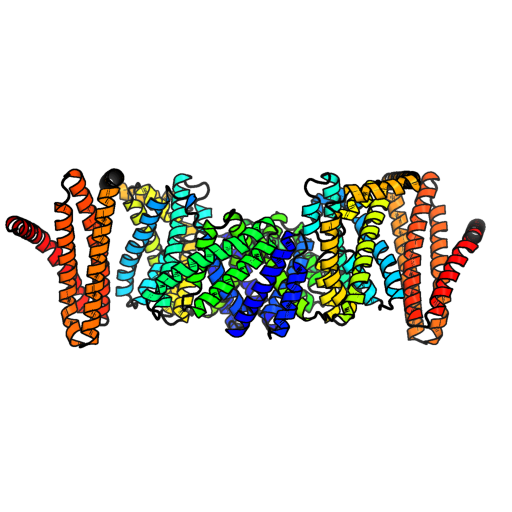1 77.06 129 LYS B C 1
ATOM 5108 O O . LYS B 1 129 ? 12.281 19.219 -5.227 1 77.06 129 LYS B O 1
ATOM 5113 N N . LEU B 1 130 ? 10.875 20.172 -3.828 1 84.75 130 LEU B N 1
ATOM 5114 C CA . LEU B 1 130 ? 11.219 21.516 -4.293 1 84.75 130 LEU B CA 1
ATOM 5115 C C . LEU B 1 130 ? 12.578 21.938 -3.76 1 84.75 130 LEU B C 1
ATOM 5117 O O . LEU B 1 130 ? 13.305 22.688 -4.426 1 84.75 130 LEU B O 1
ATOM 5121 N N . ILE B 1 131 ? 12.891 21.438 -2.584 1 89.06 131 ILE B N 1
ATOM 5122 C CA . ILE B 1 131 ? 14.117 21.922 -1.958 1 89.06 131 ILE B CA 1
ATOM 5123 C C . ILE B 1 131 ? 15.297 21.062 -2.412 1 89.06 131 ILE B C 1
ATOM 5125 O O . ILE B 1 131 ? 16.453 21.469 -2.287 1 89.06 131 ILE B O 1
ATOM 5129 N N . GLN B 1 132 ? 14.938 19.922 -2.951 1 80.81 132 GLN B N 1
ATOM 5130 C CA . GLN B 1 132 ? 16.016 19.016 -3.369 1 80.81 132 GLN B CA 1
ATOM 5131 C C . GLN B 1 132 ? 16.906 19.688 -4.414 1 80.81 132 GLN B C 1
ATOM 5133 O O . GLN B 1 132 ? 16.422 20.188 -5.426 1 80.81 132 GLN B O 1
ATOM 5138 N N . ASN B 1 133 ? 18.203 19.75 -4.184 1 76.44 133 ASN B N 1
ATOM 5139 C CA . ASN B 1 133 ? 19.266 20.25 -5.059 1 76.44 133 ASN B CA 1
ATOM 5140 C C . ASN B 1 133 ? 19.156 21.766 -5.25 1 76.44 133 ASN B C 1
ATOM 5142 O O . ASN B 1 133 ? 19.766 22.312 -6.16 1 76.44 133 ASN B O 1
ATOM 5146 N N . LYS B 1 134 ? 18.312 22.453 -4.52 1 83.69 134 LYS B N 1
ATOM 5147 C CA . LYS B 1 134 ? 18.172 23.906 -4.668 1 83.69 134 LYS B CA 1
ATOM 5148 C C . LYS B 1 134 ? 18.734 24.641 -3.461 1 83.69 134 LYS B C 1
ATOM 5150 O O . LYS B 1 134 ? 19.172 25.781 -3.572 1 83.69 134 LYS B O 1
ATOM 5155 N N . ILE B 1 135 ? 18.531 24 -2.365 1 86.5 135 ILE B N 1
ATOM 5156 C CA . ILE B 1 135 ? 19 24.609 -1.125 1 86.5 135 ILE B CA 1
ATOM 5157 C C . ILE B 1 135 ? 20.094 23.734 -0.502 1 86.5 135 ILE B C 1
ATOM 5159 O O . ILE B 1 135 ? 20.188 22.547 -0.8 1 86.5 135 ILE B O 1
ATOM 5163 N N . ASP B 1 136 ? 20.922 24.328 0.306 1 87.69 136 ASP B N 1
ATOM 5164 C CA . ASP B 1 136 ? 22.031 23.609 0.936 1 87.69 136 ASP B CA 1
ATOM 5165 C C . ASP B 1 136 ? 21.5 22.547 1.897 1 87.69 136 ASP B C 1
ATOM 5167 O O . ASP B 1 136 ? 20.391 22.656 2.41 1 87.69 136 ASP B O 1
ATOM 5171 N N . ASP B 1 137 ? 22.328 21.609 2.217 1 85 137 ASP B N 1
ATOM 5172 C CA . ASP B 1 137 ? 21.938 20.438 2.996 1 85 137 ASP B CA 1
ATOM 5173 C C . ASP B 1 137 ? 21.562 20.828 4.422 1 85 137 ASP B C 1
ATOM 5175 O O . ASP B 1 137 ? 20.641 20.25 5.004 1 85 137 ASP B O 1
ATOM 5179 N N . LYS B 1 138 ? 22.281 21.75 4.895 1 84.88 138 LYS B N 1
ATOM 5180 C CA . LYS B 1 138 ? 22 22.172 6.262 1 84.88 138 LYS B CA 1
ATOM 5181 C C . LYS B 1 138 ? 20.641 22.844 6.359 1 84.88 138 LYS B C 1
ATOM 5183 O O . LYS B 1 138 ? 19.859 22.562 7.281 1 84.88 138 LYS B O 1
ATOM 5188 N N . GLN B 1 139 ? 20.406 23.703 5.445 1 88.94 139 GLN B N 1
ATOM 5189 C CA . GLN B 1 139 ? 19.109 24.391 5.41 1 88.94 139 GLN B CA 1
ATOM 5190 C C . GLN B 1 139 ? 17.984 23.422 5.09 1 88.94 139 GLN B C 1
ATOM 5192 O O . GLN B 1 139 ? 16.891 23.531 5.637 1 88.94 139 GLN B O 1
ATOM 5197 N N . SER B 1 140 ? 18.297 22.531 4.227 1 89.62 140 SER B N 1
ATOM 5198 C CA . SER B 1 140 ? 17.297 21.531 3.877 1 89.62 140 SER B CA 1
ATOM 5199 C C . SER B 1 140 ? 16.922 20.672 5.086 1 89.62 140 SER B C 1
ATOM 5201 O O . SER B 1 140 ? 15.75 20.359 5.285 1 89.62 140 SER B O 1
ATOM 5203 N N . GLY B 1 141 ? 17.922 20.344 5.844 1 86.31 141 GLY B N 1
ATOM 5204 C CA . GLY B 1 141 ? 17.672 19.578 7.055 1 86.31 141 GLY B CA 1
ATOM 5205 C C . GLY B 1 141 ? 16.812 20.312 8.062 1 86.31 141 GLY B C 1
ATOM 5206 O O . GLY B 1 141 ? 15.938 19.703 8.695 1 86.31 141 GLY B O 1
ATOM 5207 N N . LEU B 1 142 ? 17.031 21.562 8.164 1 89.44 142 LEU B N 1
ATOM 5208 C CA . LEU B 1 142 ? 16.266 22.391 9.086 1 89.44 142 LEU B CA 1
ATOM 5209 C C . LEU B 1 142 ? 14.805 22.484 8.641 1 89.44 142 LEU B C 1
ATOM 5211 O O . LEU B 1 142 ? 13.891 22.344 9.453 1 89.44 142 LEU B O 1
ATOM 5215 N N . ILE B 1 143 ? 14.648 22.734 7.406 1 91.88 143 ILE B N 1
ATOM 5216 C CA . ILE B 1 143 ? 13.312 22.859 6.848 1 91.88 143 ILE B CA 1
ATOM 5217 C C . ILE B 1 143 ? 12.539 21.562 7.047 1 91.88 143 ILE B C 1
ATOM 5219 O O . ILE B 1 143 ? 11.383 21.578 7.473 1 91.88 143 ILE B O 1
ATOM 5223 N N . LEU B 1 144 ? 13.195 20.484 6.848 1 88.06 144 LEU B N 1
ATOM 5224 C CA . LEU B 1 144 ? 12.555 19.188 6.992 1 88.06 144 LEU B CA 1
ATOM 5225 C C . LEU B 1 144 ? 12.203 18.906 8.453 1 88.06 144 LEU B C 1
ATOM 5227 O O . LEU B 1 144 ? 11.18 18.297 8.742 1 88.06 144 LEU B O 1
ATOM 5231 N N . ALA B 1 145 ? 13.055 19.344 9.273 1 88 145 ALA B N 1
ATOM 5232 C CA . ALA B 1 145 ? 12.781 19.188 10.695 1 88 145 ALA B CA 1
ATOM 5233 C C . ALA B 1 145 ? 11.562 20.016 11.109 1 88 145 ALA B C 1
ATOM 5235 O O . ALA B 1 145 ? 10.734 19.547 11.898 1 88 145 ALA B O 1
ATOM 5236 N N . VAL B 1 146 ? 11.438 21.188 10.625 1 91.81 146 VAL B N 1
ATOM 5237 C CA . VAL B 1 146 ? 10.305 22.047 10.938 1 91.81 146 VAL B CA 1
ATOM 5238 C C . VAL B 1 146 ? 9.016 21.422 10.406 1 91.81 146 VAL B C 1
ATOM 5240 O O . VAL B 1 146 ? 7.984 21.453 11.086 1 91.81 146 VAL B O 1
ATOM 5243 N N . LEU B 1 147 ? 9.109 20.875 9.25 1 91.44 147 LEU B N 1
ATOM 5244 C CA . LEU B 1 147 ? 7.961 20.219 8.648 1 91.44 147 LEU B CA 1
ATOM 5245 C C . LEU B 1 147 ? 7.438 19.109 9.555 1 91.44 147 LEU B C 1
ATOM 5247 O O . LEU B 1 147 ? 6.23 19 9.781 1 91.44 147 LEU B O 1
ATOM 5251 N N . SER B 1 148 ? 8.336 18.344 10.031 1 86.19 148 SER B N 1
ATOM 5252 C CA . SER B 1 148 ? 7.969 17.234 10.906 1 86.19 148 SER B CA 1
ATOM 5253 C C . SER B 1 148 ? 7.324 17.734 12.195 1 86.19 148 SER B C 1
ATOM 5255 O O . SER B 1 148 ? 6.359 17.141 12.68 1 86.19 148 SER B O 1
ATOM 5257 N N . LEU B 1 149 ? 7.852 18.781 12.688 1 86.81 149 LEU B N 1
ATOM 5258 C CA . LEU B 1 149 ? 7.336 19.328 13.938 1 86.81 149 LEU B CA 1
ATOM 5259 C C . LEU B 1 149 ? 5.965 19.953 13.727 1 86.81 149 LEU B C 1
ATOM 5261 O O . LEU B 1 149 ? 5.113 19.922 14.617 1 86.81 149 LEU B O 1
ATOM 5265 N N . GLU B 1 150 ? 5.766 20.625 12.609 1 91.75 150 GLU B N 1
ATOM 5266 C CA . GLU B 1 150 ? 4.453 21.156 12.266 1 91.75 150 GLU B CA 1
ATOM 5267 C C . GLU B 1 150 ? 3.385 20.062 12.32 1 91.75 150 GLU B C 1
ATOM 5269 O O . GLU B 1 150 ? 2.289 20.281 12.844 1 91.75 150 GLU B O 1
ATOM 5274 N N . ASP B 1 151 ? 3.744 18.984 11.812 1 88.44 151 ASP B N 1
ATOM 5275 C CA . ASP B 1 151 ? 2.809 17.875 11.805 1 88.44 151 ASP B CA 1
ATOM 5276 C C . ASP B 1 151 ? 2.516 17.391 13.227 1 88.44 151 ASP B C 1
ATOM 5278 O O . ASP B 1 151 ? 1.369 17.078 13.562 1 88.44 151 ASP B O 1
ATOM 5282 N N . VAL B 1 152 ? 3.518 17.344 14 1 84 152 VAL B N 1
ATOM 5283 C CA . VAL B 1 152 ? 3.383 16.906 15.383 1 84 152 VAL B CA 1
ATOM 5284 C C . VAL B 1 152 ? 2.441 17.859 16.141 1 84 152 VAL B C 1
ATOM 5286 O O . VAL B 1 152 ? 1.517 17.406 16.812 1 84 152 VAL B O 1
ATOM 5289 N N . ILE B 1 153 ? 2.676 19.078 15.984 1 85.94 153 ILE B N 1
ATOM 5290 C CA . ILE B 1 153 ? 1.864 20.078 16.656 1 85.94 153 ILE B CA 1
ATOM 5291 C C . ILE B 1 153 ? 0.418 19.984 16.188 1 85.94 153 ILE B C 1
ATOM 5293 O O . ILE B 1 153 ? -0.516 20.109 16.984 1 85.94 153 ILE B O 1
ATOM 5297 N N . THR B 1 154 ? 0.263 19.719 14.938 1 86.12 154 THR B N 1
ATOM 5298 C CA . THR B 1 154 ? -1.062 19.609 14.344 1 86.12 154 THR B CA 1
ATOM 5299 C C . THR B 1 154 ? -1.835 18.438 14.961 1 86.12 154 THR B C 1
ATOM 5301 O O . THR B 1 154 ? -3 18.594 15.328 1 86.12 154 THR B O 1
ATOM 5304 N N . PHE B 1 155 ? -1.266 17.328 15.133 1 79.5 155 PHE B N 1
ATOM 5305 C CA . PHE B 1 155 ? -1.947 16.141 15.648 1 79.5 155 PHE B CA 1
ATOM 5306 C C . PHE B 1 155 ? -2.201 16.266 17.141 1 79.5 155 PHE B C 1
ATOM 5308 O O . PHE B 1 155 ? -3.215 15.781 17.656 1 79.5 155 PHE B O 1
ATOM 5315 N N . ILE B 1 156 ? -1.282 16.922 17.812 1 76.31 156 ILE B N 1
ATOM 5316 C CA . ILE B 1 156 ? -1.492 17.188 19.234 1 76.31 156 ILE B CA 1
ATOM 5317 C C . ILE B 1 156 ? -2.662 18.156 19.406 1 76.31 156 ILE B C 1
ATOM 5319 O O . ILE B 1 156 ? -3.537 17.922 20.25 1 76.31 156 ILE B O 1
ATOM 5323 N N . ALA B 1 157 ? -2.623 19.156 18.609 1 77.25 157 ALA B N 1
ATOM 5324 C CA . ALA B 1 157 ? -3.697 20.141 18.672 1 77.25 157 ALA B CA 1
ATOM 5325 C C . ALA B 1 157 ? -5.047 19.516 18.344 1 77.25 157 ALA B C 1
ATOM 5327 O O . ALA B 1 157 ? -6.051 19.797 19 1 77.25 157 ALA B O 1
ATOM 5328 N N . LEU B 1 158 ? -5.051 18.656 17.312 1 75.88 158 LEU B N 1
ATOM 5329 C CA . LEU B 1 158 ? -6.27 17.938 16.953 1 75.88 158 LEU B CA 1
ATOM 5330 C C . LEU B 1 158 ? -6.75 17.062 18.094 1 75.88 158 LEU B C 1
ATOM 5332 O O . LEU B 1 158 ? -7.945 17 18.391 1 75.88 158 LEU B O 1
ATOM 5336 N N . GLY B 1 159 ? -5.859 16.359 18.688 1 73 159 GLY B N 1
ATOM 5337 C CA . GLY B 1 159 ? -6.199 15.508 19.812 1 73 159 GLY B CA 1
ATOM 5338 C C . GLY B 1 159 ? -6.848 16.266 20.953 1 73 159 GLY B C 1
ATOM 5339 O O . GLY B 1 159 ? -7.832 15.812 21.531 1 73 159 GLY B O 1
ATOM 5340 N N . VAL B 1 160 ? -6.387 17.422 21.172 1 70.19 160 VAL B N 1
ATOM 5341 C CA . VAL B 1 160 ? -6.871 18.234 22.297 1 70.19 160 VAL B CA 1
ATOM 5342 C C . VAL B 1 160 ? -8.266 18.781 21.969 1 70.19 160 VAL B C 1
ATOM 5344 O O . VAL B 1 160 ? -9.141 18.797 22.828 1 70.19 160 VAL B O 1
ATOM 5347 N N . ILE B 1 161 ? -8.484 19.141 20.781 1 71.62 161 ILE B N 1
ATOM 5348 C CA . ILE B 1 161 ? -9.75 19.75 20.375 1 71.62 161 ILE B CA 1
ATOM 5349 C C . ILE B 1 161 ? -10.844 18.688 20.375 1 71.62 161 ILE B C 1
ATOM 5351 O O . ILE B 1 161 ? -11.977 18.953 20.781 1 71.62 161 ILE B O 1
ATOM 5355 N N . LEU B 1 162 ? -10.406 17.547 19.906 1 72.94 162 LEU B N 1
ATOM 5356 C CA . LEU B 1 162 ? -11.398 16.484 19.781 1 72.94 162 LEU B CA 1
ATOM 5357 C C . LEU B 1 162 ? -11.727 15.875 21.156 1 72.94 162 LEU B C 1
ATOM 5359 O O . LEU B 1 162 ? -12.773 15.25 21.328 1 72.94 162 LEU B O 1
ATOM 5363 N N . SER B 1 163 ? -10.703 15.992 22.078 1 64.31 163 SER B N 1
ATOM 5364 C CA . SER B 1 163 ? -10.922 15.453 23.422 1 64.31 163 SER B CA 1
ATOM 5365 C C . SER B 1 163 ? -11.781 16.391 24.25 1 64.31 163 SER B C 1
ATOM 5367 O O . SER B 1 163 ? -12.055 16.109 25.422 1 64.31 163 SER B O 1
ATOM 5369 N N . SER B 1 164 ? -12.047 17.547 23.906 1 57.62 164 SER B N 1
ATOM 5370 C CA . SER B 1 164 ? -12.688 18.609 24.672 1 57.62 164 SER B CA 1
ATOM 5371 C C . SER B 1 164 ? -13.789 18.062 25.562 1 57.62 164 SER B C 1
ATOM 5373 O O . SER B 1 164 ? -14.062 18.609 26.641 1 57.62 164 SER B O 1
ATOM 5375 N N . ASN B 1 165 ? -14.359 17.031 25.188 1 54.25 165 ASN B N 1
ATOM 5376 C CA . ASN B 1 165 ? -15.328 16.562 26.172 1 54.25 165 ASN B CA 1
ATOM 5377 C C . ASN B 1 165 ? -14.656 15.797 27.312 1 54.25 165 ASN B C 1
ATOM 5379 O O . ASN B 1 165 ? -15.289 15.508 28.328 1 54.25 165 ASN B O 1
ATOM 5383 N N . SER B 1 166 ? -13.406 15.414 27.047 1 54.62 166 SER B N 1
ATOM 5384 C CA . SER B 1 166 ? -12.719 14.648 28.078 1 54.62 166 SER B CA 1
ATOM 5385 C C . SER B 1 166 ? -11.828 15.547 28.938 1 54.62 166 SER B C 1
ATOM 5387 O O . SER B 1 166 ? -11.414 16.625 28.484 1 54.62 166 SER B O 1
ATOM 5389 N N . ASN B 1 167 ? -11.766 15.352 30.219 1 57.06 167 ASN B N 1
ATOM 5390 C CA . ASN B 1 167 ? -10.938 16.047 31.203 1 57.06 167 ASN B CA 1
ATOM 5391 C C . ASN B 1 167 ? -9.461 16 30.828 1 57.06 167 ASN B C 1
ATOM 5393 O O . ASN B 1 167 ? -8.93 14.93 30.516 1 57.06 167 ASN B O 1
ATOM 5397 N N . ILE B 1 168 ? -8.922 17.172 30.406 1 60.66 168 ILE B N 1
ATOM 5398 C CA . ILE B 1 168 ? -7.512 17.328 30.078 1 60.66 168 ILE B CA 1
ATOM 5399 C C . ILE B 1 168 ? -6.66 16.484 31.016 1 60.66 168 ILE B C 1
ATOM 5401 O O . ILE B 1 168 ? -5.637 15.922 30.609 1 60.66 168 ILE B O 1
ATOM 5405 N N . VAL B 1 169 ? -7.168 16.25 32.188 1 59.38 169 VAL B N 1
ATOM 5406 C CA . VAL B 1 169 ? -6.434 15.516 33.219 1 59.38 169 VAL B CA 1
ATOM 5407 C C . VAL B 1 169 ? -6.332 14.047 32.812 1 59.38 169 VAL B C 1
ATOM 5409 O O . VAL B 1 169 ? -5.332 13.391 33.125 1 59.38 169 VAL B O 1
ATOM 5412 N N . GLU B 1 170 ? -7.289 13.656 32.125 1 66.88 170 GLU B N 1
ATOM 5413 C CA . GLU B 1 170 ? -7.293 12.25 31.766 1 66.88 170 GLU B CA 1
ATOM 5414 C C . GLU B 1 170 ? -6.52 12.016 30.469 1 66.88 170 GLU B C 1
ATOM 5416 O O . GLU B 1 170 ? -6.031 10.914 30.219 1 66.88 170 GLU B O 1
ATOM 5421 N N . ILE B 1 171 ? -6.309 13.07 29.766 1 72.38 171 ILE B N 1
ATOM 5422 C CA . ILE B 1 171 ? -5.672 12.953 28.469 1 72.38 171 ILE B CA 1
ATOM 5423 C C . ILE B 1 171 ? -4.176 12.711 28.641 1 72.38 171 ILE B C 1
ATOM 5425 O O . ILE B 1 171 ? -3.576 11.93 27.891 1 72.38 171 ILE B O 1
ATOM 5429 N N . ILE B 1 172 ? -3.621 13.281 29.672 1 73.12 172 ILE B N 1
ATOM 5430 C CA . ILE B 1 172 ? -2.172 13.234 29.828 1 73.12 172 ILE B CA 1
ATOM 5431 C C . ILE B 1 172 ? -1.742 11.82 30.219 1 73.12 172 ILE B C 1
ATOM 5433 O O . ILE B 1 172 ? -0.913 11.211 29.531 1 73.12 172 ILE B O 1
ATOM 5437 N N . PRO B 1 173 ? -2.328 11.25 31.266 1 76.44 173 PRO B N 1
ATOM 5438 C CA . PRO B 1 173 ? -1.909 9.891 31.609 1 76.44 173 PRO B CA 1
ATOM 5439 C C . PRO B 1 173 ? -2.219 8.875 30.516 1 76.44 173 PRO B C 1
ATOM 5441 O O . PRO B 1 173 ? -1.438 7.953 30.281 1 76.44 173 PRO B O 1
ATOM 5444 N N . THR B 1 174 ? -3.291 9.062 29.906 1 79 174 THR B N 1
ATOM 5445 C CA . THR B 1 174 ? -3.67 8.133 28.859 1 79 174 THR B CA 1
ATOM 5446 C C . THR B 1 174 ? -2.729 8.258 27.656 1 79 174 THR B C 1
ATOM 5448 O O . THR B 1 174 ? -2.422 7.266 27 1 79 174 THR B O 1
ATOM 5451 N N . SER B 1 175 ? -2.365 9.469 27.422 1 80.75 175 SER B N 1
ATOM 5452 C CA . SER B 1 175 ? -1.403 9.68 26.344 1 80.75 175 SER B CA 1
ATOM 5453 C C . SER B 1 175 ? -0.058 9.039 26.672 1 80.75 175 SER B C 1
ATOM 5455 O O . SER B 1 175 ? 0.584 8.453 25.797 1 80.75 175 SER B O 1
ATOM 5457 N N . LEU B 1 176 ? 0.312 9.172 27.891 1 82.62 176 LEU B N 1
ATOM 5458 C CA . LEU B 1 176 ? 1.569 8.555 28.297 1 82.62 176 LEU B CA 1
ATOM 5459 C C . LEU B 1 176 ? 1.479 7.035 28.234 1 82.62 176 LEU B C 1
ATOM 5461 O O . LEU B 1 176 ? 2.443 6.367 27.859 1 82.62 176 LEU B O 1
ATOM 5465 N N . ALA B 1 177 ? 0.383 6.566 28.641 1 87.06 177 ALA B N 1
ATOM 5466 C CA . ALA B 1 177 ? 0.156 5.129 28.562 1 87.06 177 ALA B CA 1
ATOM 5467 C C . ALA B 1 177 ? 0.187 4.648 27.109 1 87.06 177 ALA B C 1
ATOM 5469 O O . ALA B 1 177 ? 0.714 3.572 26.812 1 87.06 177 ALA B O 1
ATOM 5470 N N . SER B 1 178 ? -0.414 5.418 26.281 1 88.06 178 SER B N 1
ATOM 5471 C CA . SER B 1 178 ? -0.418 5.074 24.859 1 88.06 178 SER B CA 1
ATOM 5472 C C . SER B 1 178 ? 0.996 5.066 24.281 1 88.06 178 SER B C 1
ATOM 5474 O O . SER B 1 178 ? 1.326 4.23 23.453 1 88.06 178 SER B O 1
ATOM 5476 N N . LEU B 1 179 ? 1.756 6.012 24.75 1 90.06 179 LEU B N 1
ATOM 5477 C CA . LEU B 1 179 ? 3.148 6.066 24.312 1 90.06 179 LEU B CA 1
ATOM 5478 C C . LEU B 1 179 ? 3.91 4.828 24.781 1 90.06 179 LEU B C 1
ATOM 5480 O O . LEU B 1 179 ? 4.641 4.211 24 1 90.06 179 LEU B O 1
ATOM 5484 N N . GLY B 1 180 ? 3.762 4.551 26.031 1 92.31 180 GLY B N 1
ATOM 5485 C CA . GLY B 1 180 ? 4.418 3.371 26.578 1 92.31 180 GLY B CA 1
ATOM 5486 C C . GLY B 1 180 ? 3.979 2.084 25.906 1 92.31 180 GLY B C 1
ATOM 5487 O O . GLY B 1 180 ? 4.809 1.241 25.562 1 92.31 180 GLY B O 1
ATOM 5488 N N . LEU B 1 181 ? 2.717 1.899 25.75 1 93.81 181 LEU B N 1
ATOM 5489 C CA . LEU B 1 181 ? 2.178 0.727 25.062 1 93.81 181 LEU B CA 1
ATOM 5490 C C . LEU B 1 181 ? 2.641 0.679 23.609 1 93.81 181 LEU B C 1
ATOM 5492 O O . LEU B 1 181 ? 2.881 -0.401 23.062 1 93.81 181 LEU B O 1
ATOM 5496 N N . GLY B 1 182 ? 2.584 1.842 23.016 1 93.94 182 GLY B N 1
ATOM 5497 C CA . GLY B 1 182 ? 3.074 1.915 21.641 1 93.94 182 GLY B CA 1
ATOM 5498 C C . GLY B 1 182 ? 4.508 1.438 21.5 1 93.94 182 GLY B C 1
ATOM 5499 O O . GLY B 1 182 ? 4.836 0.734 20.547 1 93.94 182 GLY B O 1
ATOM 5500 N N . TYR B 1 183 ? 5.32 1.857 22.438 1 93.69 183 TYR B N 1
ATOM 5501 C CA . TYR B 1 183 ? 6.707 1.398 22.453 1 93.69 183 TYR B CA 1
ATOM 5502 C C . TYR B 1 183 ? 6.773 -0.119 22.562 1 93.69 183 TYR B C 1
ATOM 5504 O O . TYR B 1 183 ? 7.523 -0.773 21.844 1 93.69 183 TYR B O 1
ATOM 5512 N N . LEU B 1 184 ? 6.016 -0.638 23.453 1 94.69 184 LEU B N 1
ATOM 5513 C CA . LEU B 1 184 ? 6.043 -2.072 23.719 1 94.69 184 LEU B CA 1
ATOM 5514 C C . LEU B 1 184 ? 5.551 -2.861 22.5 1 94.69 184 LEU B C 1
ATOM 5516 O O . LEU B 1 184 ? 6.168 -3.855 22.109 1 94.69 184 LEU B O 1
ATOM 5520 N N . VAL B 1 185 ? 4.438 -2.48 21.984 1 94.56 185 VAL B N 1
ATOM 5521 C CA . VAL B 1 185 ? 3.859 -3.156 20.828 1 94.56 185 VAL B CA 1
ATOM 5522 C C . VAL B 1 185 ? 4.832 -3.088 19.641 1 94.56 185 VAL B C 1
ATOM 5524 O O . VAL B 1 185 ? 5.023 -4.074 18.922 1 94.56 185 VAL B O 1
ATOM 5527 N N . SER B 1 186 ? 5.379 -1.906 19.422 1 94.31 186 SER B N 1
ATOM 5528 C CA . SER B 1 186 ? 6.32 -1.732 18.312 1 94.31 186 SER B CA 1
ATOM 5529 C C . SER B 1 186 ? 7.562 -2.596 18.516 1 94.31 186 SER B C 1
ATOM 5531 O O . SER B 1 186 ? 8.078 -3.17 17.547 1 94.31 186 SER B O 1
ATOM 5533 N N . ARG B 1 187 ? 7.977 -2.676 19.719 1 93.12 187 ARG B N 1
ATOM 5534 C CA . ARG B 1 187 ? 9.18 -3.439 20.031 1 93.12 187 ARG B CA 1
ATOM 5535 C C . ARG B 1 187 ? 8.938 -4.934 19.859 1 93.12 187 ARG B C 1
ATOM 5537 O O . ARG B 1 187 ? 9.82 -5.664 19.391 1 93.12 187 ARG B O 1
ATOM 5544 N N . THR B 1 188 ? 7.824 -5.414 20.188 1 91.88 188 THR B N 1
ATOM 5545 C CA . THR B 1 188 ? 7.562 -6.848 20.25 1 91.88 188 THR B CA 1
ATOM 5546 C C . THR B 1 188 ? 6.988 -7.352 18.938 1 91.88 188 THR B C 1
ATOM 5548 O O . THR B 1 188 ? 7.211 -8.5 18.547 1 91.88 188 THR B O 1
ATOM 5551 N N . ILE B 1 189 ? 6.23 -6.539 18.281 1 92.69 189 ILE B N 1
ATOM 5552 C CA . ILE B 1 189 ? 5.496 -7.023 17.125 1 92.69 189 ILE B CA 1
ATOM 5553 C C . ILE B 1 189 ? 6.113 -6.445 15.844 1 92.69 189 ILE B C 1
ATOM 5555 O O . ILE B 1 189 ? 6.605 -7.191 14.992 1 92.69 189 ILE B O 1
ATOM 5559 N N . ILE B 1 190 ? 6.168 -5.164 15.75 1 93 190 ILE B N 1
ATOM 5560 C CA . ILE B 1 190 ? 6.574 -4.52 14.508 1 93 190 ILE B CA 1
ATOM 5561 C C . ILE B 1 190 ? 8.062 -4.742 14.273 1 93 190 ILE B C 1
ATOM 5563 O O . ILE B 1 190 ? 8.484 -5.047 13.156 1 93 190 ILE B O 1
ATOM 5567 N N . ASN B 1 191 ? 8.82 -4.559 15.297 1 92.62 191 ASN B N 1
ATOM 5568 C CA . ASN B 1 191 ? 10.266 -4.703 15.141 1 92.62 191 ASN B CA 1
ATOM 5569 C C . ASN B 1 191 ? 10.641 -6.113 14.688 1 92.62 191 ASN B C 1
ATOM 5571 O O . ASN B 1 191 ? 11.57 -6.289 13.898 1 92.62 191 ASN B O 1
ATOM 5575 N N . ARG B 1 192 ? 10.023 -7.094 15.148 1 88.94 192 ARG B N 1
ATOM 5576 C CA . ARG B 1 192 ? 10.289 -8.477 14.781 1 88.94 192 ARG B CA 1
ATOM 5577 C C . ARG B 1 192 ? 9.883 -8.75 13.336 1 88.94 192 ARG B C 1
ATOM 5579 O O . ARG B 1 192 ? 10.469 -9.617 12.672 1 88.94 192 ARG B O 1
ATOM 5586 N N . SER B 1 193 ? 8.938 -8.047 12.883 1 91 193 SER B N 1
ATOM 5587 C CA . SER B 1 193 ? 8.438 -8.234 11.523 1 91 193 SER B CA 1
ATOM 5588 C C . SER B 1 193 ? 9.391 -7.652 10.492 1 91 193 SER B C 1
ATOM 5590 O O . SER B 1 193 ? 9.391 -8.07 9.336 1 91 193 SER B O 1
ATOM 5592 N N . ILE B 1 194 ? 10.188 -6.664 10.883 1 89.38 194 ILE B N 1
ATOM 5593 C CA . ILE B 1 194 ? 11.062 -5.945 9.961 1 89.38 194 ILE B CA 1
ATOM 5594 C C . ILE B 1 194 ? 12.07 -6.914 9.344 1 89.38 194 ILE B C 1
ATOM 5596 O O . ILE B 1 194 ? 12.438 -6.777 8.172 1 89.38 194 ILE B O 1
ATOM 5600 N N . ASN B 1 195 ? 12.477 -7.906 10.016 1 82.25 195 ASN B N 1
ATOM 5601 C CA . ASN B 1 195 ? 13.516 -8.82 9.547 1 82.25 195 ASN B CA 1
ATOM 5602 C C . ASN B 1 195 ? 12.914 -10.031 8.836 1 82.25 195 ASN B C 1
ATOM 5604 O O . ASN B 1 195 ? 13.648 -10.859 8.297 1 82.25 195 ASN B O 1
ATOM 5608 N N . THR B 1 196 ? 11.719 -10.117 8.805 1 82.75 196 THR B N 1
ATOM 5609 C CA . THR B 1 196 ? 11.102 -11.289 8.195 1 82.75 196 THR B CA 1
ATOM 5610 C C . THR B 1 196 ? 10.672 -11 6.762 1 82.75 196 THR B C 1
ATOM 5612 O O . THR B 1 196 ? 11.336 -11.414 5.809 1 82.75 196 THR B O 1
ATOM 5615 N N . SER B 1 197 ? 9.609 -10.234 6.566 1 83.88 197 SER B N 1
ATOM 5616 C CA . SER B 1 197 ? 9.117 -9.883 5.234 1 83.88 197 SER B CA 1
ATOM 5617 C C . SER B 1 197 ? 8.398 -8.539 5.238 1 83.88 197 SER B C 1
ATOM 5619 O O . SER B 1 197 ? 7.988 -8.055 6.293 1 83.88 197 SER B O 1
ATOM 5621 N N . GLU B 1 198 ? 8.297 -7.957 4.066 1 88.44 198 GLU B N 1
ATOM 5622 C CA . GLU B 1 198 ? 7.551 -6.707 3.939 1 88.44 198 GLU B CA 1
ATOM 5623 C C . GLU B 1 198 ? 6.074 -6.91 4.254 1 88.44 198 GLU B C 1
ATOM 5625 O O . GLU B 1 198 ? 5.426 -6.023 4.816 1 88.44 198 GLU B O 1
ATOM 5630 N N . GLU B 1 199 ? 5.637 -8.039 3.91 1 89.12 199 GLU B N 1
ATOM 5631 C CA . GLU B 1 199 ? 4.246 -8.383 4.199 1 89.12 199 GLU B CA 1
ATOM 5632 C C . GLU B 1 199 ? 3.984 -8.398 5.703 1 89.12 199 GLU B C 1
ATOM 5634 O O . GLU B 1 199 ? 2.93 -7.957 6.16 1 89.12 199 GLU B O 1
ATOM 5639 N N . SER B 1 200 ? 4.945 -8.945 6.41 1 91 200 SER B N 1
ATOM 5640 C CA . SER B 1 200 ? 4.809 -9.008 7.863 1 91 200 SER B CA 1
ATOM 5641 C C . SER B 1 200 ? 4.801 -7.609 8.477 1 91 200 SER B C 1
ATOM 5643 O O . SER B 1 200 ? 4.102 -7.359 9.461 1 91 200 SER B O 1
ATOM 5645 N N . VAL B 1 201 ? 5.602 -6.758 7.91 1 93.56 201 VAL B N 1
ATOM 5646 C CA . VAL B 1 201 ? 5.645 -5.375 8.383 1 93.56 201 VAL B CA 1
ATOM 5647 C C . VAL B 1 201 ? 4.289 -4.711 8.141 1 93.56 201 VAL B C 1
ATOM 5649 O O . VAL B 1 201 ? 3.785 -3.99 9.008 1 93.56 201 VAL B O 1
ATOM 5652 N N . ILE B 1 202 ? 3.695 -4.961 7.039 1 95.06 202 ILE B N 1
ATOM 5653 C CA . ILE B 1 202 ? 2.418 -4.367 6.652 1 95.06 202 ILE B CA 1
ATOM 5654 C C . ILE B 1 202 ? 1.327 -4.824 7.621 1 95.06 202 ILE B C 1
ATOM 5656 O O . ILE B 1 202 ? 0.627 -3.998 8.211 1 95.06 202 ILE B O 1
ATOM 5660 N N . ILE B 1 203 ? 1.193 -6.07 7.805 1 94.75 203 ILE B N 1
ATOM 5661 C CA . ILE B 1 203 ? 0.096 -6.598 8.609 1 94.75 203 ILE B CA 1
ATOM 5662 C C . ILE B 1 203 ? 0.296 -6.219 10.07 1 94.75 203 ILE B C 1
ATOM 5664 O O . ILE B 1 203 ? -0.668 -5.918 10.781 1 94.75 203 ILE B O 1
ATOM 5668 N N . SER B 1 204 ? 1.511 -6.312 10.562 1 95.56 204 SER B N 1
ATOM 5669 C CA . SER B 1 204 ? 1.78 -5.949 11.953 1 95.56 204 SER B CA 1
ATOM 5670 C C . SER B 1 204 ? 1.492 -4.473 12.203 1 95.56 204 SER B C 1
ATOM 5672 O O . SER B 1 204 ? 0.931 -4.117 13.242 1 95.56 204 SER B O 1
ATOM 5674 N N . SER B 1 205 ? 1.894 -3.646 11.273 1 96.06 205 SER B N 1
ATOM 5675 C CA . SER B 1 205 ? 1.672 -2.213 11.422 1 96.06 205 SER B CA 1
ATOM 5676 C C . SER B 1 205 ? 0.186 -1.874 11.367 1 96.06 205 SER B C 1
ATOM 5678 O O . SER B 1 205 ? -0.313 -1.105 12.195 1 96.06 205 SER B O 1
ATOM 5680 N N . ILE B 1 206 ? -0.519 -2.432 10.414 1 96.94 206 ILE B N 1
ATOM 5681 C CA . ILE B 1 206 ? -1.94 -2.15 10.25 1 96.94 206 ILE B CA 1
ATOM 5682 C C . ILE B 1 206 ? -2.715 -2.672 11.453 1 96.94 206 ILE B C 1
ATOM 5684 O O . ILE B 1 206 ? -3.605 -1.992 11.969 1 96.94 206 ILE B O 1
ATOM 5688 N N . ALA B 1 207 ? -2.379 -3.863 11.859 1 96.62 207 ALA B N 1
ATOM 5689 C CA . ALA B 1 207 ? -3.023 -4.43 13.039 1 96.62 207 ALA B CA 1
ATOM 5690 C C . ALA B 1 207 ? -2.799 -3.549 14.266 1 96.62 207 ALA B C 1
ATOM 5692 O O . ALA B 1 207 ? -3.715 -3.336 15.062 1 96.62 207 ALA B O 1
ATOM 5693 N N . SER B 1 208 ? -1.593 -3.104 14.438 1 96.5 208 SER B N 1
ATOM 5694 C CA . SER B 1 208 ? -1.266 -2.244 15.57 1 96.5 208 SER B CA 1
ATOM 5695 C C . SER B 1 208 ? -2.014 -0.918 15.492 1 96.5 208 SER B C 1
ATOM 5697 O O . SER B 1 208 ? -2.566 -0.452 16.484 1 96.5 208 SER B O 1
ATOM 5699 N N . VAL B 1 209 ? -2.016 -0.312 14.336 1 96.38 209 VAL B N 1
ATOM 5700 C CA . VAL B 1 209 ? -2.656 0.982 14.133 1 96.38 209 VAL B CA 1
ATOM 5701 C C . VAL B 1 209 ? -4.152 0.868 14.422 1 96.38 209 VAL B C 1
ATOM 5703 O O . VAL B 1 209 ? -4.727 1.715 15.109 1 96.38 209 VAL B O 1
ATOM 5706 N N . LEU B 1 210 ? -4.781 -0.14 13.891 1 96.19 210 LEU B N 1
ATOM 5707 C CA . LEU B 1 210 ? -6.211 -0.322 14.109 1 96.19 210 LEU B CA 1
ATOM 5708 C C . LEU B 1 210 ? -6.492 -0.688 15.562 1 96.19 210 LEU B C 1
ATOM 5710 O O . LEU B 1 210 ? -7.527 -0.302 16.125 1 96.19 210 LEU B O 1
ATOM 5714 N N . SER B 1 211 ? -5.605 -1.468 16.156 1 95.81 211 SER B N 1
ATOM 5715 C CA . SER B 1 211 ? -5.754 -1.788 17.578 1 95.81 211 SER B CA 1
ATOM 5716 C C . SER B 1 211 ? -5.723 -0.528 18.438 1 95.81 211 SER B C 1
ATOM 5718 O O . SER B 1 211 ? -6.523 -0.383 19.359 1 95.81 211 SER B O 1
ATOM 5720 N N . PHE B 1 212 ? -4.836 0.348 18.109 1 94.81 212 PHE B N 1
ATOM 5721 C CA . PHE B 1 212 ? -4.719 1.588 18.875 1 94.81 212 PHE B CA 1
ATOM 5722 C C . PHE B 1 212 ? -5.906 2.506 18.594 1 94.81 212 PHE B C 1
ATOM 5724 O O . PHE B 1 212 ? -6.293 3.301 19.453 1 94.81 212 PHE B O 1
ATOM 5731 N N . SER B 1 213 ? -6.391 2.416 17.359 1 92.44 213 SER B N 1
ATOM 5732 C CA . SER B 1 213 ? -7.617 3.154 17.078 1 92.44 213 SER B CA 1
ATOM 5733 C C . SER B 1 213 ? -8.758 2.689 17.969 1 92.44 213 SER B C 1
ATOM 5735 O O . SER B 1 213 ? -9.531 3.508 18.484 1 92.44 213 SER B O 1
ATOM 5737 N N . LEU B 1 214 ? -8.875 1.394 18.219 1 91 214 LEU B N 1
ATOM 5738 C CA . LEU B 1 214 ? -9.906 0.833 19.078 1 91 214 LEU B CA 1
ATOM 5739 C C . LEU B 1 214 ? -9.633 1.188 20.547 1 91 214 LEU B C 1
ATOM 5741 O O . LEU B 1 214 ? -10.562 1.503 21.281 1 91 214 LEU B O 1
ATOM 5745 N N . LEU B 1 215 ? -8.422 1.124 20.922 1 89.44 215 LEU B N 1
ATOM 5746 C CA . LEU B 1 215 ? -8.055 1.478 22.281 1 89.44 215 LEU B CA 1
ATOM 5747 C C . LEU B 1 215 ? -8.359 2.943 22.562 1 89.44 215 LEU B C 1
ATOM 5749 O O . LEU B 1 215 ? -8.75 3.293 23.688 1 89.44 215 LEU B O 1
ATOM 5753 N N . GLY B 1 216 ? -8.023 3.754 21.562 1 85.44 216 GLY B N 1
ATOM 5754 C CA . GLY B 1 216 ? -8.375 5.156 21.703 1 85.44 216 GLY B CA 1
ATOM 5755 C C . GLY B 1 216 ? -9.844 5.375 22 1 85.44 216 GLY B C 1
ATOM 5756 O O . GLY B 1 216 ? -10.195 6.207 22.844 1 85.44 216 GLY B O 1
ATOM 5757 N N . GLN B 1 217 ? -10.664 4.621 21.359 1 82.75 217 GLN B N 1
ATOM 5758 C CA . GLN B 1 217 ? -12.102 4.723 21.578 1 82.75 217 GLN B CA 1
ATOM 5759 C C . GLN B 1 217 ? -12.469 4.27 23 1 82.75 217 GLN B C 1
ATOM 5761 O O . GLN B 1 217 ? -13.375 4.836 23.609 1 82.75 217 GLN B O 1
ATOM 5766 N N . ILE B 1 218 ? -11.828 3.279 23.453 1 83.38 218 ILE B N 1
ATOM 5767 C CA . ILE B 1 218 ? -12.117 2.723 24.781 1 83.38 218 ILE B CA 1
ATOM 5768 C C . ILE B 1 218 ? -11.68 3.705 25.859 1 83.38 218 ILE B C 1
ATOM 5770 O O . ILE B 1 218 ? -12.375 3.883 26.859 1 83.38 218 ILE B O 1
ATOM 5774 N N . PHE B 1 219 ? -10.609 4.375 25.656 1 80.38 219 PHE B N 1
ATOM 5775 C CA . PHE B 1 219 ? -10.047 5.262 26.672 1 80.38 219 PHE B CA 1
ATOM 5776 C C . PHE B 1 219 ? -10.445 6.707 26.406 1 80.38 219 PHE B C 1
ATOM 5778 O O . PHE B 1 219 ? -9.961 7.625 27.062 1 80.38 219 PHE B O 1
ATOM 5785 N N . ASP B 1 220 ? -11.211 6.891 25.391 1 77.81 220 ASP B N 1
ATOM 5786 C CA . ASP B 1 220 ? -11.758 8.195 25.031 1 77.81 220 ASP B CA 1
ATOM 5787 C C . ASP B 1 220 ? -10.648 9.156 24.609 1 77.81 220 ASP B C 1
ATOM 5789 O O . ASP B 1 220 ? -10.609 10.305 25.062 1 77.81 220 ASP B O 1
ATOM 5793 N N . ILE B 1 221 ? -9.766 8.719 24.031 1 78.69 221 ILE B N 1
ATOM 5794 C CA . ILE B 1 221 ? -8.742 9.516 23.375 1 78.69 221 ILE B CA 1
ATOM 5795 C C . ILE B 1 221 ? -8.914 9.43 21.859 1 78.69 221 ILE B C 1
ATOM 5797 O O . ILE B 1 221 ? -9.211 8.359 21.328 1 78.69 221 ILE B O 1
ATOM 5801 N N . PRO B 1 222 ? -8.805 10.562 21.25 1 81.25 222 PRO B N 1
ATOM 5802 C CA . PRO B 1 222 ? -8.906 10.5 19.781 1 81.25 222 PRO B CA 1
ATOM 5803 C C . PRO B 1 222 ? -7.945 9.484 19.172 1 81.25 222 PRO B C 1
ATOM 5805 O O . PRO B 1 222 ? -6.797 9.375 19.609 1 81.25 222 PRO B O 1
ATOM 5808 N N . SER B 1 223 ? -8.445 8.766 18.203 1 87.19 223 SER B N 1
ATOM 5809 C CA . SER B 1 223 ? -7.668 7.699 17.578 1 87.19 223 SER B CA 1
ATOM 5810 C C . SER B 1 223 ? -6.402 8.25 16.922 1 87.19 223 SER B C 1
ATOM 5812 O O . SER B 1 223 ? -5.359 7.594 16.922 1 87.19 223 SER B O 1
ATOM 5814 N N . THR B 1 224 ? -6.484 9.422 16.438 1 84.56 224 THR B N 1
ATOM 5815 C CA . THR B 1 224 ? -5.336 10.047 15.781 1 84.56 224 THR B CA 1
ATOM 5816 C C . THR B 1 224 ? -4.207 10.281 16.781 1 84.56 224 THR B C 1
ATOM 5818 O O . THR B 1 224 ? -3.037 10.055 16.469 1 84.56 224 THR B O 1
ATOM 5821 N N . LEU B 1 225 ? -4.574 10.758 17.922 1 83.81 225 LEU B N 1
ATOM 5822 C CA . LEU B 1 225 ? -3.566 10.992 18.953 1 83.81 225 LEU B CA 1
ATOM 5823 C C . LEU B 1 225 ? -2.957 9.68 19.422 1 83.81 225 LEU B C 1
ATOM 5825 O O . LEU B 1 225 ? -1.742 9.586 19.609 1 83.81 225 LEU B O 1
ATOM 5829 N N . ALA B 1 226 ? -3.805 8.773 19.672 1 89.06 226 ALA B N 1
ATOM 5830 C CA . ALA B 1 226 ? -3.328 7.457 20.094 1 89.06 226 ALA B CA 1
ATOM 5831 C C . ALA B 1 226 ? -2.336 6.883 19.094 1 89.06 226 ALA B C 1
ATOM 5833 O O . ALA B 1 226 ? -1.3 6.336 19.469 1 89.06 226 ALA B O 1
ATOM 5834 N N . ASN B 1 227 ? -2.627 6.93 17.828 1 92.06 227 ASN B N 1
ATOM 5835 C CA . ASN B 1 227 ? -1.771 6.359 16.797 1 92.06 227 ASN B CA 1
ATOM 5836 C C . ASN B 1 227 ? -0.519 7.203 16.578 1 92.06 227 ASN B C 1
ATOM 5838 O O . ASN B 1 227 ? 0.529 6.68 16.188 1 92.06 227 ASN B O 1
ATOM 5842 N N . PHE B 1 228 ? -0.651 8.477 16.781 1 87.75 228 PHE B N 1
ATOM 5843 C CA . PHE B 1 228 ? 0.546 9.305 16.766 1 87.75 228 PHE B CA 1
ATOM 5844 C C . PHE B 1 228 ? 1.53 8.852 17.844 1 87.75 228 PHE B C 1
ATOM 5846 O O . PHE B 1 228 ? 2.729 8.727 17.578 1 87.75 228 PHE B O 1
ATOM 5853 N N . LEU B 1 229 ? 1 8.664 18.969 1 89.19 229 LEU B N 1
ATOM 5854 C CA . LEU B 1 229 ? 1.832 8.219 20.078 1 89.19 229 LEU B CA 1
ATOM 5855 C C . LEU B 1 229 ? 2.391 6.828 19.812 1 89.19 229 LEU B C 1
ATOM 5857 O O . LEU B 1 229 ? 3.521 6.523 20.203 1 89.19 229 LEU B O 1
ATOM 5861 N N . LEU B 1 230 ? 1.558 5.973 19.25 1 93.81 230 LEU B N 1
ATOM 5862 C CA . LEU B 1 230 ? 2.068 4.684 18.797 1 93.81 230 LEU B CA 1
ATOM 5863 C C . LEU B 1 230 ? 3.27 4.871 17.875 1 93.81 230 LEU B C 1
ATOM 5865 O O . LEU B 1 230 ? 4.289 4.195 18.031 1 93.81 230 LEU B O 1
ATOM 5869 N N . GLY B 1 231 ? 3.154 5.742 16.922 1 93.44 231 GLY B N 1
ATOM 5870 C CA . GLY B 1 231 ? 4.25 6.031 16 1 93.44 231 GLY B CA 1
ATOM 5871 C C . GLY B 1 231 ? 5.48 6.57 16.703 1 93.44 231 GLY B C 1
ATOM 5872 O O . GLY B 1 231 ? 6.605 6.18 16.391 1 93.44 231 GLY B O 1
ATOM 5873 N N . LEU B 1 232 ? 5.238 7.469 17.625 1 88 232 LEU B N 1
ATOM 5874 C CA . LEU B 1 232 ? 6.344 8.016 18.406 1 88 232 LEU B CA 1
ATOM 5875 C C . LEU B 1 232 ? 7.051 6.922 19.188 1 88 232 LEU B C 1
ATOM 5877 O O . LEU B 1 232 ? 8.281 6.898 19.266 1 88 232 LEU B O 1
ATOM 5881 N N . GLY B 1 233 ? 6.277 6.121 19.797 1 90.75 233 GLY B N 1
ATOM 5882 C CA . GLY B 1 233 ? 6.855 4.969 20.469 1 90.75 233 GLY B CA 1
ATOM 5883 C C . GLY B 1 233 ? 7.641 4.066 19.531 1 90.75 233 GLY B C 1
ATOM 5884 O O . GLY B 1 233 ? 8.703 3.561 19.906 1 90.75 233 GLY B O 1
ATOM 5885 N N . ALA B 1 234 ? 7.09 3.848 18.422 1 93.62 234 ALA B N 1
ATOM 5886 C CA . ALA B 1 234 ? 7.746 3.012 17.422 1 93.62 234 ALA B CA 1
ATOM 5887 C C . ALA B 1 234 ? 9.078 3.617 16.984 1 93.62 234 ALA B C 1
ATOM 5889 O O . ALA B 1 234 ? 10.031 2.891 16.703 1 93.62 234 ALA B O 1
ATOM 5890 N N . SER B 1 235 ? 9.148 4.961 16.844 1 90 235 SER B N 1
ATOM 5891 C CA . SER B 1 235 ? 10.375 5.637 16.438 1 90 235 SER B CA 1
ATOM 5892 C C . SER B 1 235 ? 11.531 5.312 17.391 1 90 235 SER B C 1
ATOM 5894 O O . SER B 1 235 ? 12.688 5.262 16.969 1 90 235 SER B O 1
ATOM 5896 N N . TYR B 1 236 ? 11.211 5.016 18.609 1 86.94 236 TYR B N 1
ATOM 5897 C CA . TYR B 1 236 ? 12.227 4.688 19.609 1 86.94 236 TYR B CA 1
ATOM 5898 C C . TYR B 1 236 ? 12.508 3.191 19.625 1 86.94 236 TYR B C 1
ATOM 5900 O O . TYR B 1 236 ? 13.625 2.77 19.922 1 86.94 236 TYR B O 1
ATOM 5908 N N . ALA B 1 237 ? 11.555 2.463 19.281 1 90.5 237 ALA B N 1
ATOM 5909 C CA . ALA B 1 237 ? 11.641 1.017 19.469 1 90.5 237 ALA B CA 1
ATOM 5910 C C . ALA B 1 237 ? 12.211 0.336 18.219 1 90.5 237 ALA B C 1
ATOM 5912 O O . ALA B 1 237 ? 12.82 -0.734 18.328 1 90.5 237 ALA B O 1
ATOM 5913 N N . LEU B 1 238 ? 12 0.872 17.078 1 90.88 238 LEU B N 1
ATOM 5914 C CA . LEU B 1 238 ? 12.312 0.194 15.828 1 90.88 238 LEU B CA 1
ATOM 5915 C C . LEU B 1 238 ? 13.773 0.405 15.445 1 90.88 238 LEU B C 1
ATOM 5917 O O . LEU B 1 238 ? 14.328 1.486 15.664 1 90.88 238 LEU B O 1
ATOM 5921 N N . LYS B 1 239 ? 14.344 -0.572 14.828 1 86.38 239 LYS B N 1
ATOM 5922 C CA . LYS B 1 239 ? 15.719 -0.51 14.336 1 86.38 239 LYS B CA 1
ATOM 5923 C C . LYS B 1 239 ? 15.797 0.29 13.039 1 86.38 239 LYS B C 1
ATOM 5925 O O . LYS B 1 239 ? 16.797 0.964 12.781 1 86.38 239 LYS B O 1
ATOM 5930 N N . ASP B 1 240 ? 14.797 0.179 12.266 1 89.62 240 ASP B N 1
ATOM 5931 C CA . ASP B 1 240 ? 14.781 0.837 10.969 1 89.62 240 ASP B CA 1
ATOM 5932 C C . ASP B 1 240 ? 13.422 1.48 10.695 1 89.62 240 ASP B C 1
ATOM 5934 O O . ASP B 1 240 ? 12.57 0.893 10.016 1 89.62 240 ASP B O 1
ATOM 5938 N N . THR B 1 241 ? 13.273 2.691 11.133 1 89.69 241 THR B N 1
ATOM 5939 C CA . THR B 1 241 ? 12.023 3.42 10.984 1 89.69 241 THR B CA 1
ATOM 5940 C C . THR B 1 241 ? 11.781 3.801 9.531 1 89.69 241 THR B C 1
ATOM 5942 O O . THR B 1 241 ? 10.633 3.82 9.07 1 89.69 241 THR B O 1
ATOM 5945 N N . LYS B 1 242 ? 12.836 4.055 8.812 1 88.31 242 LYS B N 1
ATOM 5946 C CA . LYS B 1 242 ? 12.727 4.473 7.418 1 88.31 242 LYS B CA 1
ATOM 5947 C C . LYS B 1 242 ? 12.172 3.344 6.551 1 88.31 242 LYS B C 1
ATOM 5949 O O . LYS B 1 242 ? 11.398 3.59 5.621 1 88.31 242 LYS B O 1
ATOM 5954 N N . LYS B 1 243 ? 12.57 2.164 6.898 1 91.44 243 LYS B N 1
ATOM 5955 C CA . LYS B 1 243 ? 12.078 1.006 6.156 1 91.44 243 LYS B CA 1
ATOM 5956 C C . LYS B 1 243 ? 10.57 0.824 6.355 1 91.44 243 LYS B C 1
ATOM 5958 O O . LYS B 1 243 ? 9.844 0.568 5.398 1 91.44 243 LYS B O 1
ATOM 5963 N N . VAL B 1 244 ? 10.148 0.909 7.578 1 92.88 244 VAL B N 1
ATOM 5964 C CA . VAL B 1 244 ? 8.727 0.756 7.895 1 92.88 244 VAL B CA 1
ATOM 5965 C C . VAL B 1 244 ? 7.922 1.84 7.184 1 92.88 244 VAL B C 1
ATOM 5967 O O . VAL B 1 244 ? 6.887 1.555 6.574 1 92.88 244 VAL B O 1
ATOM 5970 N N . SER B 1 245 ? 8.383 3.035 7.234 1 91.06 245 SER B N 1
ATOM 5971 C CA . SER B 1 245 ? 7.703 4.152 6.59 1 91.06 245 SER B CA 1
ATOM 5972 C C . SER B 1 245 ? 7.621 3.951 5.082 1 91.06 245 SER B C 1
ATOM 5974 O O . SER B 1 245 ? 6.609 4.281 4.457 1 91.06 245 SER B O 1
ATOM 5976 N N . ARG B 1 246 ? 8.68 3.469 4.547 1 90.75 246 ARG B N 1
ATOM 5977 C CA . ARG B 1 246 ? 8.727 3.232 3.109 1 90.75 246 ARG B CA 1
ATOM 5978 C C . ARG B 1 246 ? 7.73 2.154 2.697 1 90.75 246 ARG B C 1
ATOM 5980 O O . ARG B 1 246 ? 7.055 2.281 1.674 1 90.75 246 ARG B O 1
ATOM 5987 N N . ILE B 1 247 ? 7.633 1.137 3.461 1 93.25 247 ILE B N 1
ATOM 5988 C CA . ILE B 1 247 ? 6.762 0.006 3.164 1 93.25 247 ILE B CA 1
ATOM 5989 C C . ILE B 1 247 ? 5.301 0.431 3.305 1 93.25 247 ILE B C 1
ATOM 5991 O O . ILE B 1 247 ? 4.441 -0.01 2.537 1 93.25 247 ILE B O 1
ATOM 5995 N N . LEU B 1 248 ? 5.043 1.321 4.199 1 95.06 248 LEU B N 1
ATOM 5996 C CA . LEU B 1 248 ? 3.67 1.707 4.508 1 95.06 248 LEU B CA 1
ATOM 5997 C C . LEU B 1 248 ? 3.213 2.854 3.613 1 95.06 248 LEU B C 1
ATOM 5999 O O . LEU B 1 248 ? 2.012 3.115 3.496 1 95.06 248 LEU B O 1
ATOM 6003 N N . SER B 1 249 ? 4.113 3.547 2.957 1 93.19 249 SER B N 1
ATOM 6004 C CA . SER B 1 249 ? 3.82 4.77 2.221 1 93.19 249 SER B CA 1
ATOM 6005 C C . SER B 1 249 ? 2.771 4.527 1.141 1 93.19 249 SER B C 1
ATOM 6007 O O . SER B 1 249 ? 1.812 5.293 1.016 1 93.19 249 SER B O 1
ATOM 6009 N N . PRO B 1 250 ? 2.91 3.453 0.372 1 93.88 250 PRO B N 1
ATOM 6010 C CA . PRO B 1 250 ? 1.89 3.217 -0.652 1 93.88 250 PRO B CA 1
ATOM 6011 C C . PRO B 1 250 ? 0.506 2.963 -0.058 1 93.88 250 PRO B C 1
ATOM 6013 O O . PRO B 1 250 ? -0.506 3.324 -0.665 1 93.88 250 PRO B O 1
ATOM 6016 N N . LEU B 1 251 ? 0.486 2.316 1.068 1 95.69 251 LEU B N 1
ATOM 6017 C CA . LEU B 1 251 ? -0.784 2.035 1.729 1 95.69 251 LEU B CA 1
ATOM 6018 C C . LEU B 1 251 ? -1.427 3.322 2.238 1 95.69 251 LEU B C 1
ATOM 6020 O O . LEU B 1 251 ? -2.65 3.473 2.182 1 95.69 251 LEU B O 1
ATOM 6024 N N . ILE B 1 252 ? -0.613 4.156 2.75 1 94.56 252 ILE B N 1
ATOM 6025 C CA . ILE B 1 252 ? -1.091 5.457 3.209 1 94.56 252 ILE B CA 1
ATOM 6026 C C . ILE B 1 252 ? -1.687 6.23 2.035 1 94.56 252 ILE B C 1
ATOM 6028 O O . ILE B 1 252 ? -2.812 6.73 2.119 1 94.56 252 ILE B O 1
ATOM 6032 N N . ASP B 1 253 ? -0.953 6.285 0.947 1 93 253 ASP B N 1
ATOM 6033 C CA . ASP B 1 253 ? -1.404 7.008 -0.238 1 93 253 ASP B CA 1
ATOM 6034 C C . ASP B 1 253 ? -2.709 6.426 -0.773 1 93 253 ASP B C 1
ATOM 6036 O O . ASP B 1 253 ? -3.619 7.168 -1.149 1 93 253 ASP B O 1
ATOM 6040 N N . PHE B 1 254 ? -2.723 5.156 -0.777 1 95.31 254 PHE B N 1
ATOM 6041 C CA . PHE B 1 254 ? -3.908 4.461 -1.259 1 95.31 254 PHE B CA 1
ATOM 6042 C C . PHE B 1 254 ? -5.113 4.773 -0.383 1 95.31 254 PHE B C 1
ATOM 6044 O O . PHE B 1 254 ? -6.184 5.117 -0.891 1 95.31 254 PHE B O 1
ATOM 6051 N N . SER B 1 255 ? -5.02 4.582 0.898 1 95.69 255 SER B N 1
ATOM 6052 C CA . SER B 1 255 ? -6.113 4.836 1.828 1 95.69 255 SER B CA 1
ATOM 6053 C C . SER B 1 255 ? -6.539 6.301 1.796 1 95.69 255 SER B C 1
ATOM 6055 O O . SER B 1 255 ? -7.723 6.613 1.941 1 95.69 255 SER B O 1
ATOM 6057 N N . LEU B 1 256 ? -5.617 7.172 1.586 1 93.5 256 LEU B N 1
ATOM 6058 C CA . LEU B 1 256 ? -5.906 8.602 1.548 1 93.5 256 LEU B CA 1
ATOM 6059 C C . LEU B 1 256 ? -6.781 8.953 0.349 1 93.5 256 LEU B C 1
ATOM 6061 O O . LEU B 1 256 ? -7.617 9.852 0.426 1 93.5 256 LEU B O 1
ATOM 6065 N N . ILE B 1 257 ? -6.551 8.312 -0.764 1 94.5 257 ILE B N 1
ATOM 6066 C CA . ILE B 1 257 ? -7.367 8.555 -1.949 1 94.5 257 ILE B CA 1
ATOM 6067 C C . ILE B 1 257 ? -8.836 8.328 -1.617 1 94.5 257 ILE B C 1
ATOM 6069 O O . ILE B 1 257 ? -9.688 9.164 -1.929 1 94.5 257 ILE B O 1
ATOM 6073 N N . PHE B 1 258 ? -9.109 7.266 -0.966 1 95.31 258 PHE B N 1
ATOM 6074 C CA . PHE B 1 258 ? -10.484 6.949 -0.596 1 95.31 258 PHE B CA 1
ATOM 6075 C C . PHE B 1 258 ? -10.984 7.902 0.483 1 95.31 258 PHE B C 1
ATOM 6077 O O . PHE B 1 258 ? -12.164 8.258 0.501 1 95.31 258 PHE B O 1
ATOM 6084 N N . PHE B 1 259 ? -10.141 8.203 1.4 1 93.88 259 PHE B N 1
ATOM 6085 C CA . PHE B 1 259 ? -10.492 9.203 2.4 1 93.88 259 PHE B CA 1
ATOM 6086 C C . PHE B 1 259 ? -10.914 10.508 1.735 1 93.88 259 PHE B C 1
ATOM 6088 O O . PHE B 1 259 ? -11.914 11.117 2.123 1 93.88 259 PHE B O 1
ATOM 6095 N N . PHE B 1 260 ? -10.195 10.93 0.745 1 93.81 260 PHE B N 1
ATOM 6096 C CA . PHE B 1 260 ? -10.469 12.203 0.09 1 93.81 260 PHE B CA 1
ATOM 6097 C C . PHE B 1 260 ? -11.727 12.109 -0.767 1 93.81 260 PHE B C 1
ATOM 6099 O O . PHE B 1 260 ? -12.43 13.109 -0.961 1 93.81 260 PHE B O 1
ATOM 6106 N N . PHE B 1 261 ? -11.977 10.906 -1.282 1 95.12 261 PHE B N 1
ATOM 6107 C CA . PHE B 1 261 ? -13.273 10.719 -1.921 1 95.12 261 PHE B CA 1
ATOM 6108 C C . PHE B 1 261 ? -14.406 11.008 -0.943 1 95.12 261 PHE B C 1
ATOM 6110 O O . PHE B 1 261 ? -15.328 11.758 -1.261 1 95.12 261 PHE B O 1
ATOM 6117 N N . SER B 1 262 ? -14.281 10.367 0.208 1 93.06 262 SER B N 1
ATOM 6118 C CA . SER B 1 262 ? -15.289 10.57 1.24 1 93.06 262 SER B CA 1
ATOM 6119 C C . SER B 1 262 ? -15.336 12.023 1.691 1 93.06 262 SER B C 1
ATOM 6121 O O . SER B 1 262 ? -16.422 12.586 1.901 1 93.06 262 SER B O 1
ATOM 6123 N N . ALA B 1 263 ? -14.172 12.602 1.898 1 92.44 263 ALA B N 1
ATOM 6124 C CA . ALA B 1 263 ? -14.078 14 2.312 1 92.44 263 ALA B CA 1
ATOM 6125 C C . ALA B 1 263 ? -14.719 14.922 1.281 1 92.44 263 ALA B C 1
ATOM 6127 O O . ALA B 1 263 ? -15.328 15.93 1.638 1 92.44 263 ALA B O 1
ATOM 6128 N N . GLY B 1 264 ? -14.531 14.586 0.038 1 92.94 264 GLY B N 1
ATOM 6129 C CA . GLY B 1 264 ? -15.094 15.383 -1.034 1 92.94 264 GLY B CA 1
ATOM 6130 C C . GLY B 1 264 ? -16.609 15.398 -1.03 1 92.94 264 GLY B C 1
ATOM 6131 O O . GLY B 1 264 ? -17.234 16.359 -1.472 1 92.94 264 GLY B O 1
ATOM 6132 N N . SER B 1 265 ? -17.172 14.367 -0.537 1 92.31 265 SER B N 1
ATOM 6133 C CA . SER B 1 265 ? -18.625 14.273 -0.515 1 92.31 265 SER B CA 1
ATOM 6134 C C . SER B 1 265 ? -19.234 15.289 0.448 1 92.31 265 SER B C 1
ATOM 6136 O O . SER B 1 265 ? -20.406 15.625 0.339 1 92.31 265 SER B O 1
ATOM 6138 N N . TYR B 1 266 ? -18.438 15.789 1.385 1 90.12 266 TYR B N 1
ATOM 6139 C CA . TYR B 1 266 ? -18.922 16.734 2.377 1 90.12 266 TYR B CA 1
ATOM 6140 C C . TYR B 1 266 ? -18.734 18.172 1.896 1 90.12 266 TYR B C 1
ATOM 6142 O O . TYR B 1 266 ? -19.203 19.109 2.537 1 90.12 266 TYR B O 1
ATOM 6150 N N . LEU B 1 267 ? -18.078 18.281 0.762 1 89.81 267 LEU B N 1
ATOM 6151 C CA . LEU B 1 267 ? -17.828 19.625 0.238 1 89.81 267 LEU B CA 1
ATOM 6152 C C . LEU B 1 267 ? -19.094 20.25 -0.334 1 89.81 267 LEU B C 1
ATOM 6154 O O . LEU B 1 267 ? -19.891 19.547 -0.964 1 89.81 267 LEU B O 1
ATOM 6158 N N . ASN B 1 268 ? -19.328 21.375 0.112 1 85.44 268 ASN B N 1
ATOM 6159 C CA . ASN B 1 268 ? -20.406 22.188 -0.467 1 85.44 268 ASN B CA 1
ATOM 6160 C C . ASN B 1 268 ? -19.859 23.312 -1.338 1 85.44 268 ASN B C 1
ATOM 6162 O O . ASN B 1 268 ? -19.609 24.406 -0.851 1 85.44 268 ASN B O 1
ATOM 6166 N N . LEU B 1 269 ? -19.672 22.906 -2.641 1 80.31 269 LEU B N 1
ATOM 6167 C CA . LEU B 1 269 ? -19.062 23.875 -3.547 1 80.31 269 LEU B CA 1
ATOM 6168 C C . LEU B 1 269 ? -20.141 24.562 -4.398 1 80.31 269 LEU B C 1
ATOM 6170 O O . LEU B 1 269 ? -20.891 23.891 -5.109 1 80.31 269 LEU B O 1
ATOM 6174 N N . SER B 1 270 ? -20.578 25.703 -3.959 1 80.44 270 SER B N 1
ATOM 6175 C CA . SER B 1 270 ? -21.438 26.531 -4.805 1 80.44 270 SER B CA 1
ATOM 6176 C C . SER B 1 270 ? -20.641 27.625 -5.488 1 80.44 270 SER B C 1
ATOM 6178 O O . SER B 1 270 ? -19.562 28.016 -5.008 1 80.44 270 SER B O 1
ATOM 6180 N N . LEU B 1 271 ? -21.016 27.969 -6.625 1 79.25 271 LEU B N 1
ATOM 6181 C CA . LEU B 1 271 ? -20.344 29.031 -7.355 1 79.25 271 LEU B CA 1
ATOM 6182 C C . LEU B 1 271 ? -20.281 30.312 -6.52 1 79.25 271 LEU B C 1
ATOM 6184 O O . LEU B 1 271 ? -19.297 31.062 -6.594 1 79.25 271 LEU B O 1
ATOM 6188 N N . SER B 1 272 ? -21.281 30.531 -5.742 1 81.25 272 SER B N 1
ATOM 6189 C CA . SER B 1 272 ? -21.328 31.719 -4.902 1 81.25 272 SER B CA 1
ATOM 6190 C C . SER B 1 272 ? -20.281 31.656 -3.787 1 81.25 272 SER B C 1
ATOM 6192 O O . SER B 1 272 ? -19.781 32.688 -3.342 1 81.25 272 SER B O 1
ATOM 6194 N N . SER B 1 273 ? -19.922 30.516 -3.426 1 84.75 273 SER B N 1
ATOM 6195 C CA . SER B 1 273 ? -18.969 30.359 -2.338 1 84.75 273 SER B CA 1
ATOM 6196 C C . SER B 1 273 ? -17.547 30.625 -2.811 1 84.75 273 SER B C 1
ATOM 6198 O O . SER B 1 273 ? -16.656 30.922 -2.002 1 84.75 273 SER B O 1
ATOM 6200 N N . LEU B 1 274 ? -17.344 30.594 -4.094 1 86.38 274 LEU B N 1
ATOM 6201 C CA . LEU B 1 274 ? -16 30.781 -4.648 1 86.38 274 LEU B CA 1
ATOM 6202 C C . LEU B 1 274 ? -15.516 32.219 -4.418 1 86.38 274 LEU B C 1
ATOM 6204 O O . LEU B 1 274 ? -14.32 32.438 -4.266 1 86.38 274 LEU B O 1
ATOM 6208 N N . TYR B 1 275 ? -16.438 33.094 -4.34 1 87.12 275 TYR B N 1
ATOM 6209 C CA . TYR B 1 275 ? -16.094 34.5 -4.141 1 87.12 275 TYR B CA 1
ATOM 6210 C C . TYR B 1 275 ? -15.492 34.719 -2.76 1 87.12 275 TYR B C 1
ATOM 6212 O O . TYR B 1 275 ? -14.711 35.656 -2.557 1 87.12 275 TYR B O 1
ATOM 6220 N N . VAL B 1 276 ? -15.859 33.875 -1.905 1 87.25 276 VAL B N 1
ATOM 6221 C CA . VAL B 1 276 ? -15.375 34 -0.536 1 87.25 276 VAL B CA 1
ATOM 6222 C C . VAL B 1 276 ? -14.156 33.125 -0.332 1 87.25 276 VAL B C 1
ATOM 6224 O O . VAL B 1 276 ? -13.188 33.5 0.32 1 87.25 276 VAL B O 1
ATOM 6227 N N . LEU B 1 277 ? -14.148 31.969 -0.922 1 91.56 277 LEU B N 1
ATOM 6228 C CA . LEU B 1 277 ? -13.141 30.953 -0.672 1 91.56 277 LEU B CA 1
ATOM 6229 C C . LEU B 1 277 ? -11.805 31.328 -1.315 1 91.56 277 LEU B C 1
ATOM 6231 O O . LEU B 1 277 ? -10.742 31.125 -0.727 1 91.56 277 LEU B O 1
ATOM 6235 N N . VAL B 1 278 ? -11.844 31.891 -2.492 1 91.31 278 VAL B N 1
ATOM 6236 C CA . VAL B 1 278 ? -10.625 32.156 -3.244 1 91.31 278 VAL B CA 1
ATOM 6237 C C . VAL B 1 278 ? -9.828 33.281 -2.553 1 91.31 278 VAL B C 1
ATOM 6239 O O . VAL B 1 278 ? -8.648 33.094 -2.236 1 91.31 278 VAL B O 1
ATOM 6242 N N . PRO B 1 279 ? -10.453 34.406 -2.227 1 92.12 279 PRO B N 1
ATOM 6243 C CA . PRO B 1 279 ? -9.68 35.469 -1.574 1 92.12 279 PRO B CA 1
ATOM 6244 C C . PRO B 1 279 ? -9.156 35.062 -0.199 1 92.12 279 PRO B C 1
ATOM 6246 O O . PRO B 1 279 ? -8.023 35.375 0.155 1 92.12 279 PRO B O 1
ATOM 6249 N N . ILE B 1 280 ? -9.945 34.438 0.562 1 92.12 280 ILE B N 1
ATOM 6250 C CA . ILE B 1 280 ? -9.516 34 1.895 1 92.12 280 ILE B CA 1
ATOM 6251 C C . ILE B 1 280 ? -8.344 33.031 1.783 1 92.12 280 ILE B C 1
ATOM 6253 O O . ILE B 1 280 ? -7.41 33.094 2.58 1 92.12 280 ILE B O 1
ATOM 6257 N N . SER B 1 281 ? -8.445 32.125 0.81 1 93.31 281 SER B N 1
ATOM 6258 C CA . SER B 1 281 ? -7.367 31.172 0.612 1 93.31 281 SER B CA 1
ATOM 6259 C C . SER B 1 281 ? -6.07 31.859 0.216 1 93.31 281 SER B C 1
ATOM 6261 O O . SER B 1 281 ? -4.984 31.453 0.633 1 93.31 281 SER B O 1
ATOM 6263 N N . LEU B 1 282 ? -6.156 32.844 -0.578 1 93.75 282 LEU B N 1
ATOM 6264 C CA . LEU B 1 282 ? -4.984 33.625 -0.976 1 93.75 282 LEU B CA 1
ATOM 6265 C C . LEU B 1 282 ? -4.359 34.344 0.226 1 93.75 282 LEU B C 1
ATOM 6267 O O . LEU B 1 282 ? -3.139 34.312 0.39 1 93.75 282 LEU B O 1
ATOM 6271 N N . ILE B 1 283 ? -5.188 34.875 1.017 1 94.38 283 ILE B N 1
ATOM 6272 C CA . ILE B 1 283 ? -4.723 35.594 2.201 1 94.38 283 ILE B CA 1
ATOM 6273 C C . ILE B 1 283 ? -4.07 34.594 3.17 1 94.38 283 ILE B C 1
ATOM 6275 O O . ILE B 1 283 ? -3.02 34.906 3.748 1 94.38 283 ILE B O 1
ATOM 6279 N N . MET B 1 284 ? -4.715 33.5 3.34 1 94.5 284 MET B N 1
ATOM 6280 C CA . MET B 1 284 ? -4.191 32.5 4.27 1 94.5 284 MET B CA 1
ATOM 6281 C C . MET B 1 284 ? -2.838 31.969 3.803 1 94.5 284 MET B C 1
ATOM 6283 O O . MET B 1 284 ? -1.971 31.656 4.621 1 94.5 284 MET B O 1
ATOM 6287 N N . THR B 1 285 ? -2.684 31.797 2.494 1 95.31 285 THR B N 1
ATOM 6288 C CA . THR B 1 285 ? -1.396 31.375 1.957 1 95.31 285 THR B CA 1
ATOM 6289 C C . THR B 1 285 ? -0.321 32.406 2.234 1 95.31 285 THR B C 1
ATOM 6291 O O . THR B 1 285 ? 0.823 32.062 2.541 1 95.31 285 THR B O 1
ATOM 6294 N N . LEU B 1 286 ? -0.693 33.625 2.119 1 95.38 286 LEU B N 1
ATOM 6295 C CA . LEU B 1 286 ? 0.23 34.719 2.441 1 95.38 286 LEU B CA 1
ATOM 6296 C C . LEU B 1 286 ? 0.577 34.688 3.926 1 95.38 286 LEU B C 1
ATOM 6298 O O . LEU B 1 286 ? 1.722 34.969 4.301 1 95.38 286 LEU B O 1
ATOM 6302 N N . VAL B 1 287 ? -0.426 34.469 4.719 1 95.19 287 VAL B N 1
ATOM 6303 C CA . VAL B 1 287 ? -0.21 34.406 6.16 1 95.19 287 VAL B CA 1
ATOM 6304 C C . VAL B 1 287 ? 0.784 33.312 6.484 1 95.19 287 VAL B C 1
ATOM 6306 O O . VAL B 1 287 ? 1.662 33.469 7.336 1 95.19 287 VAL B O 1
ATOM 6309 N N . LYS B 1 288 ? 0.617 32.156 5.863 1 96.12 288 LYS B N 1
ATOM 6310 C CA . LYS B 1 288 ? 1.55 31.047 6.051 1 96.12 288 LYS B CA 1
ATOM 6311 C C . LYS B 1 288 ? 2.973 31.453 5.68 1 96.12 288 LYS B C 1
ATOM 6313 O O . LYS B 1 288 ? 3.918 31.172 6.418 1 96.12 288 LYS B O 1
ATOM 6318 N N . TYR B 1 289 ? 3.104 32.094 4.516 1 96.62 289 TYR B N 1
ATOM 6319 C CA . TYR B 1 289 ? 4.402 32.562 4.059 1 96.62 289 TYR B CA 1
ATOM 6320 C C . TYR B 1 289 ? 5.035 33.5 5.094 1 96.62 289 TYR B C 1
ATOM 6322 O O . TYR B 1 289 ? 6.199 33.312 5.461 1 96.62 289 TYR B O 1
ATOM 6330 N N . LEU B 1 290 ? 4.273 34.375 5.598 1 95.62 290 LEU B N 1
ATOM 6331 C CA . LEU B 1 290 ? 4.766 35.375 6.547 1 95.62 290 LEU B CA 1
ATOM 6332 C C . LEU B 1 290 ? 5.051 34.719 7.898 1 95.62 290 LEU B C 1
ATOM 6334 O O . LEU B 1 290 ? 6.023 35.094 8.57 1 95.62 290 LEU B O 1
ATOM 6338 N N . SER B 1 291 ? 4.168 33.875 8.328 1 95.19 291 SER B N 1
ATOM 6339 C CA . SER B 1 291 ? 4.332 33.219 9.633 1 95.19 291 SER B CA 1
ATOM 6340 C C . SER B 1 291 ? 5.637 32.438 9.695 1 95.19 291 SER B C 1
ATOM 6342 O O . SER B 1 291 ? 6.387 32.562 10.664 1 95.19 291 SER B O 1
ATOM 6344 N N . PHE B 1 292 ? 5.883 31.641 8.711 1 96.56 292 PHE B N 1
ATOM 6345 C CA . PHE B 1 292 ? 7.102 30.844 8.719 1 96.56 292 PHE B CA 1
ATOM 6346 C C . PHE B 1 292 ? 8.336 31.734 8.578 1 96.56 292 PHE B C 1
ATOM 6348 O O . PHE B 1 292 ? 9.305 31.578 9.32 1 96.56 292 PHE B O 1
ATOM 6355 N N . SER B 1 293 ? 8.328 32.656 7.531 1 95.88 293 SER B N 1
ATOM 6356 C CA . SER B 1 293 ? 9.484 33.5 7.246 1 95.88 293 SER B CA 1
ATOM 6357 C C . SER B 1 293 ? 9.859 34.344 8.453 1 95.88 293 SER B C 1
ATOM 6359 O O . SER B 1 293 ? 11.039 34.5 8.781 1 95.88 293 SER B O 1
ATOM 6361 N N . THR B 1 294 ? 8.875 34.875 9.07 1 93.19 294 THR B N 1
ATOM 6362 C CA . THR B 1 294 ? 9.125 35.688 10.25 1 93.19 294 THR B CA 1
ATOM 6363 C C . THR B 1 294 ? 9.664 34.844 11.398 1 93.19 294 THR B C 1
ATOM 6365 O O . THR B 1 294 ? 10.57 35.281 12.117 1 93.19 294 THR B O 1
ATOM 6368 N N . SER B 1 295 ? 9.055 33.688 11.617 1 92.19 295 SER B N 1
ATOM 6369 C CA . SER B 1 295 ? 9.516 32.812 12.672 1 92.19 295 SER B CA 1
ATOM 6370 C C . SER B 1 295 ? 10.953 32.344 12.438 1 92.19 295 SER B C 1
ATOM 6372 O O . SER B 1 295 ? 11.742 32.281 13.375 1 92.19 295 SER B O 1
ATOM 6374 N N . TYR B 1 296 ? 11.234 31.969 11.156 1 93.62 296 TYR B N 1
ATOM 6375 C CA . TYR B 1 296 ? 12.602 31.578 10.805 1 93.62 296 TYR B CA 1
ATOM 6376 C C . TYR B 1 296 ? 13.562 32.75 11.016 1 93.62 296 TYR B C 1
ATOM 6378 O O . TYR B 1 296 ? 14.664 32.562 11.539 1 93.62 296 TYR B O 1
ATOM 6386 N N . TRP B 1 297 ? 13.18 33.938 10.68 1 91.94 297 TRP B N 1
ATOM 6387 C CA . TRP B 1 297 ? 13.984 35.125 10.844 1 91.94 297 TRP B CA 1
ATOM 6388 C C . TRP B 1 297 ? 14.234 35.438 12.32 1 91.94 297 TRP B C 1
ATOM 6390 O O . TRP B 1 297 ? 15.336 35.844 12.695 1 91.94 297 TRP B O 1
ATOM 6400 N N . LEU B 1 298 ? 13.336 35.219 13.125 1 85.62 298 LEU B N 1
ATOM 6401 C CA . LEU B 1 298 ? 13.414 35.531 14.547 1 85.62 298 LEU B CA 1
ATOM 6402 C C . LEU B 1 298 ? 14.43 34.625 15.25 1 85.62 298 LEU B C 1
ATOM 6404 O O . LEU B 1 298 ? 14.891 34.938 16.344 1 85.62 298 LEU B O 1
ATOM 6408 N N . THR B 1 299 ? 14.797 33.5 14.664 1 84.12 299 THR B N 1
ATOM 6409 C CA . THR B 1 299 ? 15.789 32.625 15.258 1 84.12 299 THR B CA 1
ATOM 6410 C C . THR B 1 299 ? 17.203 33.125 14.992 1 84.12 299 THR B C 1
ATOM 6412 O O . THR B 1 299 ? 18.172 32.5 15.414 1 84.12 299 THR B O 1
ATOM 6415 N N . GLY B 1 300 ? 17.359 34.188 14.273 1 82.31 300 GLY B N 1
ATOM 6416 C CA . GLY B 1 300 ? 18.656 34.812 14.039 1 82.31 300 GLY B CA 1
ATOM 6417 C C . GLY B 1 300 ? 19.188 34.562 12.641 1 82.31 300 GLY B C 1
ATOM 6418 O O . GLY B 1 300 ? 20.328 34.906 12.336 1 82.31 300 GLY B O 1
ATOM 6419 N N . SER B 1 301 ? 18.422 34 11.859 1 87.62 301 SER B N 1
ATOM 6420 C CA . SER B 1 301 ? 18.844 33.75 10.484 1 87.62 301 SER B CA 1
ATOM 6421 C C . SER B 1 301 ? 18.703 35.031 9.648 1 87.62 301 SER B C 1
ATOM 6423 O O . SER B 1 301 ? 17.984 35.969 10.031 1 87.62 301 SER B O 1
ATOM 6425 N N . ASN B 1 302 ? 19.484 35.031 8.641 1 90.19 302 ASN B N 1
ATOM 6426 C CA . ASN B 1 302 ? 19.438 36.188 7.734 1 90.19 302 ASN B CA 1
ATOM 6427 C C . ASN B 1 302 ? 18.047 36.344 7.133 1 90.19 302 ASN B C 1
ATOM 6429 O O . ASN B 1 302 ? 17.391 35.344 6.77 1 90.19 302 ASN B O 1
ATOM 6433 N N . PHE B 1 303 ? 17.656 37.625 7.059 1 92.12 303 PHE B N 1
ATOM 6434 C CA . PHE B 1 303 ? 16.328 37.969 6.574 1 92.12 303 PHE B CA 1
ATOM 6435 C C . PHE B 1 303 ? 16.078 37.375 5.191 1 92.12 303 PHE B C 1
ATOM 6437 O O . PHE B 1 303 ? 15.055 36.75 4.957 1 92.12 303 PHE B O 1
ATOM 6444 N N . LEU B 1 304 ? 17 37.531 4.309 1 92.44 304 LEU B N 1
ATOM 6445 C CA . LEU B 1 304 ? 16.828 37.062 2.932 1 92.44 304 LEU B CA 1
ATOM 6446 C C . LEU B 1 304 ? 16.797 35.531 2.857 1 92.44 304 LEU B C 1
ATOM 6448 O O . LEU B 1 304 ? 16.078 34.969 2.027 1 92.44 304 LEU B O 1
ATOM 6452 N N . VAL B 1 305 ? 17.531 34.938 3.727 1 92 305 VAL B N 1
ATOM 6453 C CA . VAL B 1 305 ? 17.547 33.469 3.773 1 92 305 VAL B CA 1
ATOM 6454 C C . VAL B 1 305 ? 16.203 32.969 4.309 1 92 305 VAL B C 1
ATOM 6456 O O . VAL B 1 305 ? 15.641 32.031 3.762 1 92 305 VAL B O 1
ATOM 6459 N N . ALA B 1 306 ? 15.734 33.625 5.336 1 94.25 306 ALA B N 1
ATOM 6460 C CA . ALA B 1 306 ? 14.477 33.219 5.965 1 94.25 306 ALA B CA 1
ATOM 6461 C C . ALA B 1 306 ? 13.305 33.406 5.004 1 94.25 306 ALA B C 1
ATOM 6463 O O . ALA B 1 306 ? 12.469 32.5 4.863 1 94.25 306 ALA B O 1
ATOM 6464 N N . PHE B 1 307 ? 13.266 34.5 4.324 1 94.56 307 PHE B N 1
ATOM 6465 C CA . PHE B 1 307 ? 12.141 34.812 3.453 1 94.56 307 PHE B CA 1
ATOM 6466 C C . PHE B 1 307 ? 12.242 34.062 2.137 1 94.56 307 PHE B C 1
ATOM 6468 O O . PHE B 1 307 ? 11.227 33.75 1.509 1 94.56 307 PHE B O 1
ATOM 6475 N N . ARG B 1 308 ? 13.445 33.719 1.768 1 94.19 308 ARG B N 1
ATOM 6476 C CA . ARG B 1 308 ? 13.609 32.812 0.631 1 94.19 308 ARG B CA 1
ATOM 6477 C C . ARG B 1 308 ? 13.109 31.406 0.965 1 94.19 308 ARG B C 1
ATOM 6479 O O . ARG B 1 308 ? 12.391 30.797 0.172 1 94.19 308 ARG B O 1
ATOM 6486 N N . SER B 1 309 ? 13.484 30.984 2.16 1 94.25 309 SER B N 1
ATOM 6487 C CA . SER B 1 309 ? 13.055 29.656 2.607 1 94.25 309 SER B CA 1
ATOM 6488 C C . SER B 1 309 ? 11.539 29.578 2.734 1 94.25 309 SER B C 1
ATOM 6490 O O . SER B 1 309 ? 10.945 28.531 2.527 1 94.25 309 SER B O 1
ATOM 6492 N N . GLY B 1 310 ? 10.961 30.719 3.059 1 95.75 310 GLY B N 1
ATOM 6493 C CA . GLY B 1 310 ? 9.516 30.766 3.215 1 95.75 310 GLY B CA 1
ATOM 6494 C C . GLY B 1 310 ? 8.766 30.469 1.931 1 95.75 310 GLY B C 1
ATOM 6495 O O . GLY B 1 310 ? 7.645 29.953 1.965 1 95.75 310 GLY B O 1
ATOM 6496 N N . ILE B 1 311 ? 9.352 30.75 0.802 1 94.88 311 ILE B N 1
ATOM 6497 C CA . ILE B 1 311 ? 8.719 30.5 -0.489 1 94.88 311 ILE B CA 1
ATOM 6498 C C . ILE B 1 311 ? 8.508 29 -0.689 1 94.88 311 ILE B C 1
ATOM 6500 O O . ILE B 1 311 ? 7.496 28.578 -1.251 1 94.88 311 ILE B O 1
ATOM 6504 N N . TYR B 1 312 ? 9.445 28.203 -0.126 1 93.44 312 TYR B N 1
ATOM 6505 C CA . TYR B 1 312 ? 9.383 26.766 -0.275 1 93.44 312 TYR B CA 1
ATOM 6506 C C . TYR B 1 312 ? 8.398 26.156 0.716 1 93.44 312 TYR B C 1
ATOM 6508 O O . TYR B 1 312 ? 7.984 25 0.564 1 93.44 312 TYR B O 1
ATOM 6516 N N . MET B 1 313 ? 7.934 26.953 1.691 1 94.5 313 MET B N 1
ATOM 6517 C CA . MET B 1 313 ? 7.102 26.453 2.775 1 94.5 313 MET B CA 1
ATOM 6518 C C . MET B 1 313 ? 5.648 26.859 2.584 1 94.5 313 MET B C 1
ATOM 6520 O O . MET B 1 313 ? 4.836 26.734 3.502 1 94.5 313 MET B O 1
ATOM 6524 N N . THR B 1 314 ? 5.285 27.281 1.41 1 94.38 314 THR B N 1
ATOM 6525 C CA . THR B 1 314 ? 3.969 27.875 1.2 1 94.38 314 THR B CA 1
ATOM 6526 C C . THR B 1 314 ? 2.938 26.797 0.877 1 94.38 314 THR B C 1
ATOM 6528 O O . THR B 1 314 ? 1.733 27.016 1.02 1 94.38 314 THR B O 1
ATOM 6531 N N . SER B 1 315 ? 3.338 25.672 0.437 1 92.75 315 SER B N 1
ATOM 6532 C CA . SER B 1 315 ? 2.4 24.594 0.109 1 92.75 315 SER B CA 1
ATOM 6533 C C . SER B 1 315 ? 1.861 23.938 1.369 1 92.75 315 SER B C 1
ATOM 6535 O O . SER B 1 315 ? 2.617 23.312 2.127 1 92.75 315 SER B O 1
ATOM 6537 N N . LEU B 1 316 ? 0.569 24.062 1.499 1 94.44 316 LEU B N 1
ATOM 6538 C CA . LEU B 1 316 ? -0.049 23.562 2.721 1 94.44 316 LEU B CA 1
ATOM 6539 C C . LEU B 1 316 ? -0.293 22.062 2.629 1 94.44 316 LEU B C 1
ATOM 6541 O O . LEU B 1 316 ? -0.408 21.516 1.53 1 94.44 316 LEU B O 1
ATOM 6545 N N . SER B 1 317 ? -0.338 21.469 3.768 1 90.12 317 SER B N 1
ATOM 6546 C CA . SER B 1 317 ? -0.41 20.016 3.875 1 90.12 317 SER B CA 1
ATOM 6547 C C . SER B 1 317 ? -1.851 19.531 3.771 1 90.12 317 SER B C 1
ATOM 6549 O O . SER B 1 317 ? -2.783 20.234 4.148 1 90.12 317 SER B O 1
ATOM 6551 N N . GLU B 1 318 ? -2.01 18.344 3.336 1 87.88 318 GLU B N 1
ATOM 6552 C CA . GLU B 1 318 ? -3.301 17.672 3.283 1 87.88 318 GLU B CA 1
ATOM 6553 C C . GLU B 1 318 ? -3.799 17.312 4.684 1 87.88 318 GLU B C 1
ATOM 6555 O O . GLU B 1 318 ? -4.992 17.078 4.879 1 87.88 318 GLU B O 1
ATOM 6560 N N . LEU B 1 319 ? -2.904 17.297 5.609 1 88.06 319 LEU B N 1
ATOM 6561 C CA . LEU B 1 319 ? -3.279 17.047 7 1 88.06 319 LEU B CA 1
ATOM 6562 C C . LEU B 1 319 ? -4.297 18.078 7.477 1 88.06 319 LEU B C 1
ATOM 6564 O O . LEU B 1 319 ? -5.133 17.781 8.336 1 88.06 319 LEU B O 1
ATOM 6568 N N . GLY B 1 320 ? -4.184 19.234 6.898 1 90.94 320 GLY B N 1
ATOM 6569 C CA . GLY B 1 320 ? -5.164 20.25 7.238 1 90.94 320 GLY B CA 1
ATOM 6570 C C . GLY B 1 320 ? -6.59 19.844 6.918 1 90.94 320 GLY B C 1
ATOM 6571 O O . GLY B 1 320 ? -7.508 20.109 7.691 1 90.94 320 GLY B O 1
ATOM 6572 N N . ILE B 1 321 ? -6.746 19.172 5.82 1 91.25 321 ILE B N 1
ATOM 6573 C CA . ILE B 1 321 ? -8.07 18.719 5.41 1 91.25 321 ILE B CA 1
ATOM 6574 C C . ILE B 1 321 ? -8.547 17.625 6.363 1 91.25 321 ILE B C 1
ATOM 6576 O O . ILE B 1 321 ? -9.727 17.578 6.727 1 91.25 321 ILE B O 1
ATOM 6580 N N . ILE B 1 322 ? -7.641 16.797 6.738 1 88.31 322 ILE B N 1
ATOM 6581 C CA . ILE B 1 322 ? -7.961 15.695 7.645 1 88.31 322 ILE B CA 1
ATOM 6582 C C . ILE B 1 322 ? -8.445 16.25 8.977 1 88.31 322 ILE B C 1
ATOM 6584 O O . ILE B 1 322 ? -9.477 15.82 9.5 1 88.31 322 ILE B O 1
ATOM 6588 N N . VAL B 1 323 ? -7.77 17.203 9.453 1 88.62 323 VAL B N 1
ATOM 6589 C CA . VAL B 1 323 ? -8.117 17.828 10.727 1 88.62 323 VAL B CA 1
ATOM 6590 C C . VAL B 1 323 ? -9.453 18.562 10.602 1 88.62 323 VAL B C 1
ATOM 6592 O O . VAL B 1 323 ? -10.312 18.438 11.477 1 88.62 323 VAL B O 1
ATOM 6595 N N . ALA B 1 324 ? -9.617 19.266 9.547 1 91.5 324 ALA B N 1
ATOM 6596 C CA . ALA B 1 324 ? -10.836 20.031 9.336 1 91.5 324 ALA B CA 1
ATOM 6597 C C . ALA B 1 324 ? -12.047 19.125 9.211 1 91.5 324 ALA B C 1
ATOM 6599 O O . ALA B 1 324 ? -13.117 19.422 9.75 1 91.5 324 ALA B O 1
ATOM 6600 N N . LEU B 1 325 ? -11.883 18.031 8.508 1 89.38 325 LEU B N 1
ATOM 6601 C CA . LEU B 1 325 ? -13 17.109 8.328 1 89.38 325 LEU B CA 1
ATOM 6602 C C . LEU B 1 325 ? -13.398 16.469 9.648 1 89.38 325 LEU B C 1
ATOM 6604 O O . LEU B 1 325 ? -14.586 16.344 9.945 1 89.38 325 LEU B O 1
ATOM 6608 N N . ASN B 1 326 ? -12.398 16 10.344 1 84.44 326 ASN B N 1
ATOM 6609 C CA . ASN B 1 326 ? -12.68 15.414 11.648 1 84.44 326 ASN B CA 1
ATOM 6610 C C . ASN B 1 326 ? -13.406 16.406 12.562 1 84.44 326 ASN B C 1
ATOM 6612 O O . ASN B 1 326 ? -14.375 16.031 13.227 1 84.44 326 ASN B O 1
ATOM 6616 N N . ALA B 1 327 ? -12.961 17.625 12.617 1 86 327 ALA B N 1
ATOM 6617 C CA . ALA B 1 327 ? -13.602 18.672 13.43 1 86 327 ALA B CA 1
ATOM 6618 C C . ALA B 1 327 ? -15.008 18.984 12.914 1 86 327 ALA B C 1
ATOM 6620 O O . ALA B 1 327 ? -15.922 19.234 13.703 1 86 327 ALA B O 1
ATOM 6621 N N . PHE B 1 328 ? -15.18 18.938 11.625 1 90.06 328 PHE B N 1
ATOM 6622 C CA . PHE B 1 328 ? -16.469 19.234 11 1 90.06 328 PHE B CA 1
ATOM 6623 C C . PHE B 1 328 ? -17.484 18.141 11.312 1 90.06 328 PHE B C 1
ATOM 6625 O O . PHE B 1 328 ? -18.625 18.438 11.648 1 90.06 328 PHE B O 1
ATOM 6632 N N . GLN B 1 329 ? -17.031 16.938 11.164 1 85.31 329 GLN B N 1
ATOM 6633 C CA . GLN B 1 329 ? -17.906 15.805 11.422 1 85.31 329 GLN B CA 1
ATOM 6634 C C . GLN B 1 329 ? -18.375 15.781 12.875 1 85.31 329 GLN B C 1
ATOM 6636 O O . GLN B 1 329 ? -19.469 15.312 13.18 1 85.31 329 GLN B O 1
ATOM 6641 N N . GLN B 1 330 ? -17.562 16.312 13.773 1 82.56 330 GLN B N 1
ATOM 6642 C CA . GLN B 1 330 ? -17.922 16.391 15.188 1 82.56 330 GLN B CA 1
ATOM 6643 C C . GLN B 1 330 ? -18.734 17.641 15.492 1 82.56 330 GLN B C 1
ATOM 6645 O O . GLN B 1 330 ? -19.156 17.844 16.641 1 82.56 330 GLN B O 1
ATOM 6650 N N . GLY B 1 331 ? -18.953 18.453 14.523 1 87.31 331 GLY B N 1
ATOM 6651 C CA . GLY B 1 331 ? -19.75 19.656 14.68 1 87.31 331 GLY B CA 1
ATOM 6652 C C . GLY B 1 331 ? -19 20.797 15.352 1 87.31 331 GLY B C 1
ATOM 6653 O O . GLY B 1 331 ? -19.609 21.734 15.852 1 87.31 331 GLY B O 1
ATOM 6654 N N . ILE B 1 332 ? -17.75 20.719 15.406 1 85.75 332 ILE B N 1
ATOM 6655 C CA . ILE B 1 332 ? -16.922 21.688 16.109 1 85.75 332 ILE B CA 1
ATOM 6656 C C . ILE B 1 332 ? -16.734 22.922 15.227 1 85.75 332 ILE B C 1
ATOM 6658 O O . ILE B 1 332 ? -16.672 24.047 15.734 1 85.75 332 ILE B O 1
ATOM 6662 N N . ILE B 1 333 ? -16.641 22.625 13.906 1 90.75 333 ILE B N 1
ATOM 6663 C CA . ILE B 1 333 ? -16.391 23.766 13.023 1 90.75 333 ILE B CA 1
ATOM 6664 C C . ILE B 1 333 ? -17.516 23.859 11.992 1 90.75 333 ILE B C 1
ATOM 6666 O O . ILE B 1 333 ? -18.281 22.922 11.797 1 90.75 333 ILE B O 1
ATOM 6670 N N . THR B 1 334 ? -17.578 25.062 11.422 1 91 334 THR B N 1
ATOM 6671 C CA . THR B 1 334 ? -18.609 25.344 10.422 1 91 334 THR B CA 1
ATOM 6672 C C . THR B 1 334 ? -18.188 24.812 9.055 1 91 334 THR B C 1
ATOM 6674 O O . THR B 1 334 ? -17.016 24.484 8.844 1 91 334 THR B O 1
ATOM 6677 N N . SER B 1 335 ? -19.188 24.734 8.117 1 91.44 335 SER B N 1
ATOM 6678 C CA . SER B 1 335 ? -18.953 24.234 6.766 1 91.44 335 SER B CA 1
ATOM 6679 C C . SER B 1 335 ? -18 25.156 6 1 91.44 335 SER B C 1
ATOM 6681 O O . SER B 1 335 ? -17.266 24.688 5.129 1 91.44 335 SER B O 1
ATOM 6683 N N . LEU B 1 336 ? -17.984 26.375 6.387 1 91 336 LEU B N 1
ATOM 6684 C CA . LEU B 1 336 ? -17.109 27.344 5.715 1 91 336 LEU B CA 1
ATOM 6685 C C . LEU B 1 336 ? -15.641 26.969 5.91 1 91 336 LEU B C 1
ATOM 6687 O O . LEU B 1 336 ? -14.867 26.953 4.949 1 91 336 LEU B O 1
ATOM 6691 N N . VAL B 1 337 ? -15.305 26.688 7.129 1 92.25 337 VAL B N 1
ATOM 6692 C CA . VAL B 1 337 ? -13.914 26.375 7.441 1 92.25 337 VAL B CA 1
ATOM 6693 C C . VAL B 1 337 ? -13.508 25.062 6.777 1 92.25 337 VAL B C 1
ATOM 6695 O O . VAL B 1 337 ? -12.375 24.922 6.305 1 92.25 337 VAL B O 1
ATOM 6698 N N . TYR B 1 338 ? -14.43 24.156 6.762 1 93.12 338 TYR B N 1
ATOM 6699 C CA . TYR B 1 338 ? -14.125 22.906 6.09 1 93.12 338 TYR B CA 1
ATOM 6700 C C . TYR B 1 338 ? -13.914 23.109 4.598 1 93.12 338 TYR B C 1
ATOM 6702 O O . TYR B 1 338 ? -12.953 22.609 4.02 1 93.12 338 TYR B O 1
ATOM 6710 N N . ASN B 1 339 ? -14.805 23.844 3.975 1 92.56 339 ASN B N 1
ATOM 6711 C CA . ASN B 1 339 ? -14.656 24.141 2.555 1 92.56 339 ASN B CA 1
ATOM 6712 C C . ASN B 1 339 ? -13.352 24.891 2.277 1 92.56 339 ASN B C 1
ATOM 6714 O O . ASN B 1 339 ? -12.688 24.625 1.273 1 92.56 339 ASN B O 1
ATOM 6718 N N . LEU B 1 340 ? -13.016 25.75 3.164 1 92.5 340 LEU B N 1
ATOM 6719 C CA . LEU B 1 340 ? -11.781 26.516 3.018 1 92.5 340 LEU B CA 1
ATOM 6720 C C . LEU B 1 340 ? -10.562 25.609 3.064 1 92.5 340 LEU B C 1
ATOM 6722 O O . LEU B 1 340 ? -9.57 25.859 2.367 1 92.5 340 LEU B O 1
ATOM 6726 N N . SER B 1 341 ? -10.609 24.625 3.936 1 92 341 SER B N 1
ATOM 6727 C CA . SER B 1 341 ? -9.469 23.734 4.078 1 92 341 SER B CA 1
ATOM 6728 C C . SER B 1 341 ? -9.125 23.062 2.754 1 92 341 SER B C 1
ATOM 6730 O O . SER B 1 341 ? -7.949 22.969 2.383 1 92 341 SER B O 1
ATOM 6732 N N . ALA B 1 342 ? -10.117 22.609 2.059 1 88.5 342 ALA B N 1
ATOM 6733 C CA . ALA B 1 342 ? -9.914 21.953 0.764 1 88.5 342 ALA B CA 1
ATOM 6734 C C . ALA B 1 342 ? -9.344 22.953 -0.254 1 88.5 342 ALA B C 1
ATOM 6736 O O . ALA B 1 342 ? -8.406 22.625 -0.986 1 88.5 342 ALA B O 1
ATOM 6737 N N . PHE B 1 343 ? -9.82 24.094 -0.282 1 89.31 343 PHE B N 1
ATOM 6738 C CA . PHE B 1 343 ? -9.406 25.109 -1.243 1 89.31 343 PHE B CA 1
ATOM 6739 C C . PHE B 1 343 ? -8 25.609 -0.931 1 89.31 343 PHE B C 1
ATOM 6741 O O . PHE B 1 343 ? -7.227 25.922 -1.841 1 89.31 343 PHE B O 1
ATOM 6748 N N . LEU B 1 344 ? -7.758 25.719 0.306 1 92.44 344 LEU B N 1
ATOM 6749 C CA . LEU B 1 344 ? -6.453 26.203 0.746 1 92.44 344 LEU B CA 1
ATOM 6750 C C . LEU B 1 344 ? -5.34 25.281 0.265 1 92.44 344 LEU B C 1
ATOM 6752 O O . LEU B 1 344 ? -4.289 25.75 -0.183 1 92.44 344 LEU B O 1
ATOM 6756 N N . VAL B 1 345 ? -5.551 24 0.379 1 87.62 345 VAL B N 1
ATOM 6757 C CA . VAL B 1 345 ? -4.539 23.031 -0.052 1 87.62 345 VAL B CA 1
ATOM 6758 C C . VAL B 1 345 ? -4.312 23.172 -1.556 1 87.62 345 VAL B C 1
ATOM 6760 O O . VAL B 1 345 ? -3.166 23.203 -2.014 1 87.62 345 VAL B O 1
ATOM 6763 N N . MET B 1 346 ? -5.375 23.281 -2.275 1 86.56 346 MET B N 1
ATOM 6764 C CA . MET B 1 346 ? -5.285 23.406 -3.729 1 86.56 346 MET B CA 1
ATOM 6765 C C . MET B 1 346 ? -4.621 24.719 -4.125 1 86.56 346 MET B C 1
ATOM 6767 O O . MET B 1 346 ? -3.697 24.734 -4.941 1 86.56 346 MET B O 1
ATOM 6771 N N . MET B 1 347 ? -5.031 25.734 -3.559 1 90.38 347 MET B N 1
ATOM 6772 C CA . MET B 1 347 ? -4.555 27.078 -3.92 1 90.38 347 MET B CA 1
ATOM 6773 C C . MET B 1 347 ? -3.1 27.266 -3.504 1 90.38 347 MET B C 1
ATOM 6775 O O . MET B 1 347 ? -2.309 27.844 -4.246 1 90.38 347 MET B O 1
ATOM 6779 N N . SER B 1 348 ? -2.801 26.828 -2.322 1 93.12 348 SER B N 1
ATOM 6780 C CA . SER B 1 348 ? -1.436 27 -1.833 1 93.12 348 SER B CA 1
ATOM 6781 C C . SER B 1 348 ? -0.444 26.219 -2.697 1 93.12 348 SER B C 1
ATOM 6783 O O . SER B 1 348 ? 0.652 26.719 -2.979 1 93.12 348 SER B O 1
ATOM 6785 N N . SER B 1 349 ? -0.787 25 -3.096 1 88.69 349 SER B N 1
ATOM 6786 C CA . SER B 1 349 ? 0.087 24.219 -3.961 1 88.69 349 SER B CA 1
ATOM 6787 C C . SER B 1 349 ? 0.26 24.875 -5.32 1 88.69 349 SER B C 1
ATOM 6789 O O . SER B 1 349 ? 1.346 24.844 -5.906 1 88.69 349 SER B O 1
ATOM 6791 N N . THR B 1 350 ? -0.806 25.453 -5.855 1 89.62 350 THR B N 1
ATOM 6792 C CA . THR B 1 350 ? -0.744 26.172 -7.121 1 89.62 350 THR B CA 1
ATOM 6793 C C . THR B 1 350 ? 0.168 27.391 -7.008 1 89.62 350 THR B C 1
ATOM 6795 O O . THR B 1 350 ? 1.011 27.625 -7.875 1 89.62 350 THR B O 1
ATOM 6798 N N . ILE B 1 351 ? 0.006 28.062 -5.965 1 92.62 351 ILE B N 1
ATOM 6799 C CA . ILE B 1 351 ? 0.815 29.25 -5.738 1 92.62 351 ILE B CA 1
ATOM 6800 C C . ILE B 1 351 ? 2.287 28.859 -5.621 1 92.62 351 ILE B C 1
ATOM 6802 O O . ILE B 1 351 ? 3.158 29.531 -6.191 1 92.62 351 ILE B O 1
ATOM 6806 N N . THR B 1 352 ? 2.504 27.844 -4.898 1 91.12 352 THR B N 1
ATOM 6807 C CA . THR B 1 352 ? 3.869 27.359 -4.711 1 91.12 352 THR B CA 1
ATOM 6808 C C . THR B 1 352 ? 4.484 26.953 -6.047 1 91.12 352 THR B C 1
ATOM 6810 O O . THR B 1 352 ? 5.656 27.234 -6.309 1 91.12 352 THR B O 1
ATOM 6813 N N . SER B 1 353 ? 3.74 26.281 -6.883 1 86.62 353 SER B N 1
ATOM 6814 C CA . SER B 1 353 ? 4.223 25.812 -8.188 1 86.62 353 SER B CA 1
ATOM 6815 C C . SER B 1 353 ? 4.57 27 -9.086 1 86.62 353 SER B C 1
ATOM 6817 O O . SER B 1 353 ? 5.402 26.875 -9.992 1 86.62 353 SER B O 1
ATOM 6819 N N . ILE B 1 354 ? 4 28.078 -8.844 1 89.75 354 ILE B N 1
ATOM 6820 C CA . ILE B 1 354 ? 4.234 29.281 -9.648 1 89.75 354 ILE B CA 1
ATOM 6821 C C . ILE B 1 354 ? 5.371 30.094 -9.039 1 89.75 354 ILE B C 1
ATOM 6823 O O . ILE B 1 354 ? 6.199 30.656 -9.766 1 89.75 354 ILE B O 1
ATOM 6827 N N . THR B 1 355 ? 5.438 30.156 -7.762 1 92.25 355 THR B N 1
ATOM 6828 C CA . THR B 1 355 ? 6.348 31.062 -7.07 1 92.25 355 THR B CA 1
ATOM 6829 C C . THR B 1 355 ? 7.75 30.469 -6.996 1 92.25 355 THR B C 1
ATOM 6831 O O . THR B 1 355 ? 8.742 31.188 -7.109 1 92.25 355 THR B O 1
ATOM 6834 N N . VAL B 1 356 ? 7.859 29.172 -6.812 1 90.19 356 VAL B N 1
ATOM 6835 C CA . VAL B 1 356 ? 9.156 28.562 -6.574 1 90.19 356 VAL B CA 1
ATOM 6836 C C . VAL B 1 356 ? 10.039 28.719 -7.805 1 90.19 356 VAL B C 1
ATOM 6838 O O . VAL B 1 356 ? 11.211 29.109 -7.691 1 90.19 356 VAL B O 1
ATOM 6841 N N . PRO B 1 357 ? 9.523 28.422 -9.031 1 87.81 357 PRO B N 1
ATOM 6842 C CA . PRO B 1 357 ? 10.359 28.656 -10.211 1 87.81 357 PRO B CA 1
ATOM 6843 C C . PRO B 1 357 ? 10.742 30.125 -10.383 1 87.81 357 PRO B C 1
ATOM 6845 O O . PRO B 1 357 ? 11.742 30.438 -11.031 1 87.81 357 PRO B O 1
ATOM 6848 N N . ARG B 1 358 ? 10.031 31.047 -9.828 1 92.81 358 ARG B N 1
ATOM 6849 C CA . ARG B 1 358 ? 10.281 32.5 -9.938 1 92.81 358 ARG B CA 1
ATOM 6850 C C . ARG B 1 358 ? 10.938 33.031 -8.664 1 92.81 358 ARG B C 1
ATOM 6852 O O . ARG B 1 358 ? 10.773 34.188 -8.336 1 92.81 358 ARG B O 1
ATOM 6859 N N . GLU B 1 359 ? 11.5 32.094 -7.902 1 91.75 359 GLU B N 1
ATOM 6860 C CA . GLU B 1 359 ? 12.062 32.438 -6.598 1 91.75 359 GLU B CA 1
ATOM 6861 C C . GLU B 1 359 ? 13.078 33.594 -6.711 1 91.75 359 GLU B C 1
ATOM 6863 O O . GLU B 1 359 ? 13.109 34.469 -5.867 1 91.75 359 GLU B O 1
ATOM 6868 N N . ARG B 1 360 ? 13.938 33.594 -7.734 1 90.25 360 ARG B N 1
ATOM 6869 C CA . ARG B 1 360 ? 14.984 34.594 -7.898 1 90.25 360 ARG B CA 1
ATOM 6870 C C . ARG B 1 360 ? 14.391 35.969 -8.102 1 90.25 360 ARG B C 1
ATOM 6872 O O . ARG B 1 360 ? 14.898 36.969 -7.562 1 90.25 360 ARG B O 1
ATOM 6879 N N . ARG B 1 361 ? 13.336 36.031 -8.828 1 93.19 361 ARG B N 1
ATOM 6880 C CA . ARG B 1 361 ? 12.68 37.312 -9.086 1 93.19 361 ARG B CA 1
ATOM 6881 C C . ARG B 1 361 ? 12.008 37.844 -7.82 1 93.19 361 ARG B C 1
ATOM 6883 O O . ARG B 1 361 ? 12.07 39.031 -7.535 1 93.19 361 ARG B O 1
ATOM 6890 N N . ILE B 1 362 ? 11.391 37 -7.125 1 93.56 362 ILE B N 1
ATOM 6891 C CA . ILE B 1 362 ? 10.672 37.375 -5.91 1 93.56 362 ILE B CA 1
ATOM 6892 C C . ILE B 1 362 ? 11.672 37.875 -4.859 1 93.56 362 ILE B C 1
ATOM 6894 O O . ILE B 1 362 ? 11.453 38.906 -4.211 1 93.56 362 ILE B O 1
ATOM 6898 N N . ILE B 1 363 ? 12.695 37.125 -4.707 1 91.12 363 ILE B N 1
ATOM 6899 C CA . ILE B 1 363 ? 13.703 37.5 -3.719 1 91.12 363 ILE B CA 1
ATOM 6900 C C . ILE B 1 363 ? 14.406 38.781 -4.152 1 91.12 363 ILE B C 1
ATOM 6902 O O . ILE B 1 363 ? 14.805 39.594 -3.312 1 91.12 363 ILE B O 1
ATOM 6906 N N . GLY B 1 364 ? 14.578 38.875 -5.453 1 91.31 364 GLY B N 1
ATOM 6907 C CA . GLY B 1 364 ? 15.125 40.125 -5.953 1 91.31 364 GLY B CA 1
ATOM 6908 C C . GLY B 1 364 ? 14.305 41.312 -5.559 1 91.31 364 GLY B C 1
ATOM 6909 O O . GLY B 1 364 ? 14.852 42.344 -5.168 1 91.31 364 GLY B O 1
ATOM 6910 N N . LEU B 1 365 ? 13.031 41.219 -5.605 1 92.06 365 LEU B N 1
ATOM 6911 C CA . LEU B 1 365 ? 12.133 42.281 -5.211 1 92.06 365 LEU B CA 1
ATOM 6912 C C . LEU B 1 365 ? 12.203 42.531 -3.705 1 92.06 365 LEU B C 1
ATOM 6914 O O . LEU B 1 365 ? 12.188 43.688 -3.258 1 92.06 365 LEU B O 1
ATOM 6918 N N . ILE B 1 366 ? 12.266 41.469 -2.982 1 91.44 366 ILE B N 1
ATOM 6919 C CA . ILE B 1 366 ? 12.336 41.562 -1.528 1 91.44 366 ILE B CA 1
ATOM 6920 C C . ILE B 1 366 ? 13.656 42.188 -1.116 1 91.44 366 ILE B C 1
ATOM 6922 O O . ILE B 1 366 ? 13.711 42.969 -0.153 1 91.44 366 ILE B O 1
ATOM 6926 N N . SER B 1 367 ? 14.68 41.812 -1.816 1 89.69 367 SER B N 1
ATOM 6927 C CA . SER B 1 367 ? 16 42.375 -1.532 1 89.69 367 SER B CA 1
ATOM 6928 C C . SER B 1 367 ? 16.016 43.875 -1.743 1 89.69 367 SER B C 1
ATOM 6930 O O . SER B 1 367 ? 16.688 44.594 -1.006 1 89.69 367 SER B O 1
ATOM 6932 N N . LYS B 1 368 ? 15.32 44.312 -2.721 1 90 368 LYS B N 1
ATOM 6933 C CA . LYS B 1 368 ? 15.234 45.75 -2.967 1 90 368 LYS B CA 1
ATOM 6934 C C . LYS B 1 368 ? 14.547 46.438 -1.809 1 90 368 LYS B C 1
ATOM 6936 O O . LYS B 1 368 ? 14.984 47.531 -1.384 1 90 368 LYS B O 1
ATOM 6941 N N . THR B 1 369 ? 13.508 45.844 -1.354 1 87.38 369 THR B N 1
ATOM 6942 C CA . THR B 1 369 ? 12.789 46.406 -0.211 1 87.38 369 THR B CA 1
ATOM 6943 C C . THR B 1 369 ? 13.633 46.312 1.057 1 87.38 369 THR B C 1
ATOM 6945 O O . THR B 1 369 ? 13.586 47.188 1.908 1 87.38 369 THR B O 1
ATOM 6948 N N . TYR B 1 370 ? 14.359 45.25 1.151 1 86.25 370 TYR B N 1
ATOM 6949 C CA . TYR B 1 370 ? 15.289 45 2.252 1 86.25 370 TYR B CA 1
ATOM 6950 C C . TYR B 1 370 ? 16.312 46.125 2.34 1 86.25 370 TYR B C 1
ATOM 6952 O O . TYR B 1 370 ? 16.609 46.625 3.43 1 86.25 370 TYR B O 1
ATOM 6960 N N . GLU B 1 371 ? 16.812 46.5 1.211 1 85.12 371 GLU B N 1
ATOM 6961 C CA . GLU B 1 371 ? 17.812 47.562 1.156 1 85.12 371 GLU B CA 1
ATOM 6962 C C . GLU B 1 371 ? 17.188 48.906 1.398 1 85.12 371 GLU B C 1
ATOM 6964 O O . GLU B 1 371 ? 17.766 49.75 2.115 1 85.12 371 GLU B O 1
ATOM 6969 N N . LYS B 1 372 ? 16.031 49.094 0.872 1 86.88 372 LYS B N 1
ATOM 6970 C CA . LYS B 1 372 ? 15.367 50.375 0.98 1 86.88 372 LYS B CA 1
ATOM 6971 C C . LYS B 1 372 ? 14.938 50.656 2.418 1 86.88 372 LYS B C 1
ATOM 6973 O O . LYS B 1 372 ? 15.047 51.781 2.896 1 86.88 372 LYS B O 1
ATOM 6978 N N . LEU B 1 373 ? 14.484 49.594 3.109 1 84.25 373 LEU B N 1
ATOM 6979 C CA . LEU B 1 373 ? 13.953 49.781 4.461 1 84.25 373 LEU B CA 1
ATOM 6980 C C . LEU B 1 373 ? 15.047 49.562 5.5 1 84.25 373 LEU B C 1
ATOM 6982 O O . LEU B 1 373 ? 14.789 49.625 6.703 1 84.25 373 LEU B O 1
ATOM 6986 N N . ARG B 1 374 ? 16.297 49.406 5.121 1 82.31 374 ARG B N 1
ATOM 6987 C CA . ARG B 1 374 ? 17.469 49.188 5.969 1 82.31 374 ARG B CA 1
ATOM 6988 C C . ARG B 1 374 ? 17.203 48.094 7.008 1 82.31 374 ARG B C 1
ATOM 6990 O O . ARG B 1 374 ? 17.422 48.312 8.203 1 82.31 374 ARG B O 1
ATOM 6997 N N . ILE B 1 375 ? 16.688 47.031 6.496 1 84.38 375 ILE B N 1
ATOM 6998 C CA . ILE B 1 375 ? 16.375 45.875 7.355 1 84.38 375 ILE B CA 1
ATOM 6999 C C . ILE B 1 375 ? 17.672 45.219 7.832 1 84.38 375 ILE B C 1
ATOM 7001 O O . ILE B 1 375 ? 17.672 44.469 8.812 1 84.38 375 ILE B O 1
ATOM 7005 N N . ASP B 1 376 ? 18.703 45.531 7.234 1 81.81 376 ASP B N 1
ATOM 7006 C CA . ASP B 1 376 ? 20.016 45.031 7.613 1 81.81 376 ASP B CA 1
ATOM 7007 C C . ASP B 1 376 ? 20.328 45.344 9.078 1 81.81 376 ASP B C 1
ATOM 7009 O O . ASP B 1 376 ? 20.969 44.531 9.766 1 81.81 376 ASP B O 1
ATOM 7013 N N . ARG B 1 377 ? 19.875 46.406 9.508 1 78.44 377 ARG B N 1
ATOM 7014 C CA . ARG B 1 377 ? 20.109 46.781 10.898 1 78.44 377 ARG B CA 1
ATOM 7015 C C . ARG B 1 377 ? 19.344 45.875 11.844 1 78.44 377 ARG B C 1
ATOM 7017 O O . ARG B 1 377 ? 19.859 45.469 12.891 1 78.44 377 ARG B O 1
ATOM 7024 N N . ILE B 1 378 ? 18.188 45.656 11.398 1 81.12 378 ILE B N 1
ATOM 7025 C CA . ILE B 1 378 ? 17.359 44.781 12.211 1 81.12 378 ILE B CA 1
ATOM 7026 C C . ILE B 1 378 ? 17.938 43.375 12.188 1 81.12 378 ILE B C 1
ATOM 7028 O O . ILE B 1 378 ? 17.938 42.688 13.203 1 81.12 378 ILE B O 1
ATOM 7032 N N . ASP B 1 379 ? 18.406 42.969 11.047 1 85.81 379 ASP B N 1
ATOM 7033 C CA . ASP B 1 379 ? 19.047 41.656 10.883 1 85.81 379 ASP B CA 1
ATOM 7034 C C . ASP B 1 379 ? 20.234 41.5 11.836 1 85.81 379 ASP B C 1
ATOM 7036 O O . ASP B 1 379 ? 20.391 40.469 12.477 1 85.81 379 ASP B O 1
ATOM 7040 N N . GLY B 1 380 ? 21.047 42.469 11.781 1 77.38 380 GLY B N 1
ATOM 7041 C CA . GLY B 1 380 ? 22.203 42.469 12.656 1 77.38 380 GLY B CA 1
ATOM 7042 C C . GLY B 1 380 ? 21.844 42.438 14.125 1 77.38 380 GLY B C 1
ATOM 7043 O O . GLY B 1 380 ? 22.469 41.719 14.906 1 77.38 380 GLY B O 1
ATOM 7044 N N . ALA B 1 381 ? 20.812 43.188 14.43 1 77.81 381 ALA B N 1
ATOM 7045 C CA . ALA B 1 381 ? 20.359 43.188 15.82 1 77.81 381 ALA B CA 1
ATOM 7046 C C . ALA B 1 381 ? 19.828 41.844 16.25 1 77.81 381 ALA B C 1
ATOM 7048 O O . ALA B 1 381 ? 20.094 41.375 17.359 1 77.81 381 ALA B O 1
ATOM 7049 N N . LEU B 1 382 ? 19.109 41.219 15.398 1 80.62 382 LEU B N 1
ATOM 7050 C CA . LEU B 1 382 ? 18.531 39.938 15.688 1 80.62 382 LEU B CA 1
ATOM 7051 C C . LEU B 1 382 ? 19.625 38.875 15.828 1 80.62 382 LEU B C 1
ATOM 7053 O O . LEU B 1 382 ? 19.531 38 16.688 1 80.62 382 LEU B O 1
ATOM 7057 N N . GLN B 1 383 ? 20.562 38.938 14.977 1 81.5 383 GLN B N 1
ATOM 7058 C CA . GLN B 1 383 ? 21.656 38 15.047 1 81.5 383 GLN B CA 1
ATOM 7059 C C . GLN B 1 383 ? 22.453 38.156 16.344 1 81.5 383 GLN B C 1
ATOM 7061 O O . GLN B 1 383 ? 22.906 37.156 16.922 1 81.5 383 GLN B O 1
ATOM 7066 N N . ARG B 1 384 ? 22.594 39.344 16.75 1 75.5 384 ARG B N 1
ATOM 7067 C CA . ARG B 1 384 ? 23.297 39.594 18 1 75.5 384 ARG B CA 1
ATOM 7068 C C . ARG B 1 384 ? 22.516 39.094 19.188 1 75.5 384 ARG B C 1
ATOM 7070 O O . ARG B 1 384 ? 23.094 38.5 20.109 1 75.5 384 ARG B O 1
ATOM 7077 N N . ILE B 1 385 ? 21.281 39.281 19.109 1 74.12 385 ILE B N 1
ATOM 7078 C CA . ILE B 1 385 ? 20.406 38.812 20.172 1 74.12 385 ILE B CA 1
ATOM 7079 C C . ILE B 1 385 ? 20.484 37.281 20.281 1 74.12 385 ILE B C 1
ATOM 7081 O O . ILE B 1 385 ? 20.609 36.75 21.375 1 74.12 385 ILE B O 1
ATOM 7085 N N . THR B 1 386 ? 20.422 36.656 19.141 1 75.75 386 THR B N 1
ATOM 7086 C CA . THR B 1 386 ? 20.422 35.219 19.109 1 75.75 386 THR B CA 1
ATOM 7087 C C . THR B 1 386 ? 21.75 34.656 19.578 1 75.75 386 THR B C 1
ATOM 7089 O O . THR B 1 386 ? 21.797 33.594 20.219 1 75.75 386 THR B O 1
ATOM 7092 N N . ARG B 1 387 ? 22.781 35.25 19.281 1 73 387 ARG B N 1
ATOM 7093 C CA . ARG B 1 387 ? 24.109 34.844 19.719 1 73 387 ARG B CA 1
ATOM 7094 C C . ARG B 1 387 ? 24.219 34.938 21.25 1 73 387 ARG B C 1
ATOM 7096 O O . ARG B 1 387 ? 24.812 34.031 21.875 1 73 387 ARG B O 1
ATOM 7103 N N . VAL B 1 388 ? 23.656 35.969 21.734 1 64.81 388 VAL B N 1
ATOM 7104 C CA . VAL B 1 388 ? 23.734 36.156 23.172 1 64.81 388 VAL B CA 1
ATOM 7105 C C . VAL B 1 388 ? 22.875 35.125 23.891 1 64.81 388 VAL B C 1
ATOM 7107 O O . VAL B 1 388 ? 23.266 34.594 24.938 1 64.81 388 VAL B O 1
ATOM 7110 N N . VAL B 1 389 ? 21.75 34.844 23.266 1 67.38 389 VAL B N 1
ATOM 7111 C CA . VAL B 1 389 ? 20.844 33.875 23.828 1 67.38 389 VAL B CA 1
ATOM 7112 C C . VAL B 1 389 ? 21.5 32.5 23.812 1 67.38 389 VAL B C 1
ATOM 7114 O O . VAL B 1 389 ? 21.359 31.719 24.766 1 67.38 389 VAL B O 1
ATOM 7117 N N . LYS B 1 390 ? 22.219 32.125 22.781 1 69.12 390 LYS B N 1
ATOM 7118 C CA . LYS B 1 390 ? 22.891 30.828 22.656 1 69.12 390 LYS B CA 1
ATOM 7119 C C . LYS B 1 390 ? 24.016 30.703 23.688 1 69.12 390 LYS B C 1
ATOM 7121 O O . LYS B 1 390 ? 24.281 29.609 24.188 1 69.12 390 LYS B O 1
ATOM 7126 N N . LEU B 1 391 ? 24.656 31.844 23.938 1 56.34 391 LEU B N 1
ATOM 7127 C CA . LEU B 1 391 ? 25.781 31.859 24.859 1 56.34 391 LEU B CA 1
ATOM 7128 C C . LEU B 1 391 ? 25.297 31.688 26.312 1 56.34 391 LEU B C 1
ATOM 7130 O O . LEU B 1 391 ? 26 31.109 27.141 1 56.34 391 LEU B O 1
ATOM 7134 N N . ASN B 1 392 ? 24.062 32.188 26.547 1 59.5 392 ASN B N 1
ATOM 7135 C CA . ASN B 1 392 ? 23.516 32.094 27.891 1 59.5 392 ASN B CA 1
ATOM 7136 C C . ASN B 1 392 ? 22.266 31.219 27.922 1 59.5 392 ASN B C 1
ATOM 7138 O O . ASN B 1 392 ? 21.234 31.625 28.469 1 59.5 392 ASN B O 1
ATOM 7142 N N . ARG B 1 393 ? 22.359 30.094 27.281 1 62.31 393 ARG B N 1
ATOM 7143 C CA . ARG B 1 393 ? 21.219 29.234 26.984 1 62.31 393 ARG B CA 1
ATOM 7144 C C . ARG B 1 393 ? 20.484 28.828 28.25 1 62.31 393 ARG B C 1
ATOM 7146 O O . ARG B 1 393 ? 19.25 28.844 28.281 1 62.31 393 ARG B O 1
ATOM 7153 N N . ASN B 1 394 ? 21.188 28.484 29.266 1 57.56 394 ASN B N 1
ATOM 7154 C CA . ASN B 1 394 ? 20.547 27.984 30.469 1 57.56 394 ASN B CA 1
ATOM 7155 C C . ASN B 1 394 ? 19.766 29.078 31.188 1 57.56 394 ASN B C 1
ATOM 7157 O O . ASN B 1 394 ? 18.625 28.875 31.594 1 57.56 394 ASN B O 1
ATOM 7161 N N . THR B 1 395 ? 20.438 30.234 31.266 1 56.12 395 THR B N 1
ATOM 7162 C CA . THR B 1 395 ? 19.797 31.297 32.031 1 56.12 395 THR B CA 1
ATOM 7163 C C . THR B 1 395 ? 18.656 31.922 31.234 1 56.12 395 THR B C 1
ATOM 7165 O O . THR B 1 395 ? 17.578 32.156 31.766 1 56.12 395 THR B O 1
ATOM 7168 N N . THR B 1 396 ? 18.906 32.125 30.016 1 61.56 396 THR B N 1
ATOM 7169 C CA . THR B 1 396 ? 17.906 32.75 29.172 1 61.56 396 THR B CA 1
ATOM 7170 C C . THR B 1 396 ? 16.719 31.828 28.938 1 61.56 396 THR B C 1
ATOM 7172 O O . THR B 1 396 ? 15.562 32.281 28.938 1 61.56 396 THR B O 1
ATOM 7175 N N . SER B 1 397 ? 17.062 30.578 28.875 1 62.53 397 SER B N 1
ATOM 7176 C CA . SER B 1 397 ? 15.984 29.625 28.641 1 62.53 397 SER B CA 1
ATOM 7177 C C . SER B 1 397 ? 15.055 29.531 29.844 1 62.53 397 SER B C 1
ATOM 7179 O O . SER B 1 397 ? 13.836 29.469 29.688 1 62.53 397 SER B O 1
ATOM 7181 N N . ASN B 1 398 ? 15.641 29.562 30.953 1 59.22 398 ASN B N 1
ATOM 7182 C CA . ASN B 1 398 ? 14.836 29.484 32.188 1 59.22 398 ASN B CA 1
ATOM 7183 C C . ASN B 1 398 ? 13.977 30.734 32.344 1 59.22 398 ASN B C 1
ATOM 7185 O O . ASN B 1 398 ? 12.828 30.656 32.781 1 59.22 398 ASN B O 1
ATOM 7189 N N . PHE B 1 399 ? 14.555 31.797 31.922 1 60.12 399 PHE B N 1
ATOM 7190 C CA . PHE B 1 399 ? 13.836 33.062 32.031 1 60.12 399 PHE B CA 1
ATOM 7191 C C . PHE B 1 399 ? 12.672 33.125 31.062 1 60.12 399 PHE B C 1
ATOM 7193 O O . PHE B 1 399 ? 11.562 33.531 31.422 1 60.12 399 PHE B O 1
ATOM 7200 N N . ILE B 1 400 ? 12.906 32.688 29.953 1 63.88 400 ILE B N 1
ATOM 7201 C CA . ILE B 1 400 ? 11.875 32.688 28.906 1 63.88 400 ILE B CA 1
ATOM 7202 C C . ILE B 1 400 ? 10.766 31.719 29.281 1 63.88 400 ILE B C 1
ATOM 7204 O O . ILE B 1 400 ? 9.586 32.031 29.172 1 63.88 400 ILE B O 1
ATOM 7208 N N . LEU B 1 401 ? 11.242 30.672 29.766 1 59.97 401 LEU B N 1
ATOM 7209 C CA . LEU B 1 401 ? 10.266 29.656 30.141 1 59.97 401 LEU B CA 1
ATOM 7210 C C . LEU B 1 401 ? 9.398 30.141 31.297 1 59.97 401 LEU B C 1
ATOM 7212 O O . LEU B 1 401 ? 8.188 29.906 31.312 1 59.97 401 LEU B O 1
ATOM 7216 N N . ARG B 1 402 ? 9.977 30.734 32.219 1 58.41 402 ARG B N 1
ATOM 7217 C CA . ARG B 1 402 ? 9.242 31.25 33.375 1 58.41 402 ARG B CA 1
ATOM 7218 C C . ARG B 1 402 ? 8.242 32.312 32.938 1 58.41 402 ARG B C 1
ATOM 7220 O O . ARG B 1 402 ? 7.105 32.344 33.406 1 58.41 402 ARG B O 1
ATOM 7227 N N . PHE B 1 403 ? 8.664 33.156 32.062 1 62.5 403 PHE B N 1
ATOM 7228 C CA . PHE B 1 403 ? 7.781 34.219 31.578 1 62.5 403 PHE B CA 1
ATOM 7229 C C . PHE B 1 403 ? 6.605 33.656 30.797 1 62.5 403 PHE B C 1
ATOM 7231 O O . PHE B 1 403 ? 5.465 34.094 30.969 1 62.5 403 PHE B O 1
ATOM 7238 N N . ILE B 1 404 ? 6.945 32.719 30.062 1 62.88 404 ILE B N 1
ATOM 7239 C CA . ILE B 1 404 ? 5.895 32.062 29.266 1 62.88 404 ILE B CA 1
ATOM 7240 C C . ILE B 1 404 ? 4.898 31.375 30.188 1 62.88 404 ILE B C 1
ATOM 7242 O O . ILE B 1 404 ? 3.684 31.5 30.016 1 62.88 404 ILE B O 1
ATOM 7246 N N . LEU B 1 405 ? 5.414 30.766 31.156 1 57.38 405 LEU B N 1
ATOM 7247 C CA . LEU B 1 405 ? 4.559 30.031 32.094 1 57.38 405 LEU B CA 1
ATOM 7248 C C . LEU B 1 405 ? 3.676 31 32.875 1 57.38 405 LEU B C 1
ATOM 7250 O O . LEU B 1 405 ? 2.469 30.781 33 1 57.38 405 LEU B O 1
ATOM 7254 N N . ILE B 1 406 ? 4.254 32.031 33.375 1 59.66 406 ILE B N 1
ATOM 7255 C CA . ILE B 1 406 ? 3.5 33 34.156 1 59.66 406 ILE B CA 1
ATOM 7256 C C . ILE B 1 406 ? 2.494 33.719 33.25 1 59.66 406 ILE B C 1
ATOM 7258 O O . ILE B 1 406 ? 1.358 33.969 33.656 1 59.66 406 ILE B O 1
ATOM 7262 N N . GLY B 1 407 ? 2.943 34 32.094 1 62.5 407 GLY B N 1
ATOM 7263 C CA . GLY B 1 407 ? 2.039 34.625 31.125 1 62.5 407 GLY B CA 1
ATOM 7264 C C . GLY B 1 407 ? 0.84 33.75 30.797 1 62.5 407 GLY B C 1
ATOM 7265 O O . GLY B 1 407 ? -0.299 34.219 30.812 1 62.5 407 GLY B O 1
ATOM 7266 N N . LEU B 1 408 ? 1.136 32.5 30.609 1 61.09 408 LEU B N 1
ATOM 7267 C CA . LEU B 1 408 ? 0.068 31.562 30.266 1 61.09 408 LEU B CA 1
ATOM 7268 C C . LEU B 1 408 ? -0.886 31.375 31.438 1 61.09 408 LEU B C 1
ATOM 7270 O O . LEU B 1 408 ? -2.105 31.344 31.25 1 61.09 408 LEU B O 1
ATOM 7274 N N . ILE B 1 409 ? -0.361 31.266 32.562 1 56.69 409 ILE B N 1
ATOM 7275 C CA . ILE B 1 409 ? -1.173 31.109 33.781 1 56.69 409 ILE B CA 1
ATOM 7276 C C . ILE B 1 409 ? -2.053 32.344 33.969 1 56.69 409 ILE B C 1
ATOM 7278 O O . ILE B 1 409 ? -3.238 32.219 34.312 1 56.69 409 ILE B O 1
ATOM 7282 N N . THR B 1 410 ? -1.485 33.438 33.781 1 60.22 410 THR B N 1
ATOM 7283 C CA . THR B 1 410 ? -2.232 34.688 34 1 60.22 410 THR B CA 1
ATOM 7284 C C . THR B 1 410 ? -3.357 34.812 32.969 1 60.22 410 THR B C 1
ATOM 7286 O O . THR B 1 410 ? -4.48 35.188 33.344 1 60.22 410 THR B O 1
ATOM 7289 N N . ILE B 1 411 ? -3.045 34.469 31.797 1 67.56 411 ILE B N 1
ATOM 7290 C CA . ILE B 1 411 ? -4.027 34.594 30.734 1 67.56 411 ILE B CA 1
ATOM 7291 C C . ILE B 1 411 ? -5.133 33.562 30.906 1 67.56 411 ILE B C 1
ATOM 7293 O O . ILE B 1 411 ? -6.32 33.875 30.828 1 67.56 411 ILE B O 1
ATOM 7297 N N . PHE B 1 412 ? -4.719 32.438 31.188 1 60.72 412 PHE B N 1
ATOM 7298 C CA . PHE B 1 412 ? -5.707 31.375 31.359 1 60.72 412 PHE B CA 1
ATOM 7299 C C . PHE B 1 412 ? -6.574 31.641 32.594 1 60.72 412 PHE B C 1
ATOM 7301 O O . PHE B 1 412 ? -7.793 31.438 32.531 1 60.72 412 PHE B O 1
ATOM 7308 N N . SER B 1 413 ? -5.973 32.031 33.625 1 59.59 413 SER B N 1
ATOM 7309 C CA . SER B 1 413 ? -6.715 32.312 34.875 1 59.59 413 SER B CA 1
ATOM 7310 C C . SER B 1 413 ? -7.688 33.469 34.656 1 59.59 413 SER B C 1
ATOM 7312 O O . SER B 1 413 ? -8.836 33.406 35.094 1 59.59 413 SER B O 1
ATOM 7314 N N . ALA B 1 414 ? -7.203 34.5 33.906 1 67.56 414 ALA B N 1
ATOM 7315 C CA . ALA B 1 414 ? -8.062 35.656 33.688 1 67.56 414 ALA B CA 1
ATOM 7316 C C . ALA B 1 414 ? -9.219 35.281 32.75 1 67.56 414 ALA B C 1
ATOM 7318 O O . ALA B 1 414 ? -10.359 35.688 32.969 1 67.56 414 ALA B O 1
ATOM 7319 N N . SER B 1 415 ? -8.938 34.562 31.781 1 67.12 415 SER B N 1
ATOM 7320 C CA . SER B 1 415 ? -9.969 34.156 30.828 1 67.12 415 SER B CA 1
ATOM 7321 C C . SER B 1 415 ? -10.992 33.219 31.484 1 67.12 415 SER B C 1
ATOM 7323 O O . SER B 1 415 ? -12.195 33.406 31.281 1 67.12 415 SER B O 1
ATOM 7325 N N . TYR B 1 416 ? -10.492 32.344 32.219 1 61.34 416 TYR B N 1
ATOM 7326 C CA . TYR B 1 416 ? -11.398 31.406 32.875 1 61.34 416 TYR B CA 1
ATOM 7327 C C . TYR B 1 416 ? -12.25 32.125 33.906 1 61.34 416 TYR B C 1
ATOM 7329 O O . TYR B 1 416 ? -13.438 31.828 34.062 1 61.34 416 TYR B O 1
ATOM 7337 N N . LEU B 1 417 ? -11.648 33 34.625 1 61.34 417 LEU B N 1
ATOM 7338 C CA . LEU B 1 417 ? -12.383 33.781 35.625 1 61.34 417 LEU B CA 1
ATOM 7339 C C . LEU B 1 417 ? -13.484 34.594 34.938 1 61.34 417 LEU B C 1
ATOM 7341 O O . LEU B 1 417 ? -14.609 34.656 35.469 1 61.34 417 LEU B O 1
ATOM 7345 N N . LEU B 1 418 ? -13.156 35.125 33.812 1 71.62 418 LEU B N 1
ATOM 7346 C CA . LEU B 1 418 ? -14.148 35.938 33.094 1 71.62 418 LEU B CA 1
ATOM 7347 C C . LEU B 1 418 ? -15.297 35.062 32.625 1 71.62 418 LEU B C 1
ATOM 7349 O O . LEU B 1 418 ? -16.469 35.406 32.75 1 71.62 418 LEU B O 1
ATOM 7353 N N . ILE B 1 419 ? -15 33.938 32.062 1 65.81 419 ILE B N 1
ATOM 7354 C CA . ILE B 1 419 ? -16.016 33.031 31.562 1 65.81 419 ILE B CA 1
ATOM 7355 C C . ILE B 1 419 ? -16.875 32.531 32.719 1 65.81 419 ILE B C 1
ATOM 7357 O O . ILE B 1 419 ? -18.094 32.438 32.625 1 65.81 419 ILE B O 1
ATOM 7361 N N . PHE B 1 420 ? -16.188 32.25 33.812 1 61 420 PHE B N 1
ATOM 7362 C CA . PHE B 1 420 ? -16.875 31.797 35 1 61 420 PHE B CA 1
ATOM 7363 C C . PHE B 1 420 ? -17.828 32.875 35.531 1 61 420 PHE B C 1
ATOM 7365 O O . PHE B 1 420 ? -18.984 32.594 35.844 1 61 420 PHE B O 1
ATOM 7372 N N . LEU B 1 421 ? -17.406 34.031 35.531 1 64.69 421 LEU B N 1
ATOM 7373 C CA . LEU B 1 421 ? -18.219 35.156 36.031 1 64.69 421 LEU B CA 1
ATOM 7374 C C . LEU B 1 421 ? -19.391 35.438 35.125 1 64.69 421 LEU B C 1
ATOM 7376 O O . LEU B 1 421 ? -20.5 35.688 35.594 1 64.69 421 LEU B O 1
ATOM 7380 N N . VAL B 1 422 ? -19.109 35.281 33.875 1 70.56 422 VAL B N 1
ATOM 7381 C CA . VAL B 1 422 ? -20.156 35.562 32.875 1 70.56 422 VAL B CA 1
ATOM 7382 C C . VAL B 1 422 ? -21.219 34.469 32.938 1 70.56 422 VAL B C 1
ATOM 7384 O O . VAL B 1 422 ? -22.406 34.719 32.719 1 70.56 422 VAL B O 1
ATOM 7387 N N . SER B 1 423 ? -20.734 33.188 33.125 1 66.56 423 SER B N 1
ATOM 7388 C CA . SER B 1 423 ? -21.656 32.094 33.25 1 66.56 423 SER B CA 1
ATOM 7389 C C . SER B 1 423 ? -22.531 32.219 34.5 1 66.56 423 SER B C 1
ATOM 7391 O O . SER B 1 423 ? -23.656 31.703 34.531 1 66.56 423 SER B O 1
ATOM 7393 N N . PHE B 1 424 ? -21.984 32.875 35.594 1 62.19 424 PHE B N 1
ATOM 7394 C CA . PHE B 1 424 ? -22.734 33.094 36.812 1 62.19 424 PHE B CA 1
ATOM 7395 C C . PHE B 1 424 ? -23.781 34.188 36.625 1 62.19 424 PHE B C 1
ATOM 7397 O O . PHE B 1 424 ? -24.922 34.062 37.062 1 62.19 424 PHE B O 1
ATOM 7404 N N . ALA B 1 425 ? -23.438 35.344 36.094 1 65.19 425 ALA B N 1
ATOM 7405 C CA . ALA B 1 425 ? -24.328 36.469 35.75 1 65.19 425 ALA B CA 1
ATOM 7406 C C . ALA B 1 425 ? -23.828 37.219 34.5 1 65.19 425 ALA B C 1
ATOM 7408 O O . ALA B 1 425 ? -22.656 37.594 34.469 1 65.19 425 ALA B O 1
ATOM 7409 N N . ARG B 1 426 ? -24.641 37.312 33.5 1 75.62 426 ARG B N 1
ATOM 7410 C CA . ARG B 1 426 ? -24.297 37.938 32.219 1 75.62 426 ARG B CA 1
ATOM 7411 C C . ARG B 1 426 ? -23.766 39.344 32.438 1 75.62 426 ARG B C 1
ATOM 7413 O O . ARG B 1 426 ? -23 39.875 31.625 1 75.62 426 ARG B O 1
ATOM 7420 N N . PHE B 1 427 ? -24.125 39.938 33.656 1 66.44 427 PHE B N 1
ATOM 7421 C CA . PHE B 1 427 ? -23.719 41.312 34 1 66.44 427 PHE B CA 1
ATOM 7422 C C . PHE B 1 427 ? -22.203 41.406 34.094 1 66.44 427 PHE B C 1
ATOM 7424 O O . PHE B 1 427 ? -21.625 42.469 33.844 1 66.44 427 PHE B O 1
ATOM 7431 N N . PHE B 1 428 ? -21.562 40.312 34.281 1 64.62 428 PHE B N 1
ATOM 7432 C CA . PHE B 1 428 ? -20.109 40.312 34.5 1 64.62 428 PHE B CA 1
ATOM 7433 C C . PHE B 1 428 ? -19.375 40.438 33.188 1 64.62 428 PHE B C 1
ATOM 7435 O O . PHE B 1 428 ? -18.156 40.625 33.188 1 64.62 428 PHE B O 1
ATOM 7442 N N . ILE B 1 429 ? -20.062 40.469 32.125 1 71.94 429 ILE B N 1
ATOM 7443 C CA . ILE B 1 429 ? -19.453 40.719 30.812 1 71.94 429 ILE B CA 1
ATOM 7444 C C . ILE B 1 429 ? -18.859 42.125 30.766 1 71.94 429 ILE B C 1
ATOM 7446 O O . ILE B 1 429 ? -17.875 42.344 30.062 1 71.94 429 ILE B O 1
ATOM 7450 N N . TYR B 1 430 ? -19.375 42.969 31.672 1 64.88 430 TYR B N 1
ATOM 7451 C CA . TYR B 1 430 ? -18.938 44.344 31.672 1 64.88 430 TYR B CA 1
ATOM 7452 C C . TYR B 1 430 ? -17.578 44.469 32.344 1 64.88 430 TYR B C 1
ATOM 7454 O O . TYR B 1 430 ? -16.938 45.531 32.25 1 64.88 430 TYR B O 1
ATOM 7462 N N . ILE B 1 431 ? -17.125 43.375 32.969 1 68.62 431 ILE B N 1
ATOM 7463 C CA . ILE B 1 431 ? -15.82 43.375 33.625 1 68.62 431 ILE B CA 1
ATOM 7464 C C . ILE B 1 431 ? -14.75 43 32.594 1 68.62 431 ILE B C 1
ATOM 7466 O O . ILE B 1 431 ? -13.562 43.25 32.781 1 68.62 431 ILE B O 1
ATOM 7470 N N . ALA B 1 432 ? -15.109 42.594 31.453 1 73.81 432 ALA B N 1
ATOM 7471 C CA . ALA B 1 432 ? -14.195 42.062 30.438 1 73.81 432 ALA B CA 1
ATOM 7472 C C . ALA B 1 432 ? -13.211 43.125 29.969 1 73.81 432 ALA B C 1
ATOM 7474 O O . ALA B 1 432 ? -12.016 42.875 29.859 1 73.81 432 ALA B O 1
ATOM 7475 N N . PRO B 1 433 ? -13.773 44.375 29.797 1 66.81 433 PRO B N 1
ATOM 7476 C CA . PRO B 1 433 ? -12.805 45.406 29.375 1 66.81 433 PRO B CA 1
ATOM 7477 C C . PRO B 1 433 ? -11.758 45.688 30.453 1 66.81 433 PRO B C 1
ATOM 7479 O O . PRO B 1 433 ? -10.602 45.969 30.141 1 66.81 433 PRO B O 1
ATOM 7482 N N . LEU B 1 434 ? -12.188 45.594 31.656 1 66.56 434 LEU B N 1
ATOM 7483 C CA . LEU B 1 434 ? -11.25 45.781 32.75 1 66.56 434 LEU B CA 1
ATOM 7484 C C . LEU B 1 434 ? -10.172 44.688 32.75 1 66.56 434 LEU B C 1
ATOM 7486 O O . LEU B 1 434 ? -8.992 45 32.938 1 66.56 434 LEU B O 1
ATOM 7490 N N . ILE B 1 435 ? -10.578 43.531 32.5 1 71.75 435 ILE B N 1
ATOM 7491 C CA . ILE B 1 435 ? -9.656 42.406 32.469 1 71.75 435 ILE B CA 1
ATOM 7492 C C . ILE B 1 435 ? -8.742 42.531 31.25 1 71.75 435 ILE B C 1
ATOM 7494 O O . ILE B 1 435 ? -7.555 42.188 31.312 1 71.75 435 ILE B O 1
ATOM 7498 N N . SER B 1 436 ? -9.258 43.062 30.219 1 74.12 436 SER B N 1
ATOM 7499 C CA . SER B 1 436 ? -8.5 43.219 28.984 1 74.12 436 SER B CA 1
ATOM 7500 C C . SER B 1 436 ? -7.348 44.188 29.172 1 74.12 436 SER B C 1
ATOM 7502 O O . SER B 1 436 ? -6.336 44.125 28.469 1 74.12 436 SER B O 1
ATOM 7504 N N . VAL B 1 437 ? -7.566 45.031 30.109 1 67.94 437 VAL B N 1
ATOM 7505 C CA . VAL B 1 437 ? -6.531 46.031 30.359 1 67.94 437 VAL B CA 1
ATOM 7506 C C . VAL B 1 437 ? -5.625 45.562 31.484 1 67.94 437 VAL B C 1
ATOM 7508 O O . VAL B 1 437 ? -4.406 45.75 31.438 1 67.94 437 VAL B O 1
ATOM 7511 N N . LEU B 1 438 ? -6.184 44.969 32.438 1 67.75 438 LEU B N 1
ATOM 7512 C CA . LEU B 1 438 ? -5.453 44.594 33.656 1 67.75 438 LEU B CA 1
ATOM 7513 C C . LEU B 1 438 ? -4.434 43.5 33.375 1 67.75 438 LEU B C 1
ATOM 7515 O O . LEU B 1 438 ? -3.307 43.562 33.875 1 67.75 438 LEU B O 1
ATOM 7519 N N . VAL B 1 439 ? -4.809 42.531 32.625 1 76.06 439 VAL B N 1
ATOM 7520 C CA . VAL B 1 439 ? -3.949 41.344 32.438 1 76.06 439 VAL B CA 1
ATOM 7521 C C . VAL B 1 439 ? -2.701 41.75 31.656 1 76.06 439 VAL B C 1
ATOM 7523 O O . VAL B 1 439 ? -1.578 41.469 32.062 1 76.06 439 VAL B O 1
ATOM 7526 N N . PRO B 1 440 ? -2.875 42.469 30.516 1 75.56 440 PRO B N 1
ATOM 7527 C CA . PRO B 1 440 ? -1.656 42.906 29.844 1 75.56 440 PRO B CA 1
ATOM 7528 C C . PRO B 1 440 ? -0.794 43.812 30.703 1 75.56 440 PRO B C 1
ATOM 7530 O O . PRO B 1 440 ? 0.436 43.75 30.641 1 75.56 440 PRO B O 1
ATOM 7533 N N . PHE B 1 441 ? -1.415 44.562 31.516 1 69.69 441 PHE B N 1
ATOM 7534 C CA . PHE B 1 441 ? -0.684 45.438 32.406 1 69.69 441 PHE B CA 1
ATOM 7535 C C . PHE B 1 441 ? 0.14 44.656 33.406 1 69.69 441 PHE B C 1
ATOM 7537 O O . PHE B 1 441 ? 1.312 44.938 33.656 1 69.69 441 PHE B O 1
ATOM 7544 N N . LEU B 1 442 ? -0.499 43.656 33.969 1 70.38 442 LEU B N 1
ATOM 7545 C CA . LEU B 1 442 ? 0.203 42.812 34.906 1 70.38 442 LEU B CA 1
ATOM 7546 C C . LEU B 1 442 ? 1.353 42.062 34.25 1 70.38 442 LEU B C 1
ATOM 7548 O O . LEU B 1 442 ? 2.424 41.906 34.844 1 70.38 442 LEU B O 1
ATOM 7552 N N . LEU B 1 443 ? 1.113 41.656 33.031 1 77.69 443 LEU B N 1
ATOM 7553 C CA . LEU B 1 443 ? 2.158 40.969 32.312 1 77.69 443 LEU B CA 1
ATOM 7554 C C . LEU B 1 443 ? 3.316 41.875 31.969 1 77.69 443 LEU B C 1
ATOM 7556 O O . LEU B 1 443 ? 4.477 41.469 31.984 1 77.69 443 LEU B O 1
ATOM 7560 N N . ALA B 1 444 ? 2.979 43.125 31.594 1 72.56 444 ALA B N 1
ATOM 7561 C CA . ALA B 1 444 ? 4.031 44.094 31.344 1 72.56 444 ALA B CA 1
ATOM 7562 C C . ALA B 1 444 ? 4.875 44.344 32.594 1 72.56 444 ALA B C 1
ATOM 7564 O O . ALA B 1 444 ? 6.098 44.469 32.5 1 72.56 444 ALA B O 1
ATOM 7565 N N . LEU B 1 445 ? 4.176 44.312 33.75 1 67.56 445 LEU B N 1
ATOM 7566 C CA . LEU B 1 445 ? 4.883 44.469 35 1 67.56 445 LEU B CA 1
ATOM 7567 C C . LEU B 1 445 ? 5.82 43.312 35.281 1 67.56 445 LEU B C 1
ATOM 7569 O O . LEU B 1 445 ? 6.914 43.469 35.812 1 67.56 445 LEU B O 1
ATOM 7573 N N . LEU B 1 446 ? 5.34 42.25 34.906 1 72.31 446 LEU B N 1
ATOM 7574 C CA . LEU B 1 446 ? 6.156 41.031 35.062 1 72.31 446 LEU B CA 1
ATOM 7575 C C . LEU B 1 446 ? 7.395 41.094 34.188 1 72.31 446 LEU B C 1
ATOM 7577 O O . LEU B 1 446 ? 8.477 40.656 34.594 1 72.31 446 LEU B O 1
ATOM 7581 N N . VAL B 1 447 ? 7.254 41.562 32.938 1 73.44 447 VAL B N 1
ATOM 7582 C CA . VAL B 1 447 ? 8.391 41.688 32.062 1 73.44 447 VAL B CA 1
ATOM 7583 C C . VAL B 1 447 ? 9.43 42.625 32.656 1 73.44 447 VAL B C 1
ATOM 7585 O O . VAL B 1 447 ? 10.625 42.312 32.688 1 73.44 447 VAL B O 1
ATOM 7588 N N . ILE B 1 448 ? 8.969 43.75 33.219 1 69.5 448 ILE B N 1
ATOM 7589 C CA . ILE B 1 448 ? 9.859 44.75 33.781 1 69.5 448 ILE B CA 1
ATOM 7590 C C . ILE B 1 448 ? 10.555 44.188 35.031 1 69.5 448 ILE B C 1
ATOM 7592 O O . ILE B 1 448 ? 11.766 44.375 35.188 1 69.5 448 ILE B O 1
ATOM 7596 N N . GLU B 1 449 ? 9.766 43.438 35.781 1 66.75 449 GLU B N 1
ATOM 7597 C CA . GLU B 1 449 ? 10.336 42.875 37 1 66.75 449 GLU B CA 1
ATOM 7598 C C . GLU B 1 449 ? 11.383 41.812 36.656 1 66.75 449 GLU B C 1
ATOM 7600 O O . GLU B 1 449 ? 12.438 41.75 37.281 1 66.75 449 GLU B O 1
ATOM 7605 N N . GLU B 1 450 ? 11.062 41 35.719 1 66.94 450 GLU B N 1
ATOM 7606 C CA . GLU B 1 450 ? 11.969 39.938 35.344 1 66.94 450 GLU B CA 1
ATOM 7607 C C . GLU B 1 450 ? 13.25 40.469 34.719 1 66.94 450 GLU B C 1
ATOM 7609 O O . GLU B 1 450 ? 14.328 39.906 34.906 1 66.94 450 GLU B O 1
ATOM 7614 N N . THR B 1 451 ? 13.125 41.5 33.969 1 70.31 451 THR B N 1
ATOM 7615 C CA . THR B 1 451 ? 14.297 42.062 33.344 1 70.31 451 THR B CA 1
ATOM 7616 C C . THR B 1 451 ? 15.203 42.75 34.375 1 70.31 451 THR B C 1
ATOM 7618 O O . THR B 1 451 ? 16.422 42.781 34.188 1 70.31 451 THR B O 1
ATOM 7621 N N . ARG B 1 452 ? 14.664 43.219 35.344 1 64.31 452 ARG B N 1
ATOM 7622 C CA . ARG B 1 452 ? 15.453 43.875 36.375 1 64.31 452 ARG B CA 1
ATOM 7623 C C . ARG B 1 452 ? 16.281 42.906 37.156 1 64.31 452 ARG B C 1
ATOM 7625 O O . ARG B 1 452 ? 17.344 43.25 37.688 1 64.31 452 ARG B O 1
ATOM 7632 N N . ARG B 1 453 ? 15.789 41.781 37.188 1 60.66 453 ARG B N 1
ATOM 7633 C CA . ARG B 1 453 ? 16.516 40.75 37.938 1 60.66 453 ARG B CA 1
ATOM 7634 C C . ARG B 1 453 ? 17.781 40.312 37.219 1 60.66 453 ARG B C 1
ATOM 7636 O O . ARG B 1 453 ? 18.672 39.719 37.812 1 60.66 453 ARG B O 1
ATOM 7643 N N . LEU B 1 454 ? 17.844 40.594 36.031 1 60 454 LEU B N 1
ATOM 7644 C CA . LEU B 1 454 ? 19.016 40.188 35.281 1 60 454 LEU B CA 1
ATOM 7645 C C . LEU B 1 454 ? 20.156 41.156 35.469 1 60 454 LEU B C 1
ATOM 7647 O O . LEU B 1 454 ? 19.969 42.375 35.375 1 60 454 LEU B O 1
ATOM 7651 N N . SER B 1 455 ? 21.297 40.781 36.062 1 55.12 455 SER B N 1
ATOM 7652 C CA . SER B 1 455 ? 22.453 41.594 36.469 1 55.12 455 SER B CA 1
ATOM 7653 C C . SER B 1 455 ? 23.25 42.031 35.25 1 55.12 455 SER B C 1
ATOM 7655 O O . SER B 1 455 ? 23.734 43.156 35.188 1 55.12 455 SER B O 1
ATOM 7657 N N . ASN B 1 456 ? 23.547 41.188 34.375 1 56.84 456 ASN B N 1
ATOM 7658 C CA . ASN B 1 456 ? 24.453 41.5 33.281 1 56.84 456 ASN B CA 1
ATOM 7659 C C . ASN B 1 456 ? 23.75 42.344 32.188 1 56.84 456 ASN B C 1
ATOM 7661 O O . ASN B 1 456 ? 22.734 41.906 31.656 1 56.84 456 ASN B O 1
ATOM 7665 N N . LEU B 1 457 ? 24.172 43.625 32 1 54.53 457 LEU B N 1
ATOM 7666 C CA . LEU B 1 457 ? 23.578 44.656 31.172 1 54.53 457 LEU B CA 1
ATOM 7667 C C . LEU B 1 457 ? 23.312 44.188 29.766 1 54.53 457 LEU B C 1
ATOM 7669 O O . LEU B 1 457 ? 22.266 44.469 29.172 1 54.53 457 LEU B O 1
ATOM 7673 N N . GLY B 1 458 ? 24.328 43.594 29.156 1 58.41 458 GLY B N 1
ATOM 7674 C CA . GLY B 1 458 ? 24.172 43.156 27.781 1 58.41 458 GLY B CA 1
ATOM 7675 C C . GLY B 1 458 ? 23.062 42.125 27.625 1 58.41 458 GLY B C 1
ATOM 7676 O O . GLY B 1 458 ? 22.234 42.219 26.703 1 58.41 458 GLY B O 1
ATOM 7677 N N . GLN B 1 459 ? 22.984 41.375 28.609 1 62.97 459 GLN B N 1
ATOM 7678 C CA . GLN B 1 459 ? 21.984 40.312 28.609 1 62.97 459 GLN B CA 1
ATOM 7679 C C . GLN B 1 459 ? 20.609 40.875 28.953 1 62.97 459 GLN B C 1
ATOM 7681 O O . GLN B 1 459 ? 19.578 40.375 28.469 1 62.97 459 GLN B O 1
ATOM 7686 N N . LYS B 1 460 ? 20.719 41.906 29.625 1 67.81 460 LYS B N 1
ATOM 7687 C CA . LYS B 1 460 ? 19.469 42.5 30.094 1 67.81 460 LYS B CA 1
ATOM 7688 C C . LYS B 1 460 ? 18.656 43.094 28.953 1 67.81 460 LYS B C 1
ATOM 7690 O O . LYS B 1 460 ? 17.453 42.875 28.859 1 67.81 460 LYS B O 1
ATOM 7695 N N . ARG B 1 461 ? 19.359 43.812 28.078 1 68.06 461 ARG B N 1
ATOM 7696 C CA . ARG B 1 461 ? 18.641 44.469 26.984 1 68.06 461 ARG B CA 1
ATOM 7697 C C . ARG B 1 461 ? 18.047 43.406 26.031 1 68.06 461 ARG B C 1
ATOM 7699 O O . ARG B 1 461 ? 16.906 43.562 25.578 1 68.06 461 ARG B O 1
ATOM 7706 N N . ILE B 1 462 ? 18.859 42.438 25.875 1 70 462 ILE B N 1
ATOM 7707 C CA . ILE B 1 462 ? 18.391 41.406 24.938 1 70 462 ILE B CA 1
ATOM 7708 C C . ILE B 1 462 ? 17.219 40.625 25.547 1 70 462 ILE B C 1
ATOM 7710 O O . ILE B 1 462 ? 16.219 40.406 24.859 1 70 462 ILE B O 1
ATOM 7714 N N . ASN B 1 463 ? 17.375 40.312 26.734 1 69.75 463 ASN B N 1
ATOM 7715 C CA . ASN B 1 463 ? 16.297 39.594 27.406 1 69.75 463 ASN B CA 1
ATOM 7716 C C . ASN B 1 463 ? 15.039 40.469 27.516 1 69.75 463 ASN B C 1
ATOM 7718 O O . ASN B 1 463 ? 13.922 39.938 27.406 1 69.75 463 ASN B O 1
ATOM 7722 N N . GLU B 1 464 ? 15.305 41.719 27.672 1 71.94 464 GLU B N 1
ATOM 7723 C CA . GLU B 1 464 ? 14.172 42.625 27.719 1 71.94 464 GLU B CA 1
ATOM 7724 C C . GLU B 1 464 ? 13.422 42.656 26.391 1 71.94 464 GLU B C 1
ATOM 7726 O O . GLU B 1 464 ? 12.188 42.625 26.375 1 71.94 464 GLU B O 1
ATOM 7731 N N . ILE B 1 465 ? 14.156 42.625 25.375 1 72.69 465 ILE B N 1
ATOM 7732 C CA . ILE B 1 465 ? 13.539 42.688 24.047 1 72.69 465 ILE B CA 1
ATOM 7733 C C . ILE B 1 465 ? 12.766 41.375 23.797 1 72.69 465 ILE B C 1
ATOM 7735 O O . ILE B 1 465 ? 11.633 41.406 23.328 1 72.69 465 ILE B O 1
ATOM 7739 N N . ILE B 1 466 ? 13.336 40.344 24.188 1 73 466 ILE B N 1
ATOM 7740 C CA . ILE B 1 466 ? 12.703 39.062 23.984 1 73 466 ILE B CA 1
ATOM 7741 C C . ILE B 1 466 ? 11.414 38.969 24.797 1 73 466 ILE B C 1
ATOM 7743 O O . ILE B 1 466 ? 10.375 38.562 24.281 1 73 466 ILE B O 1
ATOM 7747 N N . LEU B 1 467 ? 11.516 39.406 26 1 75.31 467 LEU B N 1
ATOM 7748 C CA . LEU B 1 467 ? 10.344 39.344 26.875 1 75.31 467 LEU B CA 1
ATOM 7749 C C . LEU B 1 467 ? 9.234 40.25 26.359 1 75.31 467 LEU B C 1
ATOM 7751 O O . LEU B 1 467 ? 8.055 39.906 26.453 1 75.31 467 LEU B O 1
ATOM 7755 N N . TRP B 1 468 ? 9.625 41.375 25.75 1 73.12 468 TRP B N 1
ATOM 7756 C CA . TRP B 1 468 ? 8.617 42.281 25.219 1 73.12 468 TRP B CA 1
ATOM 7757 C C . TRP B 1 468 ? 7.957 41.688 23.969 1 73.12 468 TRP B C 1
ATOM 7759 O O . TRP B 1 468 ? 6.758 41.875 23.75 1 73.12 468 TRP B O 1
ATOM 7769 N N . ILE B 1 469 ? 8.742 41 23.234 1 72.31 469 ILE B N 1
ATOM 7770 C CA . ILE B 1 469 ? 8.18 40.344 22.047 1 72.31 469 ILE B CA 1
ATOM 7771 C C . ILE B 1 469 ? 7.164 39.281 22.484 1 72.31 469 ILE B C 1
ATOM 7773 O O . ILE B 1 469 ? 6.055 39.219 21.953 1 72.31 469 ILE B O 1
ATOM 7777 N N . ILE B 1 470 ? 7.531 38.562 23.438 1 74.25 470 ILE B N 1
ATOM 7778 C CA . ILE B 1 470 ? 6.648 37.531 23.953 1 74.25 470 ILE B CA 1
ATOM 7779 C C . ILE B 1 470 ? 5.402 38.188 24.562 1 74.25 470 ILE B C 1
ATOM 7781 O O . ILE B 1 470 ? 4.285 37.688 24.359 1 74.25 470 ILE B O 1
ATOM 7785 N N . TYR B 1 471 ? 5.668 39.25 25.25 1 72.81 471 TYR B N 1
ATOM 7786 C CA . TYR B 1 471 ? 4.574 40 25.859 1 72.81 471 TYR B CA 1
ATOM 7787 C C . TYR B 1 471 ? 3.57 40.438 24.797 1 72.81 471 TYR B C 1
ATOM 7789 O O . TYR B 1 471 ? 2.359 40.281 24.984 1 72.81 471 TYR B O 1
ATOM 7797 N N . VAL B 1 472 ? 4.078 40.938 23.672 1 70.56 472 VAL B N 1
ATOM 7798 C CA . VAL B 1 472 ? 3.207 41.438 22.625 1 70.56 472 VAL B CA 1
ATOM 7799 C C . VAL B 1 472 ? 2.379 40.281 22.031 1 70.56 472 VAL B C 1
ATOM 7801 O O . VAL B 1 472 ? 1.17 40.438 21.844 1 70.56 472 VAL B O 1
ATOM 7804 N N . PHE B 1 473 ? 2.941 39.219 21.859 1 72 473 PHE B N 1
ATOM 7805 C CA . PHE B 1 473 ? 2.236 38.094 21.266 1 72 473 PHE B CA 1
ATOM 7806 C C . PHE B 1 473 ? 1.173 37.562 22.234 1 72 473 PHE B C 1
ATOM 7808 O O . PHE B 1 473 ? 0.044 37.281 21.812 1 72 473 PHE B O 1
ATOM 7815 N N . ILE B 1 474 ? 1.566 37.438 23.438 1 72 474 ILE B N 1
ATOM 7816 C CA . ILE B 1 474 ? 0.644 36.938 24.438 1 72 474 ILE B CA 1
ATOM 7817 C C . ILE B 1 474 ? -0.528 37.875 24.609 1 72 474 ILE B C 1
ATOM 7819 O O . ILE B 1 474 ? -1.685 37.469 24.656 1 72 474 ILE B O 1
ATOM 7823 N N . THR B 1 475 ? -0.157 39.125 24.641 1 70.31 475 THR B N 1
ATOM 7824 C CA . THR B 1 475 ? -1.18 40.125 24.891 1 70.31 475 THR B CA 1
ATOM 7825 C C . THR B 1 475 ? -2.137 40.219 23.703 1 70.31 475 THR B C 1
ATOM 7827 O O . THR B 1 475 ? -3.35 40.344 23.891 1 70.31 475 THR B O 1
ATOM 7830 N N . ILE B 1 476 ? -1.605 40.188 22.516 1 69.56 476 ILE B N 1
ATOM 7831 C CA . ILE B 1 476 ? -2.459 40.281 21.328 1 69.56 476 ILE B CA 1
ATOM 7832 C C . ILE B 1 476 ? -3.443 39.094 21.328 1 69.56 476 ILE B C 1
ATOM 7834 O O . ILE B 1 476 ? -4.641 39.281 21.125 1 69.56 476 ILE B O 1
ATOM 7838 N N . ASN B 1 477 ? -3.02 38 21.594 1 70.88 477 ASN B N 1
ATOM 7839 C CA . ASN B 1 477 ? -3.879 36.812 21.578 1 70.88 477 ASN B CA 1
ATOM 7840 C C . ASN B 1 477 ? -4.898 36.875 22.719 1 70.88 477 ASN B C 1
ATOM 7842 O O . ASN B 1 477 ? -6.043 36.438 22.547 1 70.88 477 ASN B O 1
ATOM 7846 N N . PHE B 1 478 ? -4.418 37.375 23.828 1 72.62 478 PHE B N 1
ATOM 7847 C CA . PHE B 1 478 ? -5.316 37.531 24.953 1 72.62 478 PHE B CA 1
ATOM 7848 C C . PHE B 1 478 ? -6.426 38.531 24.625 1 72.62 478 PHE B C 1
ATOM 7850 O O . PHE B 1 478 ? -7.602 38.25 24.906 1 72.62 478 PHE B O 1
ATOM 7857 N N . GLU B 1 479 ? -5.988 39.562 23.984 1 66.44 479 GLU B N 1
ATOM 7858 C CA . GLU B 1 479 ? -6.973 40.562 23.625 1 66.44 479 GLU B CA 1
ATOM 7859 C C . GLU B 1 479 ? -7.977 40.031 22.609 1 66.44 479 GLU B C 1
ATOM 7861 O O . GLU B 1 479 ? -9.172 40.312 22.703 1 66.44 479 GLU B O 1
ATOM 7866 N N . ILE B 1 480 ? -7.48 39.375 21.766 1 70.69 480 ILE B N 1
ATOM 7867 C CA . ILE B 1 480 ? -8.352 38.781 20.766 1 70.69 480 ILE B CA 1
ATOM 7868 C C . ILE B 1 480 ? -9.336 37.812 21.422 1 70.69 480 ILE B C 1
ATOM 7870 O O . ILE B 1 480 ? -10.523 37.812 21.078 1 70.69 480 ILE B O 1
ATOM 7874 N N . PHE B 1 481 ? -8.867 37.094 22.312 1 71.81 481 PHE B N 1
ATOM 7875 C CA . PHE B 1 481 ? -9.703 36.125 23.031 1 71.81 481 PHE B CA 1
ATOM 7876 C C . PHE B 1 481 ? -10.789 36.844 23.812 1 71.81 481 PHE B C 1
ATOM 7878 O O . PHE B 1 481 ? -11.953 36.438 23.812 1 71.81 481 PHE B O 1
ATOM 7885 N N . ILE B 1 482 ? -10.398 37.906 24.469 1 66.25 482 ILE B N 1
ATOM 7886 C CA . ILE B 1 482 ? -11.344 38.688 25.281 1 66.25 482 ILE B CA 1
ATOM 7887 C C . ILE B 1 482 ? -12.375 39.344 24.375 1 66.25 482 ILE B C 1
ATOM 7889 O O . ILE B 1 482 ? -13.562 39.406 24.703 1 66.25 482 ILE B O 1
ATOM 7893 N N . VAL B 1 483 ? -11.867 39.781 23.234 1 64.31 483 VAL B N 1
ATOM 7894 C CA . VAL B 1 483 ? -12.758 40.438 22.281 1 64.31 483 VAL B CA 1
ATOM 7895 C C . VAL B 1 483 ? -13.797 39.438 21.797 1 64.31 483 VAL B C 1
ATOM 7897 O O . VAL B 1 483 ? -14.961 39.781 21.594 1 64.31 483 VAL B O 1
ATOM 7900 N N . ARG B 1 484 ? -13.398 38.312 21.594 1 70 484 ARG B N 1
ATOM 7901 C CA . ARG B 1 484 ? -14.312 37.281 21.125 1 70 484 ARG B CA 1
ATOM 7902 C C . ARG B 1 484 ? -15.391 37 22.172 1 70 484 ARG B C 1
ATOM 7904 O O . ARG B 1 484 ? -16.531 36.719 21.812 1 70 484 ARG B O 1
ATOM 7911 N N . ILE B 1 485 ? -14.891 36.938 23.312 1 62.91 485 ILE B N 1
ATOM 7912 C CA . ILE B 1 485 ? -15.852 36.719 24.391 1 62.91 485 ILE B CA 1
ATOM 7913 C C . ILE B 1 485 ? -16.844 37.844 24.453 1 62.91 485 ILE B C 1
ATOM 7915 O O . ILE B 1 485 ? -18.047 37.625 24.625 1 62.91 485 ILE B O 1
ATOM 7919 N N . ILE B 1 486 ? -16.219 39 24.203 1 58.12 486 ILE B N 1
ATOM 7920 C CA . ILE B 1 486 ? -17.062 40.219 24.266 1 58.12 486 ILE B CA 1
ATOM 7921 C C . ILE B 1 486 ? -17.953 40.281 23.031 1 58.12 486 ILE B C 1
ATOM 7923 O O . ILE B 1 486 ? -19.109 40.719 23.109 1 58.12 486 ILE B O 1
ATOM 7927 N N . SER B 1 487 ? -17.234 40.094 21.844 1 57.41 487 SER B N 1
ATOM 7928 C CA . SER B 1 487 ? -17.953 40.25 20.594 1 57.41 487 SER B CA 1
ATOM 7929 C C . SER B 1 487 ? -19.188 39.344 20.547 1 57.41 487 SER B C 1
ATOM 7931 O O . SER B 1 487 ? -20.109 39.562 19.766 1 57.41 487 SER B O 1
ATOM 7933 N N . GLU B 1 488 ? -18.875 38.219 20.891 1 52.31 488 GLU B N 1
ATOM 7934 C CA . GLU B 1 488 ? -20.219 37.656 21 1 52.31 488 GLU B CA 1
ATOM 7935 C C . GLU B 1 488 ? -21.203 38.656 21.594 1 52.31 488 GLU B C 1
ATOM 7937 O O . GLU B 1 488 ? -22.422 38.531 21.406 1 52.31 488 GLU B O 1
ATOM 7942 N N . LEU B 1 489 ? -20.406 39.75 22.109 1 43.47 489 LEU B N 1
ATOM 7943 C CA . LEU B 1 489 ? -21.078 41.031 22.438 1 43.47 489 LEU B CA 1
ATOM 7944 C C . LEU B 1 489 ? -20.719 42.125 21.438 1 43.47 489 LEU B C 1
ATOM 7946 O O . LEU B 1 489 ? -19.672 42.031 20.781 1 43.47 489 LEU B O 1
ATOM 7950 N N . ASN B 1 490 ? -21.5 43.406 21.141 1 42.69 490 ASN B N 1
ATOM 7951 C CA . ASN B 1 490 ? -21.469 44.5 20.188 1 42.69 490 ASN B CA 1
ATOM 7952 C C . ASN B 1 490 ? -20.047 44.875 19.797 1 42.69 490 ASN B C 1
ATOM 7954 O O . ASN B 1 490 ? -19.188 45.062 20.672 1 42.69 490 ASN B O 1
ATOM 7958 N N . TYR B 1 491 ? -19.547 44.75 18.562 1 42.53 491 TYR B N 1
ATOM 7959 C CA . TYR B 1 491 ? -18.266 44.938 17.875 1 42.53 491 TYR B CA 1
ATOM 7960 C C . TYR B 1 491 ? -17.609 46.25 18.344 1 42.53 491 TYR B C 1
ATOM 7962 O O . TYR B 1 491 ? -16.375 46.344 18.406 1 42.53 491 TYR B O 1
ATOM 7970 N N . TYR B 1 492 ? -18.344 47.312 18.578 1 43.03 492 TYR B N 1
ATOM 7971 C CA . TYR B 1 492 ? -17.812 48.656 18.891 1 43.03 492 TYR B CA 1
ATOM 7972 C C . TYR B 1 492 ? -17 48.625 20.188 1 43.03 492 TYR B C 1
ATOM 7974 O O . TYR B 1 492 ? -15.992 49.312 20.312 1 43.03 492 TYR B O 1
ATOM 7982 N N . VAL B 1 493 ? -17.406 47.812 20.984 1 41.09 493 VAL B N 1
ATOM 7983 C CA . VAL B 1 493 ? -16.766 47.75 22.297 1 41.09 493 VAL B CA 1
ATOM 7984 C C . VAL B 1 493 ? -15.375 47.094 22.172 1 41.09 493 VAL B C 1
ATOM 7986 O O . VAL B 1 493 ? -14.445 47.5 22.875 1 41.09 493 VAL B O 1
ATOM 7989 N N . ILE B 1 494 ? -15.156 46.375 21.062 1 44.62 494 ILE B N 1
ATOM 7990 C CA . ILE B 1 494 ? -13.906 45.656 20.812 1 44.62 494 ILE B CA 1
ATOM 7991 C C . ILE B 1 494 ? -12.82 46.656 20.391 1 44.62 494 ILE B C 1
ATOM 7993 O O . ILE B 1 494 ? -11.711 46.625 20.938 1 44.62 494 ILE B O 1
ATOM 7997 N N . TYR B 1 495 ? -13.227 47.344 19.438 1 43.66 495 TYR B N 1
ATOM 7998 C CA . TYR B 1 495 ? -12.273 48.312 18.906 1 43.66 495 TYR B CA 1
ATOM 7999 C C . TYR B 1 495 ? -11.828 49.312 19.984 1 43.66 495 TYR B C 1
ATOM 8001 O O . TYR B 1 495 ? -10.648 49.656 20.094 1 43.66 495 TYR B O 1
ATOM 8009 N N . LEU B 1 496 ? -12.766 49.625 20.828 1 44.09 496 LEU B N 1
ATOM 8010 C CA . LEU B 1 496 ? -12.461 50.594 21.891 1 44.09 496 LEU B CA 1
ATOM 8011 C C . LEU B 1 496 ? -11.555 49.969 22.938 1 44.09 496 LEU B C 1
ATOM 8013 O O . LEU B 1 496 ? -10.641 50.594 23.453 1 44.09 496 LEU B O 1
ATOM 8017 N N . GLY B 1 497 ? -11.672 48.688 23.172 1 42.56 497 GLY B N 1
ATOM 8018 C CA . GLY B 1 497 ? -10.844 48.031 24.156 1 42.56 497 GLY B CA 1
ATOM 8019 C C . GLY B 1 497 ? -9.398 47.875 23.703 1 42.56 497 GLY B C 1
ATOM 8020 O O . GLY B 1 497 ? -8.477 48.125 24.484 1 42.56 497 GLY B O 1
ATOM 8021 N N . ILE B 1 498 ? -9.25 47.469 22.453 1 47.12 498 ILE B N 1
ATOM 8022 C CA . ILE B 1 498 ? -7.906 47.344 21.906 1 47.12 498 ILE B CA 1
ATOM 8023 C C . ILE B 1 498 ? -7.215 48.688 21.906 1 47.12 498 ILE B C 1
ATOM 8025 O O . ILE B 1 498 ? -6.047 48.812 22.281 1 47.12 498 ILE B O 1
ATOM 8029 N N . LEU B 1 499 ? -7.969 49.688 21.406 1 45.19 499 LEU B N 1
ATOM 8030 C CA . LEU B 1 499 ? -7.418 51.031 21.375 1 45.19 499 LEU B CA 1
ATOM 8031 C C . LEU B 1 499 ? -7.027 51.5 22.781 1 45.19 499 LEU B C 1
ATOM 8033 O O . LEU B 1 499 ? -5.953 52.094 22.969 1 45.19 499 LEU B O 1
ATOM 8037 N N . VAL B 1 500 ? -7.836 51.188 23.719 1 45.44 500 VAL B N 1
ATOM 8038 C CA . VAL B 1 500 ? -7.57 51.625 25.078 1 45.44 500 VAL B CA 1
ATOM 8039 C C . VAL B 1 500 ? -6.379 50.875 25.641 1 45.44 500 VAL B C 1
ATOM 8041 O O . VAL B 1 500 ? -5.523 51.469 26.312 1 45.44 500 VAL B O 1
ATOM 8044 N N . SER B 1 501 ? -6.273 49.656 25.312 1 45.44 501 SER B N 1
ATOM 8045 C CA . SER B 1 501 ? -5.164 48.875 25.812 1 45.44 501 SER B CA 1
ATOM 8046 C C . SER B 1 501 ? -3.832 49.344 25.25 1 45.44 501 SER B C 1
ATOM 8048 O O . SER B 1 501 ? -2.84 49.438 25.984 1 45.44 501 SER B O 1
ATOM 8050 N N . ILE B 1 502 ? -3.822 49.594 24.016 1 48 502 ILE B N 1
ATOM 8051 C CA . ILE B 1 502 ? -2.625 50.125 23.375 1 48 502 ILE B CA 1
ATOM 8052 C C . ILE B 1 502 ? -2.252 51.469 24.016 1 48 502 ILE B C 1
ATOM 8054 O O . ILE B 1 502 ? -1.077 51.719 24.297 1 48 502 ILE B O 1
ATOM 8058 N N . ILE B 1 503 ? -3.254 52.344 24.188 1 46.91 503 ILE B N 1
ATOM 8059 C CA . ILE B 1 503 ? -3.025 53.656 24.766 1 46.91 503 ILE B CA 1
ATOM 8060 C C . ILE B 1 503 ? -2.471 53.5 26.172 1 46.91 503 ILE B C 1
ATOM 8062 O O . ILE B 1 503 ? -1.526 54.188 26.562 1 46.91 503 ILE B O 1
ATOM 8066 N N . VAL B 1 504 ? -3.055 52.625 26.859 1 45.12 504 VAL B N 1
ATOM 8067 C CA . VAL B 1 504 ? -2.627 52.469 28.234 1 45.12 504 VAL B CA 1
ATOM 8068 C C . VAL B 1 504 ? -1.187 51.969 28.281 1 45.12 504 VAL B C 1
ATOM 8070 O O . VAL B 1 504 ? -0.38 52.438 29.078 1 45.12 504 VAL B O 1
ATOM 8073 N N . ILE B 1 505 ? -0.836 51.125 27.391 1 47.25 505 ILE B N 1
ATOM 8074 C CA . ILE B 1 505 ? 0.519 50.594 27.312 1 47.25 505 ILE B CA 1
ATOM 8075 C C . ILE B 1 505 ? 1.502 51.719 27 1 47.25 505 ILE B C 1
ATOM 8077 O O . ILE B 1 505 ? 2.564 51.812 27.609 1 47.25 505 ILE B O 1
ATOM 8081 N N . VAL B 1 506 ? 1.148 52.406 25.984 1 47.38 506 VAL B N 1
ATOM 8082 C CA . VAL B 1 506 ? 2.027 53.5 25.547 1 47.38 506 VAL B CA 1
ATOM 8083 C C . VAL B 1 506 ? 2.17 54.531 26.656 1 47.38 506 VAL B C 1
ATOM 8085 O O . VAL B 1 506 ? 3.271 55 26.922 1 47.38 506 VAL B O 1
ATOM 8088 N N . ILE B 1 507 ? 1.038 54.906 27.219 1 47.31 507 ILE B N 1
ATOM 8089 C CA . ILE B 1 507 ? 1.069 55.969 28.203 1 47.31 507 ILE B CA 1
ATOM 8090 C C . ILE B 1 507 ? 1.707 55.438 29.5 1 47.31 507 ILE B C 1
ATOM 8092 O O . ILE B 1 507 ? 2.494 56.156 30.125 1 47.31 507 ILE B O 1
ATOM 8096 N N . MET B 1 508 ? 1.332 54.312 29.828 1 42.16 508 MET B N 1
ATOM 8097 C CA . MET B 1 508 ? 1.708 53.875 31.172 1 42.16 508 MET B CA 1
ATOM 8098 C C . MET B 1 508 ? 3.111 53.281 31.172 1 42.16 508 MET B C 1
ATOM 8100 O O . MET B 1 508 ? 3.645 52.938 32.25 1 42.16 508 MET B O 1
ATOM 8104 N N . TYR B 1 509 ? 3.658 53.031 30.047 1 46.47 509 TYR B N 1
ATOM 8105 C CA . TYR B 1 509 ? 5.016 52.5 30 1 46.47 509 TYR B CA 1
ATOM 8106 C C . TYR B 1 509 ? 5.957 53.344 30.844 1 46.47 509 TYR B C 1
ATOM 8108 O O . TYR B 1 509 ? 6.73 52.812 31.656 1 46.47 509 TYR B O 1
ATOM 8116 N N . GLN B 1 510 ? 5.918 54.562 30.531 1 48.84 510 GLN B N 1
ATOM 8117 C CA . GLN B 1 510 ? 6.832 55.438 31.266 1 48.84 510 GLN B CA 1
ATOM 8118 C C . GLN B 1 510 ? 6.488 55.469 32.75 1 48.84 510 GLN B C 1
ATOM 8120 O O . GLN B 1 510 ? 7.383 55.438 33.594 1 48.84 510 GLN B O 1
ATOM 8125 N N . ARG B 1 511 ? 5.191 55.469 33.031 1 48.56 511 ARG B N 1
ATOM 8126 C CA . ARG B 1 511 ? 4.789 55.562 34.438 1 48.56 511 ARG B CA 1
ATOM 8127 C C . ARG B 1 511 ? 4.984 54.25 35.156 1 48.56 511 ARG B C 1
ATOM 8129 O O . ARG B 1 511 ? 5.328 54.219 36.344 1 48.56 511 ARG B O 1
ATOM 8136 N N . LEU B 1 512 ? 4.781 53.25 34.531 1 48.66 512 LEU B N 1
ATOM 8137 C CA . LEU B 1 512 ? 4.941 51.938 35.156 1 48.66 512 LEU B CA 1
ATOM 8138 C C . LEU B 1 512 ? 6.402 51.656 35.5 1 48.66 512 LEU B C 1
ATOM 8140 O O . LEU B 1 512 ? 6.695 51.125 36.562 1 48.66 512 LEU B O 1
ATOM 8144 N N . ASN B 1 513 ? 7.27 52.062 34.656 1 48.28 513 ASN B N 1
ATOM 8145 C CA . ASN B 1 513 ? 8.688 52 34.969 1 48.28 513 ASN B CA 1
ATOM 8146 C C . ASN B 1 513 ? 9.016 52.75 36.25 1 48.28 513 ASN B C 1
ATOM 8148 O O . ASN B 1 513 ? 9.797 52.281 37.062 1 48.28 513 ASN B O 1
ATOM 8152 N N . THR B 1 514 ? 8.398 53.938 36.312 1 50.62 514 THR B N 1
ATOM 8153 C CA . THR B 1 514 ? 8.664 54.719 37.5 1 50.62 514 THR B CA 1
ATOM 8154 C C . THR B 1 514 ? 8.039 54.062 38.719 1 50.62 514 THR B C 1
ATOM 8156 O O . THR B 1 514 ? 8.633 54.094 39.812 1 50.62 514 THR B O 1
ATOM 8159 N N . PHE B 1 515 ? 6.891 53.5 38.594 1 47.66 515 PHE B N 1
ATOM 8160 C CA . PHE B 1 515 ? 6.199 52.875 39.719 1 47.66 515 PHE B CA 1
ATOM 8161 C C . PHE B 1 515 ? 6.957 51.625 40.188 1 47.66 515 PHE B C 1
ATOM 8163 O O . PHE B 1 515 ? 7.129 51.438 41.406 1 47.66 515 PHE B O 1
ATOM 8170 N N . ILE B 1 516 ? 7.402 50.844 39.312 1 49.25 516 ILE B N 1
ATOM 8171 C CA . ILE B 1 516 ? 8.141 49.656 39.688 1 49.25 516 ILE B CA 1
ATOM 8172 C C . ILE B 1 516 ? 9.453 50.031 40.375 1 49.25 516 ILE B C 1
ATOM 8174 O O . ILE B 1 516 ? 9.859 49.438 41.375 1 49.25 516 ILE B O 1
ATOM 8178 N N . LYS B 1 517 ? 10.094 51.031 39.844 1 51.94 517 LYS B N 1
ATOM 8179 C CA . LYS B 1 517 ? 11.281 51.562 40.5 1 51.94 517 LYS B CA 1
ATOM 8180 C C . LYS B 1 517 ? 10.953 52 41.938 1 51.94 517 LYS B C 1
ATOM 8182 O O . LYS B 1 517 ? 11.742 51.781 42.875 1 51.94 517 LYS B O 1
ATOM 8187 N N . GLU B 1 518 ? 9.797 52.594 42.062 1 50.62 518 GLU B N 1
ATOM 8188 C CA . GLU B 1 518 ? 9.414 53.094 43.375 1 50.62 518 GLU B CA 1
ATOM 8189 C C . GLU B 1 518 ? 9.039 51.906 44.281 1 50.62 518 GLU B C 1
ATOM 8191 O O . GLU B 1 518 ? 9.344 51.938 45.5 1 50.62 518 GLU B O 1
ATOM 8196 N N . LEU B 1 519 ? 8.414 50.938 43.719 1 46.56 519 LEU B N 1
ATOM 8197 C CA . LEU B 1 519 ? 8.078 49.75 44.5 1 46.56 519 LEU B CA 1
ATOM 8198 C C . LEU B 1 519 ? 9.336 49.031 44.938 1 46.56 519 LEU B C 1
ATOM 8200 O O . LEU B 1 519 ? 9.406 48.531 46.062 1 46.56 519 LEU B O 1
ATOM 8204 N N . ASP B 1 520 ? 10.297 48.875 44.188 1 47.16 520 ASP B N 1
ATOM 8205 C CA . ASP B 1 520 ? 11.57 48.281 44.562 1 47.16 520 ASP B CA 1
ATOM 8206 C C . ASP B 1 520 ? 12.273 49.062 45.656 1 47.16 520 ASP B C 1
ATOM 8208 O O . ASP B 1 520 ? 12.93 48.5 46.5 1 47.16 520 ASP B O 1
ATOM 8212 N N . LYS B 1 521 ? 12.18 50.406 45.562 1 50.88 521 LYS B N 1
ATOM 8213 C CA . LYS B 1 521 ? 12.766 51.219 46.625 1 50.88 521 LYS B CA 1
ATOM 8214 C C . LYS B 1 521 ? 12.008 51 47.938 1 50.88 521 LYS B C 1
ATOM 8216 O O . LYS B 1 521 ? 12.586 51.125 49.031 1 50.88 521 LYS B O 1
ATOM 8221 N N . SER B 1 522 ? 10.773 50.75 47.75 1 41.53 522 SER B N 1
ATOM 8222 C CA . SER B 1 522 ? 10.016 50.594 49 1 41.53 522 SER B CA 1
ATOM 8223 C C . SER B 1 522 ? 10.164 49.188 49.562 1 41.53 522 SER B C 1
ATOM 8225 O O . SER B 1 522 ? 9.781 48.938 50.688 1 41.53 522 SER B O 1
ATOM 8227 N N . LEU B 1 523 ? 10.516 48.219 48.781 1 38.41 523 LEU B N 1
ATOM 8228 C CA . LEU B 1 523 ? 10.758 46.906 49.375 1 38.41 523 LEU B CA 1
ATOM 8229 C C . LEU B 1 523 ? 12.219 46.75 49.781 1 38.41 523 LEU B C 1
ATOM 8231 O O . LEU B 1 523 ? 13.117 47.156 49.062 1 38.41 523 LEU B O 1
#